Protein AF-A0A2M7ZID1-F1 (afdb_monomer)

Mean predicted aligned error: 21.82 Å

Foldseek 3Di:
DQLVVLVVQCVVPVLALVSLLSNLVVCVVVLNNVSSLVSLVSSCVSCPLPLVSLQSNLLSCLQLLVLVSSLVSLVSSCVVPVLDCLVSLQSNLLSCLSVVVLVSSLVSLVVSCVSVVPPPVSSVLSNVLSCVSVVNPVPPDPDPVVVLVVLLVSLVVCVVVLSLSSVLVSLCSNVVDPVCNLVPPVSLLSNLSSCVSNVVLVVSQVSLVVCCVVCPPPPSSVVSNVVSCVSPNPCVPPHVPPPPPPPPPQPQDKDFDPDPAKAWPDKFKFQVVVCLVPVDGFTFQEAAQQPRFKIKIKTKIFHSLAQNAKDKWWKKKFKDFQNHTPDMDIFIDIDGNNQRMEMEMDMDGHPHRNPRPFGKMKIFMDINNHTRMMGIGGYDNDTHTDPDDDDDDPVNVVRYDYDYTDDDPVCVVSNPDPDDLQALVNLLVVLVPQQDQPQLNVLVVVVLVVLVVVVVCVVVVHDDPDLDQPAAEEAAFAQLCVVVVLLSVLSNCCNVVLAVRSGEQEDEPPQQFDPDPPVNLVSLVVSVVVQFSYEYEYEALLVLDDPPDPPRCSVVSVVNVLVCCVVVPSRGYYYYYDHPVSCVCVCPVDVSSVVNHPYYRYRYADDLVSLLVLLVVVLVVVLAAEDPQLSVLSSVVSNVCVVVDDSNDNHNVVSVQLSVQLLVLLVVVLVPDPPVPNDPNSNRYRYNVSSVVSVVCVVPPDDDPDDPPVLLVVLLVVVVPDDDPVVVNVVLVVLVVVVVVCVVVVHDPCVVDDPDDDQDDDPPPCSVVNVVSSVSD

Radius of gyration: 33.33 Å; Cα contacts (8 Å, |Δi|>4): 1120; chains: 1; bounding box: 86×84×83 Å

Solvent-accessible surface area (backbone atoms only — not comparable to full-atom values): 42355 Å² total; per-residue (Å²): 108,67,46,62,51,28,49,52,52,19,73,76,33,80,74,40,28,67,32,29,40,48,30,12,52,31,28,41,79,70,72,36,58,67,62,11,49,52,29,24,50,50,10,29,63,64,29,61,88,43,52,63,30,34,39,50,32,14,50,50,29,37,50,58,64,38,29,69,65,12,42,56,27,29,51,52,31,38,71,77,34,79,92,59,55,37,66,42,29,41,47,43,15,51,24,31,42,64,73,67,40,38,69,62,15,44,55,29,34,52,53,16,42,72,67,46,77,78,74,51,64,67,58,55,50,50,46,51,51,37,34,49,74,72,55,55,83,65,88,77,58,93,43,72,67,60,44,42,54,50,33,50,55,52,15,56,51,29,44,75,71,68,38,29,62,55,12,31,49,29,18,51,68,45,62,74,39,78,92,47,53,87,80,45,61,67,35,56,50,42,32,37,55,19,29,47,69,32,66,37,46,69,61,28,43,54,53,47,62,71,46,38,86,81,45,72,88,39,71,65,50,52,52,53,50,53,52,40,39,71,79,52,47,79,44,78,74,86,43,79,63,83,62,84,63,69,86,75,66,61,59,52,56,65,45,68,40,97,46,95,69,55,50,64,77,47,60,47,35,26,47,42,62,57,24,76,73,67,82,45,85,60,38,33,37,21,37,23,17,80,70,38,31,29,46,26,36,41,36,33,32,42,44,77,39,42,79,70,45,69,45,79,36,53,29,36,42,42,29,24,49,71,83,41,80,77,44,75,48,79,45,79,46,77,43,49,27,87,31,50,48,46,40,39,42,52,73,54,70,48,98,50,54,49,73,48,56,70,42,44,34,36,39,37,34,25,49,70,88,38,68,42,33,42,35,30,23,30,26,35,95,46,71,37,74,51,84,84,80,82,84,73,66,76,86,68,59,85,55,66,58,84,43,80,53,84,67,60,79,82,53,56,70,69,65,78,63,84,71,71,90,62,50,58,71,57,54,56,52,54,58,68,69,46,83,68,60,62,69,40,52,50,55,48,51,53,50,51,53,51,52,52,52,51,54,51,35,51,75,68,69,45,89,70,96,67,84,80,62,79,20,29,34,41,29,34,46,52,48,49,46,66,73,60,51,50,47,50,48,18,45,47,35,26,57,72,66,61,22,81,68,14,47,67,43,79,39,42,55,80,59,28,38,44,100,48,92,73,40,16,60,54,35,33,50,50,55,52,62,70,12,54,27,15,21,34,35,32,46,49,46,35,70,36,64,57,90,92,40,94,86,57,52,31,59,59,32,51,55,52,50,57,49,45,60,60,79,43,60,69,40,45,40,47,36,43,24,29,46,61,80,54,37,52,59,43,41,69,70,38,73,69,47,52,70,45,45,71,42,78,41,62,38,64,81,68,49,41,69,44,48,47,50,50,44,49,56,54,31,52,76,70,66,34,44,74,36,74,67,20,52,56,50,50,40,54,51,40,43,53,52,64,74,72,55,60,83,79,42,34,46,56,52,46,38,52,50,48,51,55,39,22,51,54,40,40,51,56,53,53,70,73,47,59,78,95,73,70,42,75,65,64,76,27,48,46,42,43,68,22,50,52,54,32,48,51,44,75,77,47,74,72,89,84,79,76,83,59,64,69,52,37,51,53,29,49,52,58,59,68,69,47,87,72,62,62,68,61,54,48,52,53,51,50,50,52,52,49,52,49,54,36,51,76,73,70,47,63,61,79,82,75,40,80,97,75,83,85,80,82,79,66,91,90,74,49,54,72,60,51,52,58,42,54,74,54,95

Sequence (777 aa):
MALTSAKKVHEENLDDFNSASCLAWAYLENGEPAEALEMANYSVEIGGEDVNARLYRGYLLMRMSIFEGSLADLDWAISKKPNLLSWAHLNKARALAGLGRYFEGLEEIEKAIKIDDKGNDQLLLIKKWLQVTLGYGDGFLKNIFNKKRAYLKEGLLSLKQKEYWFSLWCAKKILDTPSLKGEFTEAYIMELESLFGLFQFRQARTIAEEIKPNLEGDKYFDSIYQRILKAYPHNDIDTTPAITIQQEKYRTDFENNDNRLYKILSAKTYNLTENLRTDKRTYLLEFNEDTTKYVGVEVVIESPFYTNKKVELDGMALWKLNGVEVGTHQFLLTLEKEWKIVEFVQSWGTETAGFWCRGQGSVEIFLDNQKVCTRWFGIGNSDIVNFEDIKYQEEDSKKLQLLTTQLPEELSAVEQKSIKNEELPELLANLDNYVGLESVKQSMKDFVSYLEFIRDREKSGLRTDEDISVNSIFLGNPGTGKTTIARLMGKIFKAMGLLKNGHVIEVDRTSLVGQYIGATAQMTEKVINEAIGGLLFIDEAYTLIKPDNPQDFGQEAIDILLKRMEDKKGEFVVIAAGYPDKMNSFINSNPGLKSRFTHVFNFEDYTPDELQTMFKQIAEKEDYKIEKTAESILKKELTKLYRNRDESFGNARLVRQIFNESKIKLSKRYLNIPTDKRTKEVMSTICSADIEASLKNNIKGFVNIGIDDENLKKALNKLNSLCGLETVKQEINELVKLARLYTERGDNLQELFNSHFVFLGSPGTGKTTVARIFSEI

Nearest PDB structures (foldseek):
  3syl-assembly1_B  TM=7.660E-01  e=2.940E-18  Cereibacter sphaeroides
  3syk-assembly1_A  TM=8.127E-01  e=1.844E-17  Cereibacter sphaeroides
  5g05-assembly1_C  TM=5.165E-01  e=4.903E-04  Homo sapiens
  5a31-assembly1_C  TM=5.041E-01  e=8.913E-04  Homo sapiens
  9f8w-assembly2_B  TM=4.293E-01  e=1.258E-02  Trypanosoma brucei

pLDDT: mean 79.72, std 15.45, range [23.75, 97.75]

Secondary structure (DSSP, 8-state):
-HHHHHHHHHHH-TT-HHHHHHHHHHHHHTT-HHHHHHHHHHHHHHHTT-HHHHHHHHHHHHHTT-HHHHHHHHHHHHHH-TTS-HHHHHHHHHHHHHTT-HHHHHHHHHHHHHH-TTT-HHHHHHHHHHHHHTTTT-TT--SHHHHHHHHHHHHHHHHHTT-HHHHHHHHHHHHT-GGGTTT-HHHHHHHHHHHHHTT-HHHHHHHHHHHGGGSTT-HHHHHHHHHHHHHS-GGGSSS--------------EEEP--SS-EEEEEEEEEHHHHHHHSS--BEEEEETTT--EEEEEEEEE-TTTTT--EEEEEEEEEEETTEEEEEEEEEEEE-TT-SEEEEEEEEE-SSTTSS-SEEEEEEEEETTEEEEEEEEEEESS-EE--------TTTGGG--EEEPPPPTTTTTTSS-------HHHHHHHHHTSSS-HHHHHHHHHHHHHHHHHHHHHHTT----------EEEEE-TTSSHHHHHHHHHHHHHHTTSSSS--EEEE-HHHH--SSTTHHHHHHHHHHHHHTTSEEEETTGGGG--TT-TT-THHHHHHHHHHHHHHTBTTBEEEEEE-HHHHHHHHHH-HHHHHH--EEEEEPPPPHHHHHHHHHHHHHHTT-EE-HHHHHHHHHHHHHHHHT--TT--THHHHHHHHHHHHHHHHHHHHTS-GGG--HHHHHEE-HHHHHHHHHHHHS-S------HHHHHHHHHHHHTSSS-HHHHHHHHHHHHHHHHHHHHT--HHHHS-S------STTSSHHHHHHHHTT-

Structure (mmCIF, N/CA/C/O backbone):
data_AF-A0A2M7ZID1-F1
#
_entry.id   AF-A0A2M7ZID1-F1
#
loop_
_atom_site.group_PDB
_atom_site.id
_atom_site.type_symbol
_atom_site.label_atom_id
_atom_site.label_alt_id
_atom_site.label_comp_id
_atom_site.label_asym_id
_atom_site.label_entity_id
_atom_site.label_seq_id
_atom_site.pdbx_PDB_ins_code
_atom_site.Cartn_x
_atom_site.Cartn_y
_atom_site.Cartn_z
_atom_site.occupancy
_atom_site.B_iso_or_equiv
_atom_site.auth_seq_id
_atom_site.auth_comp_id
_atom_site.auth_asym_id
_atom_site.auth_atom_id
_atom_site.pdbx_PDB_model_num
ATOM 1 N N . MET A 1 1 ? -6.370 41.211 24.191 1.00 72.38 1 MET A N 1
ATOM 2 C CA . MET A 1 1 ? -5.242 42.170 24.131 1.00 72.38 1 MET A CA 1
ATOM 3 C C . MET A 1 1 ? -4.274 41.792 23.014 1.00 72.38 1 MET A C 1
ATOM 5 O O . MET A 1 1 ? -4.129 42.599 22.113 1.00 72.38 1 MET A O 1
ATOM 9 N N . ALA A 1 2 ? -3.721 40.568 22.990 1.00 78.19 2 ALA A N 1
ATOM 10 C CA . ALA A 1 2 ? -2.844 40.101 21.902 1.00 78.19 2 ALA A CA 1
ATOM 11 C C . ALA A 1 2 ? -3.487 40.180 20.501 1.00 78.19 2 ALA A C 1
ATOM 13 O O . ALA A 1 2 ? -2.890 40.774 19.613 1.00 78.19 2 ALA A O 1
ATOM 14 N N . LEU A 1 3 ? -4.727 39.696 20.326 1.00 87.06 3 LEU A N 1
ATOM 15 C CA . LEU A 1 3 ? -5.454 39.797 19.049 1.00 87.06 3 LEU A CA 1
ATOM 16 C C . LEU A 1 3 ? -5.657 41.246 18.589 1.00 87.06 3 LEU A C 1
ATOM 18 O O . LEU A 1 3 ? -5.391 41.579 17.443 1.00 87.06 3 LEU A O 1
ATOM 22 N N . THR A 1 4 ? -6.071 42.131 19.495 1.00 88.88 4 THR A N 1
ATOM 23 C CA . THR A 1 4 ? -6.261 43.560 19.200 1.00 88.88 4 THR A CA 1
ATOM 24 C C . THR A 1 4 ? -4.955 44.233 18.775 1.00 88.88 4 THR A C 1
ATOM 26 O O . THR A 1 4 ? -4.945 45.021 17.835 1.00 88.88 4 THR A O 1
ATOM 29 N N . SER A 1 5 ? -3.846 43.913 19.447 1.00 90.00 5 SER A N 1
ATOM 30 C CA . SER A 1 5 ? -2.523 44.429 19.092 1.00 90.00 5 SER A CA 1
ATOM 31 C C . SER A 1 5 ? -2.029 43.871 17.758 1.00 90.00 5 SER A C 1
ATOM 33 O O . SER A 1 5 ? -1.526 44.641 16.951 1.00 90.00 5 SER A O 1
ATOM 35 N N . ALA A 1 6 ? -2.206 42.571 17.502 1.00 90.38 6 ALA A N 1
ATOM 36 C CA . ALA A 1 6 ? -1.807 41.945 16.244 1.00 90.38 6 ALA A CA 1
ATOM 37 C C . ALA A 1 6 ? -2.603 42.500 15.051 1.00 90.38 6 ALA A C 1
ATOM 39 O O . ALA A 1 6 ? -2.004 42.798 14.023 1.00 90.38 6 ALA A O 1
ATOM 40 N N . LYS A 1 7 ? -3.916 42.733 15.219 1.00 90.75 7 LYS A N 1
ATOM 41 C CA . LYS A 1 7 ? -4.762 43.405 14.214 1.00 90.75 7 LYS A CA 1
ATOM 42 C C . LYS A 1 7 ? -4.214 44.785 13.872 1.00 90.75 7 LYS A C 1
ATOM 44 O O . LYS A 1 7 ? -3.945 45.056 12.712 1.00 90.75 7 LYS A O 1
ATOM 49 N N . LYS A 1 8 ? -3.940 45.606 14.890 1.00 90.81 8 LYS A N 1
ATOM 50 C CA . LYS A 1 8 ? -3.390 46.952 14.693 1.00 90.81 8 LYS A CA 1
ATOM 51 C C . LYS A 1 8 ? -2.018 46.940 14.002 1.00 90.81 8 LYS A C 1
ATOM 53 O O . LYS A 1 8 ? -1.780 47.734 13.103 1.00 90.81 8 LYS A O 1
ATOM 58 N N . VAL A 1 9 ? -1.118 46.043 14.413 1.00 90.94 9 VAL A N 1
ATOM 59 C CA . VAL A 1 9 ? 0.218 45.916 13.801 1.00 90.94 9 VAL A CA 1
ATOM 60 C C . VAL A 1 9 ? 0.115 45.499 12.334 1.00 90.94 9 VAL A C 1
ATOM 62 O O . VAL A 1 9 ? 0.874 46.007 11.511 1.00 90.94 9 VAL A O 1
ATOM 65 N N . HIS A 1 10 ? -0.819 44.605 12.008 1.00 90.69 10 HIS A N 1
ATOM 66 C CA . HIS A 1 10 ? -1.058 44.178 10.636 1.00 90.69 10 HIS A CA 1
ATOM 67 C C . HIS A 1 10 ? -1.699 45.281 9.781 1.00 90.69 10 HIS A C 1
ATOM 69 O O . HIS A 1 10 ? -1.238 45.530 8.674 1.00 90.69 10 HIS A O 1
ATOM 75 N N . GLU A 1 11 ? -2.688 46.006 10.314 1.00 90.25 11 GLU A N 1
ATOM 76 C CA . GLU A 1 11 ? -3.316 47.161 9.649 1.00 90.25 11 GLU A CA 1
ATOM 77 C C . GLU A 1 11 ? -2.297 48.254 9.286 1.00 90.25 11 GLU A C 1
ATOM 79 O O . GLU A 1 11 ? -2.418 48.896 8.246 1.00 90.25 11 GLU A O 1
ATOM 84 N N . GLU A 1 12 ? -1.275 48.455 10.122 1.00 90.25 12 GLU A N 1
ATOM 85 C CA . GLU A 1 12 ? -0.189 49.408 9.866 1.00 90.25 12 GLU A CA 1
ATOM 86 C C . GLU A 1 12 ? 0.868 48.871 8.872 1.00 90.25 12 GLU A C 1
ATOM 88 O O . GLU A 1 12 ? 1.631 49.667 8.326 1.00 90.25 12 GLU A O 1
ATOM 93 N N . ASN A 1 13 ? 0.923 47.554 8.617 1.00 88.81 13 ASN A N 1
ATOM 94 C CA . ASN A 1 13 ? 1.966 46.888 7.818 1.00 88.81 13 ASN A CA 1
ATOM 95 C C . ASN A 1 13 ? 1.400 45.750 6.938 1.00 88.81 13 ASN A C 1
ATOM 97 O O . ASN A 1 13 ? 1.820 44.598 7.055 1.00 88.81 13 ASN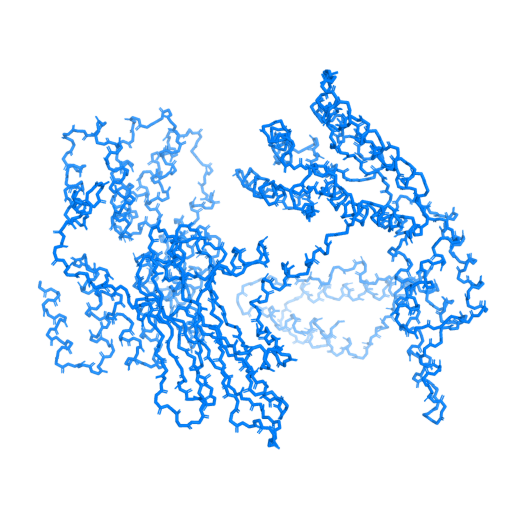 A O 1
ATOM 101 N N . LEU A 1 14 ? 0.455 46.064 6.046 1.00 86.06 14 LEU A N 1
ATOM 102 C CA . LEU A 1 14 ? -0.288 45.065 5.254 1.00 86.06 14 LEU A CA 1
ATOM 103 C C . LEU A 1 14 ? 0.587 44.156 4.368 1.00 86.06 14 LEU A C 1
ATOM 105 O O . LEU A 1 14 ? 0.198 43.015 4.113 1.00 86.06 14 LEU A O 1
ATOM 109 N N . ASP A 1 15 ? 1.761 44.641 3.952 1.00 83.25 15 ASP A N 1
ATOM 110 C CA . ASP A 1 15 ? 2.708 43.925 3.084 1.00 83.25 15 ASP A CA 1
ATOM 111 C C . ASP A 1 15 ? 3.794 43.149 3.864 1.00 83.25 15 ASP A C 1
ATOM 113 O O . ASP A 1 15 ? 4.633 42.476 3.265 1.00 83.25 15 ASP A O 1
ATOM 117 N N . ASP A 1 16 ? 3.825 43.232 5.201 1.00 89.62 16 ASP A N 1
ATOM 118 C CA . ASP A 1 16 ? 4.788 42.480 6.017 1.00 89.62 16 ASP A CA 1
ATOM 119 C C . ASP A 1 16 ? 4.223 41.113 6.410 1.00 89.62 16 ASP A C 1
ATOM 121 O O . ASP A 1 16 ? 3.320 41.005 7.248 1.00 89.62 16 ASP A O 1
ATOM 125 N N . PHE A 1 17 ? 4.823 40.047 5.876 1.00 90.62 17 PHE A N 1
ATOM 126 C CA . PHE A 1 17 ? 4.422 38.677 6.188 1.00 90.62 17 PHE A CA 1
ATOM 127 C C . PHE A 1 17 ? 4.522 38.334 7.677 1.00 90.62 17 PHE A C 1
ATOM 129 O O . PHE A 1 17 ? 3.731 37.515 8.151 1.00 90.62 17 PHE A O 1
ATOM 136 N N . ASN A 1 18 ? 5.438 38.951 8.435 1.00 90.81 18 ASN A N 1
ATOM 137 C CA . ASN A 1 18 ? 5.564 38.683 9.869 1.00 90.81 18 ASN A CA 1
ATOM 138 C C . ASN A 1 18 ? 4.359 39.221 10.642 1.00 90.81 18 ASN A C 1
ATOM 140 O O . ASN A 1 18 ? 3.889 38.565 11.575 1.00 90.81 18 ASN A O 1
ATOM 144 N N . SER A 1 19 ? 3.825 40.375 10.235 1.00 92.50 19 SER A N 1
ATOM 145 C CA . SER A 1 19 ? 2.604 40.937 10.812 1.00 92.50 19 SER A CA 1
ATOM 146 C C . SER A 1 19 ? 1.391 40.025 10.567 1.00 92.50 19 SER A C 1
ATOM 148 O O . SER A 1 19 ? 0.655 39.727 11.510 1.00 92.50 19 SER A O 1
ATOM 150 N N . ALA A 1 20 ? 1.251 39.481 9.350 1.00 89.81 20 ALA A N 1
ATOM 151 C CA . ALA A 1 20 ? 0.193 38.535 8.992 1.00 89.81 20 ALA A CA 1
ATOM 152 C C . ALA A 1 20 ? 0.335 37.196 9.736 1.00 89.81 20 ALA A C 1
ATOM 154 O O . ALA A 1 20 ? -0.638 36.693 10.295 1.00 89.81 20 ALA A O 1
ATOM 155 N N . SER A 1 21 ? 1.556 36.655 9.833 1.00 91.38 21 SER A N 1
ATOM 156 C CA . SER A 1 21 ? 1.860 35.463 10.640 1.00 91.38 21 SER A CA 1
ATOM 157 C C . SER A 1 21 ? 1.524 35.678 12.121 1.00 91.38 21 SER A C 1
ATOM 159 O O . SER A 1 21 ? 0.940 34.808 12.765 1.00 91.38 21 SER A O 1
ATOM 161 N N . CYS A 1 22 ? 1.862 36.843 12.680 1.00 92.94 22 CYS A N 1
ATOM 162 C CA . CYS A 1 22 ? 1.544 37.194 14.065 1.00 92.94 22 CYS A CA 1
ATOM 163 C C . CYS A 1 22 ? 0.027 37.275 14.293 1.00 92.94 22 CYS A C 1
ATOM 165 O O . CYS A 1 22 ? -0.482 36.765 15.295 1.00 92.94 22 CYS A O 1
ATOM 167 N N . LEU A 1 23 ? -0.705 37.861 13.342 1.00 92.62 23 LEU A N 1
ATOM 168 C CA . LEU A 1 23 ? -2.162 37.920 13.379 1.00 92.62 23 LEU A CA 1
ATOM 169 C C . LEU A 1 23 ? -2.794 36.524 13.278 1.00 92.62 23 LEU A C 1
ATOM 171 O O . LEU A 1 23 ? -3.687 36.216 14.066 1.00 92.62 23 LEU A O 1
ATOM 175 N N . ALA A 1 24 ? -2.272 35.652 12.414 1.00 90.31 24 ALA A N 1
ATOM 176 C CA . ALA A 1 24 ? -2.693 34.256 12.313 1.00 90.31 24 ALA A CA 1
ATO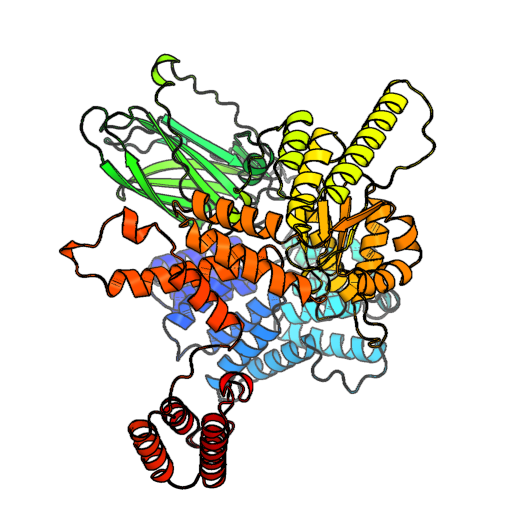M 177 C C . ALA A 1 24 ? -2.565 33.511 13.656 1.00 90.31 24 ALA A C 1
ATOM 179 O O . ALA A 1 24 ? -3.504 32.862 14.115 1.00 90.31 24 ALA A O 1
ATOM 180 N N . TRP A 1 25 ? -1.432 33.667 14.349 1.00 92.12 25 TRP A N 1
ATOM 181 C CA . TRP A 1 25 ? -1.239 33.102 15.691 1.00 92.12 25 TRP A CA 1
ATOM 182 C C . TRP A 1 25 ? -2.204 33.669 16.727 1.00 92.12 25 TRP A C 1
ATOM 184 O O . TRP A 1 25 ? -2.689 32.937 17.592 1.00 92.12 25 TRP A O 1
ATOM 194 N N . ALA A 1 26 ? -2.478 34.970 16.655 1.00 91.62 26 ALA A N 1
ATOM 195 C CA . ALA A 1 26 ? -3.383 35.619 17.585 1.00 91.62 26 ALA A CA 1
ATOM 196 C C . ALA A 1 26 ? -4.836 35.161 17.394 1.00 91.62 26 ALA A C 1
ATOM 198 O O . ALA A 1 26 ? -5.541 35.007 18.390 1.00 91.62 26 ALA A O 1
ATOM 199 N N . TYR A 1 27 ? -5.260 34.909 16.151 1.00 88.38 27 TYR A N 1
ATOM 200 C CA . TYR A 1 27 ? -6.549 34.288 15.845 1.00 88.38 27 TYR A CA 1
ATOM 201 C C . TYR A 1 27 ? -6.627 32.863 16.400 1.00 88.38 27 TYR A C 1
ATOM 203 O O . TYR A 1 27 ? -7.557 32.536 17.141 1.00 88.38 27 TYR A O 1
ATOM 211 N N . LEU A 1 28 ? -5.594 32.045 16.163 1.00 87.12 28 LEU A N 1
ATOM 212 C CA . LEU A 1 28 ? -5.580 30.657 16.622 1.00 87.12 28 LEU A CA 1
ATOM 213 C C . LEU A 1 28 ? -5.686 30.556 18.151 1.00 87.12 28 LEU A C 1
ATOM 215 O O . LEU A 1 28 ? -6.512 29.812 18.675 1.00 87.12 28 LEU A O 1
ATOM 219 N N . GLU A 1 29 ? -4.890 31.334 18.891 1.00 86.75 29 GLU A N 1
ATOM 220 C CA . GLU A 1 29 ? -4.928 31.331 20.362 1.00 86.75 29 GLU A CA 1
ATOM 221 C C . GLU A 1 29 ? -6.209 31.981 20.932 1.00 86.75 29 GLU A C 1
ATOM 223 O O . GLU A 1 29 ? -6.496 31.811 22.118 1.00 86.75 29 GLU A O 1
ATOM 228 N N . ASN A 1 30 ? -7.002 32.685 20.111 1.00 85.19 30 ASN A N 1
ATOM 229 C CA . ASN A 1 30 ? -8.319 33.205 20.492 1.00 85.19 30 ASN A CA 1
ATOM 230 C C . ASN A 1 30 ? -9.476 32.240 20.162 1.00 85.19 30 ASN A C 1
ATOM 232 O O . ASN A 1 30 ? -10.623 32.540 20.490 1.00 85.19 30 ASN A O 1
ATOM 236 N N . GLY A 1 31 ? -9.184 31.070 19.580 1.00 77.69 31 GLY A N 1
ATOM 237 C CA . GLY A 1 31 ? -10.195 30.078 19.205 1.00 77.69 31 GLY A CA 1
ATOM 238 C C . GLY A 1 31 ? -10.839 30.327 17.840 1.00 77.69 31 GLY A C 1
ATOM 239 O O . GLY A 1 31 ? -11.930 29.822 17.601 1.00 77.69 31 GLY A O 1
ATOM 240 N N . GLU A 1 32 ? -10.167 31.076 16.964 1.00 81.25 32 GLU A N 1
ATOM 241 C CA . GLU A 1 32 ? -10.602 31.434 15.606 1.00 81.25 32 GLU A CA 1
ATOM 242 C C . GLU A 1 32 ? -9.687 30.727 14.574 1.00 81.25 32 GLU A C 1
ATOM 244 O O . GLU A 1 32 ? -8.809 31.355 13.980 1.00 81.25 32 GLU A O 1
ATOM 249 N N . PRO A 1 33 ? -9.770 29.383 14.416 1.00 78.19 33 PRO A N 1
ATOM 250 C CA . PRO A 1 33 ? -8.839 28.624 13.574 1.00 78.19 33 PRO A CA 1
ATOM 251 C C . PRO A 1 33 ? -9.031 28.870 12.070 1.00 78.19 33 PRO A C 1
ATOM 253 O O . PRO A 1 33 ? -8.077 28.713 11.310 1.00 78.19 33 PRO A O 1
ATOM 256 N N . ALA A 1 34 ? -10.233 29.258 11.631 1.00 73.81 34 ALA A N 1
ATOM 257 C CA . ALA A 1 34 ? -10.505 29.556 10.227 1.00 73.81 34 ALA A CA 1
ATOM 258 C C . ALA A 1 34 ? -9.805 30.857 9.805 1.00 73.81 34 ALA A C 1
ATOM 260 O O . ALA A 1 34 ? -9.028 30.864 8.853 1.00 73.81 34 ALA A O 1
ATOM 261 N N . GLU A 1 35 ? -9.987 31.917 10.590 1.00 82.12 35 GLU A N 1
ATOM 262 C CA . GLU A 1 35 ? -9.327 33.212 10.429 1.00 82.12 35 GLU A CA 1
ATOM 263 C C . GLU A 1 35 ? -7.807 33.080 10.590 1.00 82.12 35 GLU A C 1
ATOM 265 O O . GLU A 1 35 ? -7.030 33.717 9.877 1.00 82.12 35 GLU A O 1
ATOM 270 N N . ALA A 1 36 ? -7.356 32.206 11.498 1.00 81.56 36 ALA A N 1
ATOM 271 C CA . ALA A 1 36 ? -5.943 31.883 11.639 1.00 81.56 36 ALA A CA 1
ATOM 272 C C . ALA A 1 36 ? -5.362 31.256 10.368 1.00 81.56 36 ALA A C 1
ATOM 274 O O . ALA A 1 36 ? -4.283 31.653 9.931 1.00 81.56 36 ALA A O 1
ATOM 275 N N . LEU A 1 37 ? -6.059 30.285 9.772 1.00 75.69 37 LEU A N 1
ATOM 276 C CA . LEU A 1 37 ? -5.618 29.620 8.550 1.00 75.69 37 LEU A CA 1
ATOM 277 C C . LEU A 1 37 ? -5.609 30.580 7.355 1.00 75.69 37 LEU A C 1
ATOM 279 O O . LEU A 1 37 ? -4.639 30.590 6.597 1.00 75.69 37 LEU A O 1
ATOM 283 N N . GLU A 1 38 ? -6.645 31.408 7.211 1.00 76.88 38 GLU A N 1
ATOM 284 C CA . GLU A 1 38 ? -6.724 32.440 6.173 1.00 76.88 38 GLU A CA 1
ATOM 285 C C . GLU A 1 38 ? -5.533 33.400 6.266 1.00 76.88 38 GLU A C 1
ATOM 287 O O . GLU A 1 38 ? -4.782 33.563 5.303 1.00 76.88 38 GLU A O 1
ATOM 292 N N . MET A 1 39 ? -5.271 33.940 7.459 1.00 82.50 39 MET A N 1
ATOM 293 C CA . MET A 1 39 ? -4.133 34.832 7.680 1.00 82.50 39 MET A CA 1
ATOM 294 C C . MET A 1 39 ? -2.778 34.142 7.500 1.00 82.50 39 MET A C 1
ATOM 296 O O . MET A 1 39 ? -1.817 34.776 7.063 1.00 82.50 39 MET A O 1
ATOM 300 N N . ALA A 1 40 ? -2.672 32.850 7.821 1.00 82.25 40 ALA A N 1
ATOM 301 C CA . ALA A 1 40 ? -1.450 32.083 7.603 1.00 82.25 40 ALA A CA 1
ATOM 302 C C . ALA A 1 40 ? -1.178 31.863 6.107 1.00 82.25 40 ALA A C 1
ATOM 304 O O . ALA A 1 40 ? -0.029 31.941 5.674 1.00 82.25 40 ALA A O 1
ATOM 305 N N . ASN A 1 41 ? -2.224 31.623 5.313 1.00 78.25 41 ASN A N 1
ATOM 306 C CA . ASN A 1 41 ? -2.124 31.542 3.857 1.00 78.25 41 ASN A CA 1
ATOM 307 C C . ASN A 1 41 ? -1.748 32.893 3.253 1.00 78.25 41 ASN A C 1
ATOM 309 O O . ASN A 1 41 ? -0.792 32.955 2.482 1.00 78.25 41 ASN A O 1
ATOM 313 N N . TYR A 1 42 ? -2.416 33.965 3.682 1.00 82.62 42 TYR A N 1
ATOM 314 C CA . TYR A 1 42 ? -2.090 35.325 3.267 1.00 82.62 42 TYR A CA 1
ATOM 315 C C . TYR A 1 42 ? -0.634 35.683 3.595 1.00 82.62 42 TYR A C 1
ATOM 317 O O . TYR A 1 42 ? 0.075 36.227 2.757 1.00 82.62 42 TYR A O 1
ATOM 325 N N . SER A 1 43 ? -0.137 35.287 4.774 1.00 87.44 43 SER A N 1
ATOM 326 C CA . SER A 1 43 ? 1.269 35.463 5.156 1.00 87.44 43 SER A CA 1
ATOM 327 C C . SER A 1 43 ? 2.242 34.787 4.178 1.00 87.44 43 SER A C 1
ATOM 329 O O . SER A 1 43 ? 3.274 35.366 3.846 1.00 87.44 43 SER A O 1
ATOM 331 N N . VAL A 1 44 ? 1.924 33.588 3.679 1.00 87.50 44 VAL A N 1
ATOM 332 C CA . VAL A 1 44 ? 2.744 32.907 2.660 1.00 87.50 44 VAL A CA 1
ATOM 333 C C . VAL A 1 44 ? 2.638 33.590 1.299 1.00 87.50 44 VAL A C 1
ATOM 335 O O . VAL A 1 44 ? 3.647 33.696 0.607 1.00 87.50 44 VAL A O 1
ATOM 338 N N . GLU A 1 45 ? 1.455 34.080 0.931 1.00 85.38 45 GLU A N 1
ATOM 339 C CA . GLU A 1 45 ? 1.227 34.800 -0.324 1.00 85.38 45 GLU A CA 1
ATOM 340 C C . GLU A 1 45 ? 2.069 36.081 -0.403 1.00 85.38 45 GLU A C 1
ATOM 342 O O . GLU A 1 45 ? 2.830 36.256 -1.355 1.00 85.38 45 GLU A O 1
ATOM 347 N N . ILE A 1 46 ? 2.028 36.923 0.635 1.00 87.69 46 ILE A N 1
ATOM 348 C CA . ILE A 1 46 ? 2.835 38.153 0.690 1.00 87.69 46 ILE A CA 1
ATOM 349 C C . ILE A 1 46 ? 4.322 37.876 0.952 1.00 87.69 46 ILE A C 1
ATOM 351 O O . ILE A 1 46 ? 5.184 38.639 0.522 1.00 87.69 46 ILE A O 1
ATOM 355 N N . GLY A 1 47 ? 4.644 36.769 1.630 1.00 83.50 47 GLY A N 1
ATOM 356 C CA . GLY A 1 47 ? 6.021 36.343 1.894 1.00 83.50 47 GLY A CA 1
ATOM 357 C C . GLY A 1 47 ? 6.744 35.751 0.677 1.00 83.50 47 GLY A C 1
ATOM 358 O O . GLY A 1 47 ? 7.976 35.698 0.668 1.00 83.50 47 GLY A O 1
ATOM 359 N N . GLY A 1 48 ? 6.016 35.308 -0.354 1.00 82.88 48 GLY A N 1
ATOM 360 C CA . GLY A 1 48 ? 6.578 34.746 -1.583 1.00 82.88 48 GLY A CA 1
ATOM 361 C C . GLY A 1 48 ? 7.503 33.545 -1.334 1.00 82.88 48 GLY A C 1
ATOM 362 O O . GLY A 1 48 ? 7.074 32.489 -0.868 1.00 82.88 48 GLY A O 1
ATOM 363 N N . GLU A 1 49 ? 8.792 33.694 -1.664 1.00 84.19 49 GLU A N 1
ATOM 364 C CA . GLU A 1 49 ? 9.822 32.663 -1.444 1.00 84.19 49 GLU A CA 1
ATOM 365 C C . GLU A 1 49 ? 10.509 32.746 -0.063 1.00 84.19 49 GLU A C 1
ATOM 367 O O . GLU A 1 49 ? 11.485 32.026 0.181 1.00 84.19 49 GLU A O 1
ATOM 372 N N . ASP A 1 50 ? 10.042 33.600 0.858 1.00 87.00 50 ASP A N 1
ATOM 373 C CA . ASP A 1 50 ? 10.619 33.663 2.203 1.00 87.00 50 ASP A CA 1
ATOM 374 C C . ASP A 1 50 ? 10.367 32.358 2.974 1.00 87.00 50 ASP A C 1
ATOM 376 O O . ASP A 1 50 ? 9.239 31.906 3.192 1.00 87.00 50 ASP A O 1
ATOM 380 N N . VAL A 1 51 ? 11.465 31.753 3.429 1.00 88.81 51 VAL A N 1
ATOM 381 C CA . VAL A 1 51 ? 11.462 30.487 4.167 1.00 88.81 51 VAL A CA 1
ATOM 382 C C . VAL A 1 51 ? 10.645 30.566 5.458 1.00 88.81 51 VAL A C 1
ATOM 384 O O . VAL A 1 51 ? 10.000 29.590 5.837 1.00 88.81 51 VAL A O 1
ATOM 387 N N . ASN A 1 52 ? 10.651 31.717 6.132 1.00 89.31 52 ASN A N 1
ATOM 388 C CA . ASN A 1 52 ? 9.983 31.892 7.416 1.00 89.31 52 ASN A CA 1
ATOM 389 C C . ASN A 1 52 ? 8.458 31.911 7.278 1.00 89.31 52 ASN A C 1
ATOM 391 O O . ASN A 1 52 ? 7.782 31.407 8.168 1.00 89.31 52 ASN A O 1
ATOM 395 N N . ALA A 1 53 ? 7.914 32.424 6.171 1.00 88.50 53 ALA A N 1
ATOM 396 C CA . ALA A 1 53 ? 6.468 32.474 5.964 1.00 88.50 53 ALA A CA 1
ATOM 397 C C . ALA A 1 53 ? 5.864 31.059 5.935 1.00 88.50 53 ALA A C 1
ATOM 399 O O . ALA A 1 53 ? 4.947 30.746 6.699 1.00 88.50 53 ALA A O 1
ATOM 400 N N . ARG A 1 54 ? 6.452 30.154 5.137 1.00 89.69 54 ARG A N 1
ATOM 401 C CA . ARG A 1 54 ? 6.032 28.742 5.105 1.00 89.69 54 ARG A CA 1
ATOM 402 C C . ARG A 1 54 ? 6.367 28.006 6.393 1.00 89.69 54 ARG A C 1
ATOM 404 O O . ARG A 1 54 ? 5.565 27.215 6.864 1.00 89.69 54 ARG A O 1
ATOM 411 N N . LEU A 1 55 ? 7.503 28.298 7.019 1.00 91.12 55 LEU A N 1
ATOM 412 C CA . LEU A 1 55 ? 7.855 27.721 8.316 1.00 91.12 55 LEU A CA 1
ATOM 413 C C . LEU A 1 55 ? 6.814 28.051 9.408 1.00 91.12 55 LEU A C 1
ATOM 415 O O . LEU A 1 55 ? 6.424 27.165 10.172 1.00 91.12 55 LEU A O 1
ATOM 419 N N . TYR A 1 56 ? 6.346 29.303 9.480 1.00 91.81 56 TYR A N 1
ATOM 420 C CA . TYR A 1 56 ? 5.319 29.727 10.434 1.00 91.81 56 TYR A CA 1
ATOM 421 C C . TYR A 1 56 ? 3.958 29.106 10.127 1.00 91.81 56 TYR A C 1
ATOM 423 O O . TYR A 1 56 ? 3.307 28.620 11.057 1.00 91.81 56 TYR A O 1
ATOM 431 N N . ARG A 1 57 ? 3.557 29.049 8.848 1.00 89.75 57 ARG A N 1
ATOM 432 C CA . ARG A 1 57 ? 2.331 28.352 8.440 1.00 89.75 57 ARG A CA 1
ATOM 433 C C . ARG A 1 57 ? 2.413 26.860 8.752 1.00 89.75 57 ARG A C 1
ATOM 435 O O . ARG A 1 57 ? 1.496 26.334 9.372 1.00 89.75 57 ARG A O 1
ATOM 442 N N . GLY A 1 58 ? 3.533 26.205 8.461 1.00 88.06 58 GLY A N 1
ATOM 443 C CA . GLY A 1 58 ? 3.765 24.799 8.785 1.00 88.06 58 GLY A CA 1
ATOM 444 C C . GLY A 1 58 ? 3.592 24.500 10.277 1.00 88.06 58 GLY A C 1
ATOM 445 O O . GLY A 1 58 ? 2.930 23.528 10.641 1.00 88.06 58 GLY A O 1
ATOM 446 N N . TYR A 1 59 ? 4.101 25.357 11.166 1.00 91.69 59 TYR A N 1
ATOM 447 C CA . TYR A 1 59 ? 3.872 25.206 12.609 1.00 91.69 59 TYR A CA 1
ATOM 448 C C . TYR A 1 59 ? 2.405 25.448 13.014 1.00 91.69 59 TYR A C 1
ATOM 450 O O . TYR A 1 59 ? 1.870 24.742 13.873 1.00 91.69 59 TYR A O 1
ATOM 458 N N . LEU A 1 60 ? 1.732 26.413 12.389 1.00 89.38 60 LEU A N 1
ATOM 459 C CA . LEU A 1 60 ? 0.322 26.713 12.646 1.00 89.38 60 LEU A CA 1
ATOM 460 C C . LEU A 1 60 ? -0.583 25.547 12.198 1.00 89.38 60 LEU A C 1
ATOM 462 O O . LEU A 1 60 ? -1.421 25.084 12.970 1.00 89.38 60 LEU A O 1
ATOM 466 N N . LEU A 1 61 ? -0.329 24.980 11.014 1.00 84.94 61 LEU A N 1
ATOM 467 C CA . LEU A 1 61 ? -0.986 23.776 10.493 1.00 84.94 61 LEU A CA 1
ATOM 468 C C . LEU A 1 61 ? -0.798 22.572 11.426 1.00 84.94 61 LEU A C 1
ATOM 470 O O . LEU A 1 61 ? -1.768 21.882 11.740 1.00 84.94 61 LEU A O 1
ATOM 474 N N . MET A 1 62 ? 0.416 22.366 11.951 1.00 89.00 62 MET A N 1
ATOM 475 C CA . MET A 1 62 ? 0.693 21.318 12.943 1.00 89.00 62 MET A CA 1
ATOM 476 C C . MET A 1 62 ? -0.183 21.478 14.195 1.00 89.00 62 MET A C 1
ATOM 478 O O . MET A 1 62 ? -0.722 20.495 14.701 1.00 89.00 62 MET A O 1
ATOM 482 N N . ARG A 1 63 ? -0.349 22.708 14.704 1.00 86.38 63 ARG A N 1
ATOM 483 C CA . ARG A 1 63 ? -1.202 22.986 15.876 1.00 86.38 63 ARG A CA 1
ATOM 484 C C . ARG A 1 63 ? -2.683 22.719 15.610 1.00 86.38 63 ARG A C 1
ATOM 486 O O . ARG A 1 63 ? -3.384 22.344 16.544 1.00 86.38 63 ARG A O 1
ATOM 493 N N . MET A 1 64 ? -3.134 22.887 14.370 1.00 81.25 64 MET A N 1
ATOM 494 C CA . MET A 1 64 ? -4.508 22.611 13.932 1.00 81.25 64 MET A CA 1
ATOM 495 C C . MET A 1 64 ? -4.734 21.145 13.527 1.00 81.25 64 MET A C 1
ATOM 497 O O . MET A 1 64 ? -5.792 20.810 13.006 1.00 81.25 64 MET A O 1
ATOM 501 N N . SER A 1 65 ? -3.759 20.259 13.757 1.00 81.31 65 SER A N 1
ATOM 502 C CA . SER A 1 65 ? -3.791 18.851 13.327 1.00 81.31 65 SER A CA 1
ATOM 503 C C . SER A 1 65 ? -3.821 18.635 11.806 1.00 81.31 65 SER A C 1
ATOM 505 O O . SER A 1 65 ? -4.166 17.549 11.345 1.00 81.31 65 SER A O 1
ATOM 507 N N . ILE A 1 66 ? -3.423 19.632 11.011 1.00 77.94 66 ILE A N 1
ATOM 508 C CA . ILE A 1 66 ? -3.276 19.528 9.551 1.00 77.94 66 ILE A CA 1
ATOM 509 C C . ILE A 1 66 ? -1.838 19.084 9.252 1.00 77.94 66 ILE A C 1
ATOM 511 O O . ILE A 1 66 ? -0.990 19.858 8.803 1.00 77.94 66 ILE A O 1
ATOM 515 N N . PHE A 1 67 ? -1.531 17.833 9.599 1.00 80.00 67 PHE A N 1
ATOM 516 C CA . PHE A 1 67 ? -0.152 17.344 9.641 1.00 80.00 67 PHE A CA 1
ATOM 517 C C . PHE A 1 67 ? 0.506 17.245 8.264 1.00 80.00 67 PHE A C 1
ATOM 519 O O . PHE A 1 67 ? 1.654 17.642 8.136 1.00 80.00 67 PHE A O 1
ATOM 526 N N . GLU A 1 68 ? -0.200 16.796 7.227 1.00 69.00 68 GLU A N 1
ATOM 527 C CA . GLU A 1 68 ? 0.389 16.675 5.882 1.00 69.00 68 GLU A CA 1
ATOM 528 C C . GLU A 1 68 ? 0.733 18.045 5.277 1.00 69.00 68 GLU A C 1
ATOM 530 O O . GLU A 1 68 ? 1.843 18.254 4.790 1.00 69.00 68 GLU A O 1
ATOM 535 N N . GLY A 1 69 ? -0.170 19.026 5.403 1.00 66.81 69 GLY A N 1
ATOM 536 C CA . GLY A 1 69 ? 0.115 20.408 4.997 1.00 66.81 69 GLY A CA 1
ATOM 537 C C . GLY A 1 69 ? 1.272 21.017 5.796 1.00 66.81 69 GLY A C 1
ATOM 538 O O . GLY A 1 69 ? 2.114 21.724 5.245 1.00 66.81 69 GLY A O 1
ATOM 539 N N . SER A 1 70 ? 1.360 20.683 7.088 1.00 85.81 70 SER A N 1
ATOM 540 C CA . SER A 1 70 ? 2.504 21.048 7.923 1.00 85.81 70 SER A CA 1
ATOM 541 C C . SER A 1 70 ? 3.813 20.441 7.411 1.00 85.81 70 SER A C 1
ATOM 543 O O . SER A 1 70 ? 4.793 21.169 7.260 1.00 85.81 70 SER A O 1
ATOM 545 N N . LEU A 1 71 ? 3.838 19.138 7.106 1.00 80.88 71 LEU A N 1
ATOM 546 C CA . LEU A 1 71 ? 5.022 18.454 6.583 1.00 80.88 71 LEU A CA 1
ATOM 547 C C . LEU A 1 71 ? 5.485 19.066 5.262 1.00 80.88 71 LEU A C 1
ATOM 549 O O . LEU A 1 71 ? 6.672 19.343 5.130 1.00 80.88 71 LEU A O 1
ATOM 553 N N . ALA A 1 72 ? 4.565 19.356 4.339 1.00 82.12 72 ALA A N 1
ATOM 554 C CA . ALA A 1 72 ? 4.892 19.976 3.056 1.00 82.12 72 ALA A CA 1
ATOM 555 C C . ALA A 1 72 ? 5.619 21.324 3.222 1.00 82.12 72 ALA A C 1
ATOM 557 O O . ALA A 1 72 ? 6.664 21.559 2.609 1.00 82.12 72 ALA A O 1
ATOM 558 N N . ASP A 1 73 ? 5.105 22.197 4.092 1.00 85.00 73 ASP A N 1
ATOM 559 C CA . ASP A 1 73 ? 5.718 23.499 4.372 1.00 85.00 73 ASP A CA 1
ATOM 560 C C . ASP A 1 73 ? 7.069 23.369 5.098 1.00 85.00 73 ASP A C 1
ATOM 562 O O . ASP A 1 73 ? 8.024 24.088 4.782 1.00 85.00 73 ASP A O 1
ATOM 566 N N . LEU A 1 74 ? 7.172 22.442 6.055 1.00 91.12 74 LEU A N 1
ATOM 567 C CA . LEU A 1 74 ? 8.388 22.208 6.836 1.00 91.12 74 LEU A CA 1
ATOM 568 C C . LEU A 1 74 ? 9.499 21.570 5.995 1.00 91.12 74 LEU A C 1
ATOM 570 O O . LEU A 1 74 ? 10.646 22.009 6.080 1.00 91.12 74 LEU A O 1
ATOM 574 N N . ASP A 1 75 ? 9.177 20.587 5.155 1.00 88.56 75 ASP A N 1
ATOM 575 C CA . ASP A 1 75 ? 10.127 19.956 4.236 1.00 88.56 75 ASP A CA 1
ATOM 576 C C . ASP A 1 75 ? 10.623 20.939 3.188 1.00 88.56 75 ASP A C 1
ATOM 578 O O . ASP A 1 75 ? 11.826 21.005 2.915 1.00 88.56 75 ASP A O 1
ATOM 582 N N . TRP A 1 76 ? 9.730 21.778 2.661 1.00 89.00 76 TRP A N 1
ATOM 583 C CA . TRP A 1 76 ? 10.139 22.860 1.780 1.00 89.00 76 TRP A CA 1
ATOM 584 C C . TRP A 1 76 ? 11.100 23.820 2.495 1.00 89.00 76 TRP A C 1
ATOM 586 O O . TRP A 1 76 ? 12.171 24.118 1.960 1.00 89.00 76 TRP A O 1
ATOM 596 N N . ALA A 1 77 ? 10.790 24.244 3.725 1.00 89.00 77 ALA A N 1
ATOM 597 C CA . ALA A 1 77 ? 11.651 25.144 4.491 1.00 89.00 77 ALA A CA 1
ATOM 598 C C . ALA A 1 77 ? 13.038 24.532 4.783 1.00 89.00 77 ALA A C 1
ATOM 600 O O . ALA A 1 77 ? 14.061 25.199 4.593 1.00 89.00 77 ALA A O 1
ATOM 601 N N . ILE A 1 78 ? 13.085 23.250 5.168 1.00 89.62 78 ILE A N 1
ATOM 602 C CA . ILE A 1 78 ? 14.325 22.487 5.389 1.00 89.62 78 ILE A CA 1
ATOM 603 C C . ILE A 1 78 ? 15.121 22.358 4.083 1.00 89.62 78 ILE A C 1
ATOM 605 O O . ILE A 1 78 ? 16.337 22.551 4.084 1.00 89.62 78 ILE A O 1
ATOM 609 N N . SER A 1 79 ? 14.459 22.102 2.948 1.00 88.12 79 SER A N 1
ATOM 610 C CA . SER A 1 79 ? 15.127 21.980 1.643 1.00 88.12 79 SER A CA 1
ATOM 611 C C . SER A 1 79 ? 15.822 23.276 1.210 1.00 88.12 79 SER A C 1
ATOM 613 O O . SER A 1 79 ? 16.906 23.240 0.626 1.00 88.12 79 SER A O 1
ATOM 615 N N . LYS A 1 80 ? 15.232 24.435 1.535 1.00 88.75 80 LYS A N 1
ATOM 616 C CA . LYS A 1 80 ? 15.783 25.756 1.206 1.00 88.75 80 LYS A CA 1
ATOM 617 C C . LYS A 1 80 ? 16.928 26.162 2.131 1.00 88.75 80 LYS A C 1
ATOM 619 O O . LYS A 1 80 ? 17.830 26.878 1.696 1.00 88.75 80 LYS A O 1
ATOM 624 N N . LYS A 1 81 ? 16.927 25.710 3.390 1.00 84.56 81 LYS A N 1
ATOM 625 C CA . LYS A 1 81 ? 18.008 25.956 4.361 1.00 84.56 81 LYS A CA 1
ATOM 626 C C . LYS A 1 81 ? 18.406 24.662 5.091 1.00 84.56 81 LYS A C 1
ATOM 628 O O . LYS A 1 81 ? 18.094 24.511 6.261 1.00 84.56 81 LYS A O 1
ATOM 633 N N . PRO A 1 82 ? 19.195 23.765 4.474 1.00 72.31 82 PRO A N 1
ATOM 634 C CA . PRO A 1 82 ? 19.494 22.450 5.063 1.00 72.31 82 PRO A CA 1
ATOM 635 C C . PRO A 1 82 ? 20.297 22.480 6.376 1.00 72.31 82 PRO A C 1
ATOM 637 O O . PRO A 1 82 ? 20.277 21.518 7.137 1.00 72.31 82 PRO A O 1
ATOM 640 N N . ASN A 1 83 ? 21.031 23.570 6.637 1.00 66.06 83 ASN A N 1
ATOM 641 C CA . ASN A 1 83 ? 21.937 23.705 7.789 1.00 66.06 83 ASN A CA 1
ATOM 642 C C . ASN A 1 83 ? 21.392 24.598 8.917 1.00 66.06 83 ASN A C 1
ATOM 644 O O . ASN A 1 83 ? 22.082 24.818 9.910 1.00 66.06 83 ASN A O 1
ATOM 648 N N . LEU A 1 84 ? 20.190 25.150 8.771 1.00 68.88 84 LEU A N 1
ATOM 649 C CA . LEU A 1 84 ? 19.558 26.047 9.737 1.00 68.88 84 LEU A CA 1
ATOM 650 C C . LEU A 1 84 ? 18.089 25.653 9.832 1.00 68.88 84 LEU A C 1
ATOM 652 O O . LEU A 1 84 ? 17.521 25.343 8.801 1.00 68.88 84 LEU A O 1
ATOM 656 N N . LEU A 1 85 ? 17.503 25.732 11.036 1.00 78.69 85 LEU A N 1
ATOM 657 C CA . LEU A 1 85 ? 16.099 25.433 11.401 1.00 78.69 85 LEU A CA 1
ATOM 658 C C . LEU A 1 85 ? 15.914 24.185 12.294 1.00 78.69 85 LEU A C 1
ATOM 660 O O . LEU A 1 85 ? 15.058 23.343 12.028 1.00 78.69 85 LEU A O 1
ATOM 664 N N . SER A 1 86 ? 16.626 24.105 13.430 1.00 88.25 86 SER A N 1
ATOM 665 C CA . SER A 1 86 ? 16.300 23.145 14.513 1.00 88.25 86 SER A CA 1
ATOM 666 C C . SER A 1 86 ? 14.797 23.148 14.851 1.00 88.25 86 SER A C 1
ATOM 668 O O . SER A 1 86 ? 14.176 22.101 15.021 1.00 88.25 86 SER A O 1
ATOM 670 N N . TRP A 1 87 ? 14.175 24.331 14.816 1.00 88.50 87 TRP A N 1
ATOM 671 C CA . TRP A 1 87 ? 12.739 24.503 15.017 1.00 88.50 87 TRP A CA 1
ATOM 672 C C . TRP A 1 87 ? 11.860 23.845 13.934 1.00 88.50 87 TRP A C 1
ATOM 674 O O . TRP A 1 87 ? 10.795 23.326 14.261 1.00 88.50 87 TRP A O 1
ATOM 684 N N . ALA A 1 88 ? 12.293 23.803 12.667 1.00 90.94 88 ALA A N 1
ATOM 685 C CA . ALA A 1 88 ? 11.555 23.102 11.609 1.00 90.94 88 ALA A CA 1
ATOM 686 C C . ALA A 1 88 ? 11.571 21.590 11.841 1.00 90.94 88 ALA A C 1
ATOM 688 O O . ALA A 1 88 ? 10.519 20.960 11.826 1.00 90.94 88 ALA A O 1
ATOM 689 N N . HIS A 1 89 ? 12.746 21.029 12.138 1.00 92.25 89 HIS A N 1
ATOM 690 C CA . HIS A 1 89 ? 12.899 19.609 12.462 1.00 92.25 89 HIS A CA 1
ATOM 691 C C . HIS A 1 89 ? 12.095 19.208 13.706 1.00 92.25 89 HIS A C 1
ATOM 693 O O . HIS A 1 89 ? 11.438 18.171 13.714 1.00 92.25 89 HIS A O 1
ATOM 699 N N . LEU A 1 90 ? 12.070 20.062 14.733 1.00 92.44 90 LEU A N 1
ATOM 700 C CA . LEU A 1 90 ? 11.222 19.889 15.911 1.00 92.44 90 LEU A CA 1
ATOM 701 C C . LEU A 1 90 ? 9.729 19.818 15.544 1.00 92.44 90 LEU A C 1
ATOM 703 O O . LEU A 1 90 ? 9.029 18.893 15.954 1.00 92.44 90 LEU A O 1
ATOM 707 N N . ASN A 1 91 ? 9.223 20.780 14.770 1.00 92.69 91 ASN A N 1
ATOM 708 C CA . ASN A 1 91 ? 7.810 20.785 14.383 1.00 92.69 91 ASN A CA 1
ATOM 709 C C . ASN A 1 91 ? 7.471 19.655 13.404 1.00 92.69 91 ASN A C 1
ATOM 711 O O . ASN A 1 91 ? 6.376 19.103 13.473 1.00 92.69 91 ASN A O 1
ATOM 715 N N . LYS A 1 92 ? 8.431 19.234 12.575 1.00 94.06 92 LYS A N 1
ATOM 716 C CA . LYS A 1 92 ? 8.293 18.067 11.701 1.00 94.06 92 LYS A CA 1
ATOM 717 C C . LYS A 1 92 ? 8.174 16.791 12.529 1.00 94.06 92 LYS A C 1
ATOM 719 O O . LYS A 1 92 ? 7.277 15.991 12.285 1.00 94.06 92 LYS A O 1
ATOM 724 N N . ALA A 1 93 ? 8.997 16.642 13.568 1.00 94.56 93 ALA A N 1
ATOM 725 C CA . ALA A 1 93 ? 8.901 15.530 14.508 1.00 94.56 93 ALA A CA 1
ATOM 726 C C . ALA A 1 93 ? 7.526 15.469 15.196 1.00 94.56 93 ALA A C 1
ATOM 728 O O . ALA A 1 93 ? 6.947 14.390 15.312 1.00 94.56 93 ALA A O 1
ATOM 729 N N . ARG A 1 94 ? 6.968 16.619 15.601 1.00 93.94 94 ARG A N 1
ATOM 730 C CA . ARG A 1 94 ? 5.611 16.706 16.170 1.00 93.94 94 ARG A CA 1
ATOM 731 C C . ARG A 1 94 ? 4.523 16.334 15.161 1.00 93.94 94 ARG A C 1
ATOM 733 O O . ARG A 1 94 ? 3.615 15.589 15.516 1.00 93.94 94 ARG A O 1
ATOM 740 N N . ALA A 1 95 ? 4.613 16.822 13.922 1.00 89.44 95 ALA A N 1
ATOM 741 C CA . ALA A 1 95 ? 3.658 16.489 12.865 1.00 89.44 95 ALA A CA 1
ATOM 742 C C . ALA A 1 95 ? 3.677 14.984 12.540 1.00 89.44 95 ALA A C 1
ATOM 744 O O . ALA A 1 95 ? 2.628 14.343 12.510 1.00 89.44 95 ALA A O 1
ATOM 745 N N . LEU A 1 96 ? 4.872 14.394 12.412 1.00 87.44 96 LEU A N 1
ATOM 746 C CA . LEU A 1 96 ? 5.057 12.949 12.238 1.00 87.44 96 LEU A CA 1
ATOM 747 C C . LEU A 1 96 ? 4.484 12.154 13.418 1.00 87.44 96 LEU A C 1
ATOM 749 O O . LEU A 1 96 ? 3.798 11.154 13.215 1.00 87.44 96 LEU A O 1
ATOM 753 N N . ALA A 1 97 ? 4.705 12.612 14.653 1.00 86.31 97 ALA A N 1
ATOM 754 C CA . ALA A 1 97 ? 4.135 11.981 15.840 1.00 86.31 97 ALA A CA 1
ATOM 755 C C . ALA A 1 97 ? 2.597 12.051 15.863 1.00 86.31 97 ALA A C 1
ATOM 757 O O . ALA A 1 97 ? 1.948 11.080 16.255 1.00 86.31 97 ALA A O 1
ATOM 758 N N . GLY A 1 98 ? 2.016 13.162 15.398 1.00 79.94 98 GLY A N 1
ATOM 759 C CA . GLY A 1 98 ? 0.573 13.324 15.205 1.00 79.94 98 GLY A CA 1
ATOM 760 C C . GLY A 1 98 ? -0.027 12.323 14.210 1.00 79.94 98 GLY A C 1
ATOM 761 O O . GLY A 1 98 ? -1.134 11.839 14.430 1.00 79.94 98 GLY A O 1
ATOM 762 N N . LEU A 1 99 ? 0.737 11.940 13.181 1.00 79.12 99 LEU A N 1
ATOM 763 C CA . LEU A 1 99 ? 0.390 10.893 12.207 1.00 79.12 99 LEU A CA 1
ATOM 764 C C . LEU A 1 99 ? 0.689 9.462 12.692 1.00 79.12 99 LEU A C 1
ATOM 766 O O . LEU A 1 99 ? 0.434 8.499 11.975 1.00 79.12 99 LEU A O 1
ATOM 770 N N . GLY A 1 100 ? 1.266 9.293 13.885 1.00 79.44 100 GLY A N 1
ATOM 771 C CA . GLY A 1 100 ? 1.698 7.987 14.393 1.00 79.44 100 GLY A CA 1
ATOM 772 C C . GLY A 1 100 ? 3.043 7.487 13.842 1.00 79.44 100 GLY A C 1
ATOM 773 O O . GLY A 1 100 ? 3.460 6.374 14.159 1.00 79.44 100 GLY A O 1
ATOM 774 N N . ARG A 1 101 ? 3.769 8.304 13.067 1.00 83.12 101 ARG A N 1
ATOM 775 C CA . ARG A 1 101 ? 5.097 8.004 12.494 1.00 83.12 101 ARG A CA 1
ATOM 776 C C . ARG A 1 101 ? 6.216 8.296 13.507 1.00 83.12 101 ARG A C 1
ATOM 778 O O . ARG A 1 101 ? 7.089 9.132 13.285 1.00 83.12 101 ARG A O 1
ATOM 785 N N . TYR A 1 102 ? 6.188 7.624 14.661 1.00 85.81 102 TYR A N 1
ATOM 786 C CA . TYR A 1 102 ? 7.058 7.942 15.810 1.00 85.81 102 TYR A CA 1
ATOM 787 C C . TYR A 1 102 ? 8.554 7.718 15.560 1.00 85.81 102 TYR A C 1
ATOM 789 O O . TYR A 1 102 ? 9.375 8.463 16.089 1.00 85.81 102 TYR A O 1
ATOM 797 N N . PHE A 1 103 ? 8.918 6.700 14.774 1.00 75.88 103 PHE A N 1
ATOM 798 C CA . PHE A 1 103 ? 10.321 6.417 14.459 1.00 75.88 103 PHE A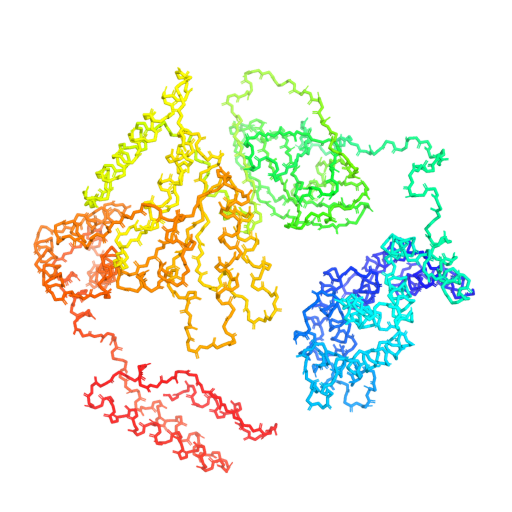 CA 1
ATOM 799 C C . PHE A 1 103 ? 10.932 7.534 13.609 1.00 75.88 103 PHE A C 1
ATOM 801 O O . PHE A 1 103 ? 11.978 8.073 13.954 1.00 75.88 103 PHE A O 1
ATOM 808 N N . GLU A 1 104 ? 10.229 7.961 12.563 1.00 84.94 104 GLU A N 1
ATOM 809 C CA . GLU A 1 104 ? 10.647 9.098 11.738 1.00 84.94 104 GLU A CA 1
ATOM 810 C C . GLU A 1 104 ? 10.666 10.396 12.551 1.00 84.94 104 GLU A C 1
ATOM 812 O O . GLU A 1 104 ? 11.599 11.189 12.445 1.00 84.94 104 GLU A O 1
ATOM 817 N N . GLY A 1 105 ? 9.687 10.586 13.443 1.00 90.00 105 GLY A N 1
ATOM 818 C CA . GLY A 1 105 ? 9.713 11.691 14.399 1.00 90.00 105 GLY A CA 1
ATOM 819 C C . GLY A 1 105 ? 10.957 11.669 15.299 1.00 90.00 105 GLY A C 1
ATOM 820 O O . GLY A 1 105 ? 11.526 12.723 15.587 1.00 90.00 105 GLY A O 1
ATOM 821 N N . LEU A 1 106 ? 11.420 10.482 15.708 1.00 90.38 106 LEU A N 1
ATOM 822 C CA . LEU A 1 106 ? 12.646 10.314 16.491 1.00 90.38 106 LEU A CA 1
ATOM 823 C C . LEU A 1 106 ? 13.902 10.663 15.675 1.00 90.38 106 LEU A C 1
ATOM 825 O O . LEU A 1 106 ? 14.812 11.300 16.201 1.00 90.38 106 LEU A O 1
ATOM 829 N N . GLU A 1 107 ? 13.956 10.313 14.392 1.00 90.94 107 GLU A N 1
ATOM 830 C CA . GLU A 1 107 ? 15.062 10.735 13.524 1.00 90.94 107 GLU A CA 1
ATOM 831 C C . GLU A 1 107 ? 15.096 12.259 13.344 1.00 90.94 107 GLU A C 1
ATOM 833 O O . GLU A 1 107 ? 16.160 12.881 13.399 1.00 90.94 107 GLU A O 1
ATOM 838 N N . GLU A 1 108 ? 13.932 12.886 13.160 1.00 92.69 108 GLU A N 1
ATOM 839 C CA . GLU A 1 108 ? 13.827 14.337 12.988 1.00 92.69 108 GLU A CA 1
ATOM 840 C C . GLU A 1 108 ? 14.192 15.104 14.268 1.00 92.69 108 GLU A C 1
ATOM 842 O O . GLU A 1 108 ? 14.921 16.097 14.200 1.00 92.69 108 GLU A O 1
ATOM 847 N N . ILE A 1 109 ? 13.793 14.627 15.454 1.00 93.00 109 ILE A N 1
ATOM 848 C CA . ILE A 1 109 ? 14.199 15.278 16.709 1.00 93.00 109 ILE A CA 1
ATOM 849 C C . ILE A 1 109 ? 15.707 15.135 16.963 1.00 93.00 109 ILE A C 1
ATOM 851 O O . ILE A 1 109 ? 16.330 16.042 17.512 1.00 93.00 109 ILE A O 1
ATOM 855 N N . GLU A 1 110 ? 16.335 14.039 16.525 1.00 91.19 110 GLU A N 1
ATOM 856 C CA . GLU A 1 110 ? 17.790 13.881 16.610 1.00 91.19 110 GLU A CA 1
ATOM 857 C C . GLU A 1 110 ? 18.536 14.845 15.684 1.00 91.19 110 GLU A C 1
ATOM 859 O O . GLU A 1 110 ? 19.564 15.404 16.083 1.00 91.19 110 GLU A O 1
ATOM 864 N N . LYS A 1 111 ? 17.991 15.121 14.492 1.00 90.75 111 LYS A N 1
ATOM 865 C CA . LYS A 1 111 ? 18.489 16.195 13.618 1.00 90.75 111 LYS A CA 1
ATOM 866 C C . LYS A 1 111 ? 18.353 17.558 14.303 1.00 90.75 111 LYS A C 1
ATOM 868 O O . LYS A 1 111 ? 19.325 18.311 14.325 1.00 90.75 111 LYS A O 1
ATOM 873 N N . ALA A 1 112 ? 17.209 17.849 14.930 1.00 90.12 112 ALA A N 1
ATOM 874 C CA . ALA A 1 112 ? 16.989 19.102 15.661 1.00 90.12 112 ALA A CA 1
ATOM 875 C C . ALA A 1 112 ? 18.003 19.311 16.803 1.00 90.12 112 ALA A C 1
ATOM 877 O O . ALA A 1 112 ? 18.574 20.397 16.921 1.00 90.12 112 ALA A O 1
ATOM 878 N N . ILE A 1 113 ? 18.271 18.267 17.600 1.00 89.88 113 ILE A N 1
ATOM 879 C CA . ILE A 1 113 ? 19.252 18.290 18.703 1.00 89.88 113 ILE A CA 1
ATOM 880 C C . ILE A 1 113 ? 20.668 18.518 18.172 1.00 89.88 113 ILE A C 1
ATOM 882 O O . ILE A 1 113 ? 21.428 19.293 18.741 1.00 89.88 113 ILE A O 1
ATOM 886 N N . LYS A 1 114 ? 21.026 17.878 17.055 1.00 88.00 114 LYS A N 1
ATOM 887 C CA . LYS A 1 114 ? 22.344 18.054 16.433 1.00 88.00 114 LYS A CA 1
ATOM 888 C C . LYS A 1 114 ? 22.573 19.486 15.932 1.00 88.00 114 LYS A C 1
ATOM 890 O O . LYS A 1 114 ? 23.718 19.927 15.867 1.00 88.00 114 LYS A O 1
ATOM 895 N N . ILE A 1 115 ? 21.505 20.186 15.548 1.00 85.81 115 ILE A N 1
ATOM 896 C CA . ILE A 1 115 ? 21.557 21.580 15.089 1.00 85.81 115 ILE A CA 1
ATOM 897 C C . ILE A 1 115 ? 21.602 22.554 16.281 1.00 85.81 115 ILE A C 1
ATOM 899 O O . ILE A 1 115 ? 22.316 23.553 16.215 1.00 85.81 115 ILE A O 1
ATOM 903 N N . ASP A 1 116 ? 20.864 22.274 17.360 1.00 80.06 116 ASP A N 1
ATOM 904 C CA . ASP A 1 116 ? 20.776 23.111 18.567 1.00 80.06 116 ASP A CA 1
ATOM 905 C C . ASP A 1 116 ? 21.352 22.384 19.798 1.00 80.06 116 ASP A C 1
ATOM 907 O O . ASP A 1 116 ? 20.629 21.843 20.634 1.00 80.06 116 ASP A O 1
ATOM 911 N N . ASP A 1 117 ? 22.685 22.378 19.904 1.00 65.00 117 ASP A N 1
ATOM 912 C CA . ASP A 1 117 ? 23.469 21.679 20.945 1.00 65.00 117 ASP A CA 1
ATOM 913 C C . ASP A 1 117 ? 23.418 22.373 22.333 1.00 65.00 117 ASP A C 1
ATOM 915 O O . ASP A 1 117 ? 24.120 22.005 23.273 1.00 65.00 117 ASP A O 1
ATOM 919 N N . LYS A 1 118 ? 22.597 23.422 22.502 1.00 59.34 118 LYS A N 1
ATOM 920 C CA . LYS A 1 118 ? 22.597 24.289 23.699 1.00 59.34 118 LYS A CA 1
ATOM 921 C C . LYS A 1 118 ? 21.670 23.828 24.831 1.00 59.34 118 LYS A C 1
ATOM 923 O O . LYS A 1 118 ? 21.126 24.664 25.548 1.00 59.34 118 LYS A O 1
ATOM 928 N N . GLY A 1 119 ? 21.493 22.522 25.025 1.00 61.12 119 GLY A N 1
ATOM 929 C CA . GLY A 1 119 ? 20.689 22.011 26.145 1.00 61.12 119 GLY A CA 1
ATOM 930 C C . GLY A 1 119 ? 19.225 22.459 26.079 1.00 61.12 119 GLY A C 1
ATOM 931 O O . GLY A 1 119 ? 18.658 22.901 27.073 1.00 61.12 119 GLY A O 1
ATOM 932 N N . ASN A 1 120 ? 18.620 22.390 24.891 1.00 79.31 120 ASN A N 1
ATOM 933 C CA . ASN A 1 120 ? 17.211 22.705 24.715 1.00 79.31 120 ASN A CA 1
ATOM 934 C C . ASN A 1 120 ? 16.348 21.600 25.354 1.00 79.31 120 ASN A C 1
ATOM 936 O O . ASN A 1 120 ? 16.089 20.557 24.746 1.00 79.31 120 ASN A O 1
ATOM 940 N N . ASP A 1 121 ? 15.919 21.835 26.599 1.00 84.12 121 ASP A N 1
ATOM 941 C CA . ASP A 1 121 ? 15.128 20.896 27.406 1.00 84.12 121 ASP A CA 1
ATOM 942 C C . ASP A 1 121 ? 13.877 20.387 26.670 1.00 84.12 121 ASP A C 1
ATOM 944 O O . ASP A 1 121 ? 13.466 19.241 26.860 1.00 84.12 121 ASP A O 1
ATOM 948 N N . GLN A 1 122 ? 13.295 21.201 25.781 1.00 85.94 122 GLN A N 1
ATOM 949 C CA . GLN A 1 122 ? 12.124 20.823 24.994 1.00 85.94 122 GLN A CA 1
ATOM 950 C C . GLN A 1 122 ? 12.443 19.721 23.975 1.00 85.94 122 GLN A C 1
ATOM 952 O O . GLN A 1 122 ? 11.664 18.777 23.836 1.00 85.94 122 GLN A O 1
ATOM 957 N N . LEU A 1 123 ? 13.600 19.787 23.304 1.00 90.56 123 LEU A N 1
ATOM 958 C CA . LEU A 1 123 ? 14.022 18.757 22.349 1.00 90.56 123 LEU A CA 1
ATOM 959 C C . LEU A 1 123 ? 14.272 17.417 23.051 1.00 90.56 123 LEU A C 1
ATOM 961 O O . LEU A 1 123 ? 13.852 16.366 22.566 1.00 90.56 123 LEU A O 1
ATOM 965 N N . LEU A 1 124 ? 14.914 17.457 24.222 1.00 90.19 124 LEU A N 1
ATOM 966 C CA . LEU A 1 124 ? 15.175 16.268 25.037 1.00 90.19 124 LEU A CA 1
ATOM 967 C C . LEU A 1 124 ? 13.880 15.641 25.559 1.00 90.19 124 LEU A C 1
ATOM 969 O O . LEU A 1 124 ? 13.750 14.415 25.582 1.00 90.19 124 LEU A O 1
ATOM 973 N N . LEU A 1 125 ? 12.909 16.468 25.947 1.00 90.88 125 LEU A N 1
ATOM 974 C CA . LEU A 1 125 ? 11.623 16.001 26.449 1.00 90.88 125 LEU A CA 1
ATOM 975 C C . LEU A 1 125 ? 10.787 15.338 25.345 1.00 90.88 125 LEU A C 1
ATOM 977 O O . LEU A 1 125 ? 10.241 14.258 25.557 1.00 90.88 125 LEU A O 1
ATOM 981 N N . ILE A 1 126 ? 10.762 15.918 24.145 1.00 92.12 126 ILE A N 1
ATOM 982 C CA . ILE A 1 126 ? 10.066 15.335 22.988 1.00 92.12 126 ILE A CA 1
ATOM 983 C C . ILE A 1 126 ? 10.752 14.052 22.529 1.00 92.12 126 ILE A C 1
ATOM 985 O O . ILE A 1 126 ? 10.070 13.062 22.272 1.00 92.12 126 ILE A O 1
ATOM 989 N N . LYS A 1 127 ? 12.091 14.013 22.524 1.00 92.94 127 LYS A N 1
ATOM 990 C CA . LYS A 1 127 ? 12.845 12.775 22.299 1.00 92.94 127 LYS A CA 1
ATOM 991 C C . LYS A 1 127 ? 12.452 11.692 23.304 1.00 92.94 127 LYS A C 1
ATOM 993 O O . LYS A 1 127 ? 12.167 10.567 22.898 1.00 92.94 127 LYS A O 1
ATOM 998 N N . LYS A 1 128 ? 12.393 12.027 24.597 1.00 91.69 128 LYS A N 1
ATOM 999 C CA . LYS A 1 128 ? 11.962 11.100 25.654 1.00 91.69 128 LYS A CA 1
ATOM 1000 C C . LYS A 1 128 ? 10.544 10.583 25.394 1.00 91.69 128 LYS A C 1
ATOM 1002 O O . LYS A 1 128 ? 10.302 9.390 25.531 1.00 91.69 128 LYS A O 1
ATOM 1007 N N . TRP A 1 129 ? 9.607 11.442 25.013 1.00 93.56 129 TRP A N 1
ATOM 1008 C CA . TRP A 1 129 ? 8.230 11.024 24.744 1.00 93.56 129 TRP A CA 1
ATOM 1009 C C . TRP A 1 129 ? 8.095 10.162 23.490 1.00 93.56 129 TRP A C 1
ATOM 1011 O O . TRP A 1 129 ? 7.428 9.133 23.546 1.00 93.56 129 TRP A O 1
ATOM 1021 N N . LEU A 1 130 ? 8.799 10.489 22.405 1.00 91.00 130 LEU A N 1
ATOM 1022 C CA . LEU A 1 130 ? 8.894 9.625 21.223 1.00 91.00 130 LEU A CA 1
ATOM 1023 C C . LEU A 1 130 ? 9.475 8.251 21.585 1.00 91.00 130 LEU A C 1
ATOM 1025 O O . LEU A 1 130 ? 8.948 7.215 21.181 1.00 91.00 130 LEU A O 1
ATOM 1029 N N . GLN A 1 131 ? 10.501 8.220 22.435 1.00 86.88 131 GLN A N 1
ATOM 1030 C CA . GLN A 1 131 ? 11.059 6.975 22.954 1.00 86.88 131 GLN A CA 1
ATOM 1031 C C . GLN A 1 131 ? 10.037 6.161 23.761 1.00 86.88 131 GLN A C 1
ATOM 1033 O O . GLN A 1 131 ? 9.912 4.957 23.537 1.00 86.88 131 GLN A O 1
ATOM 1038 N N . VAL A 1 132 ? 9.257 6.815 24.629 1.00 85.69 132 VAL A N 1
ATOM 1039 C CA . VAL A 1 132 ? 8.155 6.176 25.367 1.00 85.69 132 VAL A CA 1
ATOM 1040 C C . VAL A 1 132 ? 7.108 5.602 24.407 1.00 85.69 132 VAL A C 1
ATOM 1042 O O . VAL A 1 132 ? 6.669 4.471 24.614 1.00 85.69 132 VAL A O 1
ATOM 1045 N N . THR A 1 133 ? 6.743 6.318 23.335 1.00 83.69 133 THR A N 1
ATOM 1046 C CA . THR A 1 133 ? 5.780 5.802 22.341 1.00 83.69 133 THR A CA 1
ATOM 1047 C C . THR A 1 133 ? 6.284 4.571 21.586 1.00 83.69 133 THR A C 1
ATOM 1049 O O . THR A 1 133 ? 5.485 3.715 21.215 1.00 83.69 133 THR A O 1
ATOM 1052 N N . LEU A 1 134 ? 7.603 4.445 21.422 1.00 81.12 134 LEU A N 1
ATOM 1053 C CA . LEU A 1 134 ? 8.277 3.317 20.772 1.00 81.12 134 LEU A CA 1
ATOM 1054 C C . LEU A 1 134 ? 8.597 2.158 21.737 1.00 81.12 134 LEU A C 1
ATOM 1056 O O . LEU A 1 134 ? 9.180 1.159 21.324 1.00 81.12 134 LEU A O 1
ATOM 1060 N N . GLY A 1 135 ? 8.239 2.275 23.021 1.00 76.12 135 GLY A N 1
ATOM 1061 C CA . GLY A 1 135 ? 8.505 1.248 24.035 1.00 76.12 135 GLY A CA 1
ATOM 1062 C C . GLY A 1 135 ? 9.939 1.240 24.581 1.00 76.12 135 GLY A C 1
ATOM 1063 O O . GLY A 1 135 ? 10.310 0.336 25.335 1.00 76.12 135 GLY A O 1
ATOM 1064 N N . TYR A 1 136 ? 10.761 2.245 24.264 1.00 67.00 136 TYR A N 1
ATOM 1065 C CA . TYR A 1 136 ? 12.077 2.394 24.884 1.00 67.00 136 TYR A CA 1
ATOM 1066 C C . TYR A 1 136 ? 11.918 2.786 26.362 1.00 67.00 136 TYR A C 1
ATOM 1068 O O . TYR A 1 136 ? 11.280 3.783 26.693 1.00 67.00 136 TYR A O 1
ATOM 1076 N N . GLY A 1 137 ? 12.518 2.005 27.268 1.00 57.09 137 GLY A N 1
ATOM 1077 C CA . GLY A 1 137 ? 12.476 2.265 28.715 1.00 57.09 137 GLY A CA 1
ATOM 1078 C C . GLY A 1 137 ? 11.356 1.554 29.490 1.00 57.09 137 GLY A C 1
ATOM 1079 O O . GLY A 1 137 ? 11.270 1.725 30.703 1.00 57.09 137 GLY A O 1
ATOM 1080 N N . ASP A 1 138 ? 10.563 0.688 28.847 1.00 53.09 138 ASP A N 1
ATOM 1081 C CA . ASP A 1 138 ? 9.502 -0.117 29.489 1.00 53.09 138 ASP A CA 1
ATOM 1082 C C . ASP A 1 138 ? 10.019 -1.201 30.471 1.00 53.09 138 ASP A C 1
ATOM 1084 O O . ASP A 1 138 ? 9.240 -1.902 31.122 1.00 53.09 138 ASP A O 1
ATOM 1088 N N . GLY A 1 139 ? 11.340 -1.332 30.623 1.00 47.44 139 GLY A N 1
ATOM 1089 C CA . GLY A 1 139 ? 12.014 -2.441 31.306 1.00 47.44 139 GLY A CA 1
ATOM 1090 C C . GLY A 1 139 ? 11.877 -2.540 32.833 1.00 47.44 139 GLY A C 1
ATOM 1091 O O . GLY A 1 139 ? 12.522 -3.408 33.412 1.00 47.44 139 GLY A O 1
ATOM 1092 N N . PHE A 1 140 ? 11.079 -1.711 33.519 1.00 44.44 140 PHE A N 1
ATOM 1093 C CA . PHE A 1 140 ? 11.047 -1.713 34.997 1.00 44.44 140 PHE A CA 1
ATOM 1094 C C . PHE A 1 140 ? 9.669 -1.740 35.675 1.00 44.44 140 PHE A C 1
ATOM 1096 O O . PHE A 1 140 ? 9.605 -1.884 36.897 1.00 44.44 140 PHE A O 1
ATOM 1103 N N . LEU A 1 141 ? 8.552 -1.682 34.943 1.00 52.59 141 LEU A N 1
ATOM 1104 C CA . LEU A 1 141 ? 7.215 -1.661 35.557 1.00 52.59 141 LEU A CA 1
ATOM 1105 C C . LEU A 1 141 ? 6.460 -2.969 35.287 1.00 52.59 141 LEU A C 1
ATOM 1107 O O . LEU A 1 141 ? 5.685 -3.080 34.345 1.00 52.59 141 LEU A O 1
ATOM 1111 N N . LYS A 1 142 ? 6.670 -3.966 36.160 1.00 53.56 142 LYS A N 1
ATOM 1112 C CA . LYS A 1 142 ? 6.068 -5.316 36.069 1.00 53.56 142 LYS A CA 1
ATOM 1113 C C . LYS A 1 142 ? 4.534 -5.362 36.167 1.00 53.56 142 LYS A C 1
ATOM 1115 O O . LYS A 1 142 ? 3.953 -6.399 35.873 1.00 53.56 142 LYS A O 1
ATOM 1120 N N . ASN A 1 143 ? 3.873 -4.288 36.605 1.00 73.81 143 ASN A N 1
ATOM 1121 C CA . ASN A 1 143 ? 2.419 -4.246 36.776 1.00 73.81 143 ASN A CA 1
ATOM 1122 C C . ASN A 1 143 ? 1.800 -3.182 35.856 1.00 73.81 143 ASN A C 1
ATOM 1124 O O . ASN A 1 143 ? 2.197 -2.015 35.907 1.00 73.81 143 ASN A O 1
ATOM 1128 N N . ILE A 1 144 ? 0.796 -3.595 35.072 1.00 75.75 144 ILE A N 1
ATOM 1129 C CA . ILE A 1 144 ? -0.009 -2.763 34.163 1.00 75.75 144 ILE A CA 1
ATOM 1130 C C . ILE A 1 144 ? -0.481 -1.488 34.866 1.00 75.75 144 ILE A C 1
ATOM 1132 O O . ILE A 1 144 ? -0.370 -0.401 34.305 1.00 75.75 144 ILE A O 1
ATOM 1136 N N . PHE A 1 145 ? -0.917 -1.596 36.120 1.00 77.88 145 PHE A N 1
ATOM 1137 C CA . PHE A 1 145 ? -1.406 -0.457 36.889 1.00 77.88 145 PHE A CA 1
ATOM 1138 C C . PHE A 1 145 ? -0.347 0.642 37.093 1.00 77.88 145 PHE A C 1
ATOM 1140 O O . PHE A 1 145 ? -0.593 1.825 36.849 1.00 77.88 145 PHE A O 1
ATOM 1147 N N . ASN A 1 146 ? 0.876 0.256 37.468 1.00 80.56 146 ASN A N 1
ATOM 1148 C CA . ASN A 1 146 ? 1.982 1.200 37.651 1.00 80.56 146 ASN A CA 1
ATOM 1149 C C . ASN A 1 146 ? 2.430 1.815 36.320 1.00 80.56 146 ASN A C 1
ATOM 1151 O O . ASN A 1 146 ? 2.824 2.980 36.283 1.00 80.56 146 ASN A O 1
ATOM 1155 N N . LYS A 1 147 ? 2.327 1.051 35.228 1.00 82.00 147 LYS A N 1
ATOM 1156 C CA . LYS A 1 147 ? 2.605 1.529 33.872 1.00 82.00 147 LYS A CA 1
ATOM 1157 C C . LYS A 1 147 ? 1.600 2.600 33.435 1.00 82.00 147 LYS A C 1
ATOM 1159 O O . LYS A 1 147 ? 2.017 3.664 32.988 1.00 82.00 147 LYS A O 1
ATOM 1164 N N . LYS A 1 148 ? 0.295 2.394 33.659 1.00 85.69 148 LYS A N 1
ATOM 1165 C CA . LYS A 1 148 ? -0.730 3.418 33.372 1.00 85.69 148 LYS A CA 1
ATOM 1166 C C . LYS A 1 148 ? -0.560 4.672 34.243 1.00 85.69 148 LYS A C 1
ATOM 1168 O O . LYS A 1 148 ? -0.668 5.777 33.727 1.00 85.69 148 LYS A O 1
ATOM 1173 N N . ARG A 1 149 ? -0.193 4.538 35.528 1.00 86.19 149 ARG A N 1
ATOM 1174 C CA . ARG A 1 149 ? 0.167 5.697 36.378 1.00 86.19 149 ARG A CA 1
ATOM 1175 C C . ARG A 1 149 ? 1.368 6.480 35.846 1.00 86.19 149 ARG A C 1
ATOM 1177 O O . ARG A 1 149 ? 1.379 7.707 35.928 1.00 86.19 149 ARG A O 1
ATOM 1184 N N . ALA A 1 150 ? 2.371 5.793 35.301 1.00 87.00 150 ALA A N 1
ATOM 1185 C CA . ALA A 1 150 ? 3.504 6.449 34.656 1.00 87.00 150 ALA A CA 1
ATOM 1186 C C . ALA A 1 150 ? 3.064 7.216 33.396 1.00 87.00 150 ALA A C 1
ATOM 1188 O O . ALA A 1 150 ? 3.445 8.375 33.238 1.00 87.00 150 ALA A O 1
ATOM 1189 N N . TYR A 1 151 ? 2.200 6.624 32.562 1.00 89.88 151 TYR A N 1
ATOM 1190 C CA . TYR A 1 151 ? 1.604 7.315 31.413 1.00 89.88 151 TYR A CA 1
ATOM 1191 C C . TYR A 1 151 ? 0.758 8.514 31.821 1.00 89.88 151 TYR A C 1
ATOM 1193 O O . TYR A 1 151 ? 0.869 9.556 31.189 1.00 89.88 151 TYR A O 1
ATOM 1201 N N . LEU A 1 152 ? -0.018 8.423 32.902 1.00 90.62 152 LEU A N 1
ATOM 1202 C CA . LEU A 1 152 ? -0.790 9.564 33.388 1.00 90.62 152 LEU A CA 1
ATOM 1203 C C . LEU A 1 152 ? 0.142 10.712 33.793 1.00 90.62 152 LEU A C 1
ATOM 1205 O O . LEU A 1 152 ? -0.075 11.858 33.413 1.00 90.62 152 LEU A O 1
ATOM 1209 N N . LYS A 1 153 ? 1.219 10.405 34.526 1.00 91.50 153 LYS A N 1
ATOM 1210 C CA . LYS A 1 153 ? 2.200 11.408 34.955 1.00 91.50 153 LYS A CA 1
ATOM 1211 C C . LYS A 1 153 ? 2.870 12.103 33.765 1.00 91.50 153 LYS A C 1
ATOM 1213 O O . LYS A 1 153 ? 2.977 13.327 33.763 1.00 91.50 153 LYS A O 1
ATOM 1218 N N . GLU A 1 154 ? 3.335 11.336 32.781 1.00 91.62 154 GLU A N 1
ATOM 1219 C CA . GLU A 1 154 ? 3.997 11.886 31.592 1.00 91.62 154 GLU A CA 1
ATOM 1220 C C . GLU A 1 154 ? 3.003 12.597 30.659 1.00 91.62 154 GLU A C 1
ATOM 1222 O O . GLU A 1 154 ? 3.315 13.666 30.141 1.00 91.62 154 GLU A O 1
ATOM 1227 N N . GLY A 1 155 ? 1.784 12.072 30.517 1.00 93.44 155 GLY A N 1
ATOM 1228 C CA . GLY A 1 155 ? 0.689 12.695 29.776 1.00 93.44 155 GLY A CA 1
ATOM 1229 C C . GLY A 1 155 ? 0.325 14.066 30.347 1.00 93.44 155 GLY A C 1
ATOM 1230 O O . GLY A 1 155 ? 0.383 15.060 29.629 1.00 93.44 155 GLY A O 1
ATOM 1231 N N . LEU A 1 156 ? 0.097 14.167 31.660 1.00 93.00 156 LEU A N 1
ATOM 1232 C CA . LEU A 1 156 ? -0.185 15.444 32.326 1.00 93.00 156 LEU A CA 1
ATOM 1233 C C . LEU A 1 156 ? 0.989 16.431 32.235 1.00 93.00 156 LEU A C 1
ATOM 1235 O O . LEU A 1 156 ? 0.773 17.641 32.150 1.00 93.00 156 LEU A O 1
ATOM 1239 N N . LEU A 1 157 ? 2.234 15.940 32.251 1.00 93.25 157 LEU A N 1
ATOM 1240 C CA . LEU A 1 157 ? 3.408 16.781 32.016 1.00 93.25 157 LEU A CA 1
ATOM 1241 C C . LEU A 1 157 ? 3.412 17.332 30.585 1.00 93.25 157 LEU A C 1
ATOM 1243 O O . LEU A 1 157 ? 3.623 18.528 30.401 1.00 93.25 157 LEU A O 1
ATOM 1247 N N . SER A 1 158 ? 3.144 16.491 29.586 1.00 93.75 158 SER A N 1
ATOM 1248 C CA . SER A 1 158 ? 3.085 16.918 28.185 1.00 93.75 158 SER A CA 1
ATOM 1249 C C . SER A 1 158 ? 1.940 17.882 27.903 1.00 93.75 158 SER A C 1
ATOM 1251 O O . SER A 1 158 ? 2.140 18.876 27.208 1.00 93.75 158 SER A O 1
ATOM 1253 N N . LEU A 1 159 ? 0.786 17.686 28.546 1.00 93.19 159 LEU A N 1
ATOM 1254 C CA . LEU A 1 159 ? -0.343 18.603 28.457 1.00 93.19 159 LEU A CA 1
ATOM 1255 C C . LEU A 1 159 ? 0.037 20.006 28.948 1.00 93.19 159 LEU A C 1
ATOM 1257 O O . LEU A 1 159 ? -0.248 20.995 28.278 1.00 93.19 159 LEU A O 1
ATOM 1261 N N . LYS A 1 160 ? 0.756 20.101 30.077 1.00 92.62 160 LYS A N 1
ATOM 1262 C CA . LYS A 1 160 ? 1.268 21.383 30.598 1.00 92.62 160 LYS A CA 1
ATOM 1263 C C . LYS A 1 160 ? 2.247 22.065 29.643 1.00 92.62 160 LYS A C 1
ATOM 1265 O O . LYS A 1 160 ? 2.297 23.290 29.613 1.00 92.62 160 LYS A O 1
ATOM 1270 N N . GLN A 1 161 ? 2.995 21.284 28.865 1.00 89.94 161 GLN A N 1
ATOM 1271 C CA . GLN A 1 161 ? 3.910 21.787 27.837 1.00 89.94 161 GLN A CA 1
ATOM 1272 C C . GLN A 1 161 ? 3.219 22.072 26.492 1.00 89.94 161 GLN A C 1
ATOM 1274 O O . GLN A 1 161 ? 3.896 22.439 25.535 1.00 89.94 161 GLN A O 1
ATOM 1279 N N . LYS A 1 162 ? 1.884 21.938 26.415 1.00 89.69 162 LYS A N 1
ATOM 1280 C CA . LYS A 1 162 ? 1.075 22.060 25.188 1.00 89.69 162 LYS A CA 1
ATOM 1281 C C . LYS A 1 162 ? 1.436 21.032 24.104 1.00 89.69 162 LYS A C 1
ATOM 1283 O O . LYS A 1 162 ? 1.260 21.274 22.913 1.00 89.69 162 LYS A O 1
ATOM 1288 N N . GLU A 1 163 ? 1.919 19.864 24.514 1.00 91.88 163 GLU A N 1
ATOM 1289 C CA . GLU A 1 163 ? 2.330 18.762 23.635 1.00 91.88 163 GLU A CA 1
ATOM 1290 C C . GLU A 1 163 ? 1.183 17.760 23.539 1.00 91.88 163 GLU A C 1
ATOM 1292 O O . GLU A 1 163 ? 1.227 16.628 24.026 1.00 91.88 163 GLU A O 1
ATOM 1297 N N . TYR A 1 164 ? 0.092 18.253 22.953 1.00 91.06 164 TYR A N 1
ATOM 1298 C CA . TYR A 1 164 ? -1.212 17.600 22.980 1.00 91.06 164 TYR A CA 1
ATOM 1299 C C . TYR A 1 164 ? -1.218 16.234 22.288 1.00 91.06 164 TYR A C 1
ATOM 1301 O O . TYR A 1 164 ? -1.963 15.357 22.708 1.00 91.06 164 TYR A O 1
ATOM 1309 N N . TRP A 1 165 ? -0.361 16.016 21.283 1.00 89.62 165 TRP A N 1
ATOM 1310 C CA . TRP A 1 165 ? -0.239 14.725 20.596 1.00 89.62 165 TRP A CA 1
ATOM 1311 C C . TRP A 1 165 ? 0.177 13.600 21.561 1.00 89.62 165 TRP A C 1
ATOM 1313 O O . TRP A 1 165 ? -0.408 12.517 21.537 1.00 89.62 165 TRP A O 1
ATOM 1323 N N . PHE A 1 166 ? 1.141 13.858 22.453 1.00 93.94 166 PHE A N 1
ATOM 1324 C CA . PHE A 1 166 ? 1.630 12.856 23.402 1.00 93.94 166 PHE A CA 1
ATOM 1325 C C . PHE A 1 166 ? 0.675 12.697 24.581 1.00 93.94 166 PHE A C 1
ATOM 1327 O O . PHE A 1 166 ? 0.415 11.580 25.025 1.00 93.94 166 PHE A O 1
ATOM 1334 N N . SER A 1 167 ? 0.097 13.804 25.049 1.00 94.06 167 SER A N 1
ATOM 1335 C CA . SER A 1 167 ? -0.950 13.787 26.071 1.00 94.06 167 SER A CA 1
ATOM 1336 C C . SER A 1 167 ? -2.149 12.942 25.622 1.00 94.06 167 SER A C 1
ATOM 1338 O O . SER A 1 167 ? -2.593 12.054 26.353 1.00 94.06 167 SER A O 1
ATOM 1340 N N . LEU A 1 168 ? -2.606 13.136 24.380 1.00 91.81 168 LEU A N 1
ATOM 1341 C CA . LEU A 1 168 ? -3.677 12.353 23.766 1.00 91.81 168 LEU A CA 1
ATOM 1342 C C . LEU A 1 168 ? -3.290 10.878 23.615 1.00 91.81 168 LEU A C 1
ATOM 1344 O O . LEU A 1 168 ? -4.094 9.995 23.909 1.00 91.81 168 LEU A O 1
ATOM 1348 N N . TRP A 1 169 ? -2.051 10.594 23.202 1.00 93.38 169 TRP A N 1
ATOM 1349 C CA . TRP A 1 169 ? -1.539 9.226 23.126 1.00 93.38 169 TRP A CA 1
ATOM 1350 C C . TRP A 1 169 ? -1.559 8.531 24.494 1.00 93.38 169 TRP A C 1
ATOM 1352 O O . TRP A 1 169 ? -2.080 7.421 24.610 1.00 93.38 169 TRP A O 1
ATOM 1362 N N . CYS A 1 170 ? -1.066 9.195 25.544 1.00 90.88 170 CYS A N 1
ATOM 1363 C CA . CYS A 1 170 ? -1.096 8.688 26.916 1.00 90.88 170 CYS A CA 1
ATOM 1364 C C . CYS A 1 170 ? -2.529 8.440 27.393 1.00 90.88 170 CYS A C 1
ATOM 1366 O O . CYS A 1 170 ? -2.789 7.399 27.992 1.00 90.88 170 CYS A O 1
ATOM 1368 N N . ALA A 1 171 ? -3.459 9.356 27.103 1.00 90.88 171 ALA A N 1
ATOM 1369 C CA . ALA A 1 171 ? -4.860 9.214 27.489 1.00 90.88 171 ALA A CA 1
ATOM 1370 C C . ALA A 1 171 ? -5.481 7.973 26.837 1.00 90.88 171 ALA A C 1
ATOM 1372 O O . ALA A 1 171 ? -5.973 7.090 27.540 1.00 90.88 171 ALA A O 1
ATOM 1373 N N . LYS A 1 172 ? -5.330 7.821 25.515 1.00 90.06 172 LYS A N 1
ATOM 1374 C CA . LYS A 1 172 ? -5.800 6.638 24.775 1.00 90.06 172 LYS A CA 1
ATOM 1375 C C . LYS A 1 172 ? -5.176 5.348 25.302 1.00 90.06 172 LYS A C 1
ATOM 1377 O O . LYS A 1 172 ? -5.880 4.364 25.508 1.00 90.06 172 LYS A O 1
ATOM 1382 N N . LYS A 1 173 ? -3.874 5.362 25.606 1.00 87.56 173 LYS A N 1
ATOM 1383 C CA . LYS A 1 173 ? -3.177 4.228 26.229 1.00 87.56 173 LYS A CA 1
ATOM 1384 C C . LYS A 1 173 ? -3.613 3.947 27.656 1.00 87.56 173 LYS A C 1
ATOM 1386 O O . LYS A 1 173 ? -3.263 2.893 28.153 1.00 87.56 173 LYS A O 1
ATOM 1391 N N . ILE A 1 174 ? -4.307 4.831 28.359 1.00 87.31 174 ILE A N 1
ATOM 1392 C CA . ILE A 1 174 ? -4.884 4.521 29.676 1.00 87.31 174 ILE A CA 1
ATOM 1393 C C . ILE A 1 174 ? -6.304 3.979 29.504 1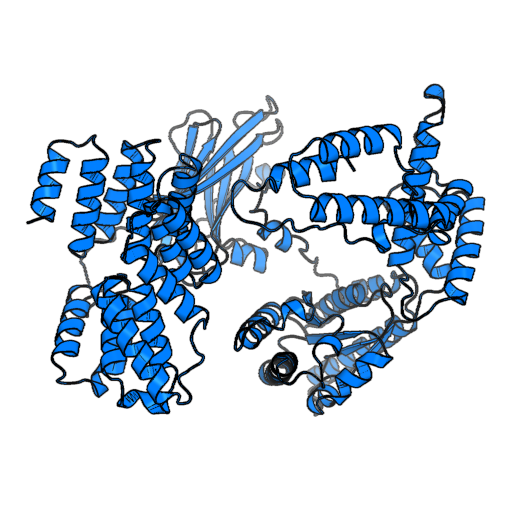.00 87.31 174 ILE A C 1
ATOM 1395 O O . ILE A 1 174 ? -6.660 2.982 30.132 1.00 87.31 174 ILE A O 1
ATOM 1399 N N . LEU A 1 175 ? -7.075 4.594 28.607 1.00 85.75 175 LEU A N 1
ATOM 1400 C CA . LEU A 1 175 ? -8.489 4.305 28.369 1.00 85.75 175 LEU A CA 1
ATOM 1401 C C . LEU A 1 175 ? -8.740 3.033 27.535 1.00 85.75 175 LEU A C 1
ATOM 1403 O O . LEU A 1 175 ? -9.847 2.491 27.573 1.00 85.75 175 LEU A O 1
ATOM 1407 N N . ASP A 1 176 ? -7.714 2.505 26.854 1.00 82.88 176 ASP A N 1
ATOM 1408 C CA . ASP A 1 176 ? -7.743 1.236 26.103 1.00 82.88 176 ASP A CA 1
ATOM 1409 C C . ASP A 1 176 ? -7.945 -0.023 26.969 1.00 82.88 176 ASP A C 1
ATOM 1411 O O . ASP A 1 176 ? -8.115 -1.119 26.437 1.00 82.88 176 ASP A O 1
ATOM 1415 N N . THR A 1 177 ? -7.929 0.112 28.299 1.00 78.56 177 THR A N 1
ATOM 1416 C CA . THR A 1 177 ? -8.028 -0.998 29.254 1.00 78.56 177 THR A CA 1
ATOM 1417 C C . THR A 1 177 ? -9.346 -0.907 30.038 1.00 78.56 177 THR A C 1
ATOM 1419 O O . THR A 1 177 ? -9.412 -0.192 31.042 1.00 78.56 177 THR A O 1
ATOM 1422 N N . PRO A 1 178 ? -10.411 -1.635 29.634 1.00 72.12 178 PRO A N 1
ATOM 1423 C CA . PRO A 1 178 ? -11.757 -1.471 30.193 1.00 72.12 178 PRO A CA 1
ATOM 1424 C C . PRO A 1 178 ? -11.851 -1.650 31.712 1.00 72.12 178 PRO A C 1
ATOM 1426 O O . PRO A 1 178 ? -12.630 -0.956 32.358 1.00 72.12 178 PRO A O 1
ATOM 1429 N N . SER A 1 179 ? -11.035 -2.538 32.290 1.00 72.50 179 SER A N 1
ATOM 1430 C CA . SER A 1 179 ? -11.035 -2.843 33.727 1.00 72.50 179 SER A CA 1
ATOM 1431 C C . SER A 1 179 ? -10.557 -1.695 34.620 1.00 72.50 179 SER A C 1
ATOM 1433 O O . SER A 1 179 ? -10.826 -1.722 35.814 1.00 72.50 179 SER A O 1
ATOM 1435 N N . LEU A 1 180 ? -9.863 -0.696 34.063 1.00 69.62 180 LEU A N 1
ATOM 1436 C CA . LEU A 1 180 ? -9.271 0.419 34.811 1.00 69.62 180 LEU A CA 1
ATOM 1437 C C . LEU A 1 180 ? -9.962 1.764 34.544 1.00 69.62 180 LEU A C 1
ATOM 1439 O O . LEU A 1 180 ? -9.555 2.778 35.107 1.00 69.62 180 LEU A O 1
ATOM 1443 N N . LYS A 1 181 ? -11.018 1.797 33.718 1.00 65.62 181 LYS A N 1
ATOM 1444 C CA . LYS A 1 181 ? -11.700 3.038 33.305 1.00 65.62 181 LYS A CA 1
ATOM 1445 C C . LYS A 1 181 ? -12.207 3.894 34.474 1.00 65.62 181 LYS A C 1
ATOM 1447 O O . LYS A 1 181 ? -12.223 5.111 34.350 1.00 65.62 181 LYS A O 1
ATOM 1452 N N . GLY A 1 182 ? -12.598 3.281 35.593 1.00 68.44 182 GLY A N 1
ATOM 1453 C CA . GLY A 1 182 ? -13.063 4.004 36.785 1.00 68.44 182 GLY A CA 1
ATOM 1454 C C . GLY A 1 182 ? -11.949 4.569 37.676 1.00 68.44 182 GLY A C 1
ATOM 1455 O O . GLY A 1 182 ? -12.225 5.422 38.509 1.00 68.44 182 GLY A O 1
ATOM 1456 N N . GLU A 1 183 ? -10.700 4.117 37.516 1.00 77.06 183 GLU A N 1
ATOM 1457 C CA . GLU A 1 183 ? -9.579 4.501 38.393 1.00 77.06 183 GLU A CA 1
ATOM 1458 C C . GLU A 1 183 ? -8.744 5.676 37.863 1.00 77.06 183 GLU A C 1
ATOM 1460 O O . GLU A 1 183 ? -7.892 6.194 38.581 1.00 77.06 183 GLU A O 1
ATOM 1465 N N . PHE A 1 184 ? -8.970 6.088 36.613 1.00 82.94 184 PHE A N 1
ATOM 1466 C CA . PHE A 1 184 ? -8.193 7.122 35.926 1.00 82.94 184 PHE A CA 1
ATOM 1467 C C . PHE A 1 184 ? -9.114 8.166 35.289 1.00 82.94 184 PHE A C 1
ATOM 1469 O O . PHE A 1 184 ? -9.054 8.412 34.083 1.00 82.94 184 PHE A O 1
ATOM 1476 N N . THR A 1 185 ? -9.989 8.778 36.087 1.00 83.94 185 THR A N 1
ATOM 1477 C CA . THR A 1 185 ? -10.898 9.833 35.610 1.00 83.94 185 THR A CA 1
ATOM 1478 C C . THR A 1 185 ? -10.134 11.018 35.016 1.00 83.94 185 THR A C 1
ATOM 1480 O O . THR A 1 185 ? -10.569 11.607 34.027 1.00 83.94 185 THR A O 1
ATOM 1483 N N . GLU A 1 186 ? -8.931 11.298 35.522 1.00 88.75 186 GLU A N 1
ATOM 1484 C CA . GLU A 1 186 ? -8.042 12.332 34.994 1.00 88.75 186 GLU A CA 1
ATOM 1485 C C . GLU A 1 186 ? -7.603 12.057 33.549 1.00 88.75 186 GLU A C 1
ATOM 1487 O O . GLU A 1 186 ? -7.304 13.001 32.818 1.00 88.75 186 GLU A O 1
ATOM 1492 N N . ALA A 1 187 ? -7.583 10.793 33.105 1.00 90.81 187 ALA A N 1
ATOM 1493 C CA . ALA A 1 187 ? -7.227 10.449 31.730 1.00 90.81 187 ALA A CA 1
ATOM 1494 C C . ALA A 1 187 ? -8.293 10.906 30.725 1.00 90.81 187 ALA A C 1
ATOM 1496 O O . ALA A 1 187 ? -7.935 11.341 29.634 1.00 90.81 187 ALA A O 1
ATOM 1497 N N . TYR A 1 188 ? -9.576 10.882 31.098 1.00 90.50 188 TYR A N 1
ATOM 1498 C CA . TYR A 1 188 ? -10.642 11.422 30.253 1.00 90.50 188 TYR A CA 1
ATOM 1499 C C . TYR A 1 188 ? -10.551 12.944 30.126 1.00 90.50 188 TYR A C 1
ATOM 1501 O O . TYR A 1 188 ? -10.651 13.487 29.031 1.00 90.50 188 TYR A O 1
ATOM 1509 N N . ILE A 1 189 ? -10.300 13.647 31.234 1.00 91.50 189 ILE A N 1
ATOM 1510 C CA . ILE A 1 189 ? -10.110 15.106 31.211 1.00 91.50 189 ILE A CA 1
ATOM 1511 C C . ILE A 1 189 ? -8.875 15.460 30.373 1.00 91.50 189 ILE A C 1
ATOM 1513 O O . ILE A 1 189 ? -8.906 16.401 29.581 1.00 91.50 189 ILE A O 1
ATOM 1517 N N . MET A 1 190 ? -7.802 14.674 30.500 1.00 94.38 190 MET A N 1
ATOM 1518 C CA . MET A 1 190 ? -6.594 14.811 29.690 1.00 94.38 190 MET A CA 1
ATOM 1519 C C . MET A 1 190 ? -6.870 14.586 28.197 1.00 94.38 190 MET A C 1
ATOM 1521 O O . MET A 1 190 ? -6.360 15.352 27.381 1.00 94.38 190 MET A O 1
ATOM 1525 N N . GLU A 1 191 ? -7.684 13.593 27.826 1.00 94.25 191 GLU A N 1
ATOM 1526 C CA . GLU A 1 191 ? -8.130 13.385 26.442 1.00 94.25 191 GLU A CA 1
ATOM 1527 C C . GLU A 1 191 ? -8.881 14.613 25.913 1.00 94.25 191 GLU A C 1
ATOM 1529 O O . GLU A 1 191 ? -8.505 15.154 24.872 1.00 94.25 191 GLU A O 1
ATOM 1534 N N . LEU A 1 192 ? -9.862 15.117 26.667 1.00 93.88 192 LEU A N 1
ATOM 1535 C CA . LEU A 1 192 ? -10.656 16.286 26.283 1.00 93.88 192 LEU A CA 1
ATOM 1536 C C . LEU A 1 192 ? -9.820 17.559 26.122 1.00 93.88 192 LEU A C 1
ATOM 1538 O O . LEU A 1 192 ? -9.952 18.251 25.115 1.00 93.88 192 LEU A O 1
ATOM 1542 N N . GLU A 1 193 ? -8.939 17.865 27.076 1.00 93.88 193 GLU A N 1
ATOM 1543 C CA . GLU A 1 193 ? -8.048 19.031 26.990 1.00 93.88 193 GLU A CA 1
ATOM 1544 C C . GLU A 1 193 ? -7.061 18.906 25.823 1.00 93.88 193 GLU A C 1
ATOM 1546 O O . GLU A 1 193 ? -6.742 19.902 25.173 1.00 93.88 193 GLU A O 1
ATOM 1551 N N . SER A 1 194 ? -6.606 17.688 25.513 1.00 92.75 194 SER A N 1
ATOM 1552 C CA . SER A 1 194 ? -5.711 17.454 24.375 1.00 92.75 194 SER A CA 1
ATOM 1553 C C . SER A 1 194 ? -6.430 17.660 23.045 1.00 92.75 194 SER A C 1
ATOM 1555 O O . SER A 1 194 ? -5.915 18.365 22.181 1.00 92.75 194 SER A O 1
ATOM 1557 N N . LEU A 1 195 ? -7.634 17.102 22.889 1.00 88.00 195 LEU A N 1
ATOM 1558 C CA . LEU A 1 195 ? -8.461 17.291 21.693 1.00 88.00 195 LEU A CA 1
ATOM 1559 C C . LEU A 1 195 ? -8.859 18.760 21.513 1.00 88.00 195 LEU A C 1
ATOM 1561 O O . LEU A 1 195 ? -8.783 19.287 20.406 1.00 88.00 195 LEU A O 1
ATOM 1565 N N . PHE A 1 196 ? -9.216 19.444 22.603 1.00 89.44 196 PHE A N 1
ATOM 1566 C CA . PHE A 1 196 ? -9.503 20.877 22.584 1.00 89.44 196 PHE A CA 1
ATOM 1567 C C . PHE A 1 196 ? -8.273 21.694 22.165 1.00 89.44 196 PHE A C 1
ATOM 1569 O O . PHE A 1 196 ? -8.381 22.574 21.316 1.00 89.44 196 PHE A O 1
ATOM 1576 N N . GLY A 1 197 ? -7.092 21.387 22.715 1.00 85.81 197 GLY A N 1
ATOM 1577 C CA . GLY A 1 197 ? -5.831 22.048 22.358 1.00 85.81 197 GLY A CA 1
ATOM 1578 C C . GLY A 1 197 ? -5.373 21.804 20.914 1.00 85.81 197 GLY A C 1
ATOM 1579 O O . GLY A 1 197 ? -4.627 22.617 20.366 1.00 85.81 197 GLY A O 1
ATOM 1580 N N . LEU A 1 198 ? -5.845 20.712 20.307 1.00 84.69 198 LEU A N 1
ATOM 1581 C CA . LEU A 1 198 ? -5.666 20.343 18.899 1.00 84.69 198 LEU A CA 1
ATOM 1582 C C . LEU A 1 198 ? -6.787 20.862 17.983 1.00 84.69 198 LEU A C 1
ATOM 1584 O O . LEU A 1 198 ? -6.803 20.518 16.802 1.00 84.69 198 LEU A O 1
ATOM 1588 N N . PHE A 1 199 ? -7.713 21.672 18.514 1.00 83.12 199 PHE A N 1
ATOM 1589 C CA . PHE A 1 199 ? -8.871 22.231 17.803 1.00 83.12 199 PHE A CA 1
ATOM 1590 C C . PHE A 1 199 ? -9.844 21.170 17.250 1.00 83.12 199 PHE A C 1
ATOM 1592 O O . PHE A 1 199 ? -10.658 21.443 16.371 1.00 83.12 199 PHE A O 1
ATOM 1599 N N . GLN A 1 200 ? -9.828 19.955 17.807 1.00 79.38 200 GLN A N 1
ATOM 1600 C CA . GLN A 1 200 ? -10.721 18.851 17.437 1.00 79.38 200 GLN A CA 1
ATOM 1601 C C . GLN A 1 200 ? -12.041 18.915 18.224 1.00 79.38 200 GLN A C 1
ATOM 1603 O O . GLN A 1 200 ? -12.423 17.971 18.921 1.00 79.38 200 GLN A O 1
ATOM 1608 N N . PHE A 1 201 ? -12.750 20.045 18.133 1.00 82.44 201 PHE A N 1
ATOM 1609 C CA . PHE A 1 201 ? -13.900 20.355 18.996 1.00 82.44 201 PHE A CA 1
ATOM 1610 C C . PHE A 1 201 ? -15.056 19.356 18.878 1.00 82.44 201 PHE A C 1
ATOM 1612 O O . PHE A 1 201 ? -15.638 18.981 19.893 1.00 82.44 201 PHE A O 1
ATOM 1619 N N . ARG A 1 202 ? -15.349 18.863 17.667 1.00 77.25 202 ARG A N 1
ATOM 1620 C CA . ARG A 1 202 ? -16.392 17.847 17.437 1.00 77.25 202 ARG A CA 1
ATOM 1621 C C . ARG A 1 202 ? -16.085 16.536 18.166 1.00 77.25 202 ARG A C 1
ATOM 1623 O O . ARG A 1 202 ? -16.952 15.991 18.845 1.00 77.25 202 ARG A O 1
ATOM 1630 N N . GLN A 1 203 ? -14.846 16.050 18.058 1.00 76.69 203 GLN A N 1
ATOM 1631 C CA . GLN A 1 203 ? -14.412 14.821 18.733 1.00 76.69 203 GLN A CA 1
ATOM 1632 C C . GLN A 1 203 ? -14.402 15.008 20.251 1.00 76.69 203 GLN A C 1
ATOM 1634 O O . GLN A 1 203 ? -14.961 14.184 20.971 1.00 76.69 203 GLN A O 1
ATOM 1639 N N . ALA A 1 204 ? -13.844 16.129 20.725 1.00 85.19 204 ALA A N 1
ATOM 1640 C CA . ALA A 1 204 ? -13.848 16.482 22.141 1.00 85.19 204 ALA A CA 1
ATOM 1641 C C . ALA A 1 204 ? -15.277 16.512 22.698 1.00 85.19 204 ALA A C 1
ATOM 1643 O O . ALA A 1 204 ? -15.535 15.986 23.774 1.00 85.19 204 ALA A O 1
ATOM 1644 N N . ARG A 1 205 ? -16.229 17.076 21.951 1.00 85.56 205 ARG A N 1
ATOM 1645 C CA . ARG A 1 205 ? -17.624 17.137 22.377 1.00 85.56 205 ARG A CA 1
ATOM 1646 C C . ARG A 1 205 ? -18.303 15.776 22.411 1.00 85.56 205 ARG A C 1
ATOM 1648 O O . ARG A 1 205 ? -18.956 15.479 23.402 1.00 85.56 205 ARG A O 1
ATOM 1655 N N . THR A 1 206 ? -18.122 14.972 21.367 1.00 85.06 206 THR A N 1
ATOM 1656 C CA . THR A 1 206 ? -18.693 13.618 21.286 1.00 85.06 206 THR A CA 1
ATOM 1657 C C . THR A 1 206 ? -18.263 12.797 22.502 1.00 85.06 206 THR A C 1
ATOM 1659 O O . THR A 1 206 ? -19.100 12.295 23.246 1.00 85.06 206 THR A O 1
ATOM 1662 N N . ILE A 1 207 ? -16.957 12.777 22.784 1.00 84.88 207 ILE A N 1
ATOM 1663 C CA . ILE A 1 207 ? -16.402 12.080 23.950 1.00 84.88 207 ILE A CA 1
ATOM 1664 C C . ILE A 1 207 ? -16.921 12.698 25.250 1.00 84.88 207 ILE A C 1
ATOM 1666 O O . ILE A 1 207 ? -17.301 11.968 26.161 1.00 84.88 207 ILE A O 1
ATOM 1670 N N . ALA A 1 208 ? -16.976 14.030 25.352 1.00 88.50 208 ALA A N 1
ATOM 1671 C CA . ALA A 1 208 ? -17.462 14.694 26.557 1.00 88.50 208 ALA A CA 1
ATOM 1672 C C . ALA A 1 208 ? -18.928 14.347 26.862 1.00 88.50 208 ALA A C 1
ATOM 1674 O O . ALA A 1 208 ? -19.273 14.166 28.025 1.00 88.50 208 ALA A O 1
ATOM 1675 N N . GLU A 1 209 ? -19.783 14.222 25.847 1.00 88.94 209 GLU A N 1
ATOM 1676 C CA . GLU A 1 209 ? -21.186 13.827 26.006 1.00 88.94 209 GLU A CA 1
ATOM 1677 C C . GLU A 1 209 ? -21.332 12.357 26.415 1.00 88.94 209 GLU A C 1
ATOM 1679 O O . GLU A 1 209 ? -22.133 12.058 27.301 1.00 88.94 209 GLU A O 1
ATOM 1684 N N . GLU A 1 210 ? -20.509 11.463 25.861 1.00 86.94 210 GLU A N 1
ATOM 1685 C CA . GLU A 1 210 ? -20.474 10.047 26.247 1.00 86.94 210 GLU A CA 1
ATOM 1686 C C . GLU A 1 210 ? -20.064 9.843 27.712 1.00 86.94 210 GLU A C 1
ATOM 1688 O O . GLU A 1 210 ? -20.628 9.000 28.411 1.00 86.94 210 GLU A O 1
ATOM 1693 N N . ILE A 1 211 ? -19.083 10.610 28.197 1.00 87.25 211 ILE A N 1
ATOM 1694 C CA . ILE A 1 211 ? -18.544 10.438 29.555 1.00 87.25 211 ILE A CA 1
ATOM 1695 C C . ILE A 1 211 ? -19.249 11.294 30.608 1.00 87.25 211 ILE A C 1
ATOM 1697 O O . ILE A 1 211 ? -19.064 11.047 31.800 1.00 87.25 211 ILE A O 1
ATOM 1701 N N . LYS A 1 212 ? -20.063 12.274 30.197 1.00 87.06 212 LYS A N 1
ATOM 1702 C CA . LYS A 1 212 ? -20.797 13.184 31.090 1.00 87.06 212 LYS A CA 1
ATOM 1703 C C . LYS A 1 212 ? -21.556 12.464 32.212 1.00 87.06 212 LYS A C 1
ATOM 1705 O O . LYS A 1 212 ? -21.420 12.912 33.348 1.00 87.06 212 LYS A O 1
ATOM 1710 N N . PRO A 1 213 ? -22.276 11.345 31.973 1.00 84.94 213 PRO A N 1
ATOM 1711 C CA . PRO A 1 213 ? -22.966 10.629 33.050 1.00 84.94 213 PRO A CA 1
ATOM 1712 C C . PRO A 1 213 ? -22.022 10.092 34.137 1.00 84.94 213 PRO A C 1
ATOM 1714 O O . PRO A 1 213 ? -22.441 9.888 35.271 1.00 84.94 213 PRO A O 1
ATOM 1717 N N . ASN A 1 214 ? -20.750 9.858 33.801 1.00 80.44 214 ASN A N 1
ATOM 1718 C CA . ASN A 1 214 ? -19.756 9.277 34.704 1.00 80.44 214 ASN A CA 1
ATOM 1719 C C . ASN A 1 214 ? -18.938 10.332 35.468 1.00 80.44 214 ASN A C 1
ATOM 1721 O O . ASN A 1 214 ? -18.290 9.986 36.454 1.00 80.44 214 ASN A O 1
ATOM 1725 N N . LEU A 1 215 ? -18.930 11.589 35.010 1.00 82.81 215 LEU A N 1
ATOM 1726 C CA . LEU A 1 215 ? -18.117 12.688 35.559 1.00 82.81 215 LEU A CA 1
ATOM 1727 C C . LEU A 1 215 ? -18.960 13.895 36.001 1.00 82.81 215 LEU A C 1
ATOM 1729 O O . LEU A 1 215 ? -18.441 14.999 36.171 1.00 82.81 215 LEU A O 1
ATOM 1733 N N . GLU A 1 216 ? -20.263 13.697 36.189 1.00 76.75 216 GLU A N 1
ATOM 1734 C CA . GLU A 1 216 ? -21.183 14.747 36.619 1.00 76.75 216 GLU A CA 1
ATOM 1735 C C . GLU A 1 216 ? -20.769 15.325 37.988 1.00 76.75 216 GLU A C 1
ATOM 1737 O O . GLU A 1 216 ? -20.629 14.601 38.975 1.00 76.75 216 GLU A O 1
ATOM 1742 N N . GLY A 1 217 ? -20.552 16.645 38.047 1.00 76.56 217 GLY A N 1
ATOM 1743 C CA . GLY A 1 217 ? -20.123 17.359 39.255 1.00 76.56 217 GLY A CA 1
ATOM 1744 C C . GLY A 1 217 ? -18.604 17.468 39.456 1.00 76.56 217 GLY A C 1
ATOM 1745 O O . GLY A 1 217 ? -18.168 18.084 40.436 1.00 76.56 217 GLY A O 1
ATOM 1746 N N . ASP A 1 218 ? -17.783 16.918 38.553 1.00 88.75 218 ASP A N 1
ATOM 1747 C CA . ASP A 1 218 ? -16.346 17.197 38.533 1.00 88.75 218 ASP A CA 1
ATOM 1748 C C . ASP A 1 218 ? -16.076 18.606 37.974 1.00 88.75 218 ASP A C 1
ATOM 1750 O O . ASP A 1 218 ? -16.355 18.916 36.816 1.00 88.75 218 ASP A O 1
ATOM 1754 N N . LYS A 1 219 ? -15.478 19.477 38.798 1.00 89.38 219 LYS A N 1
ATOM 1755 C CA . LYS A 1 219 ? -15.241 20.891 38.454 1.00 89.38 219 LYS A CA 1
ATOM 1756 C C . LYS A 1 219 ? -14.337 21.088 37.233 1.00 89.38 219 LYS A C 1
ATOM 1758 O O . LYS A 1 219 ? -14.456 22.107 36.550 1.00 89.38 219 LYS A O 1
ATOM 1763 N N . TYR A 1 220 ? -13.390 20.181 37.001 1.00 87.25 220 TYR A N 1
ATOM 1764 C CA . TYR A 1 220 ? -12.470 20.270 35.871 1.00 87.25 220 TYR A CA 1
ATOM 1765 C C . TYR A 1 220 ? -13.160 19.819 34.590 1.00 87.25 220 TYR A C 1
ATOM 1767 O O . TYR A 1 220 ? -13.045 20.516 33.581 1.00 87.25 220 TYR A O 1
ATOM 1775 N N . PHE A 1 221 ? -13.926 18.726 34.656 1.00 91.94 221 PHE A N 1
ATOM 1776 C CA . PHE A 1 221 ? -14.787 18.288 33.561 1.00 91.94 221 PHE A CA 1
ATOM 1777 C C . PHE A 1 221 ? -15.806 19.370 33.182 1.00 91.94 221 PHE A C 1
ATOM 1779 O O . PHE A 1 221 ? -15.882 19.746 32.016 1.00 91.94 221 PHE A O 1
ATOM 1786 N N . ASP A 1 222 ? -16.514 19.951 34.155 1.00 90.19 222 ASP A N 1
ATOM 1787 C CA . ASP A 1 222 ? -17.491 21.017 33.908 1.00 90.19 222 ASP A CA 1
ATOM 1788 C C . ASP A 1 222 ? -16.845 22.219 33.202 1.00 90.19 222 ASP A C 1
ATOM 1790 O O . ASP A 1 222 ? -17.393 22.762 32.243 1.00 90.19 222 ASP A O 1
ATOM 1794 N N . SER A 1 223 ? -15.643 22.612 33.628 1.00 92.00 223 SER A N 1
ATOM 1795 C CA . SER A 1 223 ? -14.890 23.712 33.017 1.00 92.00 223 SER A CA 1
ATOM 1796 C C . SER A 1 223 ? -14.528 23.440 31.551 1.00 92.00 223 SER A C 1
ATOM 1798 O O . SER A 1 223 ? -14.793 24.281 30.683 1.00 92.00 223 SER A O 1
ATOM 1800 N N . ILE A 1 224 ? -13.945 22.272 31.243 1.00 91.81 224 ILE A N 1
ATOM 1801 C CA . ILE A 1 224 ? -13.579 21.923 29.861 1.00 91.81 224 ILE A CA 1
ATOM 1802 C C . ILE A 1 224 ? -14.821 21.686 28.999 1.00 91.81 224 ILE A C 1
ATOM 1804 O O . ILE A 1 224 ? -14.859 22.136 27.857 1.00 91.81 224 ILE A O 1
ATOM 1808 N N . TYR A 1 225 ? -15.876 21.086 29.551 1.00 90.62 225 TYR A N 1
ATOM 1809 C CA . TYR A 1 225 ? -17.146 20.881 28.866 1.00 90.62 225 TYR A CA 1
ATOM 1810 C C . TYR A 1 225 ? -17.793 22.214 28.469 1.00 90.62 225 TYR A C 1
ATOM 1812 O O . TYR A 1 225 ? -18.173 22.386 27.314 1.00 90.62 225 TYR A O 1
ATOM 1820 N N . GLN A 1 226 ? -17.823 23.213 29.360 1.00 89.44 226 GLN A N 1
ATOM 1821 C CA . GLN A 1 226 ? -18.313 24.557 29.018 1.00 89.44 226 GLN A CA 1
ATOM 1822 C C . GLN A 1 226 ? -17.446 25.251 27.957 1.00 89.44 226 GLN A C 1
ATOM 1824 O O . GLN A 1 226 ? -17.974 25.929 27.076 1.00 89.44 226 GLN A O 1
ATOM 1829 N N . ARG A 1 227 ? -16.119 25.073 27.997 1.00 90.75 227 ARG A N 1
ATOM 1830 C CA . ARG A 1 227 ? -15.215 25.580 26.947 1.00 90.75 227 ARG A CA 1
ATOM 1831 C C . ARG A 1 227 ? -15.480 24.913 25.597 1.00 90.75 227 ARG A C 1
ATOM 1833 O O . ARG A 1 227 ? -15.533 25.621 24.595 1.00 90.75 227 ARG A O 1
ATOM 1840 N N . ILE A 1 228 ? -15.684 23.595 25.573 1.00 87.69 228 ILE A N 1
ATOM 1841 C CA . ILE A 1 228 ? -16.043 22.831 24.370 1.00 87.69 228 ILE A CA 1
ATOM 1842 C C . ILE A 1 228 ? -17.392 23.307 23.825 1.00 87.69 228 ILE A C 1
ATOM 1844 O O . ILE A 1 228 ? -17.481 23.605 22.642 1.00 87.69 228 ILE A O 1
ATOM 1848 N N . LEU A 1 229 ? -18.413 23.462 24.674 1.00 86.50 229 LEU A N 1
ATOM 1849 C CA . LEU A 1 229 ? -19.724 23.975 24.262 1.00 86.50 229 LEU A CA 1
ATOM 1850 C C . LEU A 1 229 ? -19.657 25.412 23.741 1.00 86.50 229 LEU A C 1
ATOM 1852 O O . LEU A 1 229 ? -20.383 25.765 22.820 1.00 86.50 229 LEU A O 1
ATOM 1856 N N . LYS A 1 230 ? -18.789 26.254 24.310 1.00 86.06 230 LYS A N 1
ATOM 1857 C CA . LYS A 1 230 ? -18.577 27.615 23.809 1.00 86.06 230 LYS A CA 1
ATOM 1858 C C . LYS A 1 230 ? -17.896 27.615 22.438 1.00 86.06 230 LYS A C 1
ATOM 1860 O O . LYS A 1 230 ? -18.269 28.418 21.593 1.00 86.06 230 LYS A O 1
ATOM 1865 N N . ALA A 1 231 ? -16.902 26.750 22.241 1.00 77.88 231 ALA A N 1
ATOM 1866 C CA . ALA A 1 231 ? -16.205 26.601 20.965 1.00 77.88 231 ALA A CA 1
ATOM 1867 C C . ALA A 1 231 ? -17.062 25.884 19.905 1.00 77.88 231 ALA A C 1
ATOM 1869 O O . ALA A 1 231 ? -16.848 26.081 18.715 1.00 77.88 231 ALA A O 1
ATOM 1870 N N . TYR A 1 232 ? -18.024 25.060 20.333 1.00 74.19 232 TYR A N 1
ATOM 1871 C CA . TYR A 1 232 ? -18.879 24.248 19.469 1.00 74.19 232 TYR A CA 1
ATOM 1872 C C . TYR A 1 232 ? -20.293 24.060 20.086 1.00 74.19 232 TYR A C 1
ATOM 1874 O O . TYR A 1 232 ? -20.537 23.056 20.771 1.00 74.19 232 TYR A O 1
ATOM 1882 N N . PRO A 1 233 ? -21.221 25.029 19.904 1.00 70.38 233 PRO A N 1
ATOM 1883 C CA . PRO A 1 233 ? -22.520 25.115 20.600 1.00 70.38 233 PRO A CA 1
ATOM 1884 C C . PRO A 1 233 ? -23.570 24.051 20.239 1.00 70.38 233 PRO A C 1
ATOM 1886 O O . PRO A 1 233 ? -23.515 23.395 19.203 1.00 70.38 233 PRO A O 1
ATOM 1889 N N . HIS A 1 234 ? -24.583 23.879 21.104 1.00 48.81 234 HIS A N 1
ATOM 1890 C CA . HIS A 1 234 ? -25.561 22.775 21.042 1.00 48.81 234 HIS A CA 1
ATOM 1891 C C . HIS A 1 234 ? -26.385 22.665 19.753 1.00 48.81 234 HIS A C 1
ATOM 1893 O O . HIS A 1 234 ? -26.842 21.568 19.434 1.00 48.81 234 HIS A O 1
ATOM 1899 N N . ASN A 1 235 ? -26.497 23.756 18.995 1.00 46.44 235 ASN A N 1
ATOM 1900 C CA . ASN A 1 235 ? -27.185 23.772 17.708 1.00 46.44 235 ASN A CA 1
ATOM 1901 C C . ASN A 1 235 ? -26.411 23.029 16.602 1.00 46.44 235 ASN A C 1
ATOM 1903 O O . ASN A 1 235 ? -26.947 22.847 15.529 1.00 46.44 235 ASN A O 1
ATOM 1907 N N . ASP A 1 236 ? -25.202 22.524 16.837 1.00 46.94 236 ASP A N 1
ATOM 1908 C CA . ASP A 1 236 ? -24.482 21.739 15.821 1.00 46.94 236 ASP A CA 1
ATOM 1909 C C . ASP A 1 236 ? -24.566 20.215 16.036 1.00 46.94 236 ASP A C 1
ATOM 1911 O O . ASP A 1 236 ? -23.853 19.472 15.367 1.00 46.94 236 ASP A O 1
ATOM 1915 N N . ILE A 1 237 ? -25.424 19.732 16.958 1.00 41.56 237 ILE A N 1
ATOM 1916 C CA . ILE A 1 237 ? -25.546 18.287 17.262 1.00 41.56 237 ILE A CA 1
ATOM 1917 C C . ILE A 1 237 ? -26.778 17.572 16.706 1.00 41.56 237 ILE A C 1
ATOM 1919 O O . ILE A 1 237 ? -26.665 16.382 16.461 1.00 41.56 237 ILE A O 1
ATOM 1923 N N . ASP A 1 238 ? -27.902 18.231 16.426 1.00 36.66 238 ASP A N 1
ATOM 1924 C CA . ASP A 1 238 ? -28.943 17.618 15.563 1.00 36.66 238 ASP A CA 1
ATOM 1925 C C . ASP A 1 238 ? -30.042 18.593 15.111 1.00 36.66 238 ASP A C 1
ATOM 1927 O O . ASP A 1 238 ? -31.148 18.225 14.723 1.00 36.66 238 ASP A O 1
ATOM 1931 N N . THR A 1 239 ? -29.748 19.886 15.126 1.00 29.58 239 THR A N 1
ATOM 1932 C CA . THR A 1 239 ? -30.607 20.889 14.509 1.00 29.58 239 THR A CA 1
ATOM 1933 C C . THR A 1 239 ? -29.695 21.933 13.940 1.00 29.58 239 THR A C 1
ATOM 1935 O O . THR A 1 239 ? -29.363 22.846 14.684 1.00 29.58 239 THR A O 1
ATOM 1938 N N . THR A 1 240 ? -29.335 21.808 12.654 1.00 25.77 240 THR A N 1
ATOM 1939 C CA . THR A 1 240 ? -28.830 22.921 11.833 1.00 25.77 240 THR A CA 1
ATOM 1940 C C . THR A 1 240 ? -29.313 24.221 12.459 1.00 25.77 240 THR A C 1
ATOM 1942 O O . THR A 1 240 ? -30.537 24.428 12.495 1.00 25.77 240 THR A O 1
ATOM 1945 N N . PRO A 1 241 ? -28.426 25.051 13.037 1.00 23.75 241 PRO A N 1
ATOM 1946 C CA . PRO A 1 241 ? -28.862 26.347 13.475 1.00 23.75 241 PRO A CA 1
ATOM 1947 C C . PRO A 1 241 ? -29.440 26.966 12.215 1.00 23.75 241 PRO A C 1
ATOM 1949 O O . PRO A 1 241 ? -28.772 27.033 11.180 1.00 23.75 241 PRO A O 1
ATOM 1952 N N . ALA A 1 242 ? -30.703 27.371 12.291 1.00 27.25 242 ALA A N 1
ATOM 1953 C CA . ALA A 1 242 ? -31.238 28.374 11.403 1.00 27.25 242 ALA A CA 1
ATOM 1954 C C . ALA A 1 242 ? -30.435 29.650 11.673 1.00 27.25 242 ALA A C 1
ATOM 1956 O O . ALA A 1 242 ? -30.899 30.593 12.307 1.00 27.25 242 ALA A O 1
ATOM 1957 N N . ILE A 1 243 ? -29.189 29.670 11.210 1.00 25.38 243 ILE A N 1
ATOM 1958 C CA . ILE A 1 243 ? -28.655 30.892 10.695 1.00 25.38 243 ILE A CA 1
ATOM 1959 C C . ILE A 1 243 ? -29.543 31.123 9.488 1.00 25.38 243 ILE A C 1
ATOM 1961 O O . ILE A 1 243 ? -29.530 30.368 8.516 1.00 25.38 243 ILE A O 1
ATOM 1965 N N . THR A 1 244 ? -30.345 32.171 9.571 1.00 26.39 244 THR A N 1
ATOM 1966 C CA . THR A 1 244 ? -30.773 32.915 8.397 1.00 26.39 244 THR A CA 1
ATOM 1967 C C . THR A 1 244 ? -29.512 33.491 7.733 1.00 26.39 244 THR A C 1
ATOM 1969 O O . THR A 1 244 ? -29.339 34.698 7.633 1.00 26.39 244 THR A O 1
ATOM 1972 N N . ILE A 1 245 ? -28.584 32.623 7.326 1.00 28.12 245 ILE A N 1
ATOM 1973 C CA . ILE A 1 245 ? -27.779 32.824 6.145 1.00 28.12 245 ILE A CA 1
ATOM 1974 C C . ILE A 1 245 ? -28.810 32.557 5.067 1.00 28.12 245 ILE A C 1
ATOM 1976 O O . ILE A 1 245 ? -29.307 31.441 4.899 1.00 28.12 245 ILE A O 1
ATOM 1980 N N . GLN A 1 246 ? -29.242 33.639 4.426 1.00 26.62 246 GLN A N 1
ATOM 1981 C CA . GLN A 1 246 ? -29.806 33.569 3.085 1.00 26.62 246 GLN A CA 1
ATOM 1982 C C . GLN A 1 246 ? -29.083 32.454 2.344 1.00 26.62 246 GLN A C 1
ATOM 1984 O O . GLN A 1 246 ? -27.869 32.409 2.467 1.00 26.62 246 GLN A O 1
ATOM 1989 N N . GLN A 1 247 ? -29.792 31.563 1.649 1.00 29.47 247 GLN A N 1
ATOM 1990 C CA . GLN A 1 247 ? -29.178 30.582 0.756 1.00 29.47 247 GLN A CA 1
ATOM 1991 C C . GLN A 1 247 ? -28.036 31.237 -0.039 1.00 29.47 247 GLN A C 1
ATOM 1993 O O . GLN A 1 247 ? -28.259 31.752 -1.132 1.00 29.47 247 GLN A O 1
ATOM 1998 N N . GLU A 1 248 ? -26.807 31.183 0.460 1.00 37.59 248 GLU A N 1
ATOM 1999 C CA . GLU A 1 248 ? -25.650 31.219 -0.397 1.00 37.59 248 GLU A CA 1
ATOM 2000 C C . GLU A 1 248 ? -25.629 29.806 -0.938 1.00 37.59 248 GLU A C 1
ATOM 2002 O O . GLU A 1 248 ? -25.026 28.887 -0.393 1.00 37.59 248 GLU A O 1
ATOM 2007 N N . LYS A 1 249 ? -26.463 29.617 -1.971 1.00 47.16 249 LYS A N 1
ATOM 2008 C CA . LYS A 1 249 ? -26.275 28.559 -2.948 1.00 47.16 249 LYS A CA 1
ATOM 2009 C C . LYS A 1 249 ? -24.776 28.495 -3.175 1.00 47.16 249 LYS A C 1
ATOM 2011 O O . LYS A 1 249 ? -24.209 29.484 -3.643 1.00 47.16 249 LYS A O 1
ATOM 2016 N N . TYR A 1 250 ? -24.164 27.358 -2.856 1.00 51.75 250 TYR A N 1
ATOM 2017 C CA . TYR A 1 250 ? -22.846 27.054 -3.383 1.00 51.75 250 TYR A CA 1
ATOM 2018 C C . TYR A 1 250 ? -22.856 27.437 -4.861 1.00 51.75 250 TYR A C 1
ATOM 2020 O O . TYR A 1 250 ? -23.808 27.100 -5.588 1.00 51.75 250 TYR A O 1
ATOM 2028 N N . ARG A 1 251 ? -21.836 28.171 -5.310 1.00 66.31 251 ARG A N 1
ATOM 2029 C CA . ARG A 1 251 ? -21.631 28.274 -6.746 1.00 66.31 251 ARG A CA 1
ATOM 2030 C C . ARG A 1 251 ? -21.462 26.854 -7.241 1.00 66.31 251 ARG A C 1
ATOM 2032 O O . ARG A 1 251 ? -20.642 26.078 -6.762 1.00 66.31 251 ARG A O 1
ATOM 2039 N N . THR A 1 252 ? -22.314 26.500 -8.170 1.00 65.94 252 THR A N 1
ATOM 2040 C CA . THR A 1 252 ? -22.260 25.239 -8.907 1.00 65.94 252 THR A CA 1
ATOM 2041 C C . THR A 1 252 ? -22.302 25.529 -10.399 1.00 65.94 252 THR A C 1
ATOM 2043 O O . THR A 1 252 ? -22.396 24.628 -11.229 1.00 65.94 252 THR A O 1
ATOM 2046 N N . ASP A 1 253 ? -22.244 26.816 -10.737 1.00 74.25 253 ASP A N 1
ATOM 2047 C CA . ASP A 1 253 ? -22.223 27.330 -12.075 1.00 74.25 253 ASP A CA 1
ATOM 2048 C C . ASP A 1 253 ? -20.835 27.178 -12.687 1.00 74.25 253 ASP A C 1
ATOM 2050 O O . ASP A 1 253 ? -19.793 27.017 -12.041 1.00 74.25 253 ASP A O 1
ATOM 2054 N N . PHE A 1 254 ? -20.868 27.175 -14.004 1.00 79.69 254 PHE A N 1
ATOM 2055 C CA . PHE A 1 254 ? -19.704 27.173 -14.850 1.00 79.69 254 PHE A CA 1
ATOM 2056 C C . PHE A 1 254 ? -19.546 28.586 -15.412 1.00 79.69 254 PHE A C 1
ATOM 2058 O O . PHE A 1 254 ? -20.457 29.104 -16.059 1.00 79.69 254 PHE A O 1
ATOM 2065 N N . GLU A 1 255 ? -18.390 29.196 -15.169 1.00 81.94 255 GLU A N 1
ATOM 2066 C CA . GLU A 1 255 ? -18.026 30.478 -15.758 1.00 81.94 255 GLU A CA 1
ATOM 2067 C C . GLU A 1 255 ? -17.084 30.251 -16.929 1.00 81.94 255 GLU A C 1
ATOM 2069 O O . GLU A 1 255 ? -15.955 29.776 -16.764 1.00 81.94 255 GLU A O 1
ATOM 2074 N N . ASN A 1 256 ? -17.539 30.646 -18.114 1.00 75.56 256 ASN A N 1
ATOM 2075 C CA . ASN A 1 256 ? -16.644 30.835 -19.238 1.00 75.56 256 ASN A CA 1
ATOM 2076 C C . ASN A 1 256 ? -15.927 32.171 -19.035 1.00 75.56 256 ASN A C 1
ATOM 2078 O O . ASN A 1 256 ? -16.581 33.200 -18.854 1.00 75.56 256 ASN A O 1
ATOM 2082 N N . ASN A 1 257 ? -14.598 32.159 -19.010 1.00 69.06 257 ASN A N 1
ATOM 2083 C CA . ASN A 1 257 ? -13.859 33.409 -18.920 1.00 69.06 257 ASN A CA 1
ATOM 2084 C C . ASN A 1 257 ? -13.981 34.128 -20.274 1.00 69.06 257 ASN A C 1
ATOM 2086 O O . ASN A 1 257 ? -14.046 33.464 -21.307 1.00 69.06 257 ASN A O 1
ATOM 2090 N N . ASP A 1 258 ? -14.005 35.463 -20.290 1.00 55.25 258 ASP A N 1
ATOM 2091 C CA . ASP A 1 258 ? -14.237 36.301 -21.487 1.00 55.25 258 ASP A CA 1
ATOM 2092 C C . ASP A 1 258 ? -13.020 36.306 -22.450 1.00 55.25 258 ASP A C 1
ATOM 2094 O O . ASP A 1 258 ? -12.533 37.333 -22.931 1.00 55.25 258 ASP A O 1
ATOM 2098 N N . ASN A 1 259 ? -12.449 35.128 -22.691 1.00 55.59 259 ASN A N 1
ATOM 2099 C CA . ASN A 1 259 ? -11.269 34.923 -23.496 1.00 55.59 259 ASN A CA 1
ATOM 2100 C C . ASN A 1 259 ? -11.678 34.721 -24.963 1.00 55.59 259 ASN A C 1
ATOM 2102 O O . ASN A 1 259 ? -12.430 33.813 -25.305 1.00 55.59 259 ASN A O 1
ATOM 2106 N N . ARG A 1 260 ? -11.176 35.578 -25.859 1.00 56.50 260 ARG A N 1
ATOM 2107 C CA . ARG A 1 260 ? -11.590 35.620 -27.277 1.00 56.50 260 ARG A CA 1
ATOM 2108 C C . ARG A 1 260 ? -11.107 34.429 -28.116 1.00 56.50 260 ARG A C 1
ATOM 2110 O O . ARG A 1 260 ? -11.517 34.318 -29.268 1.00 56.50 260 ARG A O 1
ATOM 2117 N N . LEU A 1 261 ? -10.215 33.592 -27.580 1.00 67.06 261 LEU A N 1
ATOM 2118 C CA . LEU A 1 261 ? -9.540 32.522 -28.325 1.00 67.06 261 LEU A CA 1
ATOM 2119 C C . LEU A 1 261 ? -10.196 31.147 -28.160 1.00 67.06 261 LEU A C 1
ATOM 2121 O O . LEU A 1 261 ? -10.387 30.459 -29.158 1.00 67.06 261 LEU A O 1
ATOM 2125 N N . TYR A 1 262 ? -10.555 30.748 -26.939 1.00 73.50 262 TYR A N 1
ATOM 2126 C CA . TYR A 1 262 ? -11.070 29.407 -26.645 1.00 73.50 262 TYR A CA 1
ATOM 2127 C C . TYR A 1 262 ? -12.506 29.488 -26.152 1.00 73.50 262 TYR A C 1
ATOM 2129 O O . TYR A 1 262 ? -12.782 30.102 -25.125 1.00 73.50 262 TYR A O 1
ATOM 2137 N N . LYS A 1 263 ? -13.427 28.844 -26.869 1.00 80.44 263 LYS A N 1
ATOM 2138 C CA . LYS A 1 263 ? -14.830 28.796 -26.468 1.00 80.44 263 LYS A CA 1
ATOM 2139 C C . LYS A 1 263 ? -15.095 27.506 -25.702 1.00 80.44 263 LYS A C 1
ATOM 2141 O O . LYS A 1 263 ? -15.172 26.430 -26.293 1.00 80.44 263 LYS A O 1
ATOM 2146 N N . ILE A 1 264 ? -15.234 27.624 -24.385 1.00 83.19 264 ILE A N 1
ATOM 2147 C CA . ILE A 1 264 ? -15.565 26.496 -23.515 1.00 83.19 264 ILE A CA 1
ATOM 2148 C C . ILE A 1 264 ? -17.081 26.254 -23.568 1.00 83.19 264 ILE A C 1
ATOM 2150 O O . ILE A 1 264 ? -17.878 27.151 -23.294 1.00 83.19 264 ILE A O 1
ATOM 2154 N N . LEU A 1 265 ? -17.474 25.049 -23.978 1.00 78.81 265 LEU A N 1
ATOM 2155 C CA . LEU A 1 265 ? -18.867 24.648 -24.184 1.00 78.81 265 LEU A CA 1
ATOM 2156 C C . LEU A 1 265 ? -19.491 24.060 -22.916 1.00 78.81 265 LEU A C 1
ATOM 2158 O O . LEU A 1 265 ? -20.678 24.268 -22.678 1.00 78.81 265 LEU A O 1
ATOM 2162 N N . SER A 1 266 ? -18.712 23.335 -22.111 1.00 82.50 266 SER A N 1
ATOM 2163 C CA . SER A 1 266 ? -19.154 22.823 -20.812 1.00 82.50 266 SER A CA 1
ATOM 2164 C C . SER A 1 266 ? -17.979 22.508 -19.895 1.00 82.50 266 SER A C 1
ATOM 2166 O O . SER A 1 266 ? -16.906 22.139 -20.366 1.00 82.50 266 SER A O 1
ATOM 2168 N N . ALA A 1 267 ? -18.213 22.574 -18.585 1.00 84.69 267 ALA A N 1
ATOM 2169 C CA . ALA A 1 267 ? -17.366 21.934 -17.588 1.00 84.69 267 ALA A CA 1
ATOM 2170 C C . ALA A 1 267 ? -18.251 21.243 -16.545 1.00 84.69 267 ALA A C 1
ATOM 2172 O O . ALA A 1 267 ? -19.074 21.906 -15.909 1.00 84.69 267 ALA A O 1
ATOM 2173 N N . LYS A 1 268 ? -18.116 19.925 -16.382 1.00 86.19 268 LYS A N 1
ATOM 2174 C CA . LYS A 1 268 ? -18.942 19.126 -15.468 1.00 86.19 268 LYS A CA 1
ATOM 2175 C C . LYS A 1 268 ? -18.076 18.332 -14.508 1.00 86.19 268 LYS A C 1
ATOM 2177 O O . LYS A 1 268 ? -17.140 17.654 -14.914 1.00 86.19 268 LYS A O 1
ATOM 2182 N N . THR A 1 269 ? -18.414 18.396 -13.231 1.00 89.12 269 THR A N 1
ATOM 2183 C CA . THR A 1 269 ? -17.721 17.680 -12.161 1.00 89.12 269 THR A CA 1
ATOM 2184 C C . THR A 1 269 ? -18.366 16.322 -11.904 1.00 89.12 269 THR A C 1
ATOM 2186 O O . THR A 1 269 ? -19.579 16.186 -12.040 1.00 89.12 269 THR A O 1
ATOM 2189 N N . TYR A 1 270 ? -17.577 15.310 -11.553 1.00 85.50 270 TYR A N 1
ATOM 2190 C CA . TYR A 1 270 ? -18.055 13.957 -11.252 1.00 85.50 270 TYR A CA 1
ATOM 2191 C C . TYR A 1 270 ? -17.158 13.262 -10.222 1.00 85.50 270 TYR A C 1
ATOM 2193 O O . TYR A 1 270 ? -16.001 13.644 -10.028 1.00 85.50 270 TYR A O 1
ATOM 2201 N N . ASN A 1 271 ? -17.677 12.235 -9.545 1.00 81.25 271 ASN A N 1
ATOM 2202 C CA . ASN A 1 271 ? -16.886 11.454 -8.594 1.00 81.25 271 ASN A CA 1
ATOM 2203 C C . ASN A 1 271 ? -16.007 10.466 -9.365 1.00 81.25 271 ASN A C 1
ATOM 2205 O O . ASN A 1 271 ? -16.503 9.489 -9.930 1.00 81.25 271 ASN A O 1
ATOM 2209 N N . LEU A 1 272 ? -14.694 10.713 -9.395 1.00 77.00 272 LEU A N 1
ATOM 2210 C CA . LEU A 1 272 ? -13.770 9.867 -10.151 1.00 77.00 272 LEU A CA 1
ATOM 2211 C C . LEU A 1 272 ? -13.731 8.443 -9.581 1.00 77.00 272 LEU A C 1
ATOM 2213 O O . LEU A 1 272 ? -13.624 7.481 -10.331 1.00 77.00 272 LEU A O 1
ATOM 2217 N N . THR A 1 273 ? -13.895 8.285 -8.268 1.00 67.12 273 THR A N 1
ATOM 2218 C CA . THR A 1 273 ? -13.856 6.965 -7.618 1.00 67.12 273 THR A CA 1
ATOM 2219 C C . THR A 1 273 ? -15.063 6.118 -8.014 1.00 67.12 273 THR A C 1
ATOM 2221 O O . THR A 1 273 ? -14.936 4.923 -8.269 1.00 67.12 273 THR A O 1
ATOM 2224 N N . GLU A 1 274 ? -16.246 6.730 -8.072 1.00 68.56 274 GLU A N 1
ATOM 2225 C CA . GLU A 1 274 ? -17.465 6.074 -8.549 1.00 68.56 274 GLU A CA 1
ATOM 2226 C C . GLU A 1 274 ? -17.385 5.779 -10.049 1.00 68.56 274 GLU A C 1
ATOM 2228 O O . GLU A 1 274 ? -17.750 4.682 -10.481 1.00 68.56 274 GLU A O 1
ATOM 2233 N N . ASN A 1 275 ? -16.851 6.720 -10.832 1.00 69.62 275 ASN A N 1
ATOM 2234 C CA . ASN A 1 275 ? -16.666 6.547 -12.266 1.00 69.62 275 ASN A CA 1
ATOM 2235 C C . ASN A 1 275 ? -15.739 5.367 -12.584 1.00 69.62 275 ASN A C 1
ATOM 2237 O O . ASN A 1 275 ? -16.131 4.487 -13.344 1.00 69.62 275 ASN A O 1
ATOM 2241 N N . LEU A 1 276 ? -14.581 5.280 -11.924 1.00 56.00 276 LEU A N 1
ATOM 2242 C CA . LEU A 1 276 ? -13.645 4.161 -12.073 1.00 56.00 276 LEU A CA 1
ATOM 2243 C C . LEU A 1 276 ? -14.251 2.810 -11.642 1.00 56.00 276 LEU A C 1
ATOM 2245 O O . LEU A 1 276 ? -13.854 1.765 -12.150 1.00 56.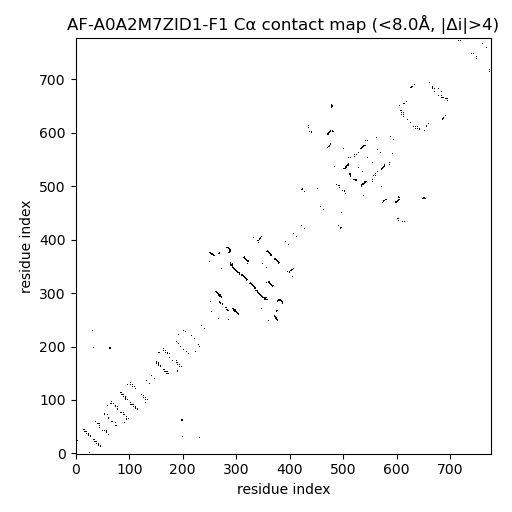00 276 LEU A O 1
ATOM 2249 N N . ARG A 1 277 ? -15.225 2.803 -10.718 1.00 52.81 277 ARG A N 1
ATOM 2250 C CA . ARG A 1 277 ? -15.907 1.579 -10.250 1.00 52.81 277 ARG A CA 1
ATOM 2251 C C . ARG A 1 277 ? -17.044 1.116 -11.158 1.00 52.81 277 ARG A C 1
ATOM 2253 O O . ARG A 1 277 ? -17.290 -0.084 -11.251 1.00 52.81 277 ARG A O 1
ATOM 2260 N N . THR A 1 278 ? -17.797 2.051 -11.729 1.00 50.25 278 THR A N 1
ATOM 2261 C CA . THR A 1 278 ? -19.071 1.770 -12.417 1.00 50.25 278 THR A CA 1
ATOM 2262 C C . THR A 1 278 ? -18.995 1.916 -13.933 1.00 50.25 278 THR A C 1
ATOM 2264 O O . THR A 1 278 ? -19.936 1.511 -14.615 1.00 50.25 278 THR A O 1
ATOM 2267 N N . ASP A 1 279 ? -17.906 2.496 -14.446 1.00 47.12 279 ASP A N 1
ATOM 2268 C CA . ASP A 1 279 ? -17.716 2.886 -15.850 1.00 47.12 279 ASP A CA 1
ATOM 2269 C C . ASP A 1 279 ? -18.824 3.828 -16.371 1.00 47.12 279 ASP A C 1
ATOM 2271 O O . ASP A 1 279 ? -19.099 3.935 -17.564 1.00 47.12 279 ASP A O 1
ATOM 2275 N N . LYS A 1 280 ? -19.505 4.526 -15.450 1.00 55.59 280 LYS A N 1
ATOM 2276 C CA . LYS A 1 280 ? -20.527 5.541 -15.732 1.00 55.59 280 LYS A CA 1
ATOM 2277 C C . LYS A 1 280 ? -20.119 6.863 -15.092 1.00 55.59 280 LYS A C 1
ATOM 2279 O O . LYS A 1 280 ? -19.605 6.881 -13.976 1.00 55.59 280 LYS A O 1
ATOM 2284 N N . ARG A 1 281 ? -20.303 7.983 -15.799 1.00 69.56 281 ARG A N 1
ATOM 2285 C CA . ARG A 1 281 ? -20.076 9.330 -15.246 1.00 69.56 281 ARG A CA 1
ATOM 2286 C C . ARG A 1 281 ? -21.376 9.848 -14.638 1.00 69.56 281 ARG A C 1
ATOM 2288 O O . ARG A 1 281 ? -22.265 10.297 -15.357 1.00 69.56 281 ARG A O 1
ATOM 2295 N N . THR A 1 282 ? -21.480 9.773 -13.315 1.00 71.19 282 THR A N 1
ATOM 2296 C CA . THR A 1 282 ? -22.515 10.480 -12.555 1.00 71.19 282 THR A CA 1
ATOM 2297 C C . THR A 1 282 ? -22.002 11.894 -12.282 1.00 71.19 282 THR A C 1
ATOM 2299 O O . THR A 1 282 ? -21.097 12.078 -11.468 1.00 71.19 282 THR A O 1
ATOM 2302 N N . TYR A 1 283 ? -22.516 12.896 -13.001 1.00 82.69 283 TYR A N 1
ATOM 2303 C CA . TYR A 1 283 ? -22.105 14.285 -12.779 1.00 82.69 283 TYR A CA 1
ATOM 2304 C C . TYR A 1 283 ? -22.756 14.830 -11.516 1.00 82.69 283 TYR A C 1
ATOM 2306 O O . TYR A 1 283 ? -23.956 14.660 -11.315 1.00 82.69 283 TYR A O 1
ATOM 2314 N N . LEU A 1 284 ? -21.971 15.509 -10.689 1.00 80.75 284 LEU A N 1
ATOM 2315 C CA . LEU A 1 284 ? -22.383 16.010 -9.385 1.00 80.75 284 LEU A CA 1
ATOM 2316 C C . LEU A 1 284 ? -22.154 17.522 -9.301 1.00 80.75 284 LEU A C 1
ATOM 2318 O O . LEU A 1 284 ? -21.129 18.040 -9.754 1.00 80.75 284 LEU A O 1
ATOM 2322 N N . LEU A 1 285 ? -23.129 18.229 -8.734 1.00 80.69 285 LEU A N 1
ATOM 2323 C CA . LEU A 1 285 ? -23.024 19.621 -8.298 1.00 80.69 285 LEU A CA 1
ATOM 2324 C C . LEU A 1 285 ? -22.500 19.721 -6.864 1.00 80.69 285 LEU A C 1
ATOM 2326 O O . LEU A 1 285 ? -21.831 20.697 -6.546 1.00 80.69 285 LEU A O 1
ATOM 2330 N N . GLU A 1 286 ? -22.789 18.726 -6.024 1.00 83.81 286 GLU A N 1
ATOM 2331 C CA . GLU A 1 286 ? -22.293 18.615 -4.649 1.00 83.81 286 GLU A CA 1
ATOM 2332 C C . GLU A 1 286 ? -21.772 17.200 -4.403 1.00 83.81 286 GLU A C 1
ATOM 2334 O O . GLU A 1 286 ? -22.364 16.237 -4.890 1.00 83.81 286 GLU A O 1
ATOM 2339 N N . PHE A 1 287 ? -20.674 17.099 -3.661 1.00 86.38 287 PHE A N 1
ATOM 2340 C CA . PHE A 1 287 ? -19.984 15.858 -3.326 1.00 86.38 287 PHE A CA 1
ATOM 2341 C C . PHE A 1 287 ? -20.112 15.548 -1.838 1.00 86.38 287 PHE A C 1
ATOM 2343 O O . PHE A 1 287 ? -19.949 16.438 -1.006 1.00 86.38 287 PHE A O 1
ATOM 2350 N N . ASN A 1 288 ? -20.327 14.282 -1.493 1.00 81.94 288 ASN A N 1
ATOM 2351 C CA . ASN A 1 288 ? -20.368 13.826 -0.111 1.00 81.94 288 ASN A CA 1
ATOM 2352 C C . ASN A 1 288 ? -18.948 13.742 0.484 1.00 81.94 288 ASN A C 1
ATOM 2354 O O . ASN A 1 288 ? -18.132 12.937 0.019 1.00 81.94 288 ASN A O 1
ATOM 2358 N N . GLU A 1 289 ? -18.668 14.534 1.523 1.00 77.94 289 GLU A N 1
ATOM 2359 C CA . GLU A 1 289 ? -17.355 14.621 2.187 1.00 77.94 289 GLU A CA 1
ATOM 2360 C C . GLU A 1 289 ? -16.841 13.275 2.730 1.00 77.94 289 GLU A C 1
ATOM 2362 O O . GLU A 1 289 ? -15.648 12.974 2.636 1.00 77.94 289 GLU A O 1
ATOM 2367 N N . ASP A 1 290 ? -17.742 12.419 3.221 1.00 68.50 290 ASP A N 1
ATOM 2368 C CA . ASP A 1 290 ? -17.400 11.150 3.877 1.00 68.50 290 ASP A CA 1
ATOM 2369 C C . ASP A 1 290 ? -17.001 10.053 2.883 1.00 68.50 290 ASP A C 1
ATOM 2371 O O . ASP A 1 290 ? -16.438 9.022 3.258 1.00 68.50 290 ASP A O 1
ATOM 2375 N N . THR A 1 291 ? -17.315 10.239 1.601 1.00 72.50 291 THR A N 1
ATOM 2376 C CA . THR A 1 291 ? -17.139 9.201 0.573 1.00 72.50 291 THR A CA 1
ATOM 2377 C C . THR A 1 291 ? -16.300 9.663 -0.613 1.00 72.50 291 THR A C 1
ATOM 2379 O O . THR A 1 291 ? -15.697 8.831 -1.302 1.00 72.50 291 THR A O 1
ATOM 2382 N N . THR A 1 292 ? -16.211 10.974 -0.841 1.00 78.31 292 THR A N 1
ATOM 2383 C CA . THR A 1 292 ? -15.504 11.548 -1.983 1.00 78.31 292 THR A CA 1
ATOM 2384 C C . THR A 1 292 ? -14.006 11.571 -1.729 1.00 78.31 292 THR A C 1
ATOM 2386 O O . THR A 1 292 ? -13.493 12.304 -0.887 1.00 78.31 292 THR A O 1
ATOM 2389 N N . LYS A 1 293 ? -13.291 10.761 -2.507 1.00 78.19 293 LYS A N 1
ATOM 2390 C CA . LYS A 1 293 ? -11.825 10.690 -2.510 1.00 78.19 293 LYS A CA 1
ATOM 2391 C C . LYS A 1 293 ? -11.221 11.576 -3.595 1.00 78.19 293 LYS A C 1
ATOM 2393 O O . LYS A 1 293 ? -10.347 12.394 -3.323 1.00 78.19 293 LYS A O 1
ATOM 2398 N N . TYR A 1 294 ? -11.757 11.458 -4.809 1.00 83.25 294 TYR A N 1
ATOM 2399 C CA . TYR A 1 294 ? -11.295 12.170 -5.997 1.00 83.25 294 TYR A CA 1
ATOM 2400 C C . TYR A 1 294 ? -12.455 12.846 -6.723 1.00 83.25 294 TYR A C 1
ATOM 2402 O O . TYR A 1 294 ? -13.466 12.204 -7.025 1.00 83.25 294 TYR A O 1
ATOM 2410 N N . VAL A 1 295 ? -12.266 14.122 -7.051 1.00 88.00 295 VAL A N 1
ATOM 2411 C CA . VAL A 1 295 ? -13.166 14.905 -7.898 1.00 88.00 295 VAL A CA 1
ATOM 2412 C C . VAL A 1 295 ? -12.548 14.988 -9.289 1.00 88.00 295 VAL A C 1
ATOM 2414 O O . VAL A 1 295 ? -11.388 15.368 -9.441 1.00 88.00 295 VAL A O 1
ATOM 2417 N N . GLY A 1 296 ? -13.317 14.603 -10.304 1.00 89.06 296 GLY A N 1
ATOM 2418 C CA . GLY A 1 296 ? -12.985 14.800 -11.711 1.00 89.06 296 GLY A CA 1
ATOM 2419 C C . GLY A 1 296 ? -13.763 15.977 -12.291 1.00 89.06 296 GLY A C 1
ATOM 2420 O O . GLY A 1 296 ? -14.877 16.263 -11.856 1.00 89.06 296 GLY A O 1
ATOM 2421 N N . VAL A 1 297 ? -13.193 16.645 -13.289 1.00 90.06 297 VAL A N 1
ATOM 2422 C CA . VAL A 1 297 ? -13.863 17.627 -14.138 1.00 90.06 297 VAL A CA 1
ATOM 2423 C C . VAL A 1 297 ? -13.668 17.246 -15.599 1.00 90.06 297 VAL A C 1
ATOM 2425 O O . VAL A 1 297 ? -12.553 17.009 -16.053 1.00 90.06 297 VAL A O 1
ATOM 2428 N N . GLU A 1 298 ? -14.767 17.181 -16.332 1.00 89.19 298 GLU A N 1
ATOM 2429 C CA . GLU A 1 298 ? -14.818 17.021 -17.780 1.00 89.19 298 GLU A CA 1
ATOM 2430 C C . GLU A 1 298 ? -15.043 18.388 -18.412 1.00 89.19 298 GLU A C 1
ATOM 2432 O O . GLU A 1 298 ? -15.997 19.080 -18.053 1.00 89.19 298 GLU A O 1
ATOM 2437 N N . VAL A 1 299 ? -14.180 18.779 -19.343 1.00 86.00 299 VAL A N 1
ATOM 2438 C CA . VAL A 1 299 ? -14.227 20.075 -20.019 1.00 86.00 299 VAL A CA 1
ATOM 2439 C C . VAL A 1 299 ? -14.349 19.851 -21.518 1.00 86.00 299 VAL A C 1
ATOM 2441 O O . VAL A 1 299 ? -13.546 19.139 -22.118 1.00 86.00 299 VAL A O 1
ATOM 2444 N N . VAL A 1 300 ? -15.343 20.492 -22.130 1.00 83.94 300 VAL A N 1
ATOM 2445 C CA . VAL A 1 300 ? -15.593 20.444 -23.573 1.00 83.94 300 VAL A CA 1
ATOM 2446 C C . VAL A 1 300 ? -15.308 21.814 -24.161 1.00 83.94 300 VAL A C 1
ATOM 2448 O O . VAL A 1 300 ? -15.855 22.820 -23.704 1.00 83.94 300 VAL A O 1
ATOM 2451 N N . ILE A 1 301 ? -14.473 21.859 -25.193 1.00 84.44 301 ILE A N 1
ATOM 2452 C CA . ILE A 1 301 ? -14.036 23.093 -25.847 1.00 84.44 301 ILE A CA 1
ATOM 2453 C C . ILE A 1 301 ? -14.278 23.026 -27.352 1.00 84.44 301 ILE A C 1
ATOM 2455 O O . ILE A 1 301 ? -14.166 21.969 -27.970 1.00 84.44 301 ILE A O 1
ATOM 2459 N N . GLU A 1 302 ? -14.580 24.168 -27.960 1.00 82.81 302 GLU A N 1
ATOM 2460 C CA . GLU A 1 302 ? -14.568 24.334 -29.411 1.00 82.81 302 GLU A CA 1
ATOM 2461 C C . GLU A 1 302 ? -13.170 24.796 -29.845 1.00 82.81 302 GLU A C 1
ATOM 2463 O O . GLU A 1 302 ? -12.680 25.836 -29.398 1.00 82.81 302 GLU A O 1
ATOM 2468 N N . SER A 1 303 ? -12.508 24.006 -30.692 1.00 81.25 303 SER A N 1
ATOM 2469 C CA . SER A 1 303 ? -11.146 24.283 -31.152 1.00 81.25 303 SER A CA 1
ATOM 2470 C C . SER A 1 303 ? -11.141 25.448 -32.150 1.00 81.25 303 SER A C 1
ATOM 2472 O O . SER A 1 303 ? -11.697 25.311 -33.246 1.00 81.25 303 SER A O 1
ATOM 2474 N N . PRO A 1 304 ? -10.453 26.571 -31.861 1.00 77.06 304 PRO A N 1
ATOM 2475 C CA . PRO A 1 304 ? -10.322 27.678 -32.812 1.00 77.06 304 PRO A CA 1
ATOM 2476 C C . PRO A 1 304 ? -9.394 27.338 -33.992 1.00 77.06 304 PRO A C 1
ATOM 2478 O O . PRO A 1 304 ? -9.308 28.095 -34.959 1.00 77.06 304 PRO A O 1
ATOM 2481 N N . PHE A 1 305 ? -8.683 26.206 -33.924 1.00 77.94 305 PHE A N 1
ATOM 2482 C CA . PHE A 1 305 ? -7.713 25.764 -34.929 1.00 77.94 305 PHE A CA 1
ATOM 2483 C C . PHE A 1 305 ? -8.255 24.672 -35.857 1.00 77.94 305 PHE A C 1
ATOM 2485 O O . PHE A 1 305 ? -7.514 24.156 -36.701 1.00 77.94 305 PHE A O 1
ATOM 2492 N N . TYR A 1 306 ? -9.545 24.346 -35.739 1.00 75.00 306 TYR A N 1
ATOM 2493 C CA . TYR A 1 306 ? -10.225 23.424 -36.637 1.00 75.00 306 TYR A CA 1
ATOM 2494 C C . TYR A 1 306 ? -10.027 23.841 -38.103 1.00 75.00 306 TYR A C 1
ATOM 2496 O O . TYR A 1 306 ? -10.172 25.005 -38.467 1.00 75.00 306 TYR A O 1
ATOM 2504 N N . THR A 1 307 ? -9.670 22.881 -38.953 1.00 67.44 307 THR A N 1
ATOM 2505 C CA . THR A 1 307 ? -9.283 23.006 -40.372 1.00 67.44 307 THR A CA 1
ATOM 2506 C C . THR A 1 307 ? -8.011 23.807 -40.673 1.00 67.44 307 THR A C 1
ATOM 2508 O O . THR A 1 307 ? -7.650 23.936 -41.842 1.00 67.44 307 THR A O 1
ATOM 2511 N N . ASN A 1 308 ? -7.291 24.294 -39.656 1.00 77.56 308 ASN A N 1
ATOM 2512 C CA . ASN A 1 308 ? -6.123 25.159 -39.830 1.00 77.56 308 ASN A CA 1
ATOM 2513 C C . ASN A 1 308 ? -4.795 24.410 -39.608 1.00 77.56 308 ASN A C 1
ATOM 2515 O O . ASN A 1 308 ? -4.100 24.071 -40.566 1.00 77.56 308 ASN A O 1
ATOM 2519 N N . LYS A 1 309 ? -4.442 24.111 -38.351 1.00 79.62 309 LYS A N 1
ATOM 2520 C CA . LYS A 1 309 ? -3.175 23.457 -37.983 1.00 79.62 309 LYS A CA 1
ATOM 2521 C C . LYS A 1 309 ? -3.322 22.644 -36.700 1.00 79.62 309 LYS A C 1
ATOM 2523 O O . LYS A 1 309 ? -4.163 22.967 -35.869 1.00 79.62 309 LYS A O 1
ATOM 2528 N N . LYS A 1 310 ? -2.462 21.634 -36.537 1.00 84.38 310 LYS A N 1
ATOM 2529 C CA . LYS A 1 310 ? -2.250 20.980 -35.243 1.00 84.38 310 LYS A CA 1
ATOM 2530 C C . LYS A 1 310 ? -1.563 21.966 -34.294 1.00 84.38 310 LYS A C 1
ATOM 2532 O O . LYS A 1 310 ? -0.616 22.641 -34.708 1.00 84.38 310 LYS A O 1
ATOM 2537 N N . VAL A 1 311 ? -2.035 22.051 -33.056 1.00 82.19 311 VAL A N 1
ATOM 2538 C CA . VAL A 1 311 ? -1.457 22.887 -31.995 1.00 82.19 311 VAL A CA 1
ATOM 2539 C C . VAL A 1 311 ? -1.324 22.055 -30.726 1.00 82.19 311 VAL A C 1
ATOM 2541 O O . VAL A 1 311 ? -2.212 21.271 -30.413 1.00 82.19 311 VAL A O 1
ATOM 2544 N N . GLU A 1 312 ? -0.222 22.220 -30.008 1.00 85.81 312 GLU A N 1
ATOM 2545 C CA . GLU A 1 312 ? -0.045 21.703 -28.651 1.00 85.81 312 GLU A CA 1
ATOM 2546 C C . GLU A 1 312 ? -0.103 22.898 -27.698 1.00 85.81 312 GLU A C 1
ATOM 2548 O O . GLU A 1 312 ? 0.542 23.912 -27.963 1.00 85.81 312 GLU A O 1
ATOM 2553 N N . LEU A 1 313 ? -0.939 22.795 -26.667 1.00 83.12 313 LEU A N 1
ATOM 2554 C CA . LEU A 1 313 ? -1.198 23.840 -25.681 1.00 83.12 313 LEU A CA 1
ATOM 2555 C C . LEU A 1 313 ? -0.730 23.377 -24.306 1.00 83.12 313 LEU A C 1
ATOM 2557 O O . LEU A 1 313 ? -1.032 22.248 -23.905 1.00 83.12 313 LEU A O 1
ATOM 2561 N N . ASP A 1 314 ? -0.084 24.271 -23.566 1.00 84.56 314 ASP A N 1
ATOM 2562 C CA . ASP A 1 314 ? 0.272 24.022 -22.171 1.00 84.56 314 ASP A CA 1
ATOM 2563 C C . ASP A 1 314 ? -0.947 24.301 -21.286 1.00 84.56 314 ASP A C 1
ATOM 2565 O O . ASP A 1 314 ? -1.433 25.429 -21.187 1.00 84.56 314 ASP A O 1
ATOM 2569 N N . GLY A 1 315 ? -1.485 23.258 -20.666 1.00 86.88 315 GLY A N 1
ATOM 2570 C CA . GLY A 1 315 ? -2.660 23.304 -19.810 1.00 86.88 315 GLY A CA 1
ATOM 2571 C C . GLY A 1 315 ? -2.321 23.207 -18.326 1.00 86.88 315 GLY A C 1
ATOM 2572 O O . GLY A 1 315 ? -1.418 22.480 -17.928 1.00 86.88 315 GLY A O 1
ATOM 2573 N N . MET A 1 316 ? -3.090 23.893 -17.482 1.00 87.50 316 MET A N 1
ATOM 2574 C CA . MET A 1 316 ? -3.003 23.771 -16.025 1.00 87.50 316 MET A CA 1
ATOM 2575 C C . MET A 1 316 ? -4.400 23.707 -15.413 1.00 87.50 316 MET A C 1
ATOM 2577 O O . MET A 1 316 ? -5.251 24.541 -15.716 1.00 87.50 316 MET A O 1
ATOM 2581 N N . ALA A 1 317 ? -4.633 22.733 -14.537 1.00 89.56 317 ALA A N 1
ATOM 2582 C CA . ALA A 1 317 ? -5.821 22.647 -13.698 1.00 89.56 317 ALA A CA 1
ATOM 2583 C C . ALA A 1 317 ? -5.452 22.992 -12.254 1.00 89.56 317 ALA A C 1
ATOM 2585 O O . ALA A 1 317 ? -4.651 22.289 -11.641 1.00 89.56 317 ALA A O 1
ATOM 2586 N N . LEU A 1 318 ? -6.040 24.063 -11.731 1.00 88.06 318 LEU A N 1
ATOM 2587 C CA . LEU A 1 318 ? -5.840 24.571 -10.378 1.00 88.06 318 LEU A CA 1
ATOM 2588 C C . LEU A 1 318 ? -7.099 24.299 -9.549 1.00 88.06 318 LEU A C 1
ATOM 2590 O O . LEU A 1 318 ? -8.165 24.849 -9.820 1.00 88.06 318 LEU A O 1
ATOM 2594 N N . TRP A 1 319 ? -6.976 23.449 -8.541 1.00 88.81 319 TRP A N 1
ATOM 2595 C CA . TRP A 1 319 ? -8.052 23.003 -7.664 1.00 88.81 319 TRP A CA 1
ATOM 2596 C C . TRP A 1 319 ? -8.031 23.796 -6.370 1.00 88.81 319 TRP A C 1
ATOM 2598 O O . TRP A 1 319 ? -7.005 23.859 -5.691 1.00 88.81 319 TRP A O 1
ATOM 2608 N N . LYS A 1 320 ? -9.177 24.363 -5.997 1.00 81.69 320 LYS A N 1
ATOM 2609 C CA . LYS A 1 320 ? -9.339 25.109 -4.753 1.00 81.69 320 LYS A CA 1
ATOM 2610 C C . LYS A 1 320 ? -10.479 24.549 -3.919 1.00 81.69 320 LYS A C 1
ATOM 2612 O O . LYS A 1 320 ? -11.531 24.206 -4.455 1.00 81.69 320 LYS A O 1
ATOM 2617 N N . LEU A 1 321 ? -10.291 24.527 -2.607 1.00 82.69 321 LEU A N 1
ATOM 2618 C CA . LEU A 1 321 ? -11.329 24.252 -1.623 1.00 82.69 321 LEU A CA 1
ATOM 2619 C C . LEU A 1 321 ? -11.412 25.432 -0.664 1.00 82.69 321 LEU A C 1
ATOM 2621 O O . LEU A 1 321 ? -10.409 25.820 -0.072 1.00 82.69 321 LEU A O 1
ATOM 2625 N N . ASN A 1 322 ? -12.595 26.029 -0.538 1.00 75.88 322 ASN A N 1
ATOM 2626 C CA . ASN A 1 322 ? -12.824 27.237 0.256 1.00 75.88 322 ASN A CA 1
ATOM 2627 C C . ASN A 1 322 ? -11.839 28.370 -0.096 1.00 75.88 322 ASN A C 1
ATOM 2629 O O . ASN A 1 322 ? -11.351 29.081 0.774 1.00 75.88 322 ASN A O 1
ATOM 2633 N N . GLY A 1 323 ? -11.503 28.500 -1.386 1.00 65.50 323 GLY A N 1
ATOM 2634 C CA . GLY A 1 323 ? -10.551 29.495 -1.896 1.00 65.50 323 GLY A CA 1
ATOM 2635 C C . GLY A 1 323 ? -9.069 29.121 -1.761 1.00 65.50 323 GLY A C 1
ATOM 2636 O O . GLY A 1 323 ? -8.235 29.779 -2.376 1.00 65.50 323 GLY A O 1
ATOM 2637 N N . VAL A 1 324 ? -8.732 28.047 -1.040 1.00 64.25 324 VAL A N 1
ATOM 2638 C CA . VAL A 1 324 ? -7.351 27.574 -0.847 1.00 64.25 324 VAL A CA 1
ATOM 2639 C C . VAL A 1 324 ? -6.972 26.592 -1.944 1.00 64.25 324 VAL A C 1
ATOM 2641 O O . VAL A 1 324 ? -7.711 25.642 -2.182 1.00 64.25 324 VAL A O 1
ATOM 2644 N N . GLU A 1 325 ? -5.816 26.779 -2.582 1.00 83.25 325 GLU A N 1
ATOM 2645 C CA . GLU A 1 325 ? -5.258 25.791 -3.510 1.00 83.25 325 GLU A CA 1
ATOM 2646 C C . GLU A 1 325 ? -4.988 24.470 -2.781 1.00 83.25 325 GLU A C 1
ATOM 2648 O O . GLU A 1 325 ? -4.168 24.396 -1.867 1.00 83.25 325 GLU A O 1
ATOM 2653 N N . VAL A 1 326 ? -5.692 23.425 -3.204 1.00 72.00 326 VAL A N 1
ATOM 2654 C CA . VAL A 1 326 ? -5.528 22.062 -2.691 1.00 72.00 326 VAL A CA 1
ATOM 2655 C C . VAL A 1 326 ? -4.782 21.168 -3.669 1.00 72.00 326 VAL A C 1
ATOM 2657 O O . VAL A 1 326 ? -4.376 20.071 -3.289 1.00 72.00 326 VAL A O 1
ATOM 2660 N N . GLY A 1 327 ? -4.608 21.619 -4.913 1.00 76.06 327 GLY A N 1
ATOM 2661 C CA . GLY A 1 327 ? -3.976 20.840 -5.959 1.00 76.06 327 GLY A CA 1
ATOM 2662 C C . GLY A 1 327 ? -3.758 21.590 -7.252 1.00 76.06 327 GLY A C 1
ATOM 2663 O O . GLY A 1 327 ? -4.606 22.378 -7.656 1.00 76.06 327 GLY A O 1
ATOM 2664 N N . THR A 1 328 ? -2.671 21.267 -7.943 1.00 80.94 328 THR A N 1
ATOM 2665 C CA . THR A 1 328 ? -2.394 21.785 -9.282 1.00 80.94 328 THR A CA 1
ATOM 2666 C C . THR A 1 328 ? -1.841 20.674 -10.159 1.00 80.94 328 THR A C 1
ATOM 2668 O O . THR A 1 328 ? -0.960 19.924 -9.740 1.00 80.94 328 THR A O 1
ATOM 2671 N N . HIS A 1 329 ? -2.343 20.575 -11.388 1.00 82.62 329 HIS A N 1
ATOM 2672 C CA . HIS A 1 329 ? -1.895 19.592 -12.367 1.00 82.62 329 HIS A CA 1
ATOM 2673 C C . HIS A 1 329 ? -1.608 20.257 -13.717 1.00 82.62 329 HIS A C 1
ATOM 2675 O O . HIS A 1 329 ? -2.477 20.918 -14.285 1.00 82.62 329 HIS A O 1
ATOM 2681 N N . GLN A 1 330 ? -0.382 20.090 -14.216 1.00 83.62 330 GLN A N 1
ATOM 2682 C CA . GLN A 1 330 ? 0.047 20.557 -15.537 1.00 83.62 330 GLN A CA 1
ATOM 2683 C C . GLN A 1 330 ? -0.189 19.448 -16.563 1.00 83.62 330 GLN A C 1
ATOM 2685 O O . GLN A 1 330 ? 0.107 18.285 -16.299 1.00 83.62 330 GLN A O 1
ATOM 2690 N N . PHE A 1 331 ? -0.702 19.792 -17.737 1.00 81.81 331 PHE A N 1
ATOM 2691 C CA . PHE A 1 331 ? -1.009 18.835 -18.789 1.00 81.81 331 PHE A CA 1
ATOM 2692 C C . PHE A 1 331 ? -0.763 19.423 -20.173 1.00 81.81 331 PHE A C 1
ATOM 2694 O O . PHE A 1 331 ? -0.905 20.619 -20.378 1.00 81.81 331 PHE A O 1
ATOM 2701 N N . LEU A 1 332 ? -0.443 18.578 -21.150 1.00 82.62 332 LEU A N 1
ATOM 2702 C CA . LEU A 1 332 ? -0.324 19.001 -22.543 1.00 82.62 332 LEU A CA 1
ATOM 2703 C C . LEU A 1 332 ? -1.619 18.662 -23.288 1.00 82.62 332 LEU A C 1
ATOM 2705 O O . LEU A 1 332 ? -2.010 17.494 -23.347 1.00 82.62 332 LEU A O 1
ATOM 2709 N N . LEU A 1 333 ? -2.284 19.662 -23.869 1.00 83.56 333 LEU A N 1
ATOM 2710 C CA . LEU A 1 333 ? -3.491 19.468 -24.671 1.00 83.56 333 LEU A CA 1
ATOM 2711 C C . LEU A 1 333 ? -3.158 19.584 -26.157 1.00 83.56 333 LEU A C 1
ATOM 2713 O O . LEU A 1 333 ? -2.798 20.647 -26.654 1.00 83.56 333 LEU A O 1
ATOM 2717 N N . THR A 1 334 ? -3.309 18.484 -26.890 1.00 81.94 334 THR A N 1
ATOM 2718 C CA . THR A 1 334 ? -3.149 18.488 -28.347 1.00 81.94 334 THR A CA 1
ATOM 2719 C C . THR A 1 334 ? -4.481 18.799 -29.021 1.00 81.94 334 THR A C 1
ATOM 2721 O O . THR A 1 334 ? -5.478 18.139 -28.751 1.00 81.94 334 THR A O 1
ATOM 2724 N N . LEU A 1 335 ? -4.497 19.769 -29.932 1.00 81.69 335 LEU A N 1
ATOM 2725 C CA . LEU A 1 335 ? -5.626 20.086 -30.802 1.00 81.69 335 LEU A CA 1
ATOM 2726 C C . LEU A 1 335 ? -5.252 19.748 -32.245 1.00 81.69 335 LEU A C 1
ATOM 2728 O O . LEU A 1 335 ? -4.476 20.466 -32.876 1.00 81.69 335 LEU A O 1
ATOM 2732 N N . GLU A 1 336 ? -5.791 18.652 -32.776 1.00 78.94 336 GLU A N 1
ATOM 2733 C CA . GLU A 1 336 ? -5.613 18.297 -34.185 1.00 78.94 336 GLU A CA 1
ATOM 2734 C C . GLU A 1 336 ? -6.466 19.186 -35.096 1.00 78.94 336 GLU A C 1
ATOM 2736 O O . GLU A 1 336 ? -7.545 19.663 -34.731 1.00 78.94 336 GLU A O 1
ATOM 2741 N N . LYS A 1 337 ? -6.006 19.376 -36.335 1.00 79.19 337 LYS A N 1
ATOM 2742 C CA . LYS A 1 337 ? -6.710 20.210 -37.322 1.00 79.19 337 LYS A CA 1
ATOM 2743 C C . LYS A 1 337 ? -8.089 19.642 -37.695 1.00 79.19 337 LYS A C 1
ATOM 2745 O O . LYS A 1 337 ? -8.928 20.373 -38.205 1.00 79.19 337 LYS A O 1
ATOM 2750 N N . GLU A 1 338 ? -8.353 18.357 -37.472 1.00 76.06 338 GLU A N 1
ATOM 2751 C CA . GLU A 1 338 ? -9.636 17.707 -37.761 1.00 76.06 338 GLU A CA 1
ATOM 2752 C C . GLU A 1 338 ? -10.647 17.766 -36.604 1.00 76.06 338 GLU A C 1
ATOM 2754 O O . GLU A 1 338 ? -11.799 17.361 -36.799 1.00 76.06 338 GLU A O 1
ATOM 2759 N N . TRP A 1 339 ? -10.253 18.264 -35.428 1.00 75.81 339 TRP A N 1
ATOM 2760 C CA . TRP A 1 339 ? -11.097 18.276 -34.233 1.00 75.81 339 TRP A CA 1
ATOM 2761 C C . TRP A 1 339 ? -11.749 19.639 -34.035 1.00 75.81 339 TRP A C 1
ATOM 2763 O O . TRP A 1 339 ? -11.088 20.625 -33.724 1.00 75.81 339 TRP A O 1
ATOM 2773 N N . LYS A 1 340 ? -13.068 19.692 -34.242 1.00 75.62 340 LYS A N 1
ATOM 2774 C CA . LYS A 1 340 ? -13.883 20.895 -34.023 1.00 75.62 340 LYS A CA 1
ATOM 2775 C C . LYS A 1 340 ? -14.263 21.054 -32.552 1.00 75.62 340 LYS A C 1
ATOM 2777 O O . LYS A 1 340 ? -14.218 22.158 -32.027 1.00 75.62 340 LYS A O 1
ATOM 2782 N N . ILE A 1 341 ? -14.607 19.947 -31.899 1.00 76.56 341 ILE A N 1
ATOM 2783 C CA . ILE A 1 341 ? -14.938 19.876 -30.476 1.00 76.56 341 ILE A CA 1
ATOM 2784 C C . ILE A 1 341 ? -13.954 18.907 -29.829 1.00 76.56 341 ILE A C 1
ATOM 2786 O O . ILE A 1 341 ? -13.718 17.827 -30.369 1.00 76.56 341 ILE A O 1
ATOM 2790 N N . VAL A 1 342 ? -13.375 19.306 -28.701 1.00 75.19 342 VAL A N 1
ATOM 2791 C CA . VAL A 1 342 ? -12.414 18.504 -27.940 1.00 75.19 342 VAL A CA 1
ATOM 2792 C C . VAL A 1 342 ? -12.898 18.393 -26.503 1.00 75.19 342 VAL A C 1
ATOM 2794 O O . VAL A 1 342 ? -13.251 19.397 -25.887 1.00 75.19 342 VAL A O 1
ATOM 2797 N N . GLU A 1 343 ? -12.917 17.171 -25.983 1.00 80.12 343 GLU A N 1
ATOM 2798 C CA . GLU A 1 343 ? -13.216 16.864 -24.586 1.00 80.12 343 GLU A CA 1
ATOM 2799 C C . GLU A 1 343 ? -11.934 16.394 -23.897 1.00 80.12 343 GLU A C 1
ATOM 2801 O O . GLU A 1 343 ? -11.234 15.512 -24.406 1.00 80.12 343 GLU A O 1
ATOM 2806 N N . PHE A 1 344 ? -11.638 16.963 -22.733 1.00 80.00 344 PHE A N 1
ATOM 2807 C CA . PHE A 1 344 ? -10.551 16.506 -21.874 1.00 80.00 344 PHE A CA 1
ATOM 2808 C C . PHE A 1 344 ? -10.970 16.511 -20.406 1.00 80.00 344 PHE A C 1
ATOM 2810 O O . PHE A 1 344 ? -11.929 17.174 -20.009 1.00 80.00 344 PHE A O 1
ATOM 2817 N N . VAL A 1 345 ? -10.239 15.752 -19.593 1.00 84.25 345 VAL A N 1
ATOM 2818 C CA . VAL A 1 345 ? -10.598 15.492 -18.196 1.00 84.25 345 VAL A CA 1
ATOM 2819 C C . VAL A 1 345 ? -9.433 15.783 -17.267 1.00 84.25 345 VAL A C 1
ATOM 2821 O O . VAL A 1 345 ? -8.308 15.372 -17.524 1.00 84.25 345 VAL A O 1
ATOM 2824 N N . GLN A 1 346 ? -9.706 16.440 -16.148 1.00 86.25 346 GLN A N 1
ATOM 2825 C CA . GLN A 1 346 ? -8.735 16.666 -15.079 1.00 86.25 346 GLN A CA 1
ATOM 2826 C C . GLN A 1 346 ? -9.295 16.143 -13.763 1.00 86.25 346 GLN A C 1
ATOM 2828 O O . GLN A 1 346 ? -10.508 16.125 -13.575 1.00 86.25 346 GLN A O 1
ATOM 2833 N N . SER A 1 347 ? -8.439 15.739 -12.828 1.00 85.62 347 SER A N 1
ATOM 2834 C CA . SER A 1 347 ? -8.900 15.255 -11.523 1.00 85.62 347 SER A CA 1
ATOM 2835 C C . SER A 1 347 ? -7.928 15.556 -10.398 1.00 85.62 347 SER A C 1
ATOM 2837 O O . SER A 1 347 ? -6.723 15.626 -10.631 1.00 85.62 347 SER A O 1
ATOM 2839 N N . TRP A 1 348 ? -8.449 15.656 -9.176 1.00 82.44 348 TRP A N 1
ATOM 2840 C CA . TRP A 1 348 ? -7.647 15.807 -7.965 1.00 82.44 348 TRP A CA 1
ATOM 2841 C C . TRP A 1 348 ? -8.301 15.144 -6.748 1.00 82.44 348 TRP A C 1
ATOM 2843 O O . TRP A 1 348 ? -9.526 15.020 -6.675 1.00 82.44 348 TRP A O 1
ATOM 2853 N N . GLY A 1 349 ? -7.494 14.703 -5.781 1.00 79.69 349 GLY A N 1
ATOM 2854 C CA . GLY A 1 349 ? -7.976 14.056 -4.562 1.00 79.69 349 GLY A CA 1
ATOM 2855 C C . GLY A 1 349 ? -6.918 13.233 -3.833 1.00 79.69 349 GLY A C 1
ATOM 2856 O O . GLY A 1 349 ? -5.738 13.300 -4.169 1.00 79.69 349 GLY A O 1
ATOM 2857 N N . THR A 1 350 ? -7.350 12.441 -2.848 1.00 66.06 350 THR A N 1
ATOM 2858 C CA . THR A 1 350 ? -6.478 11.544 -2.064 1.00 66.06 350 THR A CA 1
ATOM 2859 C C . THR A 1 350 ? -7.156 10.198 -1.796 1.00 66.06 350 THR A C 1
ATOM 2861 O O . THR A 1 350 ? -8.378 10.084 -1.884 1.00 66.06 350 THR A O 1
ATOM 2864 N N . GLU A 1 351 ? -6.390 9.166 -1.426 1.00 52.78 351 GLU A N 1
ATOM 2865 C CA . GLU A 1 351 ? -6.934 7.830 -1.127 1.00 52.78 351 GLU A CA 1
ATOM 2866 C C . GLU A 1 351 ? -7.805 7.777 0.141 1.00 52.78 351 GLU A C 1
ATOM 2868 O O . GLU A 1 351 ? -8.545 6.805 0.357 1.00 52.78 351 GLU A O 1
ATOM 2873 N N . THR A 1 352 ? -7.751 8.818 0.970 1.00 49.22 352 THR A N 1
ATOM 2874 C CA . THR A 1 352 ? -8.479 8.924 2.233 1.00 49.22 352 THR A CA 1
ATOM 2875 C C . THR A 1 352 ? -9.752 9.737 2.017 1.00 49.22 352 THR A C 1
ATOM 2877 O O . THR A 1 352 ? -9.705 10.897 1.611 1.00 49.22 352 THR A O 1
ATOM 2880 N N . ALA A 1 353 ? -10.911 9.136 2.295 1.00 53.38 353 ALA A N 1
ATOM 2881 C CA . ALA A 1 353 ? -12.156 9.901 2.320 1.00 53.38 353 ALA A CA 1
ATOM 2882 C C . ALA A 1 353 ? -12.112 10.917 3.481 1.00 53.38 353 ALA A C 1
ATOM 2884 O O . ALA A 1 353 ? -11.512 10.626 4.519 1.00 53.38 353 ALA A O 1
ATOM 2885 N N . GLY A 1 354 ? -12.683 12.109 3.285 1.00 54.78 354 GLY A N 1
ATOM 2886 C CA . GLY A 1 354 ? -12.586 13.235 4.225 1.00 54.78 354 GLY A CA 1
ATOM 2887 C C . GLY A 1 354 ? -11.501 14.279 3.910 1.00 54.78 354 GLY A C 1
ATOM 2888 O O . GLY A 1 354 ? -11.393 15.266 4.633 1.00 54.78 354 GLY A O 1
ATOM 2889 N N . PHE A 1 355 ? -10.711 14.110 2.838 1.00 68.19 355 PHE A N 1
ATOM 2890 C CA . PHE A 1 355 ? -9.816 15.168 2.327 1.00 68.19 355 PHE A CA 1
ATOM 2891 C C . PHE A 1 355 ? -10.596 16.391 1.827 1.00 68.19 355 PHE A C 1
ATOM 2893 O O . PHE A 1 355 ? -10.244 17.535 2.110 1.00 68.19 355 PHE A O 1
ATOM 2900 N N . TRP A 1 356 ? -11.673 16.132 1.091 1.00 74.19 356 TRP A N 1
ATOM 2901 C CA . TRP A 1 356 ? -12.625 17.137 0.653 1.00 74.19 356 TRP A CA 1
ATOM 2902 C C . TRP A 1 356 ? -13.557 17.467 1.820 1.00 74.19 356 TRP A C 1
ATOM 2904 O O . TRP A 1 356 ? -14.577 16.808 2.000 1.00 74.19 356 TRP A O 1
ATOM 2914 N N . CYS A 1 357 ? -13.182 18.444 2.645 1.00 68.81 357 CYS A N 1
ATOM 2915 C CA . CYS A 1 357 ? -14.027 18.906 3.744 1.00 68.81 357 CYS A CA 1
ATOM 2916 C C . CYS A 1 357 ? -15.172 19.794 3.240 1.00 68.81 357 CYS A C 1
ATOM 2918 O O . CYS A 1 357 ? -15.049 20.462 2.208 1.00 68.81 357 CYS A O 1
ATOM 2920 N N . ARG A 1 358 ? -16.289 19.807 3.980 1.00 77.12 358 ARG A N 1
ATOM 2921 C CA . ARG A 1 358 ? -17.469 20.618 3.665 1.00 77.12 358 ARG A CA 1
ATOM 2922 C C . ARG A 1 358 ? -17.121 22.060 3.291 1.00 77.12 358 ARG A C 1
ATOM 2924 O O . ARG A 1 358 ? -16.404 22.756 4.015 1.00 77.12 358 ARG A O 1
ATOM 2931 N N . GLY A 1 359 ? -17.670 22.527 2.173 1.00 79.19 359 GLY A N 1
ATOM 2932 C CA . GLY A 1 359 ? -17.346 23.845 1.649 1.00 79.19 359 GLY A CA 1
ATOM 2933 C C . GLY A 1 359 ? -17.551 24.007 0.147 1.00 79.19 359 GLY A C 1
ATOM 2934 O O . GLY A 1 359 ? -18.242 23.227 -0.503 1.00 79.19 359 GLY A O 1
ATOM 2935 N N . GLN A 1 360 ? -16.946 25.056 -0.400 1.00 88.44 360 GLN A N 1
ATOM 2936 C CA . GLN A 1 360 ? -17.005 25.416 -1.811 1.00 88.44 360 GLN A CA 1
ATOM 2937 C C . GLN A 1 360 ? -15.734 24.950 -2.528 1.00 88.44 360 GLN A C 1
ATOM 2939 O O . GLN A 1 360 ? -14.655 25.512 -2.337 1.00 88.44 360 GLN A O 1
ATOM 2944 N N . GLY A 1 361 ? -15.865 23.954 -3.395 1.00 87.00 361 GLY A N 1
ATOM 2945 C CA . GLY A 1 361 ? -14.829 23.553 -4.335 1.00 87.00 361 GLY A CA 1
ATOM 2946 C C . GLY A 1 361 ? -14.863 24.384 -5.618 1.00 87.00 361 GLY A C 1
ATOM 2947 O O . GLY A 1 361 ? -15.920 24.851 -6.060 1.00 87.00 361 GLY A O 1
ATOM 2948 N N . SER A 1 362 ? -13.702 24.566 -6.238 1.00 92.69 362 SER A N 1
ATOM 2949 C CA . SER A 1 362 ? -13.595 25.046 -7.614 1.00 92.69 362 SER A CA 1
ATOM 2950 C C . SER A 1 362 ? -12.397 24.442 -8.326 1.00 92.69 362 SER A C 1
ATOM 2952 O O . SER A 1 362 ? -11.399 24.082 -7.704 1.00 92.69 362 SER A O 1
ATOM 2954 N N . VAL A 1 363 ? -12.503 24.346 -9.643 1.00 93.25 363 VAL A N 1
ATOM 2955 C CA . VAL A 1 363 ? -11.383 24.043 -10.526 1.00 93.25 363 VAL A CA 1
ATOM 2956 C C . VAL A 1 363 ? -11.282 25.125 -11.590 1.00 93.25 363 VAL A C 1
ATOM 2958 O O . VAL A 1 363 ? -12.244 25.413 -12.305 1.00 93.25 363 VAL A O 1
ATOM 2961 N N . GLU A 1 364 ? -10.117 25.753 -11.661 1.00 93.31 364 GLU A N 1
ATOM 2962 C CA . GLU A 1 364 ? -9.760 26.751 -12.660 1.00 93.31 364 GLU A CA 1
ATOM 2963 C C . GLU A 1 364 ? -8.882 26.090 -13.721 1.00 93.31 364 GLU A C 1
ATOM 2965 O O . GLU A 1 364 ? -7.868 25.468 -13.403 1.00 93.31 364 GLU A O 1
ATOM 2970 N N . ILE A 1 365 ? -9.268 26.223 -14.987 1.00 91.31 365 ILE A N 1
ATOM 2971 C CA . ILE A 1 365 ? -8.518 25.666 -16.110 1.00 91.31 365 ILE A CA 1
ATOM 2972 C C . ILE A 1 365 ? -7.814 26.795 -16.848 1.00 91.31 365 ILE A C 1
ATOM 2974 O O . ILE A 1 365 ? -8.435 27.797 -17.212 1.00 91.31 365 ILE A O 1
ATOM 2978 N N . PHE A 1 366 ? -6.526 26.606 -17.107 1.00 89.38 366 PHE A N 1
ATOM 2979 C CA . PHE A 1 366 ? -5.682 27.493 -17.890 1.00 89.38 366 PHE A CA 1
ATOM 2980 C C . PHE A 1 366 ? -5.185 26.758 -19.133 1.00 89.38 366 PHE A C 1
ATOM 2982 O O . PHE A 1 366 ? -4.845 25.582 -19.046 1.00 89.38 366 PHE A O 1
ATOM 2989 N N . LEU A 1 367 ? -5.129 27.453 -20.268 1.00 86.50 367 LEU A N 1
ATOM 2990 C CA . LEU A 1 367 ? -4.480 27.005 -21.504 1.00 86.50 367 LEU A CA 1
ATOM 2991 C C . LEU A 1 367 ? -3.545 28.129 -21.975 1.00 86.50 367 LEU A C 1
ATOM 2993 O O . LEU A 1 367 ? -3.968 29.286 -22.026 1.00 86.50 367 LEU A O 1
ATOM 2997 N N . ASP A 1 368 ? -2.282 27.812 -22.262 1.00 83.94 368 ASP A N 1
ATOM 2998 C CA . ASP A 1 368 ? -1.191 28.754 -22.559 1.00 83.94 368 ASP A CA 1
ATOM 2999 C C . ASP A 1 368 ? -1.131 29.928 -21.563 1.00 83.94 368 ASP A C 1
ATOM 3001 O O . ASP A 1 368 ? -1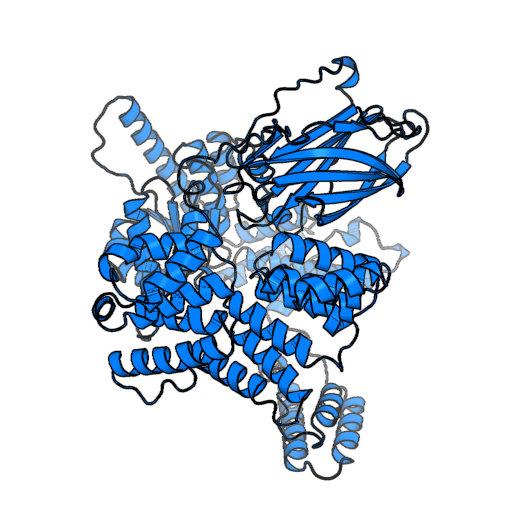.103 31.105 -21.937 1.00 83.94 368 ASP A O 1
ATOM 3005 N N . ASN A 1 369 ? -1.156 29.614 -20.262 1.00 78.25 369 ASN A N 1
ATOM 3006 C CA . ASN A 1 369 ? -1.162 30.590 -19.163 1.00 78.25 369 ASN A CA 1
ATOM 3007 C C . ASN A 1 369 ? -2.377 31.541 -19.113 1.00 78.25 369 ASN A C 1
ATOM 3009 O O . ASN A 1 369 ? -2.377 32.501 -18.339 1.00 78.25 369 ASN A O 1
ATOM 3013 N N . GLN A 1 370 ? -3.441 31.290 -19.880 1.00 82.38 370 GLN A N 1
ATOM 3014 C CA . GLN A 1 370 ? -4.682 32.062 -19.803 1.00 82.38 370 GLN A CA 1
ATOM 3015 C C . GLN A 1 370 ? -5.793 31.244 -19.161 1.00 82.38 370 GLN A C 1
ATOM 3017 O O . GLN A 1 370 ? -6.108 30.152 -19.627 1.00 82.38 370 GLN A O 1
ATOM 3022 N N . LYS A 1 371 ? -6.442 31.792 -18.127 1.00 87.38 371 LYS A N 1
ATOM 3023 C CA . LYS A 1 371 ? -7.612 31.155 -17.512 1.00 87.38 371 LYS A CA 1
ATOM 3024 C C . LYS A 1 371 ? -8.754 31.102 -18.525 1.00 87.38 371 LYS A C 1
ATOM 3026 O O . LYS A 1 371 ? -9.218 32.154 -18.969 1.00 87.38 371 LYS A O 1
ATOM 3031 N N . VAL A 1 372 ? -9.207 29.904 -18.873 1.00 87.31 372 VAL A N 1
ATOM 3032 C CA . VAL A 1 372 ? -10.274 29.683 -19.858 1.00 87.31 372 VAL A CA 1
ATOM 3033 C C . VAL A 1 372 ? -11.628 29.422 -19.209 1.00 87.31 372 VAL A C 1
ATOM 3035 O O . VAL A 1 372 ? -12.638 29.899 -19.715 1.00 87.31 372 VAL A O 1
ATOM 3038 N N . CYS A 1 373 ? -11.674 28.749 -18.060 1.00 88.56 373 CYS A N 1
ATOM 3039 C CA . CYS A 1 373 ? -12.913 28.598 -17.305 1.00 88.56 373 CYS A CA 1
ATOM 3040 C C . CYS A 1 373 ? -12.687 28.338 -15.818 1.00 88.56 373 CYS A C 1
ATOM 3042 O O . CYS A 1 373 ? -11.609 27.911 -15.400 1.00 88.56 373 CYS A O 1
ATOM 3044 N N . THR A 1 374 ? -13.751 28.560 -15.048 1.00 91.62 374 THR A N 1
ATOM 3045 C CA . THR A 1 374 ? -13.868 28.118 -13.659 1.00 91.62 374 THR A CA 1
ATOM 3046 C C . THR A 1 374 ? -15.115 27.255 -13.526 1.00 91.62 374 THR A C 1
ATOM 3048 O O . THR A 1 374 ? -16.208 27.665 -13.927 1.00 91.62 374 THR A O 1
ATOM 3051 N N . ARG A 1 375 ? -14.973 26.065 -12.940 1.00 92.44 375 ARG A N 1
ATOM 3052 C CA . ARG A 1 375 ? -16.106 25.226 -12.551 1.00 92.44 375 ARG A CA 1
ATOM 3053 C C . ARG A 1 375 ? -16.190 25.136 -11.037 1.00 92.44 375 ARG A C 1
ATOM 3055 O O . ARG A 1 375 ? -15.267 24.639 -10.399 1.00 92.44 375 ARG A O 1
ATOM 3062 N N . TRP A 1 376 ? -17.308 25.588 -10.484 1.00 89.38 376 TRP A N 1
ATOM 3063 C CA . TRP A 1 376 ? -17.594 25.508 -9.058 1.00 89.38 376 TRP A CA 1
ATOM 3064 C C . TRP A 1 376 ? -18.395 24.239 -8.723 1.00 89.38 376 TRP A C 1
ATOM 3066 O O . TRP A 1 376 ? -19.200 23.773 -9.534 1.00 89.38 376 TRP A O 1
ATOM 3076 N N . PHE A 1 377 ? -18.162 23.669 -7.542 1.00 91.38 377 PHE A N 1
ATOM 3077 C CA . PHE A 1 377 ? -18.890 22.515 -7.008 1.00 91.38 377 PHE A CA 1
ATOM 3078 C C . PHE A 1 377 ? -18.965 22.579 -5.478 1.00 91.38 377 PHE A C 1
ATOM 3080 O O . PHE A 1 377 ? -18.064 23.101 -4.828 1.00 91.38 377 PHE A O 1
ATOM 3087 N N . GLY A 1 378 ? -20.039 22.064 -4.889 1.00 83.62 378 GLY A N 1
ATOM 3088 C CA . GLY A 1 378 ? -20.207 21.980 -3.441 1.00 83.62 378 GLY A CA 1
ATOM 3089 C C . GLY A 1 378 ? -19.566 20.725 -2.860 1.00 83.62 378 GLY A C 1
ATOM 3090 O O . GLY A 1 378 ? -19.431 19.703 -3.534 1.00 83.62 378 GLY A O 1
ATOM 3091 N N . ILE A 1 379 ? -19.209 20.787 -1.588 1.00 80.94 379 ILE A N 1
ATOM 3092 C CA . ILE A 1 379 ? -18.845 19.624 -0.785 1.00 80.94 379 ILE A CA 1
ATOM 3093 C C . ILE A 1 379 ? -19.707 19.683 0.462 1.00 80.94 379 ILE A C 1
ATOM 3095 O O . ILE A 1 379 ? -19.686 20.680 1.186 1.00 80.94 379 ILE A O 1
ATOM 3099 N N . GLY A 1 380 ? -20.506 18.648 0.672 1.00 74.94 380 GLY A N 1
ATOM 3100 C CA . GLY A 1 380 ? -21.548 18.604 1.682 1.00 74.94 380 GLY A CA 1
ATOM 3101 C C . GLY A 1 380 ? -21.769 17.196 2.208 1.00 74.94 380 GLY A C 1
ATOM 3102 O O . GLY A 1 380 ? -20.908 16.324 2.109 1.00 74.94 380 GLY A O 1
ATOM 3103 N N . ASN A 1 381 ? -22.942 16.973 2.790 1.00 67.81 381 ASN A N 1
ATOM 3104 C CA . ASN A 1 381 ? -23.256 15.723 3.486 1.00 67.81 381 ASN A CA 1
ATOM 3105 C C . ASN A 1 381 ? -23.879 14.672 2.544 1.00 67.81 381 ASN A C 1
ATOM 3107 O O . ASN A 1 381 ? -24.239 13.578 2.976 1.00 67.81 381 ASN A O 1
ATOM 3111 N N . SER A 1 382 ? -24.078 15.015 1.270 1.00 67.25 382 SER A N 1
ATOM 3112 C CA . SER A 1 382 ? -24.725 14.165 0.274 1.00 67.25 382 SER A CA 1
ATOM 3113 C C . SER A 1 382 ? -24.236 14.494 -1.129 1.00 67.25 382 SER A C 1
ATOM 3115 O O . SER A 1 382 ? -23.840 15.623 -1.399 1.00 67.25 382 SER A O 1
ATOM 3117 N N . ASP A 1 383 ? -24.333 13.524 -2.035 1.00 75.00 383 ASP A N 1
ATOM 3118 C CA . ASP A 1 383 ? -24.099 13.770 -3.453 1.00 75.00 383 ASP A CA 1
ATOM 3119 C C . ASP A 1 383 ? -25.345 14.418 -4.080 1.00 75.00 383 ASP A C 1
ATOM 3121 O O . ASP A 1 383 ? -26.440 13.848 -4.038 1.00 75.00 383 ASP A O 1
ATOM 3125 N N . ILE A 1 384 ? -25.195 15.601 -4.685 1.00 74.56 384 ILE A N 1
ATOM 3126 C CA . ILE A 1 384 ? -26.257 16.246 -5.474 1.00 74.56 384 ILE A CA 1
ATOM 3127 C C . ILE A 1 384 ? -25.929 16.072 -6.948 1.00 74.56 384 ILE A C 1
ATOM 3129 O O . ILE A 1 384 ? -24.950 16.623 -7.446 1.00 74.56 384 ILE A O 1
ATOM 3133 N N . VAL A 1 385 ? -26.774 15.336 -7.664 1.00 70.00 385 VAL A N 1
ATOM 3134 C CA . VAL A 1 385 ? -26.593 15.046 -9.091 1.00 70.00 385 VAL A CA 1
ATOM 3135 C C . VAL A 1 385 ? -26.855 16.288 -9.947 1.00 70.00 385 VAL A C 1
ATOM 3137 O O . VAL A 1 385 ? -27.820 17.024 -9.737 1.00 70.00 385 VAL A O 1
ATOM 3140 N N . ASN A 1 386 ? -25.998 16.507 -10.942 1.00 73.06 386 ASN A N 1
ATOM 3141 C CA . ASN A 1 386 ? -26.191 17.508 -11.979 1.00 73.06 386 ASN A CA 1
ATOM 3142 C C . ASN A 1 386 ? -27.103 16.958 -13.089 1.00 73.06 386 ASN A C 1
ATOM 3144 O O . ASN A 1 386 ? -26.698 16.077 -13.844 1.00 73.06 386 ASN A O 1
ATOM 3148 N N . PHE A 1 387 ? -28.316 17.507 -13.206 1.00 56.03 387 PHE A N 1
ATOM 3149 C CA . PHE A 1 387 ? -29.302 17.139 -14.233 1.00 56.03 387 PHE A CA 1
ATOM 3150 C C . PHE A 1 387 ? -29.206 17.981 -15.522 1.00 56.03 387 PHE A C 1
ATOM 3152 O O . PHE A 1 387 ? -30.085 17.895 -16.379 1.00 56.03 387 PHE A O 1
ATOM 3159 N N . GLU A 1 388 ? -28.183 18.826 -15.674 1.00 55.09 388 GLU A N 1
ATOM 3160 C CA . GLU A 1 388 ? -28.001 19.630 -16.885 1.00 55.09 388 GLU A CA 1
ATOM 3161 C C . GLU A 1 388 ? -27.556 18.765 -18.079 1.00 55.09 388 GLU A C 1
ATOM 3163 O O . GLU A 1 388 ? -26.380 18.413 -18.239 1.00 55.09 388 GLU A O 1
ATOM 3168 N N . ASP A 1 389 ? -28.508 18.466 -18.963 1.00 45.22 389 ASP A N 1
ATOM 3169 C CA . ASP A 1 389 ? -28.264 17.875 -20.278 1.00 45.22 389 ASP A CA 1
ATOM 3170 C C . ASP A 1 389 ? -27.945 18.967 -21.308 1.00 45.22 389 ASP A C 1
ATOM 3172 O O . ASP A 1 389 ? -28.811 19.755 -21.698 1.00 45.22 389 ASP A O 1
ATOM 3176 N N . ILE A 1 390 ? -26.711 18.985 -21.817 1.00 48.06 390 ILE A N 1
ATOM 3177 C CA . ILE A 1 390 ? -26.351 19.800 -22.982 1.00 48.06 390 ILE A CA 1
ATOM 3178 C C . ILE A 1 390 ? -26.474 18.897 -24.207 1.00 48.06 390 ILE A C 1
ATOM 3180 O O . ILE A 1 390 ? -25.672 17.989 -24.414 1.00 48.06 390 ILE A O 1
ATOM 3184 N N . LYS A 1 391 ? -27.518 19.122 -25.007 1.00 36.25 391 LYS A N 1
ATOM 3185 C CA . LYS A 1 391 ? -27.733 18.405 -26.268 1.00 36.25 391 LYS A CA 1
ATOM 3186 C C . LYS A 1 391 ? -26.854 19.011 -27.361 1.00 36.25 391 LYS A C 1
ATOM 3188 O O . LYS A 1 391 ? -27.149 20.100 -27.850 1.00 36.25 391 LYS A O 1
ATOM 3193 N N . TYR A 1 392 ? -25.815 18.293 -27.776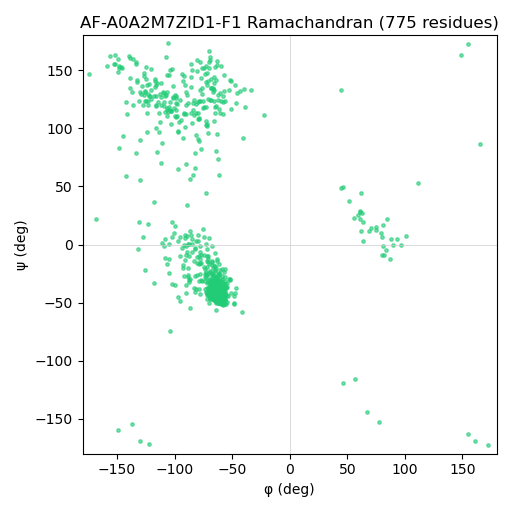 1.00 47.19 392 TYR A N 1
ATOM 3194 C CA . TYR A 1 392 ? -25.084 18.590 -29.011 1.00 47.19 392 TYR A CA 1
ATOM 3195 C C . TYR A 1 392 ? -25.783 17.911 -30.201 1.00 47.19 392 TYR A C 1
ATOM 3197 O O . TYR A 1 392 ? -26.349 16.827 -30.054 1.00 47.19 392 TYR A O 1
ATOM 3205 N N . GLN A 1 393 ? -25.795 18.550 -31.375 1.00 39.50 393 GLN A N 1
ATOM 3206 C CA . GLN A 1 393 ? -26.398 17.964 -32.578 1.00 39.50 393 GLN A CA 1
ATOM 3207 C C . GLN A 1 393 ? -25.604 16.722 -33.019 1.00 39.50 393 GLN A C 1
ATOM 3209 O O . GLN A 1 393 ? -24.377 16.758 -33.096 1.00 39.50 393 GLN A O 1
ATOM 3214 N N . GLU A 1 394 ? -26.306 15.625 -33.326 1.00 35.84 394 GLU A N 1
ATOM 3215 C CA . GLU A 1 394 ? -25.730 14.301 -33.629 1.00 35.84 394 GLU A CA 1
ATOM 3216 C C . GLU A 1 394 ? -24.703 14.300 -34.779 1.00 35.84 394 GLU A C 1
ATOM 3218 O O . GLU A 1 394 ? -23.858 13.408 -34.840 1.00 35.84 394 GLU A O 1
ATOM 3223 N N . GLU A 1 395 ? -24.701 15.300 -35.663 1.00 38.69 395 GLU A N 1
ATOM 3224 C CA . GLU A 1 395 ? -23.713 15.411 -36.745 1.00 38.69 395 GLU A CA 1
ATOM 3225 C C . GLU A 1 395 ? -22.299 15.797 -36.261 1.00 38.69 395 GLU A C 1
ATOM 3227 O O . GLU A 1 395 ? -21.321 15.381 -36.885 1.00 38.69 395 GLU A O 1
ATOM 3232 N N . ASP A 1 396 ? -22.161 16.487 -35.120 1.00 40.28 396 ASP A N 1
ATOM 3233 C CA . ASP A 1 396 ? -20.858 16.835 -34.519 1.00 40.28 396 ASP A CA 1
ATOM 3234 C C . ASP A 1 396 ? -20.273 15.678 -33.665 1.00 40.28 396 ASP A C 1
ATOM 3236 O O . ASP A 1 396 ? -19.078 15.656 -33.366 1.00 40.28 396 ASP A O 1
ATOM 3240 N N . SER A 1 397 ? -21.087 14.668 -33.322 1.00 39.78 397 SER A N 1
ATOM 3241 C CA . SER A 1 397 ? -20.723 13.573 -32.401 1.00 39.78 397 SER A CA 1
ATOM 3242 C C . SER A 1 397 ? -19.732 12.546 -32.972 1.00 39.78 397 SER A C 1
ATOM 3244 O O . SER A 1 397 ? -18.981 11.915 -32.230 1.00 39.78 397 SER A O 1
ATOM 3246 N N . LYS A 1 398 ? -19.655 12.406 -34.304 1.00 36.53 398 LYS A N 1
ATOM 3247 C CA . LYS A 1 398 ? -18.797 11.413 -34.987 1.00 36.53 398 LYS A CA 1
ATOM 3248 C C . LYS A 1 398 ? -17.294 11.734 -34.952 1.00 36.53 398 LYS A C 1
ATOM 3250 O O . LYS A 1 398 ? -16.505 10.979 -35.519 1.00 36.53 398 LYS A O 1
ATOM 3255 N N . LYS A 1 399 ? -16.894 12.845 -34.327 1.00 42.16 399 LYS A N 1
ATOM 3256 C CA . LYS A 1 399 ? -15.495 13.293 -34.197 1.00 42.16 399 LYS A CA 1
ATOM 3257 C C . LYS A 1 399 ? -15.106 13.678 -32.763 1.00 42.16 399 LYS A C 1
ATOM 3259 O O . LYS A 1 399 ? -14.115 14.380 -32.592 1.00 42.16 399 LYS A O 1
ATOM 3264 N N . LEU A 1 400 ? -15.855 13.235 -31.748 1.00 38.31 400 LEU A N 1
ATOM 3265 C CA . LEU A 1 400 ? -15.392 13.330 -30.362 1.00 38.31 400 LEU A CA 1
ATOM 3266 C C . LEU A 1 400 ? -14.333 12.256 -30.106 1.00 38.31 400 LEU A C 1
ATOM 3268 O O . LEU A 1 400 ? -14.586 11.067 -30.297 1.00 38.31 400 LEU A O 1
ATOM 3272 N N . GLN A 1 401 ? -13.151 12.672 -29.662 1.00 44.56 401 GLN A N 1
ATOM 3273 C CA . GLN A 1 401 ? -12.113 11.773 -29.177 1.00 44.56 401 GLN A CA 1
ATOM 3274 C C . GLN A 1 401 ? -11.760 12.197 -27.750 1.00 44.56 401 GLN A C 1
ATOM 3276 O O . GLN A 1 401 ? -11.379 13.345 -27.530 1.00 44.56 401 GLN A O 1
ATOM 3281 N N . LEU A 1 402 ? -11.946 11.282 -26.792 1.00 38.00 402 LEU A N 1
ATOM 3282 C CA . LEU A 1 402 ? -11.571 11.483 -25.392 1.00 38.00 402 LEU A CA 1
ATOM 3283 C C . LEU A 1 402 ? -10.048 11.624 -25.303 1.00 38.00 402 LEU A C 1
ATOM 3285 O O . LEU A 1 402 ? -9.321 10.684 -25.634 1.00 38.00 402 LEU A O 1
ATOM 3289 N N . LEU A 1 403 ? -9.570 12.763 -24.814 1.00 38.66 403 LEU A N 1
ATOM 3290 C CA . LEU A 1 403 ? -8.208 12.891 -24.308 1.00 38.66 403 LEU A CA 1
ATOM 3291 C C . LEU A 1 403 ? -8.256 12.740 -22.788 1.00 38.66 403 LEU A C 1
ATOM 3293 O O . LEU A 1 403 ? -8.553 13.684 -22.056 1.00 38.66 403 LEU A O 1
ATOM 3297 N N . THR A 1 404 ? -7.985 11.527 -22.308 1.00 36.41 404 THR A N 1
ATOM 3298 C CA . THR A 1 404 ? -7.696 11.286 -20.894 1.00 36.41 404 THR A CA 1
ATOM 3299 C C . THR A 1 404 ? -6.313 11.851 -20.604 1.00 36.41 404 THR A C 1
ATOM 3301 O O . THR A 1 404 ? -5.291 11.292 -20.999 1.00 36.41 404 THR A O 1
ATOM 3304 N N . THR A 1 405 ? -6.268 13.006 -19.959 1.00 40.88 405 THR A N 1
ATOM 3305 C CA . THR A 1 405 ? -5.035 13.538 -19.384 1.00 40.88 405 THR A CA 1
ATOM 3306 C C . THR A 1 405 ? -4.665 12.745 -18.131 1.00 40.88 405 THR A C 1
ATOM 3308 O O . THR A 1 405 ? -5.537 12.207 -17.453 1.00 40.88 405 THR A O 1
ATOM 3311 N N . GLN A 1 406 ? -3.355 12.605 -17.904 1.00 43.28 406 GLN A N 1
ATOM 3312 C CA . GLN A 1 406 ? -2.733 11.634 -16.997 1.00 43.28 406 GLN A CA 1
ATOM 3313 C C . GLN A 1 406 ? -3.415 11.581 -15.621 1.00 43.28 406 GLN A C 1
ATOM 3315 O O . GLN A 1 406 ? -3.486 12.587 -14.917 1.00 43.28 406 GLN A O 1
ATOM 3320 N N . LEU A 1 407 ? -3.906 10.394 -15.247 1.00 43.47 407 LEU A N 1
ATOM 3321 C CA . LEU A 1 407 ? -4.286 10.105 -13.868 1.00 43.47 407 LEU A CA 1
ATOM 3322 C C . LEU A 1 407 ? -3.038 10.149 -12.971 1.00 43.47 407 LEU A C 1
ATOM 3324 O O . LEU A 1 407 ? -1.942 9.848 -13.455 1.00 43.47 407 LEU A O 1
ATOM 3328 N N . PRO A 1 408 ? -3.191 10.457 -11.668 1.00 41.06 408 PRO A N 1
ATOM 3329 C CA . PRO A 1 408 ? -2.110 10.332 -10.694 1.00 41.06 408 PRO A CA 1
ATOM 3330 C C . PRO A 1 408 ? -1.410 8.974 -10.832 1.00 41.06 408 PRO A C 1
ATOM 3332 O O . PRO A 1 408 ? -2.084 7.953 -10.995 1.00 41.06 408 PRO A O 1
ATOM 3335 N N . GLU A 1 409 ? -0.075 8.948 -10.770 1.00 39.22 409 GLU A N 1
ATOM 3336 C CA . GLU A 1 409 ? 0.737 7.743 -11.024 1.00 39.22 409 GLU A CA 1
ATOM 3337 C C . GLU A 1 409 ? 0.283 6.529 -10.184 1.00 39.22 409 GLU A C 1
ATOM 3339 O O . GLU A 1 409 ? 0.327 5.399 -10.668 1.00 39.22 409 GLU A O 1
ATOM 3344 N N . GLU A 1 410 ? -0.271 6.758 -8.989 1.00 40.88 410 GLU A N 1
ATOM 3345 C CA . GLU A 1 410 ? -0.814 5.730 -8.085 1.00 40.88 410 GLU A CA 1
ATOM 3346 C C . GLU A 1 410 ? -2.157 5.119 -8.556 1.00 40.88 410 GLU A C 1
ATOM 3348 O O . GLU A 1 410 ? -2.412 3.936 -8.334 1.00 40.88 410 GLU A O 1
ATOM 3353 N N . LEU A 1 411 ? -2.990 5.865 -9.295 1.00 39.16 411 LEU A N 1
ATOM 3354 C CA . LEU A 1 411 ? -4.270 5.389 -9.856 1.00 39.16 411 LEU A CA 1
ATOM 3355 C C . LEU A 1 411 ? -4.121 4.734 -11.237 1.00 39.16 411 LEU A C 1
ATOM 3357 O O . LEU A 1 411 ? -4.966 3.928 -11.632 1.00 39.16 411 LEU A O 1
ATOM 3361 N N . SER A 1 412 ? -3.026 5.008 -11.950 1.00 31.91 412 SER A N 1
ATOM 3362 C CA . SER A 1 412 ? -2.701 4.345 -13.223 1.00 31.91 412 SER A CA 1
ATOM 3363 C C . SER A 1 412 ? -2.522 2.821 -13.080 1.00 31.91 412 SER A C 1
ATOM 3365 O O . SER A 1 412 ? -2.715 2.063 -14.035 1.00 31.91 412 SER A O 1
ATOM 3367 N N . ALA A 1 413 ? -2.235 2.355 -11.858 1.00 36.50 413 ALA A N 1
ATOM 3368 C CA . ALA A 1 413 ? -2.193 0.941 -11.500 1.00 36.50 413 ALA A CA 1
ATOM 3369 C C . ALA A 1 413 ? -3.593 0.295 -11.421 1.00 36.50 413 ALA A C 1
ATOM 3371 O O . ALA A 1 413 ? -3.721 -0.912 -11.631 1.00 36.50 413 ALA A O 1
ATOM 3372 N N . VAL A 1 414 ? -4.643 1.086 -11.163 1.00 38.75 414 VAL A N 1
ATOM 3373 C CA . VAL A 1 414 ? -6.035 0.620 -11.025 1.00 38.75 414 VAL A CA 1
ATOM 3374 C C . VAL A 1 414 ? -6.746 0.555 -12.384 1.00 38.75 414 VAL A C 1
ATOM 3376 O O . VAL A 1 414 ? -7.578 -0.323 -12.601 1.00 38.75 414 VAL A O 1
ATOM 3379 N N . GLU A 1 415 ? -6.378 1.409 -13.345 1.00 28.75 415 GLU A N 1
ATOM 3380 C CA . GLU A 1 415 ? -6.996 1.440 -14.683 1.00 28.75 415 GLU A CA 1
ATOM 3381 C C . GLU A 1 415 ? -6.588 0.286 -15.615 1.00 28.75 415 GLU A C 1
ATOM 3383 O O . GLU A 1 415 ? -7.223 0.064 -16.650 1.00 28.75 415 GLU A O 1
ATOM 3388 N N . GLN A 1 416 ? -5.603 -0.540 -15.257 1.00 32.50 416 GLN A N 1
ATOM 3389 C CA . GLN A 1 416 ? -5.292 -1.742 -16.036 1.00 32.50 416 GLN A CA 1
ATOM 3390 C C . GLN A 1 416 ? -6.216 -2.916 -15.690 1.00 32.50 416 GLN A C 1
ATOM 3392 O O . GLN A 1 416 ? -5.766 -3.949 -15.192 1.00 32.50 416 GLN A O 1
ATOM 3397 N N . LYS A 1 417 ? -7.508 -2.755 -16.012 1.00 31.98 417 LYS A N 1
ATOM 3398 C CA . LYS A 1 417 ? -8.414 -3.758 -16.614 1.00 31.98 417 LYS A CA 1
ATOM 3399 C C . LYS A 1 417 ? -9.870 -3.295 -16.473 1.00 31.98 417 LYS A C 1
ATOM 3401 O O . LYS A 1 417 ? -10.601 -3.778 -15.609 1.00 31.98 417 LYS A O 1
ATOM 3406 N N . SER A 1 418 ? -10.350 -2.494 -17.423 1.00 30.02 418 SER A N 1
ATOM 3407 C CA . SER A 1 418 ? -11.739 -2.660 -17.856 1.00 30.02 418 SER A CA 1
ATOM 3408 C C . SER A 1 418 ? -11.850 -4.058 -18.482 1.00 30.02 418 SER A C 1
ATOM 3410 O O . SER A 1 418 ? -11.457 -4.325 -19.619 1.00 30.02 418 SER A O 1
ATOM 3412 N N . ILE A 1 419 ? -12.281 -5.023 -17.668 1.00 35.69 419 ILE A N 1
ATOM 3413 C CA . ILE A 1 419 ? -12.627 -6.364 -18.132 1.00 35.69 419 ILE A CA 1
ATOM 3414 C C . ILE A 1 419 ? -13.857 -6.168 -19.017 1.00 35.69 419 ILE A C 1
ATOM 3416 O O . ILE A 1 419 ? -14.945 -5.918 -18.496 1.00 35.69 419 ILE A O 1
ATOM 3420 N N . LYS A 1 420 ? -13.688 -6.273 -20.346 1.00 35.84 420 LYS A N 1
ATOM 3421 C CA . LYS A 1 420 ? -14.796 -6.611 -21.254 1.00 35.84 420 LYS A CA 1
ATOM 3422 C C . LYS A 1 420 ? -15.635 -7.679 -20.554 1.00 35.84 420 LYS A C 1
ATOM 3424 O O . LYS A 1 420 ? -15.045 -8.608 -20.008 1.00 35.84 420 LYS A O 1
ATOM 3429 N N . ASN A 1 421 ? -16.961 -7.553 -20.532 1.00 46.47 421 ASN A N 1
ATOM 3430 C CA . ASN A 1 421 ? -17.827 -8.635 -20.057 1.00 46.47 421 ASN A CA 1
ATOM 3431 C C . ASN A 1 421 ? -17.667 -9.831 -21.015 1.00 46.47 421 ASN A C 1
ATOM 3433 O O . ASN A 1 421 ? -18.438 -9.985 -21.951 1.00 46.47 421 ASN A O 1
ATOM 3437 N N . GLU A 1 422 ? -16.593 -10.596 -20.821 1.00 60.28 422 GLU A N 1
ATOM 3438 C CA . GLU A 1 422 ? -16.274 -11.844 -21.504 1.00 60.28 422 GLU A CA 1
ATOM 3439 C C . GLU A 1 422 ? -17.312 -12.870 -21.039 1.00 60.28 422 GLU A C 1
ATOM 3441 O O . GLU A 1 422 ? -17.503 -13.075 -19.834 1.00 60.28 422 GLU A O 1
ATOM 3446 N N . GLU A 1 423 ? -18.024 -13.476 -21.985 1.00 78.06 423 GLU A N 1
ATOM 3447 C CA . GLU A 1 423 ? -19.020 -14.497 -21.672 1.00 78.06 423 GLU A CA 1
ATOM 3448 C C . GLU A 1 423 ? -18.324 -15.779 -21.183 1.00 78.06 423 GLU A C 1
ATOM 3450 O O . GLU A 1 423 ? -17.189 -16.081 -21.564 1.00 78.06 423 GLU A O 1
ATOM 3455 N N . LEU A 1 424 ? -18.996 -16.569 -20.337 1.00 82.62 424 LEU A N 1
ATOM 3456 C CA . LEU A 1 424 ? -18.424 -17.798 -19.769 1.00 82.62 424 LEU A CA 1
ATOM 3457 C C . LEU A 1 424 ? -17.824 -18.755 -20.828 1.00 82.62 424 LEU A C 1
ATOM 3459 O O . LEU A 1 424 ? -16.716 -19.246 -20.598 1.00 82.62 424 LEU A O 1
ATOM 3463 N N . PRO A 1 425 ? -18.453 -18.983 -22.003 1.00 84.06 425 PRO A N 1
ATOM 3464 C CA . PRO A 1 425 ? -17.856 -19.807 -23.054 1.00 84.06 425 PRO A CA 1
ATOM 3465 C C . PRO A 1 425 ? -16.521 -19.260 -23.581 1.00 84.06 425 PRO A C 1
ATOM 3467 O O . PRO A 1 425 ? -15.604 -20.037 -23.840 1.00 84.06 425 PRO A O 1
ATOM 3470 N N . GLU A 1 426 ? -16.375 -17.937 -23.697 1.00 86.88 426 GLU A N 1
ATOM 3471 C CA . GLU A 1 426 ? -15.123 -17.304 -24.133 1.00 86.88 426 GLU A CA 1
ATOM 3472 C C . GLU A 1 426 ? -14.021 -17.469 -23.084 1.00 86.88 426 GLU A C 1
ATOM 3474 O O . GLU A 1 426 ? -12.868 -17.729 -23.421 1.00 86.88 426 GLU A O 1
ATOM 3479 N N . LEU A 1 427 ? -14.368 -17.370 -21.798 1.00 87.31 427 LEU A N 1
ATOM 3480 C CA . LEU A 1 427 ? -13.428 -17.582 -20.695 1.00 87.31 427 LEU A CA 1
ATOM 3481 C C . LEU A 1 427 ? -12.932 -19.030 -20.627 1.00 87.31 427 LEU A C 1
ATOM 3483 O O . LEU A 1 427 ? -11.744 -19.260 -20.390 1.00 87.31 427 LEU A O 1
ATOM 3487 N N . LEU A 1 428 ? -13.817 -19.999 -20.868 1.00 85.56 428 LEU A N 1
ATOM 3488 C CA . LEU A 1 428 ? -13.448 -21.412 -20.955 1.00 85.56 428 LEU A CA 1
ATOM 3489 C C . LEU A 1 428 ? -12.616 -21.707 -22.213 1.00 85.56 428 LEU A C 1
ATOM 3491 O O . LEU A 1 428 ? -11.659 -22.473 -22.139 1.00 85.56 428 LEU A O 1
ATOM 3495 N N . ALA A 1 429 ? -12.888 -21.044 -23.338 1.00 87.19 429 ALA A N 1
ATOM 3496 C CA . ALA A 1 429 ? -12.020 -21.120 -24.516 1.00 87.19 429 ALA A CA 1
ATOM 3497 C C . ALA A 1 429 ? -10.640 -20.480 -24.256 1.00 87.19 429 ALA A C 1
ATOM 3499 O O . ALA A 1 429 ? -9.608 -21.004 -24.675 1.00 87.19 429 ALA A O 1
ATOM 3500 N N . ASN A 1 430 ? -10.592 -19.378 -23.502 1.00 84.44 430 ASN A N 1
ATOM 3501 C CA . ASN A 1 430 ? -9.342 -18.753 -23.072 1.00 84.44 430 ASN A CA 1
ATOM 3502 C C . ASN A 1 430 ? -8.529 -19.666 -22.149 1.00 84.44 430 ASN A C 1
ATOM 3504 O O . ASN A 1 430 ? -7.301 -19.657 -22.230 1.00 84.44 430 ASN A O 1
ATOM 3508 N N . LEU A 1 431 ? -9.189 -20.462 -21.299 1.00 85.81 431 LEU A N 1
ATOM 3509 C CA . LEU A 1 431 ? -8.532 -21.495 -20.498 1.00 85.81 431 LEU A CA 1
ATOM 3510 C C . LEU A 1 431 ? -7.813 -22.508 -21.401 1.00 85.81 431 LEU A C 1
ATOM 3512 O O . LEU A 1 431 ? -6.661 -22.847 -21.136 1.00 85.81 431 LEU A O 1
ATOM 3516 N N . ASP A 1 432 ? -8.445 -22.931 -22.497 1.00 84.38 432 ASP A N 1
ATOM 3517 C CA . ASP A 1 432 ? -7.870 -23.903 -23.433 1.00 84.38 432 ASP A CA 1
ATOM 3518 C C . ASP A 1 432 ? -6.632 -23.375 -24.172 1.00 84.38 432 ASP A C 1
ATOM 3520 O O . ASP A 1 432 ? -5.723 -24.154 -24.465 1.00 84.38 432 ASP A O 1
ATOM 3524 N N . ASN A 1 433 ? -6.536 -22.055 -24.368 1.00 85.75 433 ASN A N 1
ATOM 3525 C CA . ASN A 1 433 ? -5.390 -21.397 -25.006 1.00 85.75 433 ASN A CA 1
ATOM 3526 C C . ASN A 1 433 ? -4.106 -21.394 -24.156 1.00 85.75 433 ASN A C 1
ATOM 3528 O O . ASN A 1 433 ? -3.022 -21.149 -24.694 1.00 85.75 433 ASN A O 1
ATOM 3532 N N . TYR A 1 434 ? -4.186 -21.644 -22.845 1.00 86.69 434 TYR A N 1
ATOM 3533 C CA . TYR A 1 434 ? -2.981 -21.770 -22.024 1.00 86.69 434 TYR A CA 1
ATOM 3534 C C . TYR A 1 434 ? -2.190 -23.014 -22.432 1.00 86.69 434 TYR A C 1
ATOM 3536 O O . TYR A 1 434 ? -2.750 -24.091 -22.606 1.00 86.69 434 TYR A O 1
ATOM 3544 N N . VAL A 1 435 ? -0.875 -22.884 -22.587 1.00 87.44 435 VAL A N 1
ATOM 3545 C CA . VAL A 1 435 ? -0.014 -24.029 -22.916 1.00 87.44 435 VAL A CA 1
ATOM 3546 C C . VAL A 1 435 ? -0.009 -25.006 -21.739 1.00 87.44 435 VAL A C 1
ATOM 3548 O O . VAL A 1 435 ? 0.208 -24.578 -20.611 1.00 87.44 435 VAL A O 1
ATOM 3551 N N . GLY A 1 436 ? -0.219 -26.297 -22.004 1.00 87.19 436 GLY A N 1
ATOM 3552 C CA . GLY A 1 436 ? -0.207 -27.361 -20.994 1.00 87.19 436 GLY A CA 1
ATOM 3553 C C . GLY A 1 436 ? -1.357 -27.289 -19.990 1.00 87.19 436 GLY A C 1
ATOM 3554 O O . GLY A 1 436 ? -2.468 -26.910 -20.354 1.00 87.19 436 GLY A O 1
ATOM 3555 N N . LEU A 1 437 ? -1.089 -27.652 -18.728 1.00 87.31 437 LEU A N 1
ATOM 3556 C CA . LEU A 1 437 ? -2.045 -27.623 -17.604 1.00 87.31 437 LEU A CA 1
ATOM 3557 C C . LEU A 1 437 ? -3.288 -28.513 -17.765 1.00 87.31 437 LEU A C 1
ATOM 3559 O O . LEU A 1 437 ? -4.323 -28.217 -17.174 1.00 87.31 437 LEU A O 1
ATOM 3563 N N . GLU A 1 438 ? -3.210 -29.607 -18.520 1.00 86.69 438 GLU A N 1
ATOM 3564 C CA . GLU A 1 438 ? -4.394 -30.407 -18.870 1.00 86.69 438 GLU A CA 1
ATOM 3565 C C . GLU A 1 438 ? -5.186 -30.897 -17.643 1.00 86.69 438 GLU A C 1
ATOM 3567 O O . GLU A 1 438 ? -6.410 -30.782 -17.598 1.00 86.69 438 GLU A O 1
ATOM 3572 N N . SER A 1 439 ? -4.491 -31.344 -16.592 1.00 85.75 439 SER A N 1
ATOM 3573 C CA . SER A 1 439 ? -5.112 -31.781 -15.334 1.00 85.75 439 SER A CA 1
ATOM 3574 C C . SER A 1 439 ? -5.840 -30.652 -14.591 1.00 85.75 439 SER A C 1
ATOM 3576 O O . SER A 1 439 ? -6.927 -30.866 -14.045 1.00 85.75 439 SER A O 1
ATOM 3578 N N . VAL A 1 440 ? -5.280 -29.438 -14.598 1.00 89.50 440 VAL A N 1
ATOM 3579 C CA . VAL A 1 440 ? -5.899 -28.244 -14.000 1.00 89.50 440 VAL A CA 1
ATOM 3580 C C . VAL A 1 440 ? -7.082 -27.783 -14.842 1.00 89.50 440 VAL A C 1
ATOM 3582 O O . VAL A 1 440 ? -8.135 -27.482 -14.286 1.00 89.50 440 VAL A O 1
ATOM 3585 N N . LYS A 1 441 ? -6.936 -27.760 -16.172 1.00 89.44 441 LYS A N 1
ATOM 3586 C CA . LYS A 1 441 ? -8.007 -27.377 -17.098 1.00 89.44 441 LYS A CA 1
ATOM 3587 C C . LYS A 1 441 ? -9.217 -28.285 -16.939 1.00 89.44 441 LYS A C 1
ATOM 3589 O O . LYS A 1 441 ? -10.328 -27.781 -16.799 1.00 89.44 441 LYS A O 1
ATOM 3594 N N . GLN A 1 442 ? -9.000 -29.601 -16.907 1.00 88.44 442 GLN A N 1
ATOM 3595 C CA . GLN A 1 442 ? -10.079 -30.565 -16.729 1.00 88.44 442 GLN A CA 1
ATOM 3596 C C . GLN A 1 442 ? -10.739 -30.409 -15.356 1.00 88.44 442 GLN A C 1
ATOM 3598 O O . GLN A 1 442 ? -11.947 -30.208 -15.293 1.00 88.44 442 GLN A O 1
ATOM 3603 N N . SER A 1 443 ? -9.949 -30.373 -14.274 1.00 87.56 443 SER A N 1
ATOM 3604 C CA . SER A 1 443 ? -10.471 -30.142 -12.916 1.00 87.56 443 SER A CA 1
ATOM 3605 C C . SER A 1 443 ? -11.287 -28.847 -12.820 1.00 87.56 443 SER A C 1
ATOM 3607 O O . SER A 1 443 ? -12.299 -28.792 -12.128 1.00 87.56 443 SER A O 1
ATOM 3609 N N . MET A 1 444 ? -10.866 -27.787 -13.517 1.00 87.12 444 MET A N 1
ATOM 3610 C CA . MET A 1 444 ? -11.568 -26.505 -13.529 1.00 87.12 444 MET A CA 1
ATOM 3611 C C . MET A 1 444 ? -12.877 -26.577 -14.318 1.00 87.12 444 MET A C 1
ATOM 3613 O O . MET A 1 444 ? -13.883 -26.051 -13.852 1.00 87.12 444 MET A O 1
ATOM 3617 N N . LYS A 1 445 ? -12.892 -27.247 -15.477 1.00 88.38 445 LYS A N 1
ATOM 3618 C CA . LYS A 1 445 ? -14.116 -27.481 -16.262 1.00 88.38 445 LYS A CA 1
ATOM 3619 C C . LYS A 1 445 ? -15.128 -28.318 -15.485 1.00 88.38 445 LYS A C 1
ATOM 3621 O O . LYS A 1 445 ? -16.307 -27.964 -15.460 1.00 88.38 445 LYS A O 1
ATOM 3626 N N . ASP A 1 446 ? -14.672 -29.369 -14.810 1.00 87.75 446 ASP A N 1
ATOM 3627 C CA . ASP A 1 446 ? -15.517 -30.214 -13.964 1.00 87.75 446 ASP A CA 1
ATOM 3628 C C . ASP A 1 446 ? -16.101 -29.402 -12.800 1.00 87.75 446 ASP A C 1
ATOM 3630 O O . ASP A 1 446 ? -17.296 -29.478 -12.514 1.00 87.75 446 ASP A O 1
ATOM 3634 N N . PHE A 1 447 ? -15.277 -28.556 -12.175 1.00 85.00 447 PHE A N 1
ATOM 3635 C CA . PHE A 1 447 ? -15.710 -27.684 -11.089 1.00 85.00 447 PHE A CA 1
ATOM 3636 C C . PHE A 1 447 ? -16.732 -26.632 -11.544 1.00 85.00 447 PHE A C 1
ATOM 3638 O O . PHE A 1 447 ? -17.759 -26.454 -10.893 1.00 85.00 447 PHE A O 1
ATOM 3645 N N . VAL A 1 448 ? -16.504 -25.981 -12.688 1.00 86.50 448 VAL A N 1
ATOM 3646 C CA . VAL A 1 448 ? -17.463 -25.037 -13.287 1.00 86.50 448 VAL A CA 1
ATOM 3647 C C . VAL A 1 448 ? -18.777 -25.742 -13.626 1.00 86.50 448 VAL A C 1
ATOM 3649 O O . VAL A 1 448 ? -19.839 -25.244 -13.263 1.00 86.50 448 VAL A O 1
ATOM 3652 N N . SER A 1 449 ? -18.715 -26.930 -14.233 1.00 86.81 449 SER A N 1
ATOM 3653 C CA . SER A 1 449 ? -19.905 -27.721 -14.582 1.00 86.81 449 SER A CA 1
ATOM 3654 C C . SER A 1 449 ? -20.719 -28.103 -13.342 1.00 86.81 449 SER A C 1
ATOM 3656 O O . SER A 1 449 ? -21.949 -28.045 -13.353 1.00 86.81 449 SER A O 1
ATOM 3658 N N . TYR A 1 450 ? -20.043 -28.460 -12.245 1.00 86.12 450 TYR A N 1
ATOM 3659 C CA . TYR A 1 450 ? -20.693 -28.737 -10.966 1.00 86.12 450 TYR A CA 1
ATOM 3660 C C . TYR A 1 450 ? -21.416 -27.502 -10.409 1.00 86.12 450 TYR A C 1
ATOM 3662 O O . TYR A 1 450 ? -22.569 -27.596 -9.986 1.00 86.12 450 TYR A O 1
ATOM 3670 N N . LEU A 1 451 ? -20.776 -26.333 -10.456 1.00 83.25 451 LEU A N 1
ATOM 3671 C CA . LEU A 1 451 ? -21.371 -25.078 -9.997 1.00 83.25 451 LEU A CA 1
ATOM 3672 C C . LEU A 1 451 ? -22.575 -24.650 -10.858 1.00 83.25 451 LEU A C 1
ATOM 3674 O O . LEU A 1 451 ? -23.579 -24.189 -10.313 1.00 83.25 451 LEU A O 1
ATOM 3678 N N . GLU A 1 452 ? -22.523 -24.841 -12.180 1.00 84.06 452 GLU A N 1
ATOM 3679 C CA . GLU A 1 452 ? -23.674 -24.612 -13.068 1.00 84.06 452 GLU A CA 1
ATOM 3680 C C . GLU A 1 452 ? -24.843 -25.549 -12.743 1.00 84.06 452 GLU A C 1
ATOM 3682 O O . GLU A 1 452 ? -25.980 -25.093 -12.606 1.00 84.06 452 GLU A O 1
ATOM 3687 N N . PHE A 1 453 ? -24.562 -26.839 -12.529 1.00 86.00 453 PHE A N 1
ATOM 3688 C CA . PHE A 1 453 ? -25.572 -27.817 -12.127 1.00 86.00 453 PHE A CA 1
ATOM 3689 C C . PHE A 1 453 ? -26.282 -27.411 -10.830 1.00 86.00 453 PHE A C 1
ATOM 3691 O O . PHE A 1 453 ? -27.508 -27.498 -10.742 1.00 86.00 453 PHE A O 1
ATOM 3698 N N . ILE A 1 454 ? -25.537 -26.933 -9.831 1.00 82.81 454 ILE A N 1
ATOM 3699 C CA . ILE A 1 454 ? -26.118 -26.479 -8.562 1.00 82.81 454 ILE A CA 1
ATOM 3700 C C . ILE A 1 454 ? -27.001 -25.252 -8.775 1.00 82.81 454 ILE A C 1
ATOM 3702 O O . ILE A 1 454 ? -28.139 -25.226 -8.304 1.00 82.81 454 ILE A O 1
ATOM 3706 N N . ARG A 1 455 ? -26.531 -24.274 -9.552 1.00 79.12 455 ARG A N 1
ATOM 3707 C CA . ARG A 1 455 ? -27.315 -23.082 -9.882 1.00 79.12 455 ARG A CA 1
ATOM 3708 C C . ARG A 1 455 ? -28.633 -23.435 -10.577 1.00 79.12 455 ARG A C 1
ATOM 3710 O O . ARG A 1 455 ? -29.664 -22.816 -10.313 1.00 79.12 455 ARG A O 1
ATOM 3717 N N . ASP A 1 456 ? -28.628 -24.429 -11.457 1.00 84.06 456 ASP A N 1
ATOM 3718 C CA . ASP A 1 456 ? -29.839 -24.876 -12.144 1.00 84.06 456 ASP A CA 1
ATOM 3719 C C . ASP A 1 456 ? -30.788 -25.660 -11.225 1.00 84.06 456 ASP A C 1
ATOM 3721 O O . ASP A 1 456 ? -32.013 -25.535 -11.355 1.00 84.06 456 ASP A O 1
ATOM 3725 N N . ARG A 1 457 ? -30.262 -26.394 -10.233 1.00 86.44 457 ARG A N 1
ATOM 3726 C CA . ARG A 1 457 ? -31.078 -26.987 -9.158 1.00 86.44 457 ARG A CA 1
ATOM 3727 C C . ARG A 1 457 ? -31.783 -25.920 -8.325 1.00 86.44 457 ARG A C 1
ATOM 3729 O O . ARG A 1 457 ? -32.987 -26.048 -8.099 1.00 86.44 457 ARG A O 1
ATOM 3736 N N . GLU A 1 458 ? -31.064 -24.871 -7.926 1.00 81.25 458 GLU A N 1
ATOM 3737 C CA . GLU A 1 458 ? -31.612 -23.746 -7.157 1.00 81.25 458 GLU A CA 1
ATOM 3738 C C . GLU A 1 458 ? -32.710 -23.013 -7.934 1.00 81.25 458 GLU A C 1
ATOM 3740 O O . GLU A 1 458 ? -33.807 -22.806 -7.414 1.00 81.25 458 GLU A O 1
ATOM 3745 N N . LYS A 1 459 ? -32.471 -22.702 -9.217 1.00 83.31 459 LYS A N 1
ATOM 3746 C CA . LYS A 1 459 ? -33.492 -22.117 -10.109 1.00 83.31 459 LYS A CA 1
ATOM 3747 C C . LYS A 1 459 ? -34.729 -23.002 -10.253 1.00 83.31 459 LYS A C 1
ATOM 3749 O O . LYS A 1 459 ? -35.833 -22.492 -10.420 1.00 83.31 459 LYS A O 1
ATOM 3754 N N . SER A 1 460 ? -34.548 -24.319 -10.193 1.00 85.88 460 SER A N 1
ATOM 3755 C CA . SER A 1 460 ? -35.635 -25.301 -10.262 1.00 85.88 460 SER A CA 1
ATOM 3756 C C . SER A 1 460 ? -36.351 -25.505 -8.919 1.00 85.88 460 SER A C 1
ATOM 3758 O O . SER A 1 460 ? -37.242 -26.349 -8.825 1.00 85.88 460 SER A O 1
ATOM 3760 N N . GLY A 1 461 ? -35.974 -24.762 -7.870 1.00 83.31 461 GLY A N 1
ATOM 3761 C CA . GLY A 1 461 ? -36.571 -24.846 -6.536 1.00 83.31 461 GLY A CA 1
ATOM 3762 C C . GLY A 1 461 ? -36.236 -26.136 -5.779 1.00 83.31 461 GLY A C 1
ATOM 3763 O O . GLY A 1 461 ? -36.901 -26.457 -4.791 1.00 83.31 461 GLY A O 1
ATOM 3764 N N . LEU A 1 462 ? -35.236 -26.899 -6.235 1.00 83.00 462 LEU A N 1
ATOM 3765 C CA . LEU A 1 462 ? -34.768 -28.093 -5.539 1.00 83.00 462 LEU A CA 1
ATOM 3766 C C . LEU A 1 462 ? -33.888 -27.673 -4.365 1.00 83.00 462 LEU A C 1
ATOM 3768 O O . LEU A 1 462 ? -32.977 -26.868 -4.527 1.00 83.00 462 LEU A O 1
ATOM 3772 N N . ARG A 1 463 ? -34.129 -28.261 -3.190 1.00 69.19 463 ARG A N 1
ATOM 3773 C CA . ARG A 1 463 ? -33.277 -28.026 -2.022 1.00 69.19 463 ARG A CA 1
ATOM 3774 C C . ARG A 1 463 ? -31.854 -28.515 -2.305 1.00 69.19 463 ARG A C 1
ATOM 3776 O O . ARG A 1 463 ? -31.647 -29.655 -2.740 1.00 69.19 463 ARG A O 1
ATOM 3783 N N . THR A 1 464 ? -30.902 -27.634 -2.053 1.00 64.56 464 THR A N 1
ATOM 3784 C CA . THR A 1 464 ? -29.466 -27.882 -2.005 1.00 64.56 464 THR A CA 1
ATOM 3785 C C . THR A 1 464 ? -29.043 -27.603 -0.566 1.00 64.56 464 THR A C 1
ATOM 3787 O O . THR A 1 464 ? -28.953 -26.457 -0.152 1.00 64.56 464 THR A O 1
ATOM 3790 N N . ASP A 1 465 ? -28.870 -28.662 0.230 1.00 52.31 465 ASP A N 1
ATOM 3791 C CA . ASP A 1 465 ? -28.489 -28.556 1.652 1.00 52.31 465 ASP A CA 1
ATOM 3792 C C . ASP A 1 465 ? -26.975 -28.308 1.839 1.00 52.31 465 ASP A C 1
ATOM 3794 O O . ASP A 1 465 ? -26.480 -28.256 2.964 1.00 52.31 465 ASP A O 1
ATOM 3798 N N . GLU A 1 466 ? -26.225 -28.162 0.742 1.00 54.69 466 GLU A N 1
ATOM 3799 C CA . GLU A 1 466 ? -24.780 -27.967 0.760 1.00 54.69 466 GLU A CA 1
ATOM 3800 C C . GLU A 1 466 ? -24.412 -26.530 0.423 1.00 54.69 466 GLU A C 1
ATOM 3802 O O . GLU A 1 466 ? -24.623 -26.015 -0.672 1.00 54.69 466 GLU A O 1
ATOM 3807 N N . ASP A 1 467 ? -23.818 -25.904 1.419 1.00 59.66 467 ASP A N 1
ATOM 3808 C CA . ASP A 1 467 ? -23.395 -24.526 1.436 1.00 59.66 467 ASP A CA 1
ATOM 3809 C C . ASP A 1 467 ? -22.019 -24.444 0.739 1.00 59.66 467 ASP A C 1
ATOM 3811 O O . ASP A 1 467 ? -20.977 -24.467 1.403 1.00 59.66 467 ASP A O 1
ATOM 3815 N N . ILE A 1 468 ? -22.006 -24.467 -0.603 1.00 65.94 468 ILE A N 1
ATOM 3816 C CA . ILE A 1 468 ? -20.807 -24.740 -1.421 1.00 65.94 468 ILE A CA 1
ATOM 3817 C C . ILE A 1 468 ? -19.682 -23.749 -1.123 1.00 65.94 468 ILE A C 1
ATOM 3819 O O . ILE A 1 468 ? -19.746 -22.566 -1.460 1.00 65.94 468 ILE A O 1
ATOM 3823 N N . SER A 1 469 ? -18.602 -24.257 -0.530 1.00 73.62 469 SER A N 1
ATOM 3824 C CA . SER A 1 469 ? -17.352 -23.513 -0.435 1.00 73.62 469 SER A CA 1
ATOM 3825 C C . SER A 1 469 ? -16.618 -23.586 -1.768 1.00 73.62 469 SER A C 1
ATOM 3827 O O . SER A 1 469 ? -16.297 -24.667 -2.255 1.00 73.62 469 SER A O 1
ATOM 3829 N N . VAL A 1 470 ? -16.324 -22.423 -2.340 1.00 85.75 470 VAL A N 1
ATOM 3830 C CA . VAL A 1 470 ? -15.521 -22.283 -3.565 1.00 85.75 470 VAL A CA 1
ATOM 3831 C C . VAL A 1 470 ? -14.046 -21.969 -3.269 1.00 85.75 470 VAL A C 1
ATOM 3833 O O . VAL A 1 470 ? -13.242 -21.782 -4.184 1.00 85.75 470 VAL A O 1
ATOM 3836 N N . ASN A 1 471 ? -13.667 -21.927 -1.987 1.00 91.69 471 ASN A N 1
ATOM 3837 C CA . ASN A 1 471 ? -12.286 -21.683 -1.578 1.00 91.69 471 ASN A CA 1
ATOM 3838 C C . ASN A 1 471 ? -11.396 -22.868 -1.965 1.00 91.69 471 ASN A C 1
ATOM 3840 O O . ASN A 1 471 ? -11.747 -24.032 -1.749 1.00 91.69 471 ASN A O 1
ATOM 3844 N N . SER A 1 472 ? -10.232 -22.562 -2.531 1.00 93.25 472 SER A N 1
ATOM 3845 C CA . SER A 1 472 ? -9.412 -23.548 -3.240 1.00 93.25 472 SER A CA 1
ATOM 3846 C C . SER A 1 472 ? -7.935 -23.483 -2.854 1.00 93.25 472 SER A C 1
ATOM 3848 O O . SER A 1 472 ? -7.434 -22.454 -2.404 1.00 93.25 472 SER A O 1
ATOM 3850 N N . ILE A 1 473 ? -7.216 -24.584 -3.052 1.00 94.62 473 ILE A N 1
ATOM 3851 C CA . ILE A 1 473 ? -5.773 -24.688 -2.821 1.00 94.62 473 ILE A CA 1
ATOM 3852 C C . ILE A 1 473 ? -5.064 -24.964 -4.135 1.00 94.62 473 ILE A C 1
ATOM 3854 O O . ILE A 1 473 ? -5.419 -25.899 -4.848 1.00 94.62 473 ILE A O 1
ATOM 3858 N N . PHE A 1 474 ? -4.052 -24.162 -4.454 1.00 95.75 474 PHE A N 1
ATOM 3859 C CA . PHE A 1 474 ? -3.232 -24.321 -5.653 1.00 95.75 474 PHE A CA 1
ATOM 3860 C C . PHE A 1 474 ? -1.851 -24.859 -5.270 1.00 95.75 474 PHE A C 1
ATOM 3862 O O . PHE A 1 474 ? -1.035 -24.154 -4.673 1.00 95.75 474 PHE A O 1
ATOM 3869 N N . LEU A 1 475 ? -1.573 -26.106 -5.640 1.00 93.06 475 LEU A N 1
ATOM 3870 C CA . LEU A 1 475 ? -0.304 -26.778 -5.359 1.00 93.06 475 LEU A CA 1
ATOM 3871 C C . LEU A 1 475 ? 0.579 -26.783 -6.601 1.00 93.06 475 LEU A C 1
ATOM 3873 O O . LEU A 1 475 ? 0.088 -27.069 -7.684 1.00 93.06 475 LEU A O 1
ATOM 3877 N N . GLY A 1 476 ? 1.871 -26.493 -6.466 1.00 91.31 476 GLY A N 1
ATOM 3878 C CA . GLY A 1 476 ? 2.838 -26.728 -7.545 1.00 91.31 476 GLY A CA 1
ATOM 3879 C C . GLY A 1 476 ? 4.067 -25.830 -7.492 1.00 91.31 476 GLY A C 1
ATOM 3880 O O . GLY A 1 476 ? 4.113 -24.862 -6.728 1.00 91.31 476 GLY A O 1
ATOM 3881 N N . ASN A 1 477 ? 5.041 -26.110 -8.355 1.00 89.31 477 ASN A N 1
ATOM 3882 C CA . ASN A 1 477 ? 6.326 -25.404 -8.414 1.00 89.31 477 ASN A CA 1
ATOM 3883 C C . ASN A 1 477 ? 6.204 -23.952 -8.935 1.00 89.31 477 ASN A C 1
ATOM 3885 O O . ASN A 1 477 ? 5.155 -23.539 -9.452 1.00 89.31 477 ASN A O 1
ATOM 3889 N N . PRO A 1 478 ? 7.240 -23.106 -8.789 1.00 86.81 478 PRO A N 1
ATOM 3890 C CA . PRO A 1 478 ? 7.215 -21.729 -9.262 1.00 86.81 478 PRO A CA 1
ATOM 3891 C C . PRO A 1 478 ? 7.100 -21.674 -10.783 1.00 86.81 478 PRO A C 1
ATOM 3893 O O . PRO A 1 478 ? 7.710 -22.454 -11.504 1.00 86.81 478 PRO A O 1
ATOM 3896 N N . GLY A 1 479 ? 6.323 -20.717 -11.291 1.00 85.38 479 GLY A N 1
ATOM 3897 C CA . GLY A 1 479 ? 6.177 -20.533 -12.736 1.00 85.38 479 GLY A CA 1
ATOM 3898 C C . GLY A 1 479 ? 5.293 -21.568 -13.442 1.00 85.38 479 GLY A C 1
ATOM 3899 O O . GLY A 1 479 ? 5.279 -21.568 -14.668 1.00 85.38 479 GLY A O 1
ATOM 3900 N N . THR A 1 480 ? 4.531 -22.394 -12.714 1.00 89.88 480 THR A N 1
ATOM 3901 C CA . THR A 1 480 ? 3.528 -23.309 -13.296 1.00 89.88 480 THR A CA 1
ATOM 3902 C C . THR A 1 480 ? 2.219 -22.617 -13.698 1.00 89.88 480 THR A C 1
ATOM 3904 O O . THR A 1 480 ? 1.370 -23.221 -14.334 1.00 89.88 480 THR A O 1
ATOM 3907 N N . GLY A 1 481 ? 2.036 -21.327 -13.392 1.00 89.69 481 GLY A N 1
ATOM 3908 C CA . GLY A 1 481 ? 0.869 -20.549 -13.845 1.00 89.69 481 GLY A CA 1
ATOM 3909 C C . GLY A 1 481 ? -0.245 -20.347 -12.811 1.00 89.69 481 GLY A C 1
ATOM 3910 O O . GLY A 1 481 ? -1.263 -19.755 -13.157 1.00 89.69 481 GLY A O 1
ATOM 3911 N N . LYS A 1 482 ? -0.039 -20.740 -11.545 1.00 93.25 482 LYS A N 1
ATOM 3912 C CA . LYS A 1 482 ? -0.988 -20.568 -10.420 1.00 93.25 482 LYS A CA 1
ATOM 3913 C C . LYS A 1 482 ? -1.684 -19.201 -10.394 1.00 93.25 482 LYS A C 1
ATOM 3915 O O . LYS A 1 482 ? -2.900 -19.120 -10.522 1.00 93.25 482 LYS A O 1
ATOM 3920 N N . THR A 1 483 ? -0.908 -18.121 -10.327 1.00 89.94 483 THR A N 1
ATOM 3921 C CA . THR A 1 483 ? -1.412 -16.738 -10.303 1.00 89.94 483 THR A CA 1
ATOM 3922 C C . THR A 1 483 ? -2.205 -16.377 -11.562 1.00 89.94 483 THR A C 1
ATOM 3924 O O . THR A 1 483 ? -3.188 -15.644 -11.521 1.00 89.94 483 THR A O 1
ATOM 3927 N N . THR A 1 484 ? -1.793 -16.910 -12.714 1.00 89.69 484 THR A N 1
ATOM 3928 C CA . THR A 1 484 ? -2.457 -16.625 -13.991 1.00 89.69 484 THR A CA 1
ATOM 3929 C C . THR A 1 484 ? -3.820 -17.313 -14.067 1.00 89.69 484 THR A C 1
ATOM 3931 O O . THR A 1 484 ? -4.798 -16.678 -14.457 1.00 89.69 484 THR A O 1
ATOM 3934 N N . ILE A 1 485 ? -3.908 -18.564 -13.609 1.00 92.31 485 ILE A N 1
ATOM 3935 C CA . ILE A 1 485 ? -5.177 -19.290 -13.493 1.00 92.31 485 ILE A CA 1
ATOM 3936 C C . ILE A 1 485 ? -6.079 -18.681 -12.415 1.00 92.31 485 ILE A C 1
ATOM 3938 O O . ILE A 1 485 ? -7.278 -18.574 -12.645 1.00 92.31 485 ILE A O 1
ATOM 3942 N N . ALA A 1 486 ? -5.539 -18.190 -11.295 1.00 92.81 486 ALA A N 1
ATOM 3943 C CA . ALA A 1 486 ? -6.336 -17.506 -10.270 1.00 92.81 486 ALA A CA 1
ATOM 3944 C C . ALA A 1 486 ? -7.056 -16.265 -10.831 1.00 92.81 486 ALA A C 1
ATOM 3946 O O . ALA A 1 486 ? -8.249 -16.075 -10.600 1.00 92.81 486 ALA A O 1
ATOM 3947 N N . ARG A 1 487 ? -6.365 -15.466 -11.658 1.00 92.44 487 ARG A N 1
ATOM 3948 C CA . ARG A 1 487 ? -6.966 -14.326 -12.377 1.00 92.44 487 ARG A CA 1
ATOM 3949 C C . ARG A 1 487 ? -8.085 -14.745 -13.324 1.00 92.44 487 ARG A C 1
ATOM 3951 O O . ARG A 1 487 ? -9.096 -14.052 -13.412 1.00 92.44 487 ARG A O 1
ATOM 3958 N N . LEU A 1 488 ? -7.914 -15.857 -14.036 1.00 91.12 488 LEU A N 1
ATOM 3959 C CA . LEU A 1 488 ? -8.960 -16.391 -14.905 1.00 91.12 488 LEU A CA 1
ATOM 3960 C C . LEU A 1 488 ? -10.151 -16.921 -14.093 1.00 91.12 488 LEU A C 1
ATOM 3962 O O . LEU A 1 488 ? -11.296 -16.690 -14.467 1.00 91.12 488 LEU A O 1
ATOM 3966 N N . MET A 1 489 ? -9.888 -17.565 -12.957 1.00 90.44 489 MET A N 1
ATOM 3967 C CA . MET A 1 489 ? -10.913 -18.075 -12.052 1.00 90.44 489 MET A CA 1
ATOM 3968 C C . MET A 1 489 ? -11.769 -16.943 -11.464 1.00 90.44 489 MET A C 1
ATOM 3970 O O . MET A 1 489 ? -12.990 -17.060 -11.459 1.00 90.44 489 MET A O 1
ATOM 3974 N N . GLY A 1 490 ? -11.166 -15.807 -11.088 1.00 91.12 490 GLY A N 1
ATOM 3975 C CA . GLY A 1 490 ? -11.909 -14.609 -10.673 1.00 91.12 490 GLY A CA 1
ATOM 3976 C C . GLY A 1 490 ? -12.882 -14.105 -11.749 1.00 91.12 490 GLY A C 1
ATOM 3977 O O . GLY A 1 490 ? -14.051 -13.838 -11.458 1.00 91.12 490 GLY A O 1
ATOM 3978 N N . LYS A 1 491 ? -12.443 -14.068 -13.017 1.00 89.50 491 LYS A N 1
ATOM 3979 C CA . LYS A 1 491 ? -13.309 -13.727 -14.161 1.00 89.50 491 LYS A CA 1
ATOM 3980 C C . LYS A 1 491 ? -14.441 -14.738 -14.360 1.00 89.50 491 LYS A C 1
ATOM 3982 O O . LYS A 1 491 ? -15.580 -14.334 -14.573 1.00 89.50 491 LYS A O 1
ATOM 3987 N N . ILE A 1 492 ? -14.137 -16.034 -14.277 1.00 89.25 492 ILE A N 1
ATOM 3988 C CA . ILE A 1 492 ? -15.126 -17.110 -14.427 1.00 89.25 492 ILE A CA 1
ATOM 3989 C C . ILE A 1 492 ? -16.190 -17.009 -13.333 1.00 89.25 492 ILE A C 1
ATOM 3991 O O . ILE A 1 492 ? -17.377 -16.980 -13.642 1.00 89.25 492 ILE A O 1
ATOM 3995 N N . PHE A 1 493 ? -15.796 -16.842 -12.070 1.00 89.12 493 PHE A N 1
ATOM 3996 C CA . PHE A 1 493 ? -16.744 -16.671 -10.968 1.00 89.12 493 PHE A CA 1
ATOM 3997 C C . PHE A 1 493 ? -17.614 -15.421 -11.120 1.00 89.12 493 PHE A C 1
ATOM 3999 O O . PHE A 1 493 ? -18.800 -15.470 -10.795 1.00 89.12 493 PHE A O 1
ATOM 4006 N N . LYS A 1 494 ? -17.081 -14.328 -11.679 1.00 88.69 494 LYS A N 1
ATOM 4007 C CA . LYS A 1 494 ? -17.892 -13.159 -12.045 1.00 88.69 494 LYS A CA 1
ATOM 4008 C C . LYS A 1 494 ? -18.922 -13.491 -13.123 1.00 88.69 494 LYS A C 1
ATOM 4010 O O . LYS A 1 494 ? -20.098 -13.187 -12.949 1.00 88.69 494 LYS A O 1
ATOM 4015 N N . ALA A 1 495 ? -18.505 -14.138 -14.213 1.00 86.81 495 ALA A N 1
ATOM 4016 C CA . ALA A 1 495 ? -19.404 -14.526 -15.303 1.00 86.81 495 ALA A CA 1
ATOM 4017 C C . ALA A 1 495 ? -20.507 -15.492 -14.830 1.00 86.81 495 ALA A C 1
ATOM 4019 O O . ALA A 1 495 ? -21.649 -15.420 -15.282 1.00 86.81 495 ALA A O 1
ATOM 4020 N N . MET A 1 496 ? -20.193 -16.348 -13.856 1.00 82.94 496 MET A N 1
ATOM 4021 C CA . MET A 1 496 ? -21.151 -17.246 -13.208 1.00 82.94 496 MET A CA 1
ATOM 4022 C C . MET A 1 496 ? -22.055 -16.547 -12.182 1.00 82.94 496 MET A C 1
ATOM 4024 O O . MET A 1 496 ? -23.015 -17.156 -11.714 1.00 82.94 496 MET A O 1
ATOM 4028 N N . GLY A 1 497 ? -21.793 -15.283 -11.843 1.00 81.50 497 GLY A N 1
ATOM 4029 C CA . GLY A 1 497 ? -22.539 -14.529 -10.834 1.00 81.50 497 GLY A CA 1
ATOM 4030 C C . GLY A 1 497 ? -22.219 -14.916 -9.387 1.00 81.50 497 GLY A C 1
ATOM 4031 O O . GLY A 1 497 ? -22.975 -14.549 -8.495 1.00 81.50 497 GLY A O 1
ATOM 4032 N N . LEU A 1 498 ? -21.122 -15.644 -9.152 1.00 82.75 498 LEU A N 1
ATOM 4033 C CA . LEU A 1 498 ? -20.622 -15.987 -7.814 1.00 82.75 498 LEU A CA 1
ATOM 4034 C C . LEU A 1 498 ? -19.833 -14.836 -7.180 1.00 82.75 498 LEU A C 1
ATOM 4036 O O . LEU A 1 498 ? -19.748 -14.745 -5.963 1.00 82.75 498 LEU A O 1
ATOM 4040 N N . LEU A 1 499 ? -19.248 -13.961 -8.003 1.00 85.06 499 LEU A N 1
ATOM 4041 C CA . LEU A 1 499 ? -18.525 -12.767 -7.568 1.00 85.06 499 LEU A CA 1
ATOM 4042 C C . LEU A 1 499 ? -19.062 -11.522 -8.272 1.00 85.06 499 LEU A C 1
ATOM 4044 O O . LEU A 1 499 ? -19.409 -11.558 -9.451 1.00 85.06 499 LEU A O 1
ATOM 4048 N N . LYS A 1 500 ? -19.079 -10.389 -7.565 1.00 82.81 500 LYS A N 1
ATOM 4049 C CA . LYS A 1 500 ? -19.581 -9.114 -8.104 1.00 82.81 500 LYS A CA 1
ATOM 4050 C C . LYS A 1 500 ? -18.644 -8.511 -9.160 1.00 82.81 500 LYS A C 1
ATOM 4052 O O . LYS A 1 500 ? -19.095 -8.045 -10.204 1.00 82.81 500 LYS A O 1
ATOM 4057 N N . ASN A 1 501 ? -17.339 -8.532 -8.893 1.00 81.69 501 ASN A N 1
ATOM 4058 C CA . ASN A 1 501 ? -16.318 -7.819 -9.664 1.00 81.69 501 ASN A CA 1
ATOM 4059 C C . ASN A 1 501 ? -15.303 -8.767 -10.319 1.00 81.69 501 ASN A C 1
ATOM 4061 O O . ASN A 1 501 ? -14.832 -8.475 -11.419 1.00 81.69 501 ASN A O 1
ATOM 4065 N N . GLY A 1 502 ? -14.980 -9.896 -9.673 1.00 82.25 502 GLY A N 1
ATOM 4066 C CA . GLY A 1 502 ? -14.044 -10.904 -10.193 1.00 82.25 502 GLY A CA 1
ATOM 4067 C C . GLY A 1 502 ? -12.578 -10.467 -10.251 1.00 82.25 502 GLY A C 1
ATOM 4068 O O . GLY A 1 502 ? -11.772 -11.134 -10.904 1.00 82.25 502 GLY A O 1
ATOM 4069 N N . HIS A 1 503 ? -12.225 -9.343 -9.618 1.00 88.75 503 HIS A N 1
ATOM 4070 C CA . HIS A 1 503 ? -10.837 -8.904 -9.478 1.00 88.75 503 HIS A CA 1
ATOM 4071 C C . HIS A 1 503 ? -10.074 -9.833 -8.534 1.00 88.75 503 HIS A C 1
ATOM 4073 O O . HIS A 1 503 ? -10.678 -10.540 -7.730 1.00 88.75 5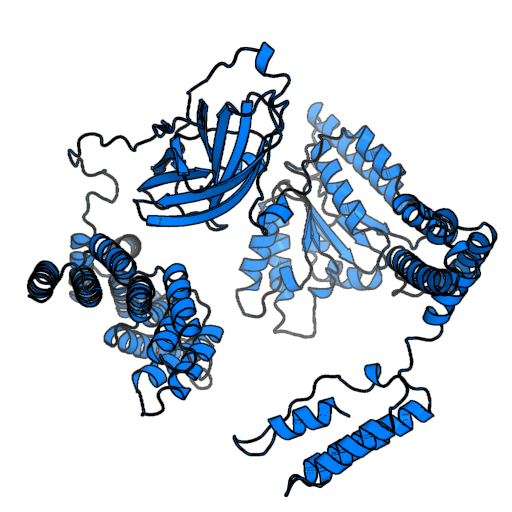03 HIS A O 1
ATOM 4079 N N . VAL A 1 504 ? -8.747 -9.839 -8.637 1.00 90.81 504 VAL A N 1
ATOM 4080 C CA . VAL A 1 504 ? -7.887 -10.670 -7.789 1.00 90.81 504 VAL A CA 1
ATOM 4081 C C . VAL A 1 504 ? -6.937 -9.780 -7.007 1.00 90.81 504 VAL A C 1
ATOM 4083 O O . VAL A 1 504 ? -6.218 -8.986 -7.609 1.00 90.81 504 VAL A O 1
ATOM 4086 N N . ILE A 1 505 ? -6.939 -9.934 -5.688 1.00 93.88 505 ILE A N 1
ATOM 4087 C CA . ILE A 1 505 ? -5.983 -9.322 -4.770 1.00 93.88 505 ILE A CA 1
ATOM 4088 C C . ILE A 1 505 ? -4.923 -10.375 -4.456 1.00 93.88 505 ILE A C 1
ATOM 4090 O O . ILE A 1 505 ? -5.218 -11.394 -3.836 1.00 93.88 505 ILE A O 1
ATOM 4094 N N . GLU A 1 506 ? -3.707 -10.160 -4.949 1.00 93.81 506 GLU A N 1
ATOM 4095 C CA . GLU A 1 506 ? -2.568 -11.057 -4.742 1.00 93.81 506 GLU A CA 1
ATOM 4096 C C . GLU A 1 506 ? -1.742 -10.566 -3.563 1.00 93.81 506 GLU A C 1
ATOM 4098 O O . GLU A 1 506 ? -1.284 -9.426 -3.559 1.00 93.81 506 GLU A O 1
ATOM 4103 N N . VAL A 1 507 ? -1.543 -11.434 -2.579 1.00 92.38 507 VAL A N 1
ATOM 4104 C CA . VAL A 1 507 ? -0.802 -11.121 -1.361 1.00 92.38 507 VAL A CA 1
ATOM 4105 C C . VAL A 1 507 ? 0.139 -12.243 -0.976 1.00 92.38 507 VAL A C 1
ATOM 4107 O O . VAL A 1 507 ? -0.035 -13.398 -1.360 1.00 92.38 507 VAL A O 1
ATOM 4110 N N . ASP A 1 508 ? 1.120 -11.889 -0.163 1.00 90.31 508 ASP A N 1
ATOM 4111 C CA . ASP A 1 508 ? 2.021 -12.811 0.508 1.00 90.31 508 ASP A CA 1
ATOM 4112 C C . ASP A 1 508 ? 1.944 -12.610 2.031 1.00 90.31 508 ASP A C 1
ATOM 4114 O O . ASP A 1 508 ? 1.126 -11.846 2.558 1.00 90.31 508 ASP A O 1
ATOM 4118 N N . ARG A 1 509 ? 2.839 -13.267 2.771 1.00 89.94 509 ARG A N 1
ATOM 4119 C CA . ARG A 1 509 ? 2.941 -13.080 4.220 1.00 89.94 509 ARG A CA 1
ATOM 4120 C C . ARG A 1 509 ? 3.175 -11.625 4.635 1.00 89.94 509 ARG A C 1
ATOM 4122 O O . ARG A 1 509 ? 2.629 -11.211 5.654 1.00 89.94 509 ARG A O 1
ATOM 4129 N N . THR A 1 510 ? 4.000 -10.873 3.908 1.00 86.56 510 THR A N 1
ATOM 4130 C CA . THR A 1 510 ? 4.368 -9.498 4.296 1.00 86.56 510 THR A CA 1
ATOM 4131 C C . THR A 1 510 ? 3.185 -8.541 4.212 1.00 86.56 510 THR A C 1
ATOM 4133 O O . THR A 1 510 ? 3.117 -7.571 4.960 1.00 86.56 510 THR A O 1
ATOM 4136 N N . SER A 1 511 ? 2.219 -8.872 3.358 1.00 84.62 511 SER A N 1
ATOM 4137 C CA . SER A 1 511 ? 0.979 -8.123 3.177 1.00 84.62 511 SER A CA 1
ATOM 4138 C C . SER A 1 511 ? -0.045 -8.382 4.290 1.00 84.62 511 SER A C 1
ATOM 4140 O O . SER A 1 511 ? -0.895 -7.537 4.555 1.00 84.62 511 SER A O 1
ATOM 4142 N N . LEU A 1 512 ? 0.023 -9.546 4.946 1.00 86.06 512 LEU A N 1
ATOM 4143 C CA . LEU A 1 512 ? -0.953 -9.980 5.952 1.00 86.06 512 LEU A CA 1
ATOM 4144 C C . LEU A 1 512 ? -0.449 -9.809 7.392 1.00 86.06 512 LEU A C 1
ATOM 4146 O O . LEU A 1 512 ? -1.237 -9.528 8.295 1.00 86.06 512 LEU A O 1
ATOM 4150 N N . VAL A 1 513 ? 0.856 -9.981 7.621 1.00 85.69 513 VAL A N 1
ATOM 4151 C CA . VAL A 1 513 ? 1.444 -10.039 8.965 1.00 85.69 513 VAL A CA 1
ATOM 4152 C C . VAL A 1 513 ? 2.262 -8.788 9.258 1.00 85.69 513 VAL A C 1
ATOM 4154 O O . VAL A 1 513 ? 3.267 -8.519 8.601 1.00 85.69 513 VAL A O 1
ATOM 4157 N N . GLY A 1 514 ? 1.855 -8.053 10.292 1.00 73.56 514 GLY A N 1
ATOM 4158 C CA . GLY A 1 514 ? 2.544 -6.849 10.739 1.00 73.56 514 GLY A CA 1
ATOM 4159 C C . GLY A 1 514 ? 3.771 -7.151 11.599 1.00 73.56 514 GLY A C 1
ATOM 4160 O O . GLY A 1 514 ? 3.893 -8.211 12.212 1.00 73.56 514 GLY A O 1
ATOM 4161 N N . GLN A 1 515 ? 4.685 -6.182 11.681 1.00 64.50 515 GLN A N 1
ATOM 4162 C CA . GLN A 1 515 ? 5.901 -6.296 12.501 1.00 64.50 515 GLN A CA 1
ATOM 4163 C C . GLN A 1 515 ? 5.644 -6.069 14.002 1.00 64.50 515 GLN A C 1
ATOM 4165 O O . GLN A 1 515 ? 6.509 -6.358 14.827 1.00 64.50 515 GLN A O 1
ATOM 4170 N N . TYR A 1 516 ? 4.461 -5.561 14.364 1.00 61.44 516 TYR A N 1
ATOM 4171 C CA . TYR A 1 516 ? 4.102 -5.185 15.731 1.00 61.44 516 TYR A CA 1
ATOM 4172 C C . TYR A 1 516 ? 2.720 -5.724 16.116 1.00 61.44 516 TYR A C 1
ATOM 4174 O O . TYR A 1 516 ? 1.851 -5.929 15.267 1.00 61.44 516 TYR A O 1
ATOM 4182 N N . ILE A 1 517 ? 2.505 -5.902 17.421 1.00 59.34 517 ILE A N 1
ATOM 4183 C CA . ILE A 1 517 ? 1.252 -6.411 17.995 1.00 59.34 517 ILE A CA 1
ATOM 4184 C C . ILE A 1 517 ? 0.074 -5.516 17.580 1.00 59.34 517 ILE A C 1
ATOM 4186 O O . ILE A 1 517 ? 0.112 -4.301 17.776 1.00 59.34 517 ILE A O 1
ATOM 4190 N N . GLY A 1 518 ? -0.979 -6.127 17.031 1.00 66.88 518 GLY A N 1
ATOM 4191 C CA . GLY A 1 518 ? -2.200 -5.451 16.581 1.00 66.88 518 GLY A CA 1
ATOM 4192 C C . GLY A 1 518 ? -2.157 -4.909 15.146 1.00 66.88 518 GLY A C 1
ATOM 4193 O O . GLY A 1 518 ? -3.212 -4.595 14.596 1.00 66.88 518 GLY A O 1
ATOM 4194 N N . ALA A 1 519 ? -0.983 -4.842 14.506 1.00 70.06 519 ALA A N 1
ATOM 4195 C CA . ALA A 1 519 ? -0.874 -4.430 13.103 1.00 70.06 519 ALA A CA 1
ATOM 4196 C C . ALA A 1 519 ? -1.379 -5.522 12.140 1.00 70.06 519 ALA A C 1
ATOM 4198 O O . ALA A 1 519 ? -2.063 -5.210 11.169 1.00 70.06 519 ALA A O 1
ATOM 4199 N N . THR A 1 520 ? -1.114 -6.799 12.443 1.00 79.31 520 THR A N 1
ATOM 4200 C CA . THR A 1 520 ? -1.567 -7.960 11.650 1.00 79.31 520 THR A CA 1
ATOM 4201 C C . THR A 1 520 ? -3.075 -7.945 11.429 1.00 79.31 520 THR A C 1
ATOM 4203 O O . THR A 1 520 ? -3.531 -8.136 10.303 1.00 79.31 520 THR A O 1
ATOM 4206 N N . ALA A 1 521 ? -3.852 -7.644 12.474 1.00 79.19 521 ALA A N 1
ATOM 4207 C CA . ALA A 1 521 ? -5.301 -7.592 12.356 1.00 79.19 521 ALA A CA 1
ATOM 4208 C C . ALA A 1 521 ? -5.775 -6.531 11.358 1.00 79.19 521 ALA A C 1
ATOM 4210 O O . ALA A 1 521 ? -6.618 -6.813 10.510 1.00 79.19 521 ALA A O 1
ATOM 4211 N N . GLN A 1 522 ? -5.194 -5.330 11.411 1.00 78.12 522 GLN A N 1
ATOM 4212 C CA . GLN A 1 522 ? -5.545 -4.240 10.499 1.00 78.12 522 GLN A CA 1
ATOM 4213 C C . GLN A 1 522 ? -5.122 -4.541 9.058 1.00 78.12 522 GLN A C 1
ATOM 4215 O O . GLN A 1 522 ? -5.897 -4.306 8.133 1.00 78.12 522 GLN A O 1
ATOM 4220 N N . MET A 1 523 ? -3.919 -5.089 8.866 1.00 84.88 523 MET A N 1
ATOM 4221 C CA . MET A 1 523 ? -3.391 -5.438 7.543 1.00 84.88 523 MET A CA 1
ATOM 4222 C C . MET A 1 523 ? -4.212 -6.548 6.883 1.00 84.88 523 MET A C 1
ATOM 4224 O O . MET A 1 523 ? -4.653 -6.397 5.745 1.00 84.88 523 MET A O 1
ATOM 4228 N N . THR A 1 524 ? -4.492 -7.624 7.624 1.00 85.44 524 THR A N 1
ATOM 4229 C CA . THR A 1 524 ? -5.318 -8.736 7.140 1.00 85.44 524 THR A CA 1
ATOM 4230 C C . THR A 1 524 ? -6.737 -8.262 6.808 1.00 85.44 524 THR A C 1
ATOM 4232 O O . THR A 1 524 ? -7.259 -8.589 5.746 1.00 85.44 524 THR A O 1
ATOM 4235 N N . GLU A 1 525 ? -7.355 -7.437 7.660 1.00 87.50 525 GLU A N 1
ATOM 4236 C CA . GLU A 1 525 ? -8.701 -6.904 7.410 1.00 87.50 525 GLU A CA 1
ATOM 4237 C C . GLU A 1 525 ? -8.737 -5.964 6.194 1.00 87.50 525 GLU A C 1
ATOM 4239 O O . GLU A 1 525 ? -9.670 -6.037 5.396 1.00 87.50 525 GLU A O 1
ATOM 4244 N N . LYS A 1 526 ? -7.715 -5.114 6.009 1.00 81.56 526 LYS A N 1
ATOM 4245 C CA . LYS A 1 526 ? -7.583 -4.238 4.834 1.00 81.56 526 LYS A CA 1
ATOM 4246 C C . LYS A 1 526 ? -7.569 -5.057 3.542 1.00 81.56 526 LYS A C 1
ATOM 4248 O O . LYS A 1 526 ? -8.393 -4.812 2.664 1.00 81.56 526 LYS A O 1
ATOM 4253 N N . VAL A 1 527 ? -6.700 -6.064 3.468 1.00 84.31 527 VAL A N 1
ATOM 4254 C CA . VAL A 1 527 ? -6.571 -6.949 2.301 1.00 84.31 527 VAL A CA 1
ATOM 4255 C C . VAL A 1 527 ? -7.869 -7.716 2.026 1.00 84.31 527 VAL A C 1
ATOM 4257 O O . VAL A 1 527 ? -8.299 -7.823 0.879 1.00 84.31 527 VAL A O 1
ATOM 4260 N N . ILE A 1 528 ? -8.533 -8.230 3.066 1.00 89.19 528 ILE A N 1
ATOM 4261 C CA . ILE A 1 528 ? -9.825 -8.915 2.909 1.00 89.19 528 ILE A CA 1
ATOM 4262 C C . ILE A 1 528 ? -10.881 -7.947 2.372 1.00 89.19 528 ILE A C 1
ATOM 4264 O O . ILE A 1 528 ? -11.630 -8.313 1.471 1.00 89.19 528 ILE A O 1
ATOM 4268 N N . ASN A 1 529 ? -10.936 -6.716 2.888 1.00 85.31 529 ASN A N 1
ATOM 4269 C CA . ASN A 1 529 ? -11.879 -5.699 2.421 1.00 85.31 529 ASN A CA 1
ATOM 4270 C C . ASN A 1 529 ? -11.633 -5.308 0.959 1.00 85.31 529 ASN A C 1
ATOM 4272 O O . ASN A 1 529 ? -12.594 -5.119 0.216 1.00 85.31 529 ASN A O 1
ATOM 4276 N N . GLU A 1 530 ? -10.374 -5.243 0.526 1.00 76.88 530 GLU A N 1
ATOM 4277 C CA . GLU A 1 530 ? -10.015 -5.059 -0.884 1.00 76.88 530 GLU A CA 1
ATOM 4278 C C . GLU A 1 530 ? -10.455 -6.248 -1.748 1.00 76.88 530 GLU A C 1
ATOM 4280 O O . GLU A 1 530 ? -10.848 -6.058 -2.897 1.00 76.88 530 GLU A O 1
ATOM 4285 N N . ALA A 1 531 ? -10.447 -7.470 -1.206 1.00 87.94 531 ALA A N 1
ATOM 4286 C CA . ALA A 1 531 ? -10.873 -8.676 -1.913 1.00 87.94 531 ALA A CA 1
ATOM 4287 C C . ALA A 1 531 ? -12.401 -8.856 -1.994 1.00 87.94 531 ALA A C 1
ATOM 4289 O O . ALA A 1 531 ? -12.860 -9.716 -2.746 1.00 87.94 531 ALA A O 1
ATOM 4290 N N . ILE A 1 532 ? -13.204 -8.056 -1.279 1.00 91.00 532 ILE A N 1
ATOM 4291 C CA . ILE A 1 532 ? -14.673 -8.137 -1.327 1.00 91.00 532 ILE A CA 1
ATOM 4292 C C . ILE A 1 532 ? -15.197 -7.882 -2.745 1.00 91.00 532 ILE A C 1
ATOM 4294 O O . ILE A 1 532 ? -14.852 -6.908 -3.410 1.00 91.00 532 ILE A O 1
ATOM 4298 N N . GLY A 1 533 ? -16.065 -8.776 -3.214 1.00 82.69 533 GLY A N 1
ATOM 4299 C CA . GLY A 1 533 ? -16.563 -8.849 -4.586 1.00 82.69 533 GLY A CA 1
ATOM 4300 C C . GLY A 1 533 ? -15.605 -9.548 -5.557 1.00 82.69 533 GLY A C 1
ATOM 4301 O O . GLY A 1 533 ? -15.937 -9.675 -6.739 1.00 82.69 533 GLY A O 1
ATOM 4302 N N . GLY A 1 534 ? -14.441 -9.993 -5.086 1.00 91.19 534 GLY A N 1
ATOM 4303 C CA . GLY A 1 534 ? -13.360 -10.581 -5.868 1.00 91.19 534 GLY A CA 1
ATOM 4304 C C . GLY A 1 534 ? -12.747 -11.818 -5.206 1.00 91.19 534 GLY A C 1
ATOM 4305 O O . GLY A 1 534 ? -13.392 -12.548 -4.452 1.00 91.19 534 GLY A O 1
ATOM 4306 N N . LEU A 1 535 ? -11.489 -12.080 -5.545 1.00 93.94 535 LEU A N 1
ATOM 4307 C CA . LEU A 1 535 ? -10.729 -13.246 -5.119 1.00 93.94 535 LEU A CA 1
ATOM 4308 C C . LEU A 1 535 ? -9.459 -12.809 -4.385 1.00 93.94 535 LEU A C 1
ATOM 4310 O O . LEU A 1 535 ? -8.667 -12.036 -4.915 1.00 93.94 535 LEU A O 1
ATOM 4314 N N . LEU A 1 536 ? -9.238 -13.337 -3.187 1.00 97.06 536 LEU A N 1
ATOM 4315 C CA . LEU A 1 536 ? -8.008 -13.188 -2.421 1.00 97.06 536 LEU A CA 1
ATOM 4316 C C . LEU A 1 536 ? -7.063 -14.353 -2.734 1.00 97.06 536 LEU A C 1
ATOM 4318 O O . LEU A 1 536 ? -7.351 -15.498 -2.388 1.00 97.06 536 LEU A O 1
ATOM 4322 N N . PHE A 1 537 ? -5.936 -14.072 -3.380 1.00 97.75 537 PHE A N 1
ATOM 4323 C CA . PHE A 1 537 ? -4.902 -15.053 -3.691 1.00 97.75 537 PHE A CA 1
ATOM 4324 C C . PHE A 1 537 ? -3.719 -14.888 -2.733 1.00 97.75 537 PHE A C 1
ATOM 4326 O O . PHE A 1 537 ? -3.034 -13.870 -2.773 1.00 97.75 537 PHE A O 1
ATOM 4333 N N . ILE A 1 538 ? -3.469 -15.892 -1.893 1.00 97.12 538 ILE A N 1
ATOM 4334 C CA . ILE A 1 538 ? -2.380 -15.897 -0.910 1.00 97.12 538 ILE A CA 1
ATOM 4335 C C . ILE A 1 538 ? -1.253 -16.784 -1.440 1.00 97.12 538 ILE A C 1
ATOM 4337 O O . ILE A 1 538 ? -1.360 -18.014 -1.401 1.00 97.12 538 ILE A O 1
ATOM 4341 N N . ASP A 1 539 ? -0.184 -16.167 -1.944 1.00 93.62 539 ASP A N 1
ATOM 4342 C CA . ASP A 1 539 ? 1.000 -16.889 -2.405 1.00 93.62 539 ASP A CA 1
ATOM 4343 C C . ASP A 1 539 ? 1.862 -17.345 -1.224 1.00 93.62 539 ASP A C 1
ATOM 4345 O O . ASP A 1 539 ? 1.976 -16.671 -0.199 1.00 93.62 539 ASP A O 1
ATOM 4349 N N . GLU A 1 540 ? 2.449 -18.529 -1.372 1.00 91.62 540 GLU A N 1
ATOM 4350 C CA . GLU A 1 540 ? 3.215 -19.221 -0.334 1.00 91.62 540 GLU A CA 1
ATOM 4351 C C . GLU A 1 540 ? 2.549 -19.207 1.060 1.00 91.62 540 GLU A C 1
ATOM 4353 O O . GLU A 1 540 ? 3.188 -18.930 2.078 1.00 91.62 540 GLU A O 1
ATOM 4358 N N . ALA A 1 541 ? 1.257 -19.543 1.128 1.00 94.56 541 ALA A N 1
ATOM 4359 C CA . ALA A 1 541 ? 0.438 -19.432 2.342 1.00 94.56 541 ALA A CA 1
ATOM 4360 C C . ALA A 1 541 ? 0.999 -20.202 3.555 1.00 94.56 541 ALA A C 1
ATOM 4362 O O . ALA A 1 541 ? 0.825 -19.789 4.701 1.00 94.56 541 ALA A O 1
ATOM 4363 N N . TYR A 1 542 ? 1.744 -21.287 3.317 1.00 90.25 542 TYR A N 1
ATOM 4364 C CA . TYR A 1 542 ? 2.447 -22.045 4.359 1.00 90.25 542 TYR A CA 1
ATOM 4365 C C . TYR A 1 542 ? 3.429 -21.192 5.177 1.00 90.25 542 TYR A C 1
ATOM 4367 O O . TYR A 1 542 ? 3.731 -21.534 6.317 1.00 90.25 542 TYR A O 1
ATOM 4375 N N . THR A 1 543 ? 3.912 -20.071 4.632 1.00 91.62 543 THR A N 1
ATOM 4376 C CA . THR A 1 543 ? 4.813 -19.151 5.338 1.00 91.62 543 THR A CA 1
ATOM 4377 C C . THR A 1 543 ? 4.140 -18.447 6.512 1.00 91.62 543 THR A C 1
ATOM 4379 O O . THR A 1 543 ? 4.849 -17.987 7.408 1.00 91.62 543 THR A O 1
ATOM 4382 N N . LEU A 1 544 ? 2.802 -18.382 6.559 1.00 90.31 544 LEU A N 1
ATOM 4383 C CA . LEU A 1 544 ? 2.040 -17.848 7.695 1.00 90.31 544 LEU A CA 1
ATOM 4384 C C . LEU A 1 544 ? 2.214 -18.692 8.964 1.00 90.31 544 LEU A C 1
ATOM 4386 O O . LEU A 1 544 ? 1.991 -18.190 10.059 1.00 90.31 544 LEU A O 1
ATOM 4390 N N . ILE A 1 545 ? 2.668 -19.940 8.844 1.00 87.38 545 ILE A N 1
ATOM 4391 C CA . ILE A 1 545 ? 2.839 -20.835 9.986 1.00 87.38 545 ILE A CA 1
ATOM 4392 C C . ILE A 1 545 ? 4.314 -20.958 10.322 1.00 87.38 545 ILE A C 1
ATOM 4394 O O . ILE A 1 545 ? 5.120 -21.452 9.533 1.00 87.38 545 I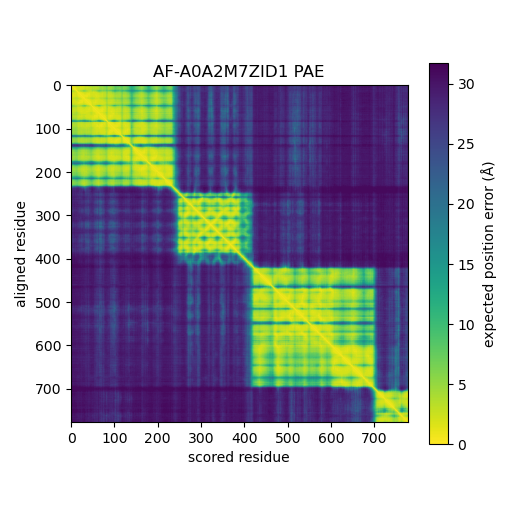LE A O 1
ATOM 4398 N N . LYS A 1 546 ? 4.657 -20.537 11.539 1.00 81.62 546 LYS A N 1
ATOM 4399 C CA . LYS A 1 546 ? 5.978 -20.729 12.139 1.00 81.62 546 LYS A CA 1
ATOM 4400 C C . LYS A 1 546 ? 5.807 -21.319 13.540 1.00 81.62 546 LYS A C 1
ATOM 4402 O O . LYS A 1 546 ? 5.694 -20.558 14.497 1.00 81.62 546 LYS A O 1
ATOM 4407 N N . PRO A 1 547 ? 5.775 -22.659 13.673 1.00 65.94 547 PRO A N 1
ATOM 4408 C CA . PRO A 1 547 ? 5.467 -23.320 14.944 1.00 65.94 547 PRO A CA 1
ATOM 4409 C C . PRO A 1 547 ? 6.480 -22.987 16.046 1.00 65.94 547 PRO A C 1
ATOM 4411 O O . PRO A 1 547 ? 6.125 -22.899 17.217 1.00 65.94 547 PRO A O 1
ATOM 4414 N N . ASP A 1 548 ? 7.736 -22.762 15.658 1.00 72.00 548 ASP A N 1
ATOM 4415 C CA . ASP A 1 548 ? 8.865 -22.607 16.579 1.00 72.00 548 ASP A CA 1
ATOM 4416 C C . ASP A 1 548 ? 9.038 -21.178 17.121 1.00 72.00 548 ASP A C 1
ATOM 4418 O O . ASP A 1 548 ? 9.963 -20.919 17.893 1.00 72.00 548 ASP A O 1
ATOM 4422 N N . ASN A 1 549 ? 8.174 -20.232 16.731 1.00 70.94 549 ASN A N 1
ATOM 4423 C CA . ASN A 1 549 ? 8.265 -18.842 17.172 1.00 70.94 549 ASN A CA 1
ATOM 4424 C C . ASN A 1 549 ? 6.958 -18.363 17.837 1.00 70.94 549 ASN A C 1
ATOM 4426 O O . ASN A 1 549 ? 6.054 -17.895 17.147 1.00 70.94 549 ASN A O 1
ATOM 4430 N N . PRO A 1 550 ? 6.869 -18.393 19.182 1.00 58.78 550 PRO A N 1
ATOM 4431 C CA . PRO A 1 550 ? 5.701 -17.921 19.933 1.00 58.78 550 PRO A CA 1
ATOM 4432 C C . PRO A 1 550 ? 5.394 -16.423 19.776 1.00 58.78 550 PRO A C 1
ATOM 4434 O O . PRO A 1 550 ? 4.339 -15.972 20.211 1.00 58.78 550 PRO A O 1
ATOM 4437 N N . GLN A 1 551 ? 6.320 -15.640 19.213 1.00 59.56 551 GLN A N 1
ATOM 4438 C CA . GLN A 1 551 ? 6.136 -14.214 18.921 1.00 59.56 551 GLN A CA 1
ATOM 4439 C C . GLN A 1 551 ? 5.692 -13.966 17.468 1.00 59.56 551 GLN A C 1
ATOM 4441 O O . GLN A 1 551 ? 5.652 -12.819 17.030 1.00 59.56 551 GLN A O 1
ATOM 4446 N N . ASP A 1 552 ? 5.394 -15.018 16.699 1.00 75.38 552 ASP A N 1
ATOM 4447 C CA . ASP A 1 552 ? 4.960 -14.902 15.310 1.00 75.38 552 ASP A CA 1
ATOM 4448 C C . ASP A 1 552 ? 3.452 -14.631 15.205 1.00 75.38 552 ASP A C 1
ATOM 4450 O O . ASP A 1 552 ? 2.626 -15.427 15.647 1.00 75.38 552 ASP A O 1
ATOM 4454 N N . PHE A 1 553 ? 3.083 -13.518 14.571 1.00 83.69 553 PHE A N 1
ATOM 4455 C CA . PHE A 1 553 ? 1.681 -13.107 14.416 1.00 83.69 553 PHE A CA 1
ATOM 4456 C C . PHE A 1 553 ? 0.986 -13.722 13.188 1.00 83.69 553 PHE A C 1
ATOM 4458 O O . PHE A 1 553 ? -0.103 -13.296 12.815 1.00 83.69 553 PHE A O 1
ATOM 4465 N N . GLY A 1 554 ? 1.587 -14.720 12.532 1.00 86.75 554 GLY A N 1
ATOM 4466 C CA . GLY A 1 554 ? 0.974 -15.368 11.370 1.00 86.75 554 GLY A CA 1
ATOM 4467 C C . GLY A 1 554 ? -0.295 -16.160 11.706 1.00 86.75 554 GLY A C 1
ATOM 4468 O O . GLY A 1 554 ? -1.229 -16.184 10.906 1.00 86.75 554 GLY A O 1
ATOM 4469 N N . GLN A 1 555 ? -0.382 -16.721 12.918 1.00 88.06 555 GLN A N 1
ATOM 4470 C CA . GLN A 1 555 ? -1.595 -17.402 13.385 1.00 88.06 555 GLN A CA 1
ATOM 4471 C C . GLN A 1 555 ? -2.782 -16.434 13.522 1.00 88.06 555 GLN A C 1
ATOM 4473 O O . GLN A 1 555 ? -3.896 -16.782 13.145 1.00 88.06 555 GLN A O 1
ATOM 4478 N N . GLU A 1 556 ? -2.537 -15.201 13.978 1.00 88.94 556 GLU A N 1
ATOM 4479 C CA . GLU A 1 556 ? -3.569 -14.160 14.088 1.00 88.94 556 GLU A CA 1
ATOM 4480 C C . GLU A 1 556 ? -4.174 -13.826 12.712 1.00 88.94 556 GLU A C 1
ATOM 4482 O O . GLU A 1 556 ? -5.393 -13.721 12.585 1.00 88.94 556 GLU A O 1
ATOM 4487 N N . ALA A 1 557 ? -3.348 -13.743 11.661 1.00 92.38 557 ALA A N 1
ATOM 4488 C CA . ALA A 1 557 ? -3.832 -13.544 10.292 1.00 92.38 557 ALA A CA 1
ATOM 4489 C C . ALA A 1 557 ? -4.722 -14.709 9.815 1.00 92.38 557 ALA A C 1
ATOM 4491 O O . ALA A 1 557 ? -5.768 -14.480 9.205 1.00 92.38 557 ALA A O 1
ATOM 4492 N N . ILE A 1 558 ? -4.341 -15.957 10.121 1.00 92.31 558 ILE A N 1
ATOM 4493 C CA . ILE A 1 558 ? -5.128 -17.155 9.782 1.00 92.31 558 ILE A CA 1
ATOM 4494 C C . ILE A 1 558 ? -6.481 -17.139 10.499 1.00 92.31 558 ILE A C 1
ATOM 4496 O O . ILE A 1 558 ? -7.506 -17.410 9.875 1.00 92.31 558 ILE A O 1
ATOM 4500 N N . ASP A 1 559 ? -6.502 -16.802 11.786 1.00 91.06 559 ASP A N 1
ATOM 4501 C CA . ASP A 1 559 ? -7.729 -16.793 12.583 1.00 91.06 559 ASP A CA 1
ATOM 4502 C C . ASP A 1 559 ? -8.721 -15.733 12.073 1.00 91.06 559 ASP A C 1
ATOM 4504 O O . ASP A 1 559 ? -9.922 -15.997 11.959 1.00 91.06 559 ASP A O 1
ATOM 4508 N N . ILE A 1 560 ? -8.222 -14.553 11.690 1.00 92.25 560 ILE A N 1
ATOM 4509 C CA . ILE A 1 560 ? -9.035 -13.491 11.080 1.00 92.25 560 ILE A CA 1
ATOM 4510 C C . ILE A 1 560 ? -9.553 -13.924 9.710 1.00 92.25 560 ILE A C 1
ATOM 4512 O O . ILE A 1 560 ? -10.744 -13.769 9.435 1.00 92.25 560 ILE A O 1
ATOM 4516 N N . LEU A 1 561 ? -8.697 -14.514 8.871 1.00 94.44 561 LEU A N 1
ATOM 4517 C CA . LEU A 1 561 ? -9.091 -15.033 7.564 1.00 94.44 561 LEU A CA 1
ATOM 4518 C C . LEU A 1 561 ? -10.217 -16.069 7.700 1.00 94.44 561 LEU A C 1
ATOM 4520 O O . LEU A 1 561 ? -11.256 -15.928 7.061 1.00 94.44 561 LEU A O 1
ATOM 4524 N N . LEU A 1 562 ? -10.057 -17.059 8.583 1.00 91.94 562 LEU A N 1
ATOM 4525 C CA . LEU A 1 562 ? -11.059 -18.098 8.844 1.00 91.94 562 LEU A CA 1
ATOM 4526 C C . LEU A 1 562 ? -12.393 -17.524 9.322 1.00 91.94 562 LEU A C 1
ATOM 4528 O O . LEU A 1 562 ? -13.454 -17.990 8.892 1.00 91.94 562 LEU A O 1
ATOM 4532 N N . LYS A 1 563 ? -12.336 -16.517 10.200 1.00 92.31 563 LYS A N 1
ATOM 4533 C CA . LYS A 1 563 ? -13.520 -15.812 10.687 1.00 92.31 563 LYS A CA 1
ATOM 4534 C C . LYS A 1 563 ? -14.234 -15.087 9.548 1.00 92.31 563 LYS A C 1
ATOM 4536 O O . LYS A 1 563 ? -15.440 -15.231 9.404 1.00 92.31 563 LYS A O 1
ATOM 4541 N N . ARG A 1 564 ? -13.510 -14.361 8.693 1.00 92.19 564 ARG A N 1
ATOM 4542 C CA . ARG A 1 564 ? -14.113 -13.630 7.563 1.00 92.19 564 ARG A CA 1
ATOM 4543 C C . ARG A 1 564 ? -14.627 -14.532 6.454 1.00 92.19 564 ARG A C 1
ATOM 4545 O O . ARG A 1 564 ? -15.643 -14.202 5.856 1.00 92.19 564 ARG A O 1
ATOM 4552 N N . MET A 1 565 ? -13.988 -15.676 6.224 1.00 91.06 565 MET A N 1
ATOM 4553 C CA . MET A 1 565 ? -14.505 -16.709 5.321 1.00 91.06 565 MET A CA 1
ATOM 4554 C C . MET A 1 565 ? -15.866 -17.259 5.778 1.00 91.06 565 MET A C 1
ATOM 4556 O O . MET A 1 565 ? -16.622 -17.747 4.944 1.00 91.06 565 MET A O 1
ATOM 4560 N N . GLU A 1 566 ? -16.169 -17.192 7.079 1.00 87.19 566 GLU A N 1
ATOM 4561 C CA . GLU A 1 566 ? -17.485 -17.541 7.631 1.00 87.19 566 GLU A CA 1
ATOM 4562 C C . GLU A 1 566 ? -18.444 -16.345 7.588 1.00 87.19 566 GLU A C 1
ATOM 4564 O O . GLU A 1 566 ? -19.515 -16.437 6.999 1.00 87.19 566 GLU A O 1
ATOM 4569 N N . ASP A 1 567 ? -18.036 -15.210 8.173 1.00 88.88 567 ASP A N 1
ATOM 4570 C CA . ASP A 1 567 ? -18.886 -14.026 8.355 1.00 88.88 567 ASP A CA 1
ATOM 4571 C C . ASP A 1 567 ? -19.341 -13.412 7.019 1.00 88.88 567 ASP A C 1
ATOM 4573 O O . ASP A 1 567 ? -20.442 -12.876 6.932 1.00 88.88 567 ASP A O 1
ATOM 4577 N N . LYS A 1 568 ? -18.481 -13.453 5.991 1.00 87.94 568 LYS A N 1
ATOM 4578 C CA . LYS A 1 568 ? -18.691 -12.823 4.675 1.00 87.94 568 LYS A CA 1
ATOM 4579 C C . LYS A 1 568 ? -18.730 -13.863 3.552 1.00 87.94 568 LYS A C 1
ATOM 4581 O O . LYS A 1 568 ? -18.184 -13.663 2.462 1.00 87.94 568 LYS A O 1
ATOM 4586 N N . LYS A 1 569 ? -19.319 -15.026 3.835 1.00 83.31 569 LYS A N 1
ATOM 4587 C CA . LYS A 1 569 ? -19.433 -16.127 2.875 1.00 83.31 569 LYS A CA 1
ATOM 4588 C C . LYS A 1 569 ? -20.158 -15.671 1.603 1.00 83.31 569 LYS A C 1
ATOM 4590 O O . LYS A 1 569 ? -21.205 -15.039 1.665 1.00 83.31 569 LYS A O 1
ATOM 4595 N N . GLY A 1 570 ? -19.587 -15.996 0.443 1.00 81.50 570 GLY A N 1
ATOM 4596 C CA . GLY A 1 570 ? -20.128 -15.603 -0.863 1.00 81.50 570 GLY A CA 1
ATOM 4597 C C . GLY A 1 570 ? -19.810 -14.163 -1.284 1.00 81.50 570 GLY A C 1
ATOM 4598 O O . GLY A 1 570 ? -20.024 -13.818 -2.441 1.00 81.50 570 GLY A O 1
ATOM 4599 N N . GLU A 1 571 ? -19.248 -13.328 -0.403 1.00 88.12 571 GLU A N 1
ATOM 4600 C CA . GLU A 1 571 ? -18.813 -11.979 -0.783 1.00 88.12 571 GLU A CA 1
ATOM 4601 C C . GLU A 1 571 ? -17.428 -11.973 -1.441 1.00 88.12 571 GLU A C 1
ATOM 4603 O O . GLU A 1 571 ? -17.136 -11.086 -2.239 1.00 88.12 571 GLU A O 1
ATOM 4608 N N . PHE A 1 572 ? -16.571 -12.946 -1.127 1.00 93.12 572 PHE A N 1
ATOM 4609 C CA . PHE A 1 572 ? -15.245 -13.113 -1.722 1.00 93.12 572 PHE A CA 1
ATOM 4610 C C . PHE A 1 572 ? -14.818 -14.585 -1.713 1.00 93.12 572 PHE A C 1
ATOM 4612 O O . PHE A 1 572 ? -15.379 -15.401 -0.979 1.00 93.12 572 PHE A O 1
ATOM 4619 N N . VAL A 1 573 ? -13.814 -14.923 -2.523 1.00 92.50 573 VAL A N 1
ATOM 4620 C CA . VAL A 1 573 ? -13.221 -16.272 -2.576 1.00 92.50 573 VAL A CA 1
ATOM 4621 C C . VAL A 1 573 ? -11.759 -16.225 -2.165 1.00 92.50 573 VAL A C 1
ATOM 4623 O O . VAL A 1 573 ? -11.050 -15.300 -2.541 1.00 92.50 573 VAL A O 1
ATOM 4626 N N . VAL A 1 574 ? -11.281 -17.237 -1.445 1.00 95.81 574 VAL A N 1
ATOM 4627 C CA . VAL A 1 574 ? -9.871 -17.374 -1.067 1.00 95.81 574 VAL A CA 1
ATOM 4628 C C . VAL A 1 574 ? -9.216 -18.516 -1.839 1.00 95.81 574 VAL A C 1
ATOM 4630 O O . VAL A 1 574 ? -9.711 -19.645 -1.849 1.00 95.81 574 VAL A O 1
ATOM 4633 N N . ILE A 1 575 ? -8.061 -18.233 -2.443 1.00 96.62 575 ILE A N 1
ATOM 4634 C CA . ILE A 1 575 ? -7.148 -19.238 -2.988 1.00 96.62 575 ILE A CA 1
ATOM 4635 C C . ILE A 1 575 ? -5.828 -19.180 -2.226 1.00 96.62 575 ILE A C 1
ATOM 4637 O O . ILE A 1 575 ? -5.136 -18.165 -2.262 1.00 96.62 575 ILE A O 1
ATOM 4641 N N . ALA A 1 576 ? -5.452 -20.282 -1.582 1.00 96.69 576 ALA A N 1
ATOM 4642 C CA . ALA A 1 576 ? -4.144 -20.430 -0.946 1.00 96.69 576 ALA A CA 1
ATOM 4643 C C . ALA A 1 576 ? -3.202 -21.226 -1.859 1.00 96.69 576 ALA A C 1
ATOM 4645 O O . ALA A 1 576 ? -3.557 -22.312 -2.320 1.00 96.69 576 ALA A O 1
ATOM 4646 N N . ALA A 1 577 ? -2.002 -20.712 -2.118 1.00 95.31 577 ALA A N 1
ATOM 4647 C CA . ALA A 1 577 ? -1.043 -21.332 -3.024 1.00 95.31 577 ALA A CA 1
ATOM 4648 C C . ALA A 1 577 ? 0.282 -21.685 -2.338 1.00 95.31 577 ALA A C 1
ATOM 4650 O O . ALA A 1 577 ? 0.712 -21.028 -1.390 1.00 95.31 577 ALA A O 1
ATOM 4651 N N . GLY A 1 578 ? 0.954 -22.727 -2.831 1.00 92.56 578 GLY A N 1
ATOM 4652 C CA . GLY A 1 578 ? 2.286 -23.092 -2.353 1.00 92.56 578 GLY A CA 1
ATOM 4653 C C . GLY A 1 578 ? 2.814 -24.416 -2.898 1.00 92.56 578 GLY A C 1
ATOM 4654 O O . GLY A 1 578 ? 2.216 -25.041 -3.776 1.00 92.56 578 GLY A O 1
ATOM 4655 N N . TYR A 1 579 ? 3.958 -24.839 -2.362 1.00 88.19 579 TYR A N 1
ATOM 4656 C CA . TYR A 1 579 ? 4.569 -26.126 -2.697 1.00 88.19 579 TYR A CA 1
ATOM 4657 C C . TYR A 1 579 ? 3.756 -27.282 -2.096 1.00 88.19 579 TYR A C 1
ATOM 4659 O O . TYR A 1 579 ? 3.318 -27.150 -0.946 1.00 88.19 579 TYR A O 1
ATOM 4667 N N . PRO A 1 580 ? 3.588 -28.409 -2.817 1.00 85.06 580 PRO A N 1
ATOM 4668 C CA . PRO A 1 580 ? 2.792 -29.547 -2.352 1.00 85.06 580 PRO A CA 1
ATOM 4669 C C . PRO A 1 580 ? 3.128 -29.989 -0.920 1.00 85.06 580 PRO A C 1
ATOM 4671 O O . PRO A 1 580 ? 2.242 -30.040 -0.068 1.00 85.06 580 PRO A O 1
ATOM 4674 N N . ASP A 1 581 ? 4.411 -30.200 -0.620 1.00 84.19 581 ASP A N 1
ATOM 4675 C CA . ASP A 1 581 ? 4.836 -30.731 0.681 1.00 84.19 581 ASP A CA 1
ATOM 4676 C C . ASP A 1 581 ? 4.636 -29.734 1.827 1.00 84.19 581 ASP A C 1
ATOM 4678 O O . ASP A 1 581 ? 4.205 -30.107 2.920 1.00 84.19 581 ASP A O 1
ATOM 4682 N N . LYS A 1 582 ? 4.874 -28.442 1.574 1.00 88.12 582 LYS A N 1
ATOM 4683 C CA . LYS A 1 582 ? 4.745 -27.386 2.591 1.00 88.12 582 LYS A CA 1
ATOM 4684 C C . LYS A 1 582 ? 3.288 -27.025 2.881 1.00 88.12 582 LYS A C 1
ATOM 4686 O O . LYS A 1 582 ? 2.953 -26.675 4.012 1.00 88.12 582 LYS A O 1
ATOM 4691 N N . MET A 1 583 ? 2.406 -27.133 1.886 1.00 91.00 583 MET A N 1
ATOM 4692 C CA . MET A 1 583 ? 0.983 -26.820 2.049 1.00 91.00 583 MET A CA 1
ATOM 4693 C C . MET A 1 583 ? 0.243 -27.822 2.938 1.00 91.00 583 MET A C 1
ATOM 4695 O O . MET A 1 583 ? -0.749 -27.453 3.565 1.00 91.00 583 MET A O 1
ATOM 4699 N N . ASN A 1 584 ? 0.750 -29.047 3.094 1.00 85.31 584 ASN A N 1
ATOM 4700 C CA . ASN A 1 584 ? 0.199 -29.991 4.068 1.00 85.31 584 ASN A CA 1
ATOM 4701 C C . ASN A 1 584 ? 0.296 -29.455 5.504 1.00 85.31 584 ASN A C 1
ATOM 4703 O O . ASN A 1 584 ? -0.657 -29.590 6.273 1.00 85.31 584 ASN A O 1
ATOM 4707 N N . SER A 1 585 ? 1.404 -28.798 5.858 1.00 84.31 585 SER A N 1
ATOM 4708 C CA . SER A 1 585 ? 1.545 -28.126 7.156 1.00 84.31 585 SER A CA 1
ATOM 4709 C C . SER A 1 585 ? 0.545 -26.980 7.308 1.00 84.31 585 SER A C 1
ATOM 4711 O O . SER A 1 585 ? 0.010 -26.784 8.396 1.00 84.31 585 SER A O 1
ATOM 4713 N N . PHE A 1 586 ? 0.231 -26.273 6.215 1.00 89.38 586 PHE A N 1
ATOM 4714 C CA . PHE A 1 586 ? -0.776 -25.214 6.218 1.00 89.38 586 PHE A CA 1
ATOM 4715 C C . PHE A 1 586 ? -2.174 -25.735 6.535 1.00 89.38 586 PHE A C 1
ATOM 4717 O O . PHE A 1 586 ? -2.787 -25.330 7.520 1.00 89.38 586 PHE A O 1
ATOM 4724 N N . ILE A 1 587 ? -2.646 -26.701 5.756 1.00 87.81 587 ILE A N 1
ATOM 4725 C CA . ILE A 1 587 ? -4.000 -27.252 5.882 1.00 87.81 587 ILE A CA 1
ATOM 4726 C C . ILE A 1 587 ? -4.216 -27.911 7.250 1.00 87.81 587 ILE A C 1
ATOM 4728 O O . ILE A 1 587 ? -5.292 -27.795 7.831 1.00 87.81 587 ILE A O 1
ATOM 4732 N N . ASN A 1 588 ? -3.195 -28.595 7.773 1.00 85.62 588 ASN A N 1
ATOM 4733 C CA . ASN A 1 588 ? -3.293 -29.327 9.036 1.00 85.62 588 ASN A CA 1
ATOM 4734 C C . ASN A 1 588 ? -3.051 -28.457 10.279 1.00 85.62 588 ASN A C 1
ATOM 4736 O O . ASN A 1 588 ? -3.241 -28.943 11.391 1.00 85.62 588 ASN A O 1
ATOM 4740 N N . SER A 1 589 ? -2.651 -27.193 10.118 1.00 82.38 589 SER A N 1
ATOM 4741 C CA . SER A 1 589 ? -2.398 -26.296 11.255 1.00 82.38 589 SER A CA 1
ATOM 4742 C C . SER A 1 589 ? -3.668 -25.908 12.010 1.00 82.38 589 SER A C 1
ATOM 4744 O O . SER A 1 589 ? -3.631 -25.717 13.223 1.00 82.38 589 SER A O 1
ATOM 4746 N N . ASN A 1 590 ? -4.802 -25.821 11.309 1.00 82.00 590 ASN A N 1
ATOM 4747 C CA . ASN A 1 590 ? -6.088 -25.480 11.893 1.00 82.00 590 ASN A CA 1
ATOM 4748 C C . ASN A 1 590 ? -7.196 -26.315 11.223 1.00 82.00 590 ASN A C 1
ATOM 4750 O O . ASN A 1 590 ? -7.373 -26.218 10.006 1.00 82.00 590 ASN A O 1
ATOM 4754 N N . PRO A 1 591 ? -7.988 -27.101 11.981 1.00 82.31 591 PRO A N 1
ATOM 4755 C CA . PRO A 1 591 ? -9.099 -27.881 11.429 1.00 82.31 591 PRO A CA 1
ATOM 4756 C C . PRO A 1 591 ? -10.094 -27.058 10.595 1.00 82.31 591 PRO A C 1
ATOM 4758 O O . PRO A 1 591 ? -10.684 -27.585 9.652 1.00 82.31 591 PRO A O 1
ATOM 4761 N N . GLY A 1 592 ? -10.253 -25.765 10.906 1.00 84.81 592 GLY A N 1
ATOM 4762 C CA . GLY A 1 592 ? -11.108 -24.838 10.166 1.00 84.81 592 GLY A CA 1
ATOM 4763 C C . GLY A 1 592 ? -10.629 -24.541 8.743 1.00 84.81 592 GLY A C 1
ATOM 4764 O O . GLY A 1 592 ? -11.460 -24.254 7.882 1.00 84.81 592 GLY A O 1
ATOM 4765 N N . LEU A 1 593 ? -9.322 -24.654 8.463 1.00 87.69 593 LEU A N 1
ATOM 4766 C CA . LEU A 1 593 ? -8.788 -24.535 7.101 1.00 87.69 593 LEU A CA 1
ATOM 4767 C C . LEU A 1 593 ? -9.213 -25.742 6.265 1.00 87.69 593 LEU A C 1
ATOM 4769 O O . LEU A 1 593 ? -9.717 -25.578 5.159 1.00 87.69 593 LEU A O 1
ATOM 4773 N N . LYS A 1 594 ? -9.088 -26.952 6.820 1.00 84.94 594 LYS A N 1
ATOM 4774 C CA . LYS A 1 594 ? -9.463 -28.191 6.128 1.00 84.94 594 LYS A CA 1
ATOM 4775 C C . LYS A 1 594 ? -10.949 -28.247 5.759 1.00 84.94 594 LYS A C 1
ATOM 4777 O O . LYS A 1 594 ? -11.285 -28.823 4.733 1.00 84.94 594 LYS A O 1
ATOM 4782 N N . SER A 1 595 ? -11.832 -27.669 6.576 1.00 82.38 595 SER A N 1
ATOM 4783 C CA . SER A 1 595 ? -13.268 -27.632 6.267 1.00 82.38 595 SER A CA 1
ATOM 4784 C C . SER A 1 595 ? -13.645 -26.561 5.243 1.00 82.38 595 SER A C 1
ATOM 4786 O O . SER A 1 595 ? -14.592 -26.757 4.488 1.00 82.38 595 SER A O 1
ATOM 4788 N N . ARG A 1 596 ? -12.921 -25.435 5.200 1.00 86.50 596 ARG A N 1
ATOM 4789 C CA . ARG A 1 596 ? -13.220 -24.324 4.284 1.00 86.50 596 ARG A CA 1
ATOM 4790 C C . ARG A 1 596 ? -12.563 -24.478 2.918 1.00 86.50 596 ARG A C 1
ATOM 4792 O O . ARG A 1 596 ? -13.156 -24.045 1.938 1.00 86.50 596 ARG A O 1
ATOM 4799 N N . PHE A 1 597 ? -11.383 -25.082 2.832 1.00 88.81 597 PHE A N 1
ATOM 4800 C CA . PHE A 1 597 ? -10.692 -25.344 1.570 1.00 88.81 597 PHE A CA 1
ATOM 4801 C C . PHE A 1 597 ? -11.036 -26.741 1.046 1.00 88.81 597 PHE A C 1
ATOM 4803 O O . PHE A 1 597 ? -10.386 -27.728 1.386 1.00 88.81 597 PHE A O 1
ATOM 4810 N N . THR A 1 598 ? -12.075 -26.818 0.221 1.00 79.19 598 THR A N 1
ATOM 4811 C CA . THR A 1 598 ? -12.663 -28.078 -0.259 1.00 79.19 598 THR A CA 1
ATOM 4812 C C . THR A 1 598 ? -12.085 -28.554 -1.590 1.00 79.19 598 THR A C 1
ATOM 4814 O O . THR A 1 598 ? -12.164 -29.743 -1.895 1.00 79.19 598 THR A O 1
ATOM 4817 N N . HIS A 1 599 ? -11.471 -27.659 -2.371 1.00 86.25 599 HIS A N 1
ATOM 4818 C CA . HIS A 1 599 ? -10.943 -27.970 -3.701 1.00 86.25 599 HIS A CA 1
ATOM 4819 C C . HIS A 1 599 ? -9.427 -27.798 -3.765 1.00 86.25 599 HIS A C 1
ATOM 4821 O O . HIS A 1 599 ? -8.880 -26.804 -3.291 1.00 86.25 599 HIS A O 1
ATOM 4827 N N . VAL A 1 600 ? -8.740 -28.759 -4.385 1.00 90.06 600 VAL A N 1
ATOM 4828 C CA . VAL A 1 600 ? -7.283 -28.744 -4.562 1.00 90.06 600 VAL A CA 1
ATOM 4829 C C . VAL A 1 600 ? -6.961 -28.899 -6.044 1.00 90.06 600 VAL A C 1
ATOM 4831 O O . VAL A 1 600 ? -7.359 -29.878 -6.667 1.00 90.06 600 VAL A O 1
ATOM 4834 N N . PHE A 1 601 ? -6.215 -27.946 -6.595 1.00 91.44 601 PHE A N 1
ATOM 4835 C CA . PHE A 1 601 ? -5.735 -27.950 -7.974 1.00 91.44 601 PHE A CA 1
ATOM 4836 C C . PHE A 1 601 ? -4.226 -28.181 -7.985 1.00 91.44 601 PHE A C 1
ATOM 4838 O O . PHE A 1 601 ? -3.472 -27.412 -7.382 1.00 91.44 601 PHE A O 1
ATOM 4845 N N . ASN A 1 602 ? -3.784 -29.234 -8.674 1.00 91.69 602 ASN A N 1
ATOM 4846 C CA . ASN A 1 602 ? -2.372 -29.588 -8.778 1.00 91.69 602 ASN A CA 1
ATOM 4847 C C . ASN A 1 602 ? -1.778 -29.095 -10.104 1.00 91.69 602 ASN A C 1
ATOM 4849 O O . ASN A 1 602 ? -2.178 -29.540 -11.175 1.00 91.69 602 ASN A O 1
ATOM 4853 N N . PHE A 1 603 ? -0.818 -28.182 -10.018 1.00 93.06 603 PHE A N 1
ATOM 4854 C CA . PHE A 1 603 ? -0.114 -27.578 -11.139 1.00 93.06 603 PHE A CA 1
ATOM 4855 C C . PHE A 1 603 ? 1.213 -28.299 -11.358 1.00 93.06 603 PHE A C 1
ATOM 4857 O O . PHE A 1 603 ? 2.213 -28.011 -10.694 1.00 93.06 603 PHE A O 1
ATOM 4864 N N . GLU A 1 604 ? 1.205 -29.223 -12.310 1.00 91.31 604 GLU A N 1
ATOM 4865 C CA . GLU A 1 604 ? 2.381 -29.994 -12.703 1.00 91.31 604 GLU A CA 1
ATOM 4866 C C . GLU A 1 604 ? 3.418 -29.134 -13.445 1.00 91.31 604 GLU A C 1
ATOM 4868 O O . GLU A 1 604 ? 3.103 -28.080 -14.008 1.00 91.31 604 GLU A O 1
ATOM 4873 N N . ASP A 1 605 ? 4.675 -29.585 -13.434 1.00 92.25 605 ASP A N 1
ATOM 4874 C CA . ASP A 1 605 ? 5.736 -28.962 -14.226 1.00 92.25 605 ASP A CA 1
ATOM 4875 C C . ASP A 1 605 ? 5.465 -29.128 -15.721 1.00 92.25 605 ASP A C 1
ATOM 4877 O O . ASP A 1 605 ? 5.137 -30.223 -16.186 1.00 92.25 605 ASP A O 1
ATOM 4881 N N . TYR A 1 606 ? 5.719 -28.071 -16.488 1.00 93.69 606 TYR A N 1
ATOM 4882 C CA . TYR A 1 606 ? 5.587 -28.122 -17.938 1.00 93.69 606 TYR A CA 1
ATOM 4883 C C . TYR A 1 606 ? 6.629 -29.049 -18.554 1.00 93.69 606 TYR A C 1
ATOM 4885 O O . TYR A 1 606 ? 7.826 -28.989 -18.253 1.00 93.69 606 TYR A O 1
ATOM 4893 N N . THR A 1 607 ? 6.172 -29.876 -19.482 1.00 94.25 607 THR A N 1
ATOM 4894 C CA . THR A 1 607 ? 7.016 -30.741 -20.297 1.00 94.25 607 THR A CA 1
ATOM 4895 C C . THR A 1 607 ? 7.967 -29.915 -21.176 1.00 94.25 607 THR A C 1
ATOM 4897 O O . THR A 1 607 ? 7.695 -28.754 -21.495 1.00 94.25 607 THR A O 1
ATOM 4900 N N . PRO A 1 608 ? 9.091 -30.491 -21.642 1.00 94.75 608 PRO A N 1
ATOM 4901 C CA . PRO A 1 608 ? 10.014 -29.786 -22.534 1.00 94.75 608 PRO A CA 1
ATOM 4902 C C . PRO A 1 608 ? 9.359 -29.222 -23.804 1.00 94.75 608 PRO A C 1
ATOM 4904 O O . PRO A 1 608 ? 9.767 -28.164 -24.281 1.00 94.75 608 PRO A O 1
ATOM 4907 N N . ASP A 1 609 ? 8.347 -29.910 -24.337 1.00 94.00 609 ASP A N 1
ATOM 4908 C CA . ASP A 1 609 ? 7.581 -29.471 -25.507 1.00 94.00 609 ASP A CA 1
ATOM 4909 C C . ASP A 1 609 ? 6.703 -28.249 -25.199 1.00 94.00 609 ASP A C 1
ATOM 4911 O O . ASP A 1 609 ? 6.656 -27.291 -25.977 1.00 94.00 609 ASP A O 1
ATOM 4915 N N . GLU A 1 610 ? 6.067 -28.228 -24.030 1.00 94.38 610 GLU A N 1
ATOM 4916 C CA . GLU A 1 610 ? 5.293 -27.081 -23.547 1.00 94.38 610 GLU A CA 1
ATOM 4917 C C . GLU A 1 610 ? 6.198 -25.876 -23.265 1.00 94.38 610 GLU A C 1
ATOM 4919 O O . GLU A 1 610 ? 5.919 -24.772 -23.731 1.00 94.38 610 GLU A O 1
ATOM 4924 N N . LEU A 1 611 ? 7.336 -26.082 -22.593 1.00 94.69 611 LEU A N 1
ATOM 4925 C CA . LEU A 1 611 ? 8.328 -25.029 -22.337 1.00 94.69 611 LEU A CA 1
ATOM 4926 C C . LEU A 1 611 ? 8.877 -24.433 -23.644 1.00 94.69 611 LEU A C 1
ATOM 4928 O O . LEU A 1 611 ? 9.045 -23.217 -23.756 1.00 94.69 611 LEU A O 1
ATOM 4932 N N . GLN A 1 612 ? 9.130 -25.272 -24.655 1.00 95.06 612 GLN A N 1
ATOM 4933 C CA . GLN A 1 612 ? 9.540 -24.811 -25.982 1.00 95.06 612 GLN A CA 1
ATOM 4934 C C . GLN A 1 612 ? 8.429 -23.999 -26.660 1.00 95.06 612 GLN A C 1
ATOM 4936 O O . GLN A 1 612 ? 8.708 -22.958 -27.256 1.00 95.06 612 GLN A O 1
ATOM 4941 N N . THR A 1 613 ? 7.179 -24.449 -26.558 1.00 94.56 613 THR A N 1
ATOM 4942 C CA . THR A 1 613 ? 6.015 -23.736 -27.104 1.00 94.56 613 THR A CA 1
ATOM 4943 C C . THR A 1 613 ? 5.873 -22.354 -26.468 1.00 94.56 613 THR A C 1
ATOM 4945 O O . THR A 1 613 ? 5.708 -21.366 -27.180 1.00 94.56 613 THR A O 1
ATOM 4948 N N . MET A 1 614 ? 6.050 -22.246 -25.149 1.00 93.31 614 MET A N 1
ATOM 4949 C CA . MET A 1 614 ? 6.064 -20.954 -24.456 1.00 93.31 614 MET A CA 1
ATOM 4950 C C . MET A 1 614 ? 7.193 -20.044 -24.935 1.00 93.31 614 MET A C 1
ATOM 4952 O O . MET A 1 614 ? 6.971 -18.853 -25.140 1.00 93.31 614 MET A O 1
ATOM 4956 N N . PHE A 1 615 ? 8.399 -20.585 -25.137 1.00 94.88 615 PHE A N 1
ATOM 4957 C CA . PHE A 1 615 ? 9.523 -19.806 -25.658 1.00 94.88 615 PHE A CA 1
ATOM 4958 C C . PHE A 1 615 ? 9.189 -19.207 -27.030 1.00 94.88 615 PHE A C 1
ATOM 4960 O O . PHE A 1 615 ? 9.456 -18.031 -27.270 1.00 94.88 615 PHE A O 1
ATOM 4967 N N . LYS A 1 616 ? 8.559 -19.996 -27.911 1.00 94.31 616 LYS A N 1
ATOM 4968 C CA . LYS A 1 616 ? 8.104 -19.542 -29.233 1.00 94.31 616 LYS A CA 1
ATOM 4969 C C . LYS A 1 616 ? 7.055 -18.441 -29.127 1.00 94.31 616 LYS A C 1
ATOM 4971 O O . LYS A 1 616 ? 7.222 -17.404 -29.752 1.00 94.31 616 LYS A O 1
ATOM 4976 N N . GLN A 1 617 ? 6.040 -18.620 -28.283 1.00 92.62 617 GLN A N 1
ATOM 4977 C CA . GLN A 1 617 ? 5.000 -17.607 -28.070 1.00 92.62 617 GLN A CA 1
ATOM 4978 C C . GLN A 1 617 ? 5.571 -16.282 -27.540 1.00 92.62 617 GLN A C 1
ATOM 4980 O O . GLN A 1 617 ? 5.140 -15.210 -27.959 1.00 92.62 617 GLN A O 1
ATOM 4985 N N . ILE A 1 618 ? 6.553 -16.337 -26.631 1.00 91.44 618 ILE A N 1
ATOM 4986 C CA . ILE A 1 618 ? 7.244 -15.139 -26.129 1.00 91.44 618 ILE A CA 1
ATOM 4987 C C . ILE A 1 618 ? 8.038 -14.467 -27.257 1.00 91.44 618 ILE A C 1
ATOM 4989 O O . ILE A 1 618 ? 7.965 -13.249 -27.401 1.00 91.44 618 ILE A O 1
ATOM 4993 N N . ALA A 1 619 ? 8.760 -15.251 -28.065 1.00 93.31 619 ALA A N 1
ATOM 4994 C CA . ALA A 1 619 ? 9.523 -14.738 -29.197 1.00 93.31 619 ALA A CA 1
ATOM 4995 C C . ALA A 1 619 ? 8.618 -14.058 -30.234 1.00 93.31 619 ALA A C 1
ATOM 4997 O O . ALA A 1 619 ? 8.878 -12.918 -30.604 1.00 93.31 619 ALA A O 1
ATOM 4998 N N . GLU A 1 620 ? 7.525 -14.710 -30.633 1.00 93.44 620 GLU A N 1
ATOM 4999 C CA . GLU A 1 620 ? 6.554 -14.180 -31.597 1.00 93.44 620 GLU A CA 1
ATOM 5000 C C . GLU A 1 620 ? 5.912 -12.877 -31.113 1.00 93.44 620 GLU A C 1
ATOM 5002 O O . GLU A 1 620 ? 5.776 -11.935 -31.889 1.00 93.44 620 GLU A O 1
ATOM 5007 N N . LYS A 1 621 ? 5.572 -12.786 -29.820 1.00 91.81 621 LYS A N 1
ATOM 5008 C CA . LYS A 1 621 ? 4.990 -11.574 -29.227 1.00 91.81 621 LYS A CA 1
ATOM 5009 C C . LYS A 1 621 ? 5.934 -10.366 -29.269 1.00 91.81 621 LYS A C 1
ATOM 5011 O O . LYS A 1 621 ? 5.462 -9.233 -29.276 1.00 91.81 621 LYS A O 1
ATOM 5016 N N . GLU A 1 622 ? 7.243 -10.600 -29.265 1.00 90.50 622 GLU A N 1
ATOM 5017 C CA . GLU A 1 622 ? 8.278 -9.564 -29.345 1.00 90.50 622 GLU A CA 1
ATOM 5018 C C . GLU A 1 622 ? 8.908 -9.459 -30.753 1.00 90.50 622 GLU A C 1
ATOM 5020 O O . GLU A 1 622 ? 10.004 -8.921 -30.898 1.00 90.50 622 GLU A O 1
ATOM 5025 N N . ASP A 1 623 ? 8.237 -9.970 -31.794 1.00 92.31 623 ASP A N 1
ATOM 5026 C CA . ASP A 1 623 ? 8.700 -9.953 -33.192 1.00 92.31 623 ASP A CA 1
ATOM 5027 C C . ASP A 1 623 ? 10.050 -10.668 -33.440 1.00 92.31 623 ASP A C 1
ATOM 5029 O O . ASP A 1 623 ? 10.752 -10.385 -34.418 1.00 92.31 623 ASP A O 1
ATOM 5033 N N . TYR A 1 624 ? 10.416 -11.635 -32.593 1.00 93.50 624 TYR A N 1
ATOM 5034 C CA . TYR A 1 624 ? 11.584 -12.494 -32.787 1.00 93.50 624 TYR A CA 1
ATOM 5035 C C . TYR A 1 624 ? 11.232 -13.791 -33.517 1.00 93.50 624 TYR A C 1
ATOM 5037 O O . TYR A 1 624 ? 10.231 -14.453 -33.249 1.00 93.50 624 TYR A O 1
ATOM 5045 N N . LYS A 1 625 ? 12.129 -14.206 -34.409 1.00 94.12 625 LYS A N 1
ATOM 5046 C CA . LYS A 1 625 ? 12.113 -15.501 -35.089 1.00 94.12 625 LYS A CA 1
ATOM 5047 C C . LYS A 1 625 ? 13.199 -16.397 -34.520 1.00 94.12 625 LYS A C 1
ATOM 5049 O O . LYS A 1 625 ? 14.286 -15.934 -34.177 1.00 94.12 625 LYS A O 1
ATOM 5054 N N . ILE A 1 626 ? 12.924 -17.693 -34.464 1.00 94.44 626 ILE A N 1
ATOM 5055 C CA . ILE A 1 626 ? 13.874 -18.692 -33.979 1.00 94.44 626 ILE A CA 1
ATOM 5056 C C . ILE A 1 626 ? 14.269 -19.575 -35.155 1.00 94.44 626 ILE A C 1
ATOM 5058 O O . ILE A 1 626 ? 13.423 -20.075 -35.895 1.00 94.44 626 ILE A O 1
ATOM 5062 N N . GLU A 1 627 ? 15.568 -19.760 -35.353 1.00 94.94 627 GLU A N 1
ATOM 5063 C CA . GLU A 1 627 ? 16.064 -20.659 -36.386 1.00 94.94 627 GLU A CA 1
ATOM 5064 C C . GLU A 1 627 ? 15.733 -22.123 -36.042 1.00 94.94 627 GLU A C 1
ATOM 5066 O O . GLU A 1 627 ? 15.854 -22.543 -34.891 1.00 94.94 627 GLU A O 1
ATOM 5071 N N . LYS A 1 628 ? 15.389 -22.951 -37.039 1.00 92.81 628 LYS A N 1
ATOM 5072 C CA . LYS A 1 628 ? 15.047 -24.375 -36.828 1.00 92.81 628 LYS A CA 1
ATOM 5073 C C . LYS A 1 628 ? 16.132 -25.158 -36.072 1.00 92.81 628 LYS A C 1
ATOM 5075 O O . LYS A 1 628 ? 15.824 -26.036 -35.268 1.00 92.81 628 LYS A O 1
ATOM 5080 N N . THR A 1 629 ? 17.404 -24.849 -36.322 1.00 92.81 629 THR A N 1
ATOM 5081 C CA . THR A 1 629 ? 18.543 -25.464 -35.620 1.00 92.81 629 THR A CA 1
ATOM 5082 C C . THR A 1 629 ? 18.578 -25.053 -34.143 1.00 92.81 629 THR A C 1
ATOM 5084 O O . THR A 1 629 ? 18.798 -25.895 -33.271 1.00 92.81 629 THR A O 1
ATOM 5087 N N . ALA A 1 630 ? 18.279 -23.785 -33.854 1.00 93.06 630 ALA A N 1
ATOM 5088 C CA . ALA A 1 630 ? 18.168 -23.236 -32.510 1.00 93.06 630 ALA A CA 1
ATOM 5089 C C . ALA A 1 630 ? 17.002 -23.871 -31.740 1.00 93.06 630 ALA A C 1
ATOM 5091 O O . ALA A 1 630 ? 17.175 -24.272 -30.591 1.00 93.06 630 ALA A O 1
ATOM 5092 N N . GLU A 1 631 ? 15.848 -24.063 -32.387 1.00 93.69 631 GLU A N 1
ATOM 5093 C CA . GLU A 1 631 ? 14.706 -24.761 -31.787 1.00 93.69 631 GLU A CA 1
ATOM 5094 C C . GLU A 1 631 ? 15.075 -26.178 -31.329 1.00 93.69 631 GLU A C 1
ATOM 5096 O O . GLU A 1 631 ? 14.740 -26.579 -30.212 1.00 93.69 631 GLU A O 1
ATOM 5101 N N . SER A 1 632 ? 15.793 -26.934 -32.166 1.00 93.00 632 SER A N 1
ATOM 5102 C CA . SER A 1 632 ? 16.219 -28.294 -31.824 1.00 93.00 632 SER A CA 1
ATOM 5103 C C . SER A 1 632 ? 17.167 -28.322 -30.623 1.00 93.00 632 SER A C 1
ATOM 5105 O O . SER A 1 632 ? 17.076 -29.231 -29.794 1.00 93.00 632 SER A O 1
ATOM 5107 N N . ILE A 1 633 ? 18.081 -27.353 -30.523 1.00 92.94 633 ILE A N 1
ATOM 5108 C CA . ILE A 1 633 ? 19.004 -27.238 -29.388 1.00 92.94 633 ILE A CA 1
ATOM 5109 C C . ILE A 1 633 ? 18.245 -26.846 -28.125 1.00 92.94 633 ILE A C 1
ATOM 5111 O O . ILE A 1 633 ? 18.416 -27.492 -27.094 1.00 92.94 633 ILE A O 1
ATOM 5115 N N . LEU A 1 634 ? 17.349 -25.862 -28.218 1.00 93.50 634 LEU A N 1
ATOM 5116 C CA . LEU A 1 634 ? 16.509 -25.440 -27.104 1.00 93.50 634 LEU A CA 1
ATOM 5117 C C . LEU A 1 634 ? 15.730 -26.623 -26.519 1.00 93.50 634 LEU A C 1
ATOM 5119 O O . LEU A 1 634 ? 15.801 -26.861 -25.317 1.00 93.50 634 LEU A O 1
ATOM 5123 N N . LYS A 1 635 ? 15.057 -27.420 -27.361 1.00 94.25 635 LYS A N 1
ATOM 5124 C CA . LYS A 1 635 ? 14.318 -28.612 -26.913 1.00 94.25 635 LYS A CA 1
ATOM 5125 C C . LYS A 1 635 ? 15.222 -29.618 -26.203 1.00 94.25 635 LYS A C 1
ATOM 5127 O O . LYS A 1 635 ? 14.855 -30.154 -25.155 1.00 94.25 635 LYS A O 1
ATOM 5132 N N . LYS A 1 636 ? 16.412 -29.877 -26.751 1.00 92.12 636 LYS A N 1
ATOM 5133 C CA . LYS A 1 636 ? 17.390 -30.795 -26.152 1.00 92.12 636 LYS A CA 1
ATOM 5134 C C . LYS A 1 636 ? 17.826 -30.322 -24.765 1.00 92.12 636 LYS A C 1
ATOM 5136 O O . LYS A 1 636 ? 17.869 -31.131 -23.841 1.00 92.12 636 LYS A O 1
ATOM 5141 N N . GLU A 1 637 ? 18.134 -29.040 -24.610 1.00 90.31 637 GLU A N 1
ATOM 5142 C CA . GLU A 1 637 ? 18.584 -28.492 -23.330 1.00 90.31 637 GLU A CA 1
ATOM 5143 C C . GLU A 1 637 ? 17.443 -28.388 -22.309 1.00 90.31 637 GLU A C 1
ATOM 5145 O O . GLU A 1 637 ? 17.621 -28.807 -21.168 1.00 90.31 637 GLU A O 1
ATOM 5150 N N . LEU A 1 638 ? 16.240 -27.969 -22.719 1.00 92.56 638 LEU A N 1
ATOM 5151 C CA . LEU A 1 638 ? 15.045 -28.011 -21.865 1.00 92.56 638 LEU A CA 1
ATOM 5152 C C . LEU A 1 638 ? 14.749 -29.436 -21.377 1.00 92.56 638 LEU A C 1
ATOM 5154 O O . LEU A 1 638 ? 14.423 -29.632 -20.211 1.00 92.56 638 LEU A O 1
ATOM 5158 N N . THR A 1 639 ? 14.941 -30.449 -22.229 1.00 92.88 639 THR A N 1
ATOM 5159 C CA . THR A 1 639 ? 14.783 -31.861 -21.839 1.00 92.88 639 THR A CA 1
ATOM 5160 C C . THR A 1 639 ? 15.790 -32.279 -20.767 1.00 92.88 639 THR A C 1
ATOM 5162 O O . THR A 1 639 ? 15.438 -33.029 -19.858 1.00 92.88 639 THR A O 1
ATOM 5165 N N . LYS A 1 640 ? 17.040 -31.805 -20.841 1.00 89.12 640 LYS A N 1
ATOM 5166 C CA . LYS A 1 640 ? 18.044 -32.077 -19.800 1.00 89.12 640 LYS A CA 1
ATOM 5167 C C . LYS A 1 640 ? 17.674 -31.405 -18.480 1.00 89.12 640 LYS A C 1
ATOM 5169 O O . LYS A 1 640 ? 17.714 -32.066 -17.449 1.00 89.12 640 LYS A O 1
ATOM 5174 N N . LEU A 1 641 ? 17.291 -30.127 -18.525 1.00 88.69 641 LEU A N 1
ATOM 5175 C CA . LEU A 1 641 ? 16.882 -29.370 -17.340 1.00 88.69 641 LEU A CA 1
ATOM 5176 C C . LEU A 1 641 ? 15.661 -30.012 -16.672 1.00 88.69 641 LEU A C 1
ATOM 5178 O O . LEU A 1 641 ? 15.673 -30.231 -15.470 1.00 88.69 641 LEU A O 1
ATOM 5182 N N . TYR A 1 642 ? 14.662 -30.417 -17.459 1.00 89.88 642 TYR A N 1
ATOM 5183 C CA . TYR A 1 642 ? 13.470 -31.101 -16.957 1.00 89.88 642 TYR A CA 1
ATOM 5184 C C . TYR A 1 642 ? 13.786 -32.452 -16.297 1.00 89.88 642 TYR A C 1
ATOM 5186 O O . TYR A 1 642 ? 13.172 -32.818 -15.298 1.00 89.88 642 TYR A O 1
ATOM 5194 N N . ARG A 1 643 ? 14.743 -33.221 -16.832 1.00 87.81 643 ARG A N 1
ATOM 5195 C CA . ARG A 1 643 ? 15.154 -34.507 -16.236 1.00 87.81 643 ARG A CA 1
ATOM 5196 C C . ARG A 1 643 ? 15.902 -34.348 -14.914 1.00 87.81 643 ARG A C 1
ATOM 5198 O O . ARG A 1 643 ? 15.795 -35.232 -14.075 1.00 87.81 643 ARG A O 1
ATOM 5205 N N . ASN A 1 644 ? 16.624 -33.244 -14.745 1.00 85.25 644 ASN A N 1
ATOM 5206 C CA . ASN A 1 644 ? 17.413 -32.943 -13.549 1.00 85.25 644 ASN A CA 1
ATOM 5207 C C . ASN A 1 644 ? 16.696 -31.971 -12.596 1.00 85.25 644 ASN A C 1
ATOM 5209 O O . ASN A 1 644 ? 17.348 -31.348 -11.763 1.00 85.25 644 ASN A O 1
ATOM 5213 N N . ARG A 1 645 ? 15.385 -31.779 -12.768 1.00 86.31 645 ARG A N 1
ATOM 5214 C CA . ARG A 1 645 ? 14.612 -30.790 -12.018 1.00 86.31 645 ARG A CA 1
ATOM 5215 C C . ARG A 1 645 ? 14.396 -31.210 -10.565 1.00 86.31 645 ARG A C 1
ATOM 5217 O O . ARG A 1 645 ? 14.313 -32.399 -10.264 1.00 86.31 645 ARG A O 1
ATOM 5224 N N . ASP A 1 646 ? 14.223 -30.215 -9.712 1.00 82.50 646 ASP A N 1
ATOM 5225 C CA . ASP A 1 646 ? 13.825 -30.347 -8.314 1.00 82.50 646 ASP A CA 1
ATOM 5226 C C . ASP A 1 646 ? 12.651 -29.395 -8.006 1.00 82.50 646 ASP A C 1
ATOM 5228 O O . ASP A 1 646 ? 12.053 -28.803 -8.907 1.00 82.50 646 ASP A O 1
ATOM 5232 N N . GLU A 1 647 ? 12.315 -29.233 -6.727 1.00 73.31 647 GLU A N 1
ATOM 5233 C CA . GLU A 1 647 ? 11.245 -28.340 -6.255 1.00 73.31 647 GLU A CA 1
ATOM 5234 C C . GLU A 1 647 ? 11.478 -26.854 -6.598 1.00 73.31 647 GLU A C 1
ATOM 5236 O O . GLU A 1 647 ? 10.544 -26.053 -6.569 1.00 73.31 647 GLU A O 1
ATOM 5241 N N . SER A 1 648 ? 12.709 -26.464 -6.951 1.00 74.44 648 SER A N 1
ATOM 5242 C CA . SER A 1 648 ? 13.059 -25.091 -7.334 1.00 74.44 648 SER A CA 1
ATOM 5243 C C . SER A 1 648 ? 12.885 -24.813 -8.833 1.00 74.44 648 SER A C 1
ATOM 5245 O O . SER A 1 648 ? 13.130 -23.696 -9.300 1.00 74.44 648 SER A O 1
ATOM 5247 N N . PHE A 1 649 ? 12.439 -25.805 -9.610 1.00 83.88 649 PHE A N 1
ATOM 5248 C CA . PHE A 1 649 ? 12.329 -25.693 -11.057 1.00 83.88 649 PHE A CA 1
ATOM 5249 C C . PHE A 1 649 ? 11.371 -24.572 -11.492 1.00 83.88 649 PHE A C 1
ATOM 5251 O O . PHE A 1 649 ? 10.157 -24.622 -11.299 1.00 83.88 649 PHE A O 1
ATOM 5258 N N . GLY A 1 650 ? 11.933 -23.536 -12.123 1.00 82.31 650 GLY A N 1
ATOM 5259 C CA . GLY A 1 650 ? 11.234 -22.275 -12.385 1.00 82.31 650 GLY A CA 1
ATOM 5260 C C . GLY A 1 650 ? 10.243 -22.262 -13.556 1.00 82.31 650 GLY A C 1
ATOM 5261 O O . GLY A 1 650 ? 9.648 -21.212 -13.807 1.00 82.31 650 GLY A O 1
ATOM 5262 N N . ASN A 1 651 ? 10.070 -23.362 -14.300 1.00 92.19 651 ASN A N 1
ATOM 5263 C CA . ASN A 1 651 ? 9.065 -23.498 -15.368 1.00 92.19 651 ASN A CA 1
ATOM 5264 C C . ASN A 1 651 ? 9.014 -22.286 -16.337 1.00 92.19 651 ASN A C 1
ATOM 5266 O O . ASN A 1 651 ? 10.016 -21.948 -16.968 1.00 92.19 651 ASN A O 1
ATOM 5270 N N . ALA A 1 652 ? 7.886 -21.574 -16.453 1.00 88.25 652 ALA A N 1
ATOM 5271 C CA . ALA A 1 652 ? 7.765 -20.411 -17.337 1.00 88.25 652 ALA A CA 1
ATOM 5272 C C . ALA A 1 652 ? 8.731 -19.259 -16.974 1.00 88.25 652 ALA A C 1
ATOM 5274 O O . ALA A 1 652 ? 9.117 -18.482 -17.851 1.00 88.25 652 ALA A O 1
ATOM 5275 N N . ARG A 1 653 ? 9.162 -19.145 -15.704 1.00 86.12 653 ARG A N 1
ATOM 5276 C CA . ARG A 1 653 ? 10.203 -18.180 -15.291 1.00 86.12 653 ARG A CA 1
ATOM 5277 C C . ARG A 1 653 ? 11.553 -18.546 -15.911 1.00 86.12 653 ARG A C 1
ATOM 5279 O O . ARG A 1 653 ? 12.219 -17.666 -16.451 1.00 86.12 653 ARG A O 1
ATOM 5286 N N . LEU A 1 654 ? 11.903 -19.836 -15.919 1.00 88.19 654 LEU A N 1
ATOM 5287 C CA . LEU A 1 654 ? 13.110 -20.347 -16.578 1.00 88.19 654 LEU A CA 1
ATOM 5288 C C . LEU A 1 654 ? 13.079 -20.050 -18.085 1.00 88.19 654 LEU A C 1
ATOM 5290 O O . LEU A 1 654 ? 14.060 -19.562 -18.637 1.00 88.19 654 LEU A O 1
ATOM 5294 N N . VAL A 1 655 ? 11.942 -20.271 -18.750 1.00 90.62 655 VAL A N 1
ATOM 5295 C CA . VAL A 1 655 ? 11.790 -19.971 -20.186 1.00 90.62 655 VAL A CA 1
ATOM 5296 C C . VAL A 1 655 ? 12.020 -18.486 -20.479 1.00 90.62 655 VAL A C 1
ATOM 5298 O O . VAL A 1 655 ? 12.781 -18.154 -21.388 1.00 90.62 655 VAL A O 1
ATOM 5301 N N . ARG A 1 656 ? 11.423 -17.586 -19.684 1.00 87.06 656 ARG A N 1
ATOM 5302 C CA . ARG A 1 656 ? 11.643 -16.132 -19.806 1.00 87.06 656 ARG A CA 1
ATOM 5303 C C . ARG A 1 656 ? 13.105 -15.751 -19.589 1.00 87.06 656 ARG A C 1
ATOM 5305 O O . ARG A 1 656 ? 13.626 -14.920 -20.328 1.00 87.06 656 ARG A O 1
ATOM 5312 N N . GLN A 1 657 ? 13.772 -16.362 -18.611 1.00 83.69 657 GLN A N 1
ATOM 5313 C CA . GLN A 1 657 ? 15.195 -16.143 -18.356 1.00 83.69 657 GLN A CA 1
ATOM 5314 C C . GLN A 1 657 ? 16.049 -16.561 -19.559 1.00 83.69 657 GLN A C 1
ATOM 5316 O O . GLN A 1 657 ? 16.865 -15.767 -20.026 1.00 83.69 657 GLN A O 1
ATOM 5321 N N . ILE A 1 658 ? 15.834 -17.766 -20.102 1.00 88.88 658 ILE A N 1
ATOM 5322 C CA . ILE A 1 658 ? 16.561 -18.256 -21.285 1.00 88.88 658 ILE A CA 1
ATOM 5323 C C . ILE A 1 658 ? 16.316 -17.329 -22.482 1.00 88.88 658 ILE A C 1
ATOM 5325 O O . ILE A 1 658 ? 17.254 -17.002 -23.211 1.00 88.88 658 ILE A O 1
ATOM 5329 N N . PHE A 1 659 ? 15.079 -16.866 -22.679 1.00 89.62 659 PHE A N 1
ATOM 5330 C CA . PHE A 1 659 ? 14.736 -15.947 -23.765 1.00 89.62 659 PHE A CA 1
ATOM 5331 C C . PHE A 1 659 ? 15.435 -14.590 -23.622 1.00 89.62 659 PHE A C 1
ATOM 5333 O O . PHE A 1 659 ? 16.079 -14.124 -24.561 1.00 89.62 659 PHE A O 1
ATOM 5340 N N . ASN A 1 660 ? 15.384 -13.979 -22.436 1.00 82.69 660 ASN A N 1
ATOM 5341 C CA . ASN A 1 660 ? 16.057 -12.708 -22.167 1.00 82.69 660 ASN A CA 1
ATOM 5342 C C . ASN A 1 660 ? 17.572 -12.808 -22.363 1.00 82.69 660 ASN A C 1
ATOM 5344 O O . ASN A 1 660 ? 18.168 -11.949 -23.013 1.00 82.69 660 ASN A O 1
ATOM 5348 N N . GLU A 1 661 ? 18.194 -13.880 -21.873 1.00 84.25 661 GLU A N 1
ATOM 5349 C CA . GLU A 1 661 ? 19.626 -14.089 -22.072 1.00 84.25 661 GLU A CA 1
ATOM 5350 C C . GLU A 1 661 ? 19.950 -14.335 -23.555 1.00 84.25 661 GLU A C 1
ATOM 5352 O O . GLU A 1 661 ? 20.938 -13.806 -24.064 1.00 84.25 661 GLU A O 1
ATOM 5357 N N . SER A 1 662 ? 19.085 -15.042 -24.292 1.00 86.94 662 SER A N 1
ATOM 5358 C CA . SER A 1 662 ? 19.214 -15.203 -25.748 1.00 86.94 662 SER A CA 1
ATOM 5359 C C . SER A 1 662 ? 19.171 -13.855 -26.478 1.00 86.94 662 SER A C 1
ATOM 5361 O O . SER A 1 662 ? 19.992 -13.632 -27.366 1.00 86.94 662 SER A O 1
ATOM 5363 N N . LYS A 1 663 ? 18.307 -12.910 -26.065 1.00 85.81 663 LYS A N 1
ATOM 5364 C CA . LYS A 1 663 ? 18.292 -11.531 -26.599 1.00 85.81 663 LYS A CA 1
ATOM 5365 C C . LYS A 1 663 ? 19.612 -10.800 -26.346 1.00 85.81 663 LYS A C 1
ATOM 5367 O O . LYS A 1 663 ? 20.117 -10.112 -27.232 1.00 85.81 663 LYS A O 1
ATOM 5372 N N . ILE A 1 664 ? 20.204 -10.973 -25.163 1.00 75.25 664 ILE A N 1
ATOM 5373 C CA . ILE A 1 664 ? 21.511 -10.389 -24.828 1.00 75.25 664 ILE A CA 1
ATOM 5374 C C . ILE A 1 664 ? 22.622 -10.999 -25.696 1.00 75.25 664 ILE A C 1
ATOM 5376 O O . ILE A 1 664 ? 23.529 -10.290 -26.137 1.00 75.25 664 ILE A O 1
ATOM 5380 N N . LYS A 1 665 ? 22.584 -12.309 -25.969 1.00 85.56 665 LYS A N 1
ATOM 5381 C CA . LYS A 1 665 ? 23.561 -12.944 -26.871 1.00 85.56 665 LYS A CA 1
ATOM 5382 C C . LYS A 1 665 ? 23.388 -12.471 -28.311 1.00 85.56 665 LYS A C 1
ATOM 5384 O O . LYS A 1 665 ? 24.377 -12.103 -28.948 1.00 85.56 665 LYS A O 1
ATOM 5389 N N . LEU A 1 666 ? 22.144 -12.389 -28.774 1.00 84.56 666 LEU A N 1
ATOM 5390 C CA . LEU A 1 666 ? 21.784 -11.851 -30.079 1.00 84.56 666 LEU A CA 1
ATOM 5391 C C . LEU A 1 666 ? 22.286 -10.412 -30.256 1.00 84.56 666 LEU A C 1
ATOM 5393 O O . LEU A 1 666 ? 22.893 -10.110 -31.280 1.00 84.56 666 LEU A O 1
ATOM 5397 N N . SER A 1 667 ? 22.100 -9.532 -29.266 1.00 78.94 667 SER A N 1
ATOM 5398 C CA . SER A 1 667 ? 22.545 -8.134 -29.360 1.00 78.94 667 SER A CA 1
ATOM 5399 C C . SER A 1 667 ? 24.068 -8.022 -29.461 1.00 78.94 667 SER A C 1
ATOM 5401 O O . SER A 1 667 ? 24.578 -7.298 -30.318 1.00 78.94 667 SER A O 1
ATOM 5403 N N . LYS A 1 668 ? 24.809 -8.810 -28.670 1.00 81.25 668 LYS A N 1
ATOM 5404 C CA . LYS A 1 668 ? 26.276 -8.903 -28.762 1.00 81.25 668 LYS A CA 1
ATOM 5405 C C . LYS A 1 668 ? 26.721 -9.398 -30.136 1.00 81.25 668 LYS A C 1
ATOM 5407 O O . LYS A 1 668 ? 27.625 -8.819 -30.734 1.00 81.25 668 LYS A O 1
ATOM 5412 N N . ARG A 1 669 ? 26.068 -10.439 -30.664 1.00 87.00 669 ARG A N 1
ATOM 5413 C CA . ARG A 1 669 ? 26.338 -10.949 -32.013 1.00 87.00 669 ARG A CA 1
ATOM 5414 C C . ARG A 1 669 ? 26.056 -9.886 -33.074 1.00 87.00 669 ARG A C 1
ATOM 5416 O O . ARG A 1 669 ? 26.899 -9.667 -33.933 1.00 87.00 669 ARG A O 1
ATOM 5423 N N . TYR A 1 670 ? 24.911 -9.210 -32.999 1.00 86.31 670 TYR A N 1
ATOM 5424 C CA . TYR A 1 670 ? 24.490 -8.168 -33.937 1.00 86.31 670 TYR A CA 1
ATOM 5425 C C . TYR A 1 670 ? 25.468 -6.987 -33.983 1.00 86.31 670 TYR A C 1
ATOM 5427 O O . TYR A 1 670 ? 25.820 -6.519 -35.065 1.00 86.31 670 TYR A O 1
ATOM 5435 N N . LEU A 1 671 ? 25.970 -6.538 -32.828 1.00 84.69 671 LEU A N 1
ATOM 5436 C CA . LEU A 1 671 ? 26.957 -5.455 -32.759 1.00 84.69 671 LEU A CA 1
ATOM 5437 C C . LEU A 1 671 ? 28.309 -5.830 -33.386 1.00 84.69 671 LEU A C 1
ATOM 5439 O O . LEU A 1 671 ? 28.997 -4.954 -33.905 1.00 84.69 671 LEU A O 1
ATOM 5443 N N . ASN A 1 672 ? 28.658 -7.115 -33.418 1.00 85.81 672 ASN A N 1
ATOM 5444 C CA . ASN A 1 672 ? 29.877 -7.600 -34.069 1.00 85.81 672 ASN A CA 1
ATOM 5445 C C . ASN A 1 672 ? 29.730 -7.786 -35.592 1.00 85.81 672 ASN A C 1
ATOM 5447 O O . ASN A 1 672 ? 30.708 -8.109 -36.266 1.00 85.81 672 ASN A O 1
ATOM 5451 N N . ILE A 1 673 ? 28.533 -7.582 -36.156 1.00 85.75 673 ILE A N 1
ATOM 5452 C CA . ILE A 1 673 ? 28.296 -7.644 -37.603 1.00 85.75 673 ILE A CA 1
ATOM 5453 C C . ILE A 1 673 ? 28.615 -6.274 -38.233 1.00 85.75 673 ILE A C 1
ATOM 5455 O O . ILE A 1 673 ? 28.188 -5.247 -37.683 1.00 85.75 673 ILE A O 1
ATOM 5459 N N . PRO A 1 674 ? 29.328 -6.235 -39.382 1.00 88.25 674 PRO A N 1
ATOM 5460 C CA . PRO A 1 674 ? 29.570 -5.010 -40.145 1.00 88.25 674 PRO A CA 1
ATOM 5461 C C . PRO A 1 674 ? 28.280 -4.235 -40.436 1.00 88.25 674 PRO A C 1
ATOM 5463 O O . PRO A 1 674 ? 27.243 -4.834 -40.722 1.00 88.25 674 PRO A O 1
ATOM 5466 N N . THR A 1 675 ? 28.332 -2.904 -40.349 1.00 85.62 675 THR A N 1
ATOM 5467 C CA . THR A 1 675 ? 27.146 -2.031 -40.420 1.00 85.62 675 THR A CA 1
ATOM 5468 C C . THR A 1 675 ? 26.331 -2.227 -41.703 1.00 85.62 675 THR A C 1
ATOM 5470 O O . THR A 1 675 ? 25.107 -2.177 -41.659 1.00 85.62 675 THR A O 1
ATOM 5473 N N . ASP A 1 676 ? 26.990 -2.532 -42.821 1.00 86.62 676 ASP A N 1
ATOM 5474 C CA . ASP A 1 676 ? 26.396 -2.827 -44.132 1.00 86.62 676 ASP A CA 1
ATOM 5475 C C . ASP A 1 676 ? 25.554 -4.116 -44.166 1.00 86.62 676 ASP A C 1
ATOM 5477 O O . ASP A 1 676 ? 24.720 -4.287 -45.052 1.00 86.62 676 ASP A O 1
ATOM 5481 N N . LYS A 1 677 ? 25.728 -5.012 -43.186 1.00 85.19 677 LYS A N 1
ATOM 5482 C CA . LYS A 1 677 ? 25.008 -6.294 -43.072 1.00 85.19 677 LYS A CA 1
ATOM 5483 C C . LYS A 1 677 ? 23.982 -6.321 -41.936 1.00 85.19 677 LYS A C 1
ATOM 5485 O O . LYS A 1 677 ? 23.377 -7.361 -41.673 1.00 85.19 677 LYS A O 1
ATOM 5490 N N . ARG A 1 678 ? 23.775 -5.197 -41.248 1.00 89.06 678 ARG A N 1
ATOM 5491 C CA . ARG A 1 678 ? 22.807 -5.071 -40.152 1.00 89.06 678 ARG A CA 1
ATOM 5492 C C . ARG A 1 678 ? 21.400 -4.849 -40.705 1.00 89.06 678 ARG A C 1
ATOM 5494 O O . ARG A 1 678 ? 21.003 -3.727 -40.999 1.00 89.06 678 ARG A O 1
ATOM 5501 N N . THR A 1 679 ? 20.644 -5.933 -40.852 1.00 90.12 679 THR A N 1
ATOM 5502 C CA . THR A 1 679 ? 19.256 -5.900 -41.341 1.00 90.12 679 THR A CA 1
ATOM 5503 C C . THR A 1 679 ? 18.251 -6.170 -40.220 1.00 90.12 679 THR A C 1
ATOM 5505 O O . THR A 1 679 ? 18.588 -6.755 -39.185 1.00 90.12 679 THR A O 1
ATOM 5508 N N . LYS A 1 680 ? 16.981 -5.795 -40.446 1.00 88.81 680 LYS A N 1
ATOM 5509 C CA . LYS A 1 680 ? 15.865 -6.105 -39.531 1.00 88.81 680 LYS A CA 1
ATOM 5510 C C . LYS A 1 680 ? 15.749 -7.608 -39.259 1.00 88.81 680 LYS A C 1
ATOM 5512 O O . LYS A 1 680 ? 15.456 -8.009 -38.138 1.00 88.81 680 LYS A O 1
ATOM 5517 N N . GLU A 1 681 ? 16.014 -8.433 -40.267 1.00 89.38 681 GLU A N 1
ATOM 5518 C CA . GLU A 1 681 ? 15.976 -9.893 -40.161 1.00 89.38 681 GLU A CA 1
ATOM 5519 C C . GLU A 1 681 ? 17.061 -10.429 -39.217 1.00 89.38 681 GLU A C 1
ATOM 5521 O O . GLU A 1 681 ? 16.770 -11.225 -38.329 1.00 89.38 681 GLU A O 1
ATOM 5526 N N . VAL A 1 682 ? 18.294 -9.929 -39.324 1.00 87.62 682 VAL A N 1
ATOM 5527 C CA . VAL A 1 682 ? 19.396 -10.338 -38.436 1.00 87.62 682 VAL A CA 1
ATOM 5528 C C . VAL A 1 682 ? 19.161 -9.873 -36.995 1.00 87.62 682 VAL A C 1
ATOM 5530 O O . VAL A 1 682 ? 19.501 -10.592 -36.057 1.00 87.62 682 VAL A O 1
ATOM 5533 N N . MET A 1 683 ? 18.559 -8.695 -36.816 1.00 88.06 683 MET A N 1
ATOM 5534 C CA . MET A 1 683 ? 18.218 -8.124 -35.507 1.00 88.06 683 MET A CA 1
ATOM 5535 C C . MET A 1 683 ? 17.095 -8.887 -34.785 1.00 88.06 683 MET A C 1
ATOM 5537 O O . MET A 1 683 ? 17.009 -8.823 -33.562 1.00 88.06 683 MET A O 1
ATOM 5541 N N . SER A 1 684 ? 16.255 -9.609 -35.532 1.00 91.88 684 SER A N 1
ATOM 5542 C CA . SER A 1 684 ? 15.092 -10.340 -35.011 1.00 91.88 684 SER A CA 1
ATOM 5543 C C . SER A 1 684 ? 15.255 -11.862 -35.027 1.00 91.88 684 SER A C 1
ATOM 5545 O O . SER A 1 684 ? 14.362 -12.559 -34.566 1.00 91.88 684 SER A O 1
ATOM 5547 N N . THR A 1 685 ? 16.374 -12.415 -35.512 1.00 94.81 685 THR A N 1
ATOM 5548 C CA . THR A 1 685 ? 16.548 -13.876 -35.628 1.00 94.81 685 THR A CA 1
ATOM 5549 C C . THR A 1 685 ? 17.495 -14.433 -34.565 1.00 94.81 685 THR A C 1
ATOM 5551 O O . THR A 1 685 ? 18.699 -14.174 -34.598 1.00 94.81 685 THR A O 1
ATOM 5554 N N . ILE A 1 686 ? 16.972 -15.256 -33.656 1.00 94.56 686 ILE A N 1
ATOM 5555 C CA . ILE A 1 686 ? 17.740 -16.004 -32.652 1.00 94.56 686 ILE A CA 1
ATOM 5556 C C . ILE A 1 686 ? 18.284 -17.287 -33.296 1.00 94.56 686 ILE A C 1
ATOM 5558 O O . ILE A 1 686 ? 17.516 -18.092 -33.830 1.00 94.56 686 ILE A O 1
ATOM 5562 N N . CYS A 1 687 ? 19.603 -17.490 -33.231 1.00 93.88 687 CYS A N 1
ATOM 5563 C CA . CYS A 1 687 ? 20.267 -18.675 -33.786 1.00 93.88 687 CYS A CA 1
ATOM 5564 C C . CYS A 1 687 ? 20.717 -19.654 -32.694 1.00 93.88 687 CYS A C 1
ATOM 5566 O O . CYS A 1 687 ? 20.665 -19.370 -31.495 1.00 93.88 687 CYS A O 1
ATOM 5568 N N . SER A 1 688 ? 21.198 -20.822 -33.119 1.00 93.06 688 SER A N 1
ATOM 5569 C CA . SER A 1 688 ? 21.697 -21.885 -32.241 1.00 93.06 688 SER A CA 1
ATOM 5570 C C . SER A 1 688 ? 22.785 -21.412 -31.276 1.00 93.06 688 SER A C 1
ATOM 5572 O O . SER A 1 688 ? 22.722 -21.723 -30.087 1.00 93.06 688 SER A O 1
ATOM 5574 N N . ALA A 1 689 ? 23.739 -20.611 -31.755 1.00 89.50 689 ALA A N 1
ATOM 5575 C CA . ALA A 1 689 ? 24.836 -20.098 -30.940 1.00 89.50 689 ALA A CA 1
ATOM 5576 C C . ALA A 1 689 ? 24.353 -19.172 -29.811 1.00 89.50 689 ALA A C 1
ATOM 5578 O O . ALA A 1 689 ? 24.937 -19.191 -28.727 1.00 89.50 689 ALA A O 1
ATOM 5579 N N . ASP A 1 690 ? 23.281 -18.402 -30.030 1.00 91.00 690 ASP A N 1
ATOM 5580 C CA . ASP A 1 690 ? 22.712 -17.528 -28.998 1.00 91.00 690 ASP A CA 1
ATOM 5581 C C . ASP A 1 690 ? 22.101 -18.365 -27.870 1.00 91.00 690 ASP A C 1
ATOM 5583 O O . ASP A 1 690 ? 22.357 -18.104 -26.695 1.00 91.00 690 ASP A O 1
ATOM 5587 N N . ILE A 1 691 ? 21.346 -19.410 -28.231 1.00 90.31 691 ILE A N 1
ATOM 5588 C CA . ILE A 1 691 ? 20.708 -20.323 -27.276 1.00 90.31 691 ILE A CA 1
ATOM 5589 C C . ILE A 1 691 ? 21.770 -21.108 -26.505 1.00 90.31 691 ILE A C 1
ATOM 5591 O O . ILE A 1 691 ? 21.741 -21.131 -25.275 1.00 90.31 691 ILE A O 1
ATOM 5595 N N . GLU A 1 692 ? 22.762 -21.683 -27.187 1.00 89.00 692 GLU A N 1
ATOM 5596 C CA . GLU A 1 692 ? 23.868 -22.379 -26.523 1.00 89.00 692 GLU A CA 1
ATOM 5597 C C . GLU A 1 692 ? 24.639 -21.462 -25.573 1.00 89.00 692 GLU A C 1
ATOM 5599 O O . GLU A 1 692 ? 24.954 -21.859 -24.453 1.00 89.00 692 GLU A O 1
ATOM 5604 N N . ALA A 1 693 ? 24.942 -20.230 -25.988 1.00 83.44 693 ALA A N 1
ATOM 5605 C CA . ALA A 1 693 ? 25.641 -19.269 -25.143 1.00 83.44 693 ALA A CA 1
ATOM 5606 C C . ALA A 1 693 ? 24.774 -18.790 -23.969 1.00 83.44 693 ALA A C 1
ATOM 5608 O O . ALA A 1 693 ? 25.308 -18.541 -22.887 1.00 83.44 693 ALA A O 1
ATOM 5609 N N . SER A 1 694 ? 23.454 -18.683 -24.153 1.00 80.56 694 SER A N 1
ATOM 5610 C CA . SER A 1 694 ? 22.518 -18.349 -23.074 1.00 80.56 694 SER A CA 1
ATOM 5611 C C . SER A 1 694 ? 22.470 -19.441 -22.003 1.00 80.56 694 SER A C 1
ATOM 5613 O O . SER A 1 694 ? 22.407 -19.151 -20.813 1.00 80.56 694 SER A O 1
ATOM 5615 N N . LEU A 1 695 ? 22.601 -20.703 -22.416 1.00 76.06 695 LEU A N 1
ATOM 5616 C CA . LEU A 1 695 ? 22.535 -21.864 -21.534 1.00 76.06 695 LEU A CA 1
ATOM 5617 C C . LEU A 1 695 ? 23.900 -22.242 -20.944 1.00 76.06 695 LEU A C 1
ATOM 5619 O O . LEU A 1 695 ? 23.952 -22.756 -19.831 1.00 76.06 695 LEU A O 1
ATOM 5623 N N . LYS A 1 696 ? 25.017 -21.913 -21.611 1.00 67.75 696 LYS A N 1
ATOM 5624 C CA . LYS A 1 696 ? 26.374 -22.024 -21.039 1.00 67.75 696 LYS A CA 1
ATOM 5625 C C . LYS A 1 696 ? 26.549 -21.132 -19.805 1.00 67.75 696 LYS A C 1
ATOM 5627 O O . LYS A 1 696 ? 27.167 -21.574 -18.842 1.00 67.75 696 LYS A O 1
ATOM 5632 N N . ASN A 1 697 ? 25.929 -19.950 -19.798 1.00 48.19 697 ASN A N 1
ATOM 5633 C CA . ASN A 1 697 ? 25.861 -19.065 -18.628 1.00 48.19 697 ASN A CA 1
ATOM 5634 C C . ASN A 1 697 ? 24.925 -19.574 -17.515 1.00 48.19 697 ASN A C 1
ATOM 5636 O O . ASN A 1 697 ? 25.065 -19.156 -16.371 1.00 48.19 697 ASN A O 1
ATOM 5640 N N . ASN A 1 698 ? 23.994 -20.481 -17.831 1.00 43.31 698 ASN A N 1
ATOM 5641 C CA . ASN A 1 698 ? 23.124 -21.128 -16.841 1.00 43.31 698 ASN A CA 1
ATOM 5642 C C . ASN A 1 698 ? 23.725 -22.438 -16.286 1.00 43.31 698 ASN A C 1
ATOM 5644 O O . ASN A 1 698 ? 23.190 -22.984 -15.328 1.00 43.31 698 ASN A O 1
ATOM 5648 N N . ILE A 1 699 ? 24.832 -22.940 -16.857 1.00 44.12 699 ILE A N 1
ATOM 5649 C CA . ILE A 1 699 ? 25.584 -24.112 -16.352 1.00 44.12 699 ILE A CA 1
ATOM 5650 C C . ILE A 1 699 ? 26.915 -23.694 -15.690 1.00 44.12 699 ILE A C 1
ATOM 5652 O O . ILE A 1 699 ? 27.483 -24.452 -14.908 1.00 44.12 699 ILE A O 1
ATOM 5656 N N . LYS A 1 700 ? 27.397 -22.469 -15.927 1.00 33.56 700 LYS A N 1
ATOM 5657 C CA . LYS A 1 700 ? 28.431 -21.803 -15.122 1.00 33.56 700 LYS A CA 1
ATOM 5658 C C . LYS A 1 700 ? 28.069 -20.328 -14.999 1.00 33.56 700 LYS A C 1
ATOM 5660 O O . LYS A 1 700 ? 28.045 -19.622 -16.005 1.00 33.56 700 LYS A O 1
ATOM 5665 N N . GLY A 1 701 ? 27.736 -19.916 -13.780 1.00 34.31 701 GLY A N 1
ATOM 5666 C CA . GLY A 1 701 ? 27.245 -18.583 -13.468 1.00 34.31 701 GLY A CA 1
ATOM 5667 C C . GLY A 1 701 ? 28.194 -17.462 -13.893 1.00 34.31 701 GLY A C 1
ATOM 5668 O O . GLY A 1 701 ? 29.408 -17.627 -13.880 1.00 34.31 701 GLY A O 1
ATOM 5669 N N . PHE A 1 702 ? 27.554 -16.358 -14.283 1.00 32.59 702 PHE A N 1
ATOM 5670 C CA . PHE A 1 702 ? 27.894 -14.948 -14.066 1.00 32.59 702 PHE A CA 1
ATOM 5671 C C . PHE A 1 702 ? 29.347 -14.467 -14.275 1.00 32.59 702 PHE A C 1
ATOM 5673 O O . PHE A 1 702 ? 30.335 -15.042 -13.844 1.00 32.59 702 PHE A O 1
ATOM 5680 N N . VAL A 1 703 ? 29.447 -13.349 -14.998 1.00 35.88 703 VAL A N 1
ATOM 5681 C CA . VAL A 1 703 ? 30.676 -12.725 -15.509 1.00 35.88 703 VAL A CA 1
ATOM 5682 C C . VAL A 1 703 ? 31.730 -12.545 -14.410 1.00 35.88 703 VAL A C 1
ATOM 5684 O O . VAL A 1 703 ? 31.539 -11.755 -13.493 1.00 35.88 703 VAL A O 1
ATOM 5687 N N . ASN A 1 704 ? 32.873 -13.220 -14.560 1.00 38.91 704 ASN A N 1
ATOM 5688 C CA . ASN A 1 704 ? 34.063 -12.979 -13.751 1.00 38.91 704 ASN A CA 1
ATOM 5689 C C . ASN A 1 704 ? 34.693 -11.644 -14.189 1.00 38.91 704 ASN A C 1
ATOM 5691 O O . ASN A 1 704 ? 35.290 -11.555 -15.266 1.00 38.91 704 ASN A O 1
ATOM 5695 N N . ILE A 1 705 ? 34.494 -10.587 -13.401 1.00 49.16 705 ILE A N 1
ATOM 5696 C CA . ILE A 1 705 ? 35.198 -9.313 -13.577 1.00 49.16 705 ILE A CA 1
ATOM 5697 C C . ILE A 1 705 ? 36.584 -9.520 -12.961 1.00 49.16 705 ILE A C 1
ATOM 5699 O O . ILE A 1 705 ? 36.705 -9.669 -11.750 1.00 49.16 705 ILE A O 1
ATOM 5703 N N . GLY A 1 706 ? 37.620 -9.606 -13.797 1.00 54.19 706 GLY A N 1
ATOM 5704 C CA . GLY A 1 706 ? 38.996 -9.762 -13.320 1.00 54.19 706 GLY A CA 1
ATOM 5705 C C . GLY A 1 706 ? 39.435 -8.597 -12.424 1.00 54.19 706 GLY A C 1
ATOM 5706 O O . GLY A 1 706 ? 38.933 -7.482 -12.554 1.00 54.19 706 GLY A O 1
ATOM 5707 N N . ILE A 1 707 ? 40.384 -8.860 -11.523 1.00 65.38 707 ILE A N 1
ATOM 5708 C CA . ILE A 1 707 ? 40.944 -7.853 -10.612 1.00 65.38 707 ILE A CA 1
ATOM 5709 C C . ILE A 1 707 ? 41.814 -6.866 -11.409 1.00 65.38 707 ILE A C 1
ATOM 5711 O O . ILE A 1 707 ? 42.758 -7.276 -12.085 1.00 65.38 707 ILE A O 1
ATOM 5715 N N . ASP A 1 708 ? 41.534 -5.565 -11.300 1.00 78.69 708 ASP A N 1
ATOM 5716 C CA . ASP A 1 708 ? 42.413 -4.502 -11.805 1.00 78.69 708 ASP A CA 1
ATOM 5717 C C . ASP A 1 708 ? 43.565 -4.263 -10.813 1.00 78.69 708 ASP A C 1
ATOM 5719 O O . ASP A 1 708 ? 43.464 -3.477 -9.866 1.00 78.69 708 ASP A O 1
ATOM 5723 N N . ASP A 1 709 ? 44.672 -4.981 -11.015 1.00 78.19 709 ASP A N 1
ATOM 5724 C CA . ASP A 1 709 ? 45.851 -4.928 -10.146 1.00 78.19 709 ASP A CA 1
ATOM 5725 C C . ASP A 1 709 ? 46.500 -3.533 -10.066 1.00 78.19 709 ASP A C 1
ATOM 5727 O O . ASP A 1 709 ? 47.080 -3.187 -9.030 1.00 78.19 709 ASP A O 1
ATOM 5731 N N . GLU A 1 710 ? 46.422 -2.715 -11.122 1.00 79.31 710 GLU A N 1
ATOM 5732 C CA . GLU A 1 710 ? 46.998 -1.366 -11.099 1.00 79.31 710 GLU A CA 1
ATOM 5733 C C . GLU A 1 710 ? 46.185 -0.430 -10.212 1.00 79.31 710 GLU A C 1
ATOM 5735 O O . GLU A 1 710 ? 46.759 0.310 -9.400 1.00 79.31 710 GLU A O 1
ATOM 5740 N N . ASN A 1 711 ? 44.861 -0.449 -10.366 1.00 80.19 711 ASN A N 1
ATOM 5741 C CA . ASN A 1 711 ? 43.985 0.418 -9.594 1.00 80.19 711 ASN A CA 1
ATOM 5742 C C . ASN A 1 711 ? 43.958 0.003 -8.117 1.00 80.19 711 ASN A C 1
ATOM 5744 O O . ASN A 1 711 ? 44.150 0.840 -7.231 1.00 80.19 711 ASN A O 1
ATOM 5748 N N . LEU A 1 712 ? 43.894 -1.306 -7.856 1.00 84.31 712 LEU A N 1
ATOM 5749 C CA . LEU A 1 712 ? 43.982 -1.877 -6.514 1.00 84.31 712 LEU A CA 1
ATOM 5750 C C . LEU A 1 712 ? 45.274 -1.456 -5.796 1.00 84.31 712 LEU A C 1
ATOM 5752 O O . LEU A 1 712 ? 45.255 -1.046 -4.634 1.00 84.31 712 LEU A O 1
ATOM 5756 N N . LYS A 1 713 ? 46.418 -1.488 -6.489 1.00 86.81 713 LYS A N 1
ATOM 5757 C CA . LYS A 1 713 ? 47.704 -1.066 -5.914 1.00 86.81 713 LYS A CA 1
ATOM 5758 C C . LYS A 1 713 ? 47.731 0.430 -5.588 1.00 86.81 713 LYS A C 1
ATOM 5760 O O . LYS A 1 713 ? 48.286 0.820 -4.558 1.00 86.81 713 LYS A O 1
ATOM 5765 N N . LYS A 1 714 ? 47.136 1.277 -6.434 1.00 88.38 714 LYS A N 1
ATOM 5766 C CA . LYS A 1 714 ? 47.014 2.724 -6.176 1.00 88.38 714 LYS A CA 1
ATOM 5767 C C . LYS A 1 714 ? 46.140 2.996 -4.951 1.00 88.38 714 LYS A C 1
ATOM 5769 O O . LYS A 1 714 ? 46.563 3.753 -4.073 1.00 88.38 714 LYS A O 1
ATOM 5774 N N . ALA A 1 715 ? 44.983 2.344 -4.858 1.00 87.31 715 ALA A N 1
ATOM 5775 C CA . ALA A 1 715 ? 44.057 2.497 -3.741 1.00 87.31 715 ALA A CA 1
ATOM 5776 C C . ALA A 1 715 ? 44.670 2.012 -2.412 1.00 87.31 715 ALA A C 1
ATOM 5778 O O . ALA A 1 715 ? 44.621 2.729 -1.410 1.00 87.31 715 ALA A O 1
ATOM 5779 N N . LEU A 1 716 ? 45.366 0.868 -2.408 1.00 88.94 716 LEU A N 1
ATOM 5780 C CA . LEU A 1 716 ? 46.067 0.365 -1.219 1.00 88.94 716 LEU A CA 1
ATOM 5781 C C . LEU A 1 716 ? 47.222 1.276 -0.775 1.00 88.94 716 LEU A C 1
ATOM 5783 O O . LEU A 1 716 ? 47.402 1.503 0.420 1.00 88.94 716 LEU A O 1
ATOM 5787 N N . ASN A 1 717 ? 47.980 1.861 -1.706 1.00 90.50 717 ASN A N 1
ATOM 5788 C CA . ASN A 1 717 ? 49.022 2.835 -1.359 1.00 90.50 717 ASN A CA 1
ATOM 5789 C C . ASN A 1 717 ? 48.433 4.102 -0.718 1.00 90.50 717 ASN A C 1
ATOM 5791 O O . ASN A 1 717 ? 48.978 4.616 0.260 1.00 90.50 717 ASN A O 1
ATOM 5795 N N . LYS A 1 718 ? 47.294 4.577 -1.233 1.00 88.69 718 LYS A N 1
ATOM 5796 C CA . LYS A 1 718 ? 46.550 5.716 -0.681 1.00 88.69 718 LYS A CA 1
ATOM 5797 C C . LYS A 1 718 ? 46.039 5.404 0.728 1.00 88.69 718 LYS A C 1
ATOM 5799 O O . LYS A 1 718 ? 46.227 6.224 1.624 1.00 88.69 718 LYS A O 1
ATOM 5804 N N . LEU A 1 719 ? 45.501 4.202 0.951 1.00 89.56 719 LEU A N 1
ATOM 5805 C CA . LEU A 1 719 ? 45.082 3.720 2.271 1.00 89.56 719 LEU A CA 1
ATOM 5806 C C . LEU A 1 719 ? 46.260 3.663 3.261 1.00 89.56 719 LEU A C 1
ATOM 5808 O O . LEU A 1 719 ? 46.158 4.167 4.379 1.00 89.56 719 LEU A O 1
ATOM 5812 N N . ASN A 1 720 ? 47.398 3.106 2.840 1.00 87.81 720 ASN A N 1
ATOM 5813 C CA . ASN A 1 720 ? 48.586 2.957 3.687 1.00 87.81 720 ASN A CA 1
ATOM 5814 C C . ASN A 1 720 ? 49.250 4.296 4.049 1.00 87.81 720 ASN A C 1
ATOM 5816 O O . ASN A 1 720 ? 49.888 4.386 5.096 1.00 87.81 720 ASN A O 1
ATOM 5820 N N . SER A 1 721 ? 49.065 5.339 3.231 1.00 89.12 721 SER A N 1
ATOM 5821 C CA . SER A 1 721 ? 49.572 6.694 3.495 1.00 89.12 721 SER A CA 1
ATOM 5822 C C . SER A 1 721 ? 48.836 7.437 4.621 1.00 89.12 721 SER A C 1
ATOM 5824 O O . SER A 1 721 ? 49.331 8.450 5.118 1.00 89.12 721 SER A O 1
ATOM 5826 N N . LEU A 1 722 ? 47.664 6.946 5.046 1.00 88.38 722 LEU A N 1
ATOM 5827 C CA . LEU A 1 722 ? 46.904 7.544 6.142 1.00 88.38 722 LEU A CA 1
ATOM 5828 C C . LEU A 1 722 ? 47.582 7.275 7.493 1.00 88.38 722 LEU A C 1
ATOM 5830 O O . LEU A 1 722 ? 48.054 6.172 7.766 1.00 88.38 722 LEU A O 1
ATOM 5834 N N . CYS A 1 723 ? 47.598 8.280 8.369 1.00 83.44 723 CYS A N 1
ATOM 5835 C CA . CYS A 1 723 ? 48.155 8.156 9.715 1.00 83.44 723 CYS A CA 1
ATOM 5836 C C . CYS A 1 723 ? 47.196 7.376 10.639 1.00 83.44 723 CYS A C 1
ATOM 5838 O O . CYS A 1 723 ? 46.015 7.714 10.727 1.00 83.44 723 CYS A O 1
ATOM 5840 N N . GLY A 1 724 ? 47.696 6.350 11.338 1.00 85.12 724 GLY A N 1
ATOM 5841 C CA . GLY A 1 724 ? 46.891 5.474 12.204 1.00 85.12 724 GLY A CA 1
ATOM 5842 C C . GLY A 1 724 ? 46.067 4.434 11.430 1.00 85.12 724 GLY A C 1
ATOM 5843 O O . GLY A 1 724 ? 46.446 4.036 10.334 1.00 85.12 724 GLY A O 1
ATOM 5844 N N . LEU A 1 725 ? 44.931 3.997 11.995 1.00 85.62 725 LEU A N 1
ATOM 5845 C CA . LEU A 1 725 ? 43.981 3.046 11.376 1.00 85.62 725 LEU A CA 1
ATOM 5846 C C . LEU A 1 725 ? 44.548 1.643 11.084 1.00 85.62 725 LEU A C 1
ATOM 5848 O O . LEU A 1 725 ? 44.063 0.959 10.188 1.00 85.62 725 LEU A O 1
ATOM 5852 N N . GLU A 1 726 ? 45.549 1.196 11.842 1.00 85.81 726 GLU A N 1
ATOM 5853 C CA . GLU A 1 726 ? 46.254 -0.066 11.565 1.00 85.81 726 GLU A CA 1
ATOM 5854 C C . GLU A 1 726 ? 45.336 -1.294 11.530 1.00 85.81 726 GLU A C 1
ATOM 5856 O O . GLU A 1 726 ? 45.486 -2.139 10.652 1.00 85.81 726 GLU A O 1
ATOM 5861 N N . THR A 1 727 ? 44.326 -1.360 12.400 1.00 80.56 727 THR A N 1
ATOM 5862 C CA . THR A 1 727 ? 43.336 -2.451 12.393 1.00 80.56 727 THR A CA 1
ATOM 5863 C C . THR A 1 727 ? 42.514 -2.474 11.104 1.00 80.56 727 THR A C 1
ATOM 5865 O O . THR A 1 727 ? 42.357 -3.521 10.487 1.00 80.56 727 THR A O 1
ATOM 5868 N N . VAL A 1 728 ? 42.068 -1.308 10.635 1.00 82.25 728 VAL A N 1
ATOM 5869 C CA . VAL A 1 728 ? 41.278 -1.168 9.401 1.00 82.25 728 VAL A CA 1
ATOM 5870 C C . VAL A 1 728 ? 42.131 -1.466 8.165 1.00 82.25 728 VAL A C 1
ATOM 5872 O O . VAL A 1 728 ? 41.679 -2.137 7.241 1.00 82.25 728 VAL A O 1
ATOM 5875 N N . LYS A 1 729 ? 43.392 -1.013 8.148 1.00 88.56 729 LYS A N 1
ATOM 5876 C CA . LYS A 1 729 ? 44.348 -1.348 7.082 1.00 88.56 729 LYS A CA 1
ATOM 5877 C C . LYS A 1 729 ? 44.604 -2.853 7.020 1.00 88.56 729 LYS A C 1
ATOM 5879 O O . LYS A 1 729 ? 44.687 -3.405 5.926 1.00 88.56 729 LYS A O 1
ATOM 5884 N N . GLN A 1 730 ? 44.742 -3.515 8.169 1.00 83.69 730 GLN A N 1
ATOM 5885 C CA . GLN A 1 730 ? 44.924 -4.965 8.237 1.00 83.69 730 GLN A CA 1
ATOM 5886 C C . GLN A 1 730 ? 43.691 -5.709 7.716 1.00 83.69 730 GLN A C 1
ATOM 5888 O O . GLN A 1 730 ? 43.844 -6.558 6.843 1.00 83.69 730 GLN A O 1
ATOM 5893 N N . GLU A 1 731 ? 42.486 -5.346 8.161 1.00 78.75 731 GLU A N 1
ATOM 5894 C CA . GLU A 1 731 ? 41.236 -5.964 7.695 1.00 78.75 731 GLU A CA 1
ATOM 5895 C C . GLU A 1 731 ? 41.050 -5.830 6.179 1.00 78.75 731 GLU A C 1
ATOM 5897 O O . GLU A 1 731 ? 40.784 -6.821 5.503 1.00 78.75 731 GLU A O 1
ATOM 5902 N N . ILE A 1 732 ? 41.270 -4.638 5.615 1.00 83.56 732 ILE A N 1
ATOM 5903 C CA . ILE A 1 732 ? 41.150 -4.418 4.165 1.00 83.56 732 ILE A CA 1
ATOM 5904 C C . ILE A 1 732 ? 42.198 -5.236 3.393 1.00 83.56 732 ILE A C 1
ATOM 5906 O O . ILE A 1 732 ? 41.881 -5.824 2.361 1.00 83.56 732 ILE A O 1
ATOM 5910 N N . ASN A 1 733 ? 43.434 -5.338 3.892 1.00 81.50 733 ASN A N 1
ATOM 5911 C CA . ASN A 1 733 ? 44.459 -6.166 3.250 1.00 81.50 733 ASN A CA 1
ATOM 5912 C C . ASN A 1 733 ? 44.137 -7.669 3.322 1.00 81.50 733 ASN A C 1
ATOM 5914 O O . ASN A 1 733 ? 44.409 -8.387 2.360 1.00 81.50 733 ASN A O 1
ATOM 5918 N N . GLU A 1 734 ? 43.555 -8.160 4.418 1.00 75.44 734 GLU A N 1
ATOM 5919 C CA . GLU A 1 734 ? 43.107 -9.556 4.523 1.00 75.44 734 GLU A CA 1
ATOM 5920 C C . GLU A 1 734 ? 41.921 -9.847 3.595 1.00 75.44 734 GLU A C 1
ATOM 5922 O O . GLU A 1 734 ? 41.921 -10.871 2.911 1.00 75.44 734 GLU A O 1
ATOM 5927 N N . LEU A 1 735 ? 40.969 -8.917 3.468 1.00 78.81 735 LEU A N 1
ATOM 5928 C CA . LEU A 1 735 ? 39.879 -9.015 2.492 1.00 78.81 735 LEU A CA 1
ATOM 5929 C C . LEU A 1 735 ? 40.410 -9.101 1.057 1.00 78.81 735 LEU A C 1
ATOM 5931 O O . LEU A 1 735 ? 39.977 -9.961 0.296 1.00 78.81 735 LEU A O 1
ATOM 5935 N N . VAL A 1 736 ? 41.400 -8.277 0.700 1.00 81.50 736 VAL A N 1
ATOM 5936 C CA . VAL A 1 736 ? 42.033 -8.320 -0.628 1.00 81.50 736 VAL A CA 1
ATOM 5937 C C . VAL A 1 736 ? 42.775 -9.641 -0.863 1.00 81.50 736 VAL A C 1
ATOM 5939 O O . VAL A 1 736 ? 42.700 -10.199 -1.959 1.00 81.50 736 VAL A O 1
ATOM 5942 N N . LYS A 1 737 ? 43.478 -10.181 0.142 1.00 77.50 737 LYS A N 1
ATOM 5943 C CA . LYS A 1 737 ? 44.142 -11.495 0.035 1.00 77.50 737 LYS A CA 1
ATOM 5944 C C . LYS A 1 737 ? 43.136 -12.627 -0.160 1.00 77.50 737 LYS A C 1
ATOM 5946 O O . LYS A 1 737 ? 43.353 -13.484 -1.013 1.00 77.50 737 LYS A O 1
ATOM 5951 N N . LEU A 1 738 ? 42.042 -12.618 0.601 1.00 68.69 738 LEU A N 1
ATOM 5952 C CA . LEU A 1 738 ? 40.957 -13.588 0.461 1.00 68.69 738 LEU A CA 1
ATOM 5953 C C . LEU A 1 738 ? 40.300 -13.471 -0.915 1.00 68.69 738 LEU A C 1
ATOM 5955 O O . LEU A 1 738 ? 40.128 -14.479 -1.592 1.00 68.69 738 LEU A O 1
ATOM 5959 N N . ALA A 1 739 ? 40.015 -12.251 -1.369 1.00 71.88 739 ALA A N 1
ATOM 5960 C CA . ALA A 1 739 ? 39.444 -12.010 -2.686 1.00 71.88 739 ALA A CA 1
ATOM 5961 C C . ALA A 1 739 ? 40.348 -12.539 -3.814 1.00 71.88 739 ALA A C 1
ATOM 5963 O O . ALA A 1 739 ? 39.869 -13.210 -4.727 1.00 71.88 739 ALA A O 1
ATOM 5964 N N . ARG A 1 740 ? 41.669 -12.334 -3.725 1.00 76.75 740 ARG A N 1
ATOM 5965 C CA . ARG A 1 740 ? 42.637 -12.924 -4.669 1.00 76.75 740 ARG A CA 1
ATOM 5966 C C . ARG A 1 740 ? 42.628 -14.453 -4.623 1.00 76.75 740 ARG A C 1
ATOM 5968 O O . ARG A 1 740 ? 42.532 -15.076 -5.673 1.00 76.75 740 ARG A O 1
ATOM 5975 N N . LEU A 1 741 ? 42.654 -15.051 -3.430 1.00 68.44 741 LEU A N 1
ATOM 5976 C CA . LEU A 1 741 ? 42.632 -16.507 -3.252 1.00 68.44 741 LEU A CA 1
ATOM 5977 C C . LEU A 1 741 ? 41.373 -17.150 -3.858 1.00 68.44 741 LEU A C 1
ATOM 5979 O O . LEU A 1 741 ? 41.466 -18.181 -4.520 1.00 68.44 741 LEU A O 1
ATOM 5983 N N . TYR A 1 742 ? 40.202 -16.551 -3.636 1.00 61.75 742 TYR A N 1
ATOM 5984 C CA . TYR A 1 742 ? 38.934 -17.030 -4.192 1.00 61.75 742 TYR A CA 1
ATOM 5985 C C . TYR A 1 742 ? 38.868 -16.832 -5.709 1.00 61.75 742 TYR A C 1
ATOM 5987 O O . TYR A 1 742 ? 38.451 -17.735 -6.431 1.00 61.75 742 TYR A O 1
ATOM 5995 N N . THR A 1 743 ? 39.397 -15.716 -6.214 1.00 64.00 743 THR A N 1
ATOM 5996 C CA . THR A 1 743 ? 39.508 -15.476 -7.661 1.00 64.00 743 THR A CA 1
ATOM 5997 C C . THR A 1 743 ? 40.435 -16.495 -8.337 1.00 64.00 743 THR A C 1
ATOM 5999 O O . THR A 1 743 ? 40.101 -17.016 -9.399 1.00 64.00 743 THR A O 1
ATOM 6002 N N . GLU A 1 744 ? 41.567 -16.846 -7.714 1.00 69.12 744 GLU A N 1
ATOM 6003 C CA . GLU A 1 744 ? 42.502 -17.877 -8.202 1.00 69.12 744 GLU A CA 1
ATOM 6004 C C . GLU A 1 744 ? 41.896 -19.291 -8.190 1.00 69.12 744 GLU A C 1
ATOM 6006 O O . GLU A 1 744 ? 42.238 -20.119 -9.036 1.00 69.12 744 GLU A O 1
ATOM 6011 N N . ARG A 1 745 ? 40.970 -19.570 -7.263 1.00 61.47 745 ARG A N 1
ATOM 6012 C CA . ARG A 1 745 ? 40.200 -20.827 -7.201 1.00 61.47 745 ARG A CA 1
ATOM 6013 C C . ARG A 1 745 ? 39.017 -20.867 -8.172 1.00 61.47 745 ARG A C 1
ATOM 6015 O O . ARG A 1 745 ? 38.466 -21.942 -8.402 1.00 61.47 745 ARG A O 1
ATOM 6022 N N . GLY A 1 746 ? 38.678 -19.731 -8.782 1.00 53.34 746 GLY A N 1
ATOM 6023 C CA . GLY A 1 746 ? 37.540 -19.584 -9.688 1.00 53.34 746 GLY A CA 1
ATOM 6024 C C . GLY A 1 746 ? 36.195 -19.401 -8.977 1.00 53.34 746 GLY A C 1
ATOM 6025 O O . GLY A 1 746 ? 35.160 -19.597 -9.613 1.00 53.34 746 GLY A O 1
ATOM 6026 N N . ASP A 1 747 ? 36.211 -19.046 -7.691 1.00 54.56 747 ASP A N 1
ATOM 6027 C CA . ASP A 1 747 ? 35.024 -18.790 -6.874 1.00 54.56 747 ASP A CA 1
ATOM 6028 C C . ASP A 1 747 ? 34.470 -17.371 -7.125 1.00 54.56 747 ASP A C 1
ATOM 6030 O O . ASP A 1 747 ? 35.219 -16.433 -7.415 1.00 54.56 747 ASP A O 1
ATOM 6034 N N . ASN A 1 748 ? 33.149 -17.187 -7.003 1.00 55.50 748 ASN A N 1
ATOM 6035 C CA . ASN A 1 748 ? 32.499 -15.891 -7.221 1.00 55.50 748 ASN A CA 1
ATOM 6036 C C . ASN A 1 748 ? 32.552 -15.008 -5.960 1.00 55.50 748 ASN A C 1
ATOM 6038 O O . ASN A 1 748 ? 31.918 -15.301 -4.945 1.00 55.50 748 ASN A O 1
ATOM 6042 N N . LEU A 1 749 ? 33.255 -13.877 -6.046 1.00 58.25 749 LEU A N 1
ATOM 6043 C CA . LEU A 1 749 ? 33.400 -12.929 -4.939 1.00 58.25 749 LEU A CA 1
ATOM 6044 C C . LEU A 1 749 ? 32.086 -12.265 -4.510 1.00 58.25 749 LEU A C 1
ATOM 6046 O O . LEU A 1 749 ? 31.946 -11.946 -3.335 1.00 58.25 749 LEU A O 1
ATOM 6050 N N . GLN A 1 750 ? 31.120 -12.083 -5.415 1.00 55.50 750 GLN A N 1
ATOM 6051 C CA . GLN A 1 750 ? 29.830 -11.454 -5.089 1.00 55.50 750 GLN A CA 1
ATOM 6052 C C . GLN A 1 750 ? 28.908 -12.369 -4.273 1.00 55.50 750 GLN A C 1
ATOM 6054 O O . GLN A 1 750 ? 28.010 -11.878 -3.598 1.00 55.50 750 GLN A O 1
ATOM 6059 N N . GLU A 1 751 ? 29.133 -13.685 -4.317 1.00 48.59 751 GLU A N 1
ATOM 6060 C CA . GLU A 1 751 ? 28.406 -14.655 -3.486 1.00 48.59 751 GLU A CA 1
ATOM 6061 C C . GLU A 1 751 ? 29.080 -14.871 -2.125 1.00 48.59 751 GLU A C 1
ATOM 6063 O O . GLU A 1 751 ? 28.411 -15.192 -1.146 1.00 48.59 751 GLU A O 1
ATOM 6068 N N . LEU A 1 752 ? 30.403 -14.685 -2.049 1.00 50.97 752 LEU A N 1
ATOM 6069 C CA . LEU A 1 752 ? 31.191 -14.906 -0.832 1.00 50.97 752 LEU A CA 1
ATOM 6070 C C . LEU A 1 752 ? 31.345 -13.647 0.030 1.00 50.97 752 LEU A C 1
ATOM 6072 O O . LEU A 1 752 ? 31.504 -13.755 1.246 1.00 50.97 752 LEU A O 1
ATOM 6076 N N . PHE A 1 753 ? 31.289 -12.459 -0.577 1.00 56.22 753 PHE A N 1
ATOM 6077 C CA . PHE A 1 753 ? 31.375 -11.181 0.119 1.00 56.22 753 PHE A CA 1
ATOM 6078 C C . PHE A 1 753 ? 30.063 -10.409 0.010 1.00 56.22 753 PHE A C 1
ATOM 6080 O O . PHE A 1 753 ? 29.624 -10.036 -1.077 1.00 56.22 753 PHE A O 1
ATOM 6087 N N . ASN A 1 754 ? 29.477 -10.075 1.161 1.00 56.81 754 ASN A N 1
ATOM 6088 C CA . ASN A 1 754 ? 28.401 -9.092 1.213 1.00 56.81 754 ASN A CA 1
ATOM 6089 C C . ASN A 1 754 ? 28.930 -7.735 0.728 1.00 56.81 754 ASN A C 1
ATOM 6091 O O . ASN A 1 754 ? 29.882 -7.198 1.288 1.00 56.81 754 ASN A O 1
ATOM 6095 N N . SER A 1 755 ? 28.282 -7.146 -0.280 1.00 56.19 755 SER A N 1
ATOM 6096 C CA . SER A 1 755 ? 28.688 -5.867 -0.892 1.00 56.19 755 SER A CA 1
ATOM 6097 C C . SER A 1 755 ? 28.369 -4.627 -0.038 1.00 56.19 755 SER A C 1
ATOM 6099 O O . SER A 1 755 ? 28.411 -3.497 -0.524 1.00 56.19 755 SER A O 1
ATOM 6101 N N . HIS A 1 756 ? 28.030 -4.820 1.237 1.00 64.69 756 HIS A N 1
ATOM 6102 C CA . HIS A 1 756 ? 27.615 -3.763 2.151 1.00 64.69 756 HIS A CA 1
ATOM 6103 C C . HIS A 1 756 ? 28.516 -3.759 3.383 1.00 64.69 756 HIS A C 1
ATOM 6105 O O . HIS A 1 756 ? 28.493 -4.683 4.194 1.00 64.69 756 HIS A O 1
ATOM 6111 N N . PHE A 1 757 ? 29.295 -2.687 3.521 1.00 72.00 757 PHE A N 1
ATOM 6112 C CA . PHE A 1 757 ? 30.247 -2.496 4.610 1.00 72.00 757 PHE A CA 1
ATOM 6113 C C . PHE A 1 757 ? 29.825 -1.311 5.474 1.00 72.00 757 PHE A C 1
ATOM 6115 O O . PHE A 1 757 ? 29.419 -0.266 4.963 1.00 72.00 757 PHE A O 1
ATOM 6122 N N . VAL A 1 758 ? 29.957 -1.458 6.792 1.00 73.12 758 VAL A N 1
ATOM 6123 C CA . VAL A 1 758 ? 29.660 -0.397 7.759 1.00 73.12 758 VAL A CA 1
ATOM 6124 C C . VAL A 1 758 ? 30.958 0.029 8.436 1.00 73.12 758 VAL A C 1
ATOM 6126 O O . VAL A 1 758 ? 31.546 -0.725 9.206 1.00 73.12 758 VAL A O 1
ATOM 6129 N N . PHE A 1 759 ? 31.398 1.260 8.178 1.00 78.81 759 PHE A N 1
ATOM 6130 C CA . PHE A 1 759 ? 32.558 1.853 8.847 1.00 78.81 759 PHE A CA 1
ATOM 6131 C C . PHE A 1 759 ? 32.104 2.620 10.095 1.00 78.81 759 PHE A C 1
ATOM 6133 O O . PHE A 1 759 ? 31.438 3.651 9.986 1.00 78.81 759 PHE A O 1
ATOM 6140 N N . LEU A 1 760 ? 32.471 2.139 11.285 1.00 74.38 760 LEU A N 1
ATOM 6141 C CA . LEU A 1 760 ? 32.053 2.702 12.577 1.00 74.38 760 LEU A CA 1
ATOM 6142 C C . LEU A 1 760 ? 33.170 3.514 13.254 1.00 74.38 760 LEU A C 1
ATOM 6144 O O . LEU A 1 760 ? 34.355 3.253 13.065 1.00 74.38 760 LEU A O 1
ATOM 6148 N N . GLY A 1 761 ? 32.796 4.528 14.046 1.00 76.31 761 GLY A N 1
ATOM 6149 C CA . GLY A 1 761 ? 33.737 5.365 14.808 1.00 76.31 761 GLY A CA 1
ATOM 6150 C C . GLY A 1 761 ? 33.289 6.819 15.009 1.00 76.31 761 GLY A C 1
ATOM 6151 O O . GLY A 1 761 ? 32.436 7.331 14.284 1.00 76.31 761 GLY A O 1
ATOM 6152 N N . SER A 1 762 ? 33.900 7.522 15.964 1.00 76.25 762 SER A N 1
ATOM 6153 C CA . SER A 1 762 ? 33.576 8.917 16.318 1.00 76.25 762 SER A CA 1
ATOM 6154 C C . SER A 1 762 ? 33.840 9.916 15.176 1.00 76.25 762 SER A C 1
ATOM 6156 O O . SER A 1 762 ? 34.645 9.631 14.290 1.00 76.25 762 SER A O 1
ATOM 6158 N N . PRO A 1 763 ? 33.174 11.082 15.108 1.00 70.75 763 PRO A N 1
ATOM 6159 C CA . PRO A 1 763 ? 33.431 12.091 14.071 1.00 70.75 763 PRO A CA 1
ATOM 6160 C C . PRO A 1 763 ? 34.924 12.460 13.949 1.00 70.75 763 PRO A C 1
ATOM 6162 O O . PRO A 1 763 ? 35.633 12.511 14.946 1.00 70.75 763 PRO A O 1
ATOM 6165 N N . GLY A 1 764 ? 35.416 12.680 12.722 1.00 72.62 764 GLY A N 1
ATOM 6166 C CA . GLY A 1 764 ? 36.823 13.040 12.467 1.00 72.62 764 GLY A CA 1
ATOM 6167 C C . GLY A 1 764 ? 37.826 11.877 12.397 1.00 72.62 764 GLY A C 1
ATOM 6168 O O . GLY A 1 764 ? 38.971 12.097 12.024 1.00 72.62 764 GLY A O 1
ATOM 6169 N N . THR A 1 765 ? 37.417 10.630 12.653 1.00 79.25 765 THR A N 1
ATOM 6170 C CA . THR A 1 765 ? 38.320 9.455 12.650 1.00 79.25 765 THR A CA 1
ATOM 6171 C C . THR A 1 765 ? 38.666 8.889 11.262 1.00 79.25 765 THR A C 1
ATOM 6173 O O . THR A 1 765 ? 39.244 7.814 11.165 1.00 79.25 765 THR A O 1
ATOM 6176 N N . GLY A 1 766 ? 38.289 9.565 10.171 1.00 80.06 766 GLY A N 1
ATOM 6177 C CA . GLY A 1 766 ? 38.637 9.143 8.805 1.00 80.06 766 GLY A CA 1
ATOM 6178 C C . GLY A 1 766 ? 37.678 8.157 8.117 1.00 80.06 766 GLY A C 1
ATOM 6179 O O . GLY A 1 766 ? 37.954 7.774 6.986 1.00 80.06 766 GLY A O 1
ATOM 6180 N N . LYS A 1 767 ? 36.531 7.796 8.718 1.00 88.69 767 LYS A N 1
ATOM 6181 C CA . LYS A 1 767 ? 35.537 6.845 8.148 1.00 88.69 767 LYS A CA 1
ATOM 6182 C C . LYS A 1 767 ? 35.161 7.122 6.691 1.00 88.69 767 LYS A C 1
ATOM 6184 O O . LYS A 1 767 ? 35.221 6.233 5.854 1.00 88.69 767 LYS A O 1
ATOM 6189 N N . THR A 1 768 ? 34.792 8.364 6.382 1.00 80.38 768 THR A N 1
ATOM 6190 C CA . THR A 1 768 ? 34.374 8.766 5.030 1.00 80.38 768 THR A CA 1
ATOM 6191 C C . THR A 1 768 ? 35.536 8.705 4.040 1.00 80.38 768 THR A C 1
ATOM 6193 O O . THR A 1 768 ? 35.344 8.367 2.876 1.00 80.38 768 THR A O 1
ATOM 6196 N N . THR A 1 769 ? 36.749 9.008 4.502 1.00 84.88 769 THR A N 1
ATOM 6197 C CA . THR A 1 769 ? 37.967 8.938 3.690 1.00 84.88 769 THR A CA 1
ATOM 6198 C C . THR A 1 769 ? 38.317 7.489 3.364 1.00 84.88 769 THR A C 1
ATOM 6200 O O . THR A 1 769 ? 38.588 7.185 2.207 1.00 84.88 769 THR A O 1
ATOM 6203 N N . VAL A 1 770 ? 38.240 6.588 4.348 1.00 87.38 770 VAL A N 1
ATOM 6204 C CA . VAL A 1 770 ? 38.453 5.149 4.140 1.00 87.38 770 VAL A CA 1
ATOM 6205 C C . VAL A 1 770 ? 37.379 4.566 3.227 1.00 87.38 770 VAL A C 1
ATOM 6207 O O . VAL A 1 770 ? 37.732 3.872 2.286 1.00 87.38 770 VAL A O 1
ATOM 6210 N N . ALA A 1 771 ? 36.100 4.905 3.421 1.00 84.19 771 ALA A N 1
ATOM 6211 C CA . ALA A 1 771 ? 35.011 4.417 2.571 1.00 84.19 771 ALA A CA 1
ATOM 6212 C C . ALA A 1 771 ? 35.193 4.805 1.092 1.00 84.19 771 ALA A C 1
ATOM 6214 O O . ALA A 1 771 ? 34.952 3.992 0.206 1.00 84.19 771 ALA A O 1
ATOM 6215 N N . ARG A 1 772 ? 35.677 6.026 0.818 1.00 82.69 772 ARG A N 1
ATOM 6216 C CA . ARG A 1 772 ? 35.994 6.474 -0.550 1.00 82.69 772 ARG A CA 1
ATOM 6217 C C . ARG A 1 772 ? 37.182 5.733 -1.160 1.00 82.69 772 ARG A C 1
ATOM 6219 O O . ARG A 1 772 ? 37.150 5.416 -2.339 1.00 82.69 772 ARG A O 1
ATOM 6226 N N . ILE A 1 773 ? 38.226 5.456 -0.379 1.00 86.38 773 ILE A N 1
ATOM 6227 C CA . ILE A 1 773 ? 39.370 4.672 -0.870 1.00 86.38 773 ILE A CA 1
ATOM 6228 C C . ILE A 1 773 ? 38.957 3.208 -1.076 1.00 86.38 773 ILE A C 1
ATOM 6230 O O . ILE A 1 773 ? 39.368 2.595 -2.049 1.00 86.38 773 ILE A O 1
ATOM 6234 N N . PHE A 1 774 ? 38.104 2.666 -0.205 1.00 83.75 774 PHE A N 1
ATOM 6235 C CA . PHE A 1 774 ? 37.594 1.302 -0.308 1.00 83.75 774 PHE A CA 1
ATOM 6236 C C . PHE A 1 774 ? 36.666 1.104 -1.511 1.00 83.75 774 PHE A C 1
ATOM 6238 O O . PHE A 1 774 ? 36.634 0.014 -2.045 1.00 83.75 774 PHE A O 1
ATOM 6245 N N . SER A 1 775 ? 35.965 2.136 -1.998 1.00 81.38 775 SER A N 1
ATOM 6246 C CA . SER A 1 775 ? 35.215 2.028 -3.263 1.00 81.38 775 SER A CA 1
ATOM 6247 C C . SER A 1 775 ? 36.097 1.966 -4.517 1.00 81.38 775 SER A C 1
ATOM 6249 O O . SER A 1 775 ? 35.599 1.656 -5.594 1.00 81.38 775 SER A O 1
ATOM 6251 N N . GLU A 1 776 ? 37.382 2.321 -4.396 1.00 80.75 776 GLU A N 1
ATOM 6252 C CA . GLU A 1 776 ? 38.378 2.191 -5.470 1.00 80.75 776 GLU A CA 1
ATOM 6253 C C . GLU A 1 776 ? 39.054 0.795 -5.463 1.00 80.75 776 GLU A C 1
ATOM 6255 O O . GLU A 1 776 ? 39.797 0.487 -6.397 1.00 80.75 776 GLU A O 1
ATOM 6260 N N . ILE A 1 777 ? 38.818 -0.010 -4.412 1.00 74.25 777 ILE A N 1
ATOM 6261 C CA . ILE A 1 777 ? 39.298 -1.390 -4.188 1.00 74.25 777 ILE A CA 1
ATOM 6262 C C . ILE A 1 777 ? 38.196 -2.358 -4.605 1.00 74.25 777 ILE A C 1
ATOM 6264 O O . ILE A 1 777 ? 38.544 -3.357 -5.274 1.00 74.25 777 ILE A O 1
#